Protein AF-A0A660ZV76-F1 (afdb_monomer)

Radius of gyration: 47.47 Å; Cα contacts (8 Å, |Δi|>4): 3084; chains: 1; bounding box: 157×58×97 Å

Solvent-accessible surface area (backbone atoms only — not comparable to full-atom values): 49247 Å² total; per-residue (Å²): 130,59,56,68,48,81,39,82,28,88,91,32,99,80,42,49,39,80,53,66,54,56,86,76,79,64,79,86,75,49,94,68,65,100,62,60,45,12,28,46,22,52,29,64,14,35,48,43,99,86,70,44,58,74,35,70,50,57,94,90,46,37,40,37,34,35,41,41,55,74,46,104,83,41,64,87,73,62,57,71,50,77,35,56,60,79,39,76,63,64,43,85,38,71,44,73,41,53,30,38,38,41,34,22,30,68,29,26,55,27,35,22,71,41,76,48,66,40,52,57,66,42,70,46,80,41,76,31,49,26,37,68,47,63,74,86,59,54,66,50,63,76,70,35,80,47,54,39,54,38,73,61,66,86,44,68,50,58,36,27,36,80,47,49,52,78,42,36,38,18,42,17,39,32,45,36,84,51,25,70,26,25,30,36,44,35,34,26,44,67,85,71,46,76,78,46,75,48,66,25,37,98,64,26,33,55,49,77,44,76,31,84,59,67,40,55,28,37,41,36,44,36,68,74,41,60,68,46,16,10,31,34,45,28,34,28,68,38,53,74,41,85,47,50,72,63,37,75,46,74,49,78,43,33,55,35,38,41,39,35,34,37,30,65,43,53,52,76,42,47,36,35,46,34,42,34,56,75,51,92,59,60,69,57,51,39,32,37,44,34,34,27,42,65,88,66,49,76,76,37,76,46,80,40,72,62,60,59,49,69,62,51,85,42,73,33,86,55,68,36,48,27,38,40,38,43,35,19,36,36,26,34,33,43,34,38,39,36,31,34,55,43,51,79,48,52,82,70,32,74,48,76,52,70,46,45,55,61,34,75,47,48,30,33,33,78,43,50,60,70,40,35,35,24,39,17,49,36,53,86,49,80,51,51,64,37,40,31,38,24,44,80,86,68,46,82,74,52,50,37,92,53,99,84,77,59,40,32,28,62,73,41,72,33,83,56,63,46,62,32,30,43,39,39,36,32,67,46,81,59,90,91,44,70,38,46,43,37,40,29,30,31,69,46,60,80,60,44,77,58,67,60,50,94,33,21,46,21,77,44,78,66,43,70,37,83,41,40,38,27,54,51,39,34,27,42,74,46,55,49,46,16,6,36,28,43,43,33,28,52,55,42,100,83,42,57,67,59,63,35,42,76,47,46,30,35,23,68,95,52,43,90,82,53,52,74,39,78,58,72,69,77,39,75,50,80,47,84,72,60,75,88,72,39,53,28,32,39,40,32,33,66,37,88,46,72,38,43,35,35,46,36,40,40,30,50,37,72,35,38,33,33,26,28,42,40,36,33,43,29,74,56,40,64,67,39,36,31,18,70,81,38,79,80,35,74,80,26,49,21,52,41,62,40,20,48,29,64,20,37,39,71,61,9,37,39,39,33,40,50,40,72,40,63,76,34,79,39,33,44,35,59,40,39,48,29,33,44,35,32,76,30,36,91,44,14,34,44,30,19,63,50,68,43,30,44,34,36,36,38,67,18,27,42,35,39,35,18,30,23,34,34,27,54,40,6,70,64,22,31,35,31,35,36,28,44,28,40,58,17,38,42,31,43,30,35,32,34,36,38,92,86,27,53,49,15,54,29,32,33,37,36,46,58,68,31,36,48,30,35,41,31,44,34,36,38,33,31,14,43,23,38,36,37,39,34,44,22,53,25,42,38,31,54,28,40,35,36,41,35,31,35,14,35,41,39,32,37,33,38,39,33,41,30,53,28,39,38,41,24,51,38,85,46,44,39,34,35,39,36,84,12,25,32,29,35,43,32,47,30,39,38,36,39,58,52,88,73,85,80,81,70,98,76,61,26,39,34,35,41,37,20,46,28,66,74,54,80,60,61,62,22,36,39,33,47,28,39,36,38,26,47,49,15,38,38,39,43,32,32,35,24,38,49,9,31,42,38,40,30,50,29,38,39,38,32,76,41,76,12,46,40,42,29,36,41,39,66,74,42,102,25,51,20,40,39,38,41,28,49,28,39,40,35,34,39,41,48,34,25,47,37,35,39,45,31,44,81,40,42,58,33,36,40,42,30,48,30,38,41,35,35,44,67,87,60,92,67,54,84,80,50,30,41,28,37,42,35,58,49,92,88,62,84,76,68,42,79,43,45,38,39,44,31,47,30,40,39,39,44,64,54,69,42,37,43,31,37,38,45,62,68,28,28,32,42,27,32,50,26,36,34,19,37,50,68,34,63,70,38,78,30,51,62,78,52,50,81,60,43,41,72,72,44,78,77,53,66,54,97,89,37,70,55,78,76,72,80,77,76,87,129

pLDDT: mean 84.65, std 13.21, range [31.34, 98.62]

Structure (mmCIF, N/CA/C/O backbone):
data_AF-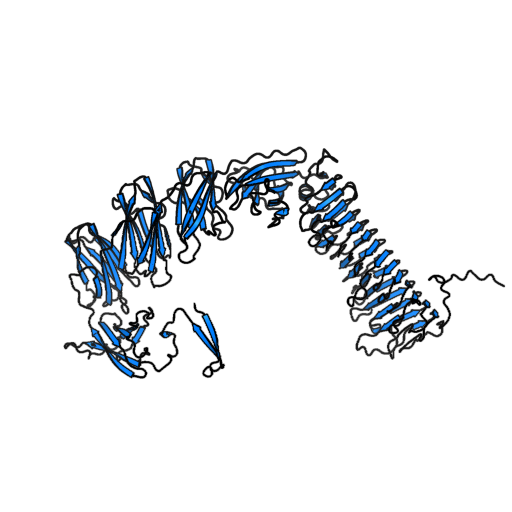A0A660ZV76-F1
#
_entry.id   AF-A0A660ZV76-F1
#
loop_
_atom_site.group_PDB
_atom_site.id
_atom_site.type_symbol
_atom_site.label_atom_id
_atom_site.label_alt_id
_atom_site.label_comp_id
_atom_site.label_asym_id
_atom_site.label_entity_id
_atom_site.label_seq_id
_atom_site.pdbx_PDB_ins_code
_atom_site.Cartn_x
_atom_site.Cartn_y
_atom_site.Cartn_z
_atom_site.occupancy
_atom_site.B_iso_or_equiv
_atom_site.auth_seq_id
_atom_site.auth_comp_id
_atom_site.auth_asym_id
_atom_site.auth_atom_id
_atom_site.pdbx_PDB_model_num
ATOM 1 N N . GLU A 1 1 ? -33.759 -21.115 -9.955 1.00 45.12 1 GLU A N 1
ATOM 2 C CA . GLU A 1 1 ? -35.159 -21.507 -10.236 1.00 45.12 1 GLU A CA 1
ATOM 3 C C . GLU A 1 1 ? -35.256 -22.328 -11.527 1.00 45.12 1 GLU A C 1
ATOM 5 O O . GLU A 1 1 ? -35.933 -21.950 -12.471 1.00 45.12 1 GLU A O 1
ATOM 10 N N . GLY A 1 2 ? -34.574 -23.479 -11.562 1.00 61.25 2 GLY A N 1
ATOM 11 C CA . GLY A 1 2 ? -34.552 -24.399 -12.706 1.00 61.25 2 GLY A CA 1
ATOM 12 C C . GLY A 1 2 ? -33.212 -24.488 -13.442 1.00 61.25 2 GLY A C 1
ATOM 13 O O . GLY A 1 2 ? -32.358 -23.614 -13.305 1.00 61.25 2 GLY A O 1
ATOM 14 N N . THR A 1 3 ? -33.026 -25.568 -14.200 1.00 53.38 3 THR A N 1
ATOM 15 C CA . THR A 1 3 ? -31.873 -25.822 -15.081 1.00 53.38 3 THR A CA 1
ATOM 16 C C . THR A 1 3 ? -32.371 -26.022 -16.507 1.00 53.38 3 THR A C 1
ATOM 18 O O . THR A 1 3 ? -33.419 -26.624 -16.718 1.00 53.38 3 THR A O 1
ATOM 21 N N . GLY A 1 4 ? -31.662 -25.515 -17.513 1.00 69.69 4 GLY A N 1
ATOM 22 C CA . GLY A 1 4 ? -32.110 -25.641 -18.898 1.00 69.69 4 GLY A CA 1
ATOM 23 C C . GLY A 1 4 ? -30.973 -25.788 -19.889 1.00 69.69 4 GLY A C 1
ATOM 24 O O . GLY A 1 4 ? -29.851 -25.357 -19.637 1.00 69.69 4 GLY A O 1
ATOM 25 N N . ILE A 1 5 ? -31.284 -26.417 -21.018 1.00 67.69 5 ILE A N 1
ATOM 26 C CA . ILE A 1 5 ? -30.385 -26.586 -22.155 1.00 67.69 5 ILE A CA 1
ATOM 27 C C . ILE A 1 5 ? -31.061 -26.056 -23.414 1.00 67.69 5 ILE A C 1
ATOM 29 O O . ILE A 1 5 ? -32.264 -26.227 -23.614 1.00 67.69 5 ILE A O 1
ATOM 33 N N . VAL A 1 6 ? -30.286 -25.411 -24.280 1.00 74.62 6 VAL A N 1
ATOM 34 C CA . VAL A 1 6 ? -30.771 -25.034 -25.608 1.00 74.62 6 VAL A CA 1
ATOM 35 C C . VAL A 1 6 ? -30.712 -26.274 -26.492 1.00 74.62 6 VAL A C 1
ATOM 37 O O . VAL A 1 6 ? -29.662 -26.900 -26.632 1.00 74.62 6 VAL A O 1
ATOM 40 N N . VAL A 1 7 ? -31.853 -26.652 -27.054 1.00 79.50 7 VAL A N 1
ATOM 41 C CA . VAL A 1 7 ? -32.014 -27.806 -27.939 1.00 79.50 7 VAL A CA 1
ATOM 42 C C . VAL A 1 7 ? -32.372 -27.332 -29.338 1.00 79.50 7 VAL A C 1
ATOM 44 O O . VAL A 1 7 ? -32.988 -26.282 -29.503 1.00 79.50 7 VAL A O 1
ATOM 47 N N . ALA A 1 8 ? -32.007 -28.109 -30.354 1.00 72.12 8 ALA A N 1
ATOM 48 C CA . ALA A 1 8 ? -32.506 -27.859 -31.699 1.00 72.12 8 ALA A CA 1
ATOM 49 C C . ALA A 1 8 ? -34.021 -28.117 -31.745 1.00 72.12 8 ALA A C 1
ATOM 51 O O . ALA A 1 8 ? -34.494 -29.122 -31.211 1.00 72.12 8 ALA A O 1
ATOM 52 N N . SER A 1 9 ? -34.767 -27.199 -32.356 1.00 83.38 9 SER A N 1
ATOM 53 C CA . SER A 1 9 ? -36.210 -27.315 -32.566 1.00 83.38 9 SER A CA 1
ATOM 54 C C . SER A 1 9 ? -36.563 -26.741 -33.929 1.00 83.38 9 SER A C 1
ATOM 56 O O . SER A 1 9 ? -36.362 -25.550 -34.164 1.00 83.38 9 SER A O 1
ATOM 58 N N . GLU A 1 10 ? -37.078 -27.590 -34.816 1.00 66.19 10 GLU A N 1
ATOM 59 C CA . GLU A 1 10 ? -37.438 -27.215 -36.190 1.00 66.19 10 GLU A CA 1
ATOM 60 C C . GLU A 1 10 ? -38.646 -26.267 -36.239 1.00 66.19 10 GLU A C 1
ATOM 62 O O . GLU A 1 10 ? -38.768 -25.481 -37.175 1.00 66.19 10 GLU A O 1
ATOM 67 N N . ASP A 1 11 ? -39.472 -26.271 -35.188 1.00 58.38 11 ASP A N 1
ATOM 68 C CA . ASP A 1 11 ? -40.643 -25.399 -35.049 1.00 58.38 11 ASP A CA 1
ATOM 69 C C . ASP A 1 11 ? -40.302 -24.020 -34.452 1.00 58.38 11 ASP A C 1
ATOM 71 O O . ASP A 1 11 ? -41.150 -23.130 -34.387 1.00 58.38 11 ASP A O 1
ATOM 75 N N . SER A 1 12 ? -39.055 -23.812 -34.013 1.00 65.44 12 SER A N 1
ATOM 76 C CA . SER A 1 12 ? -38.580 -22.494 -33.589 1.00 65.44 12 SER A CA 1
ATOM 77 C C . SER A 1 12 ? -38.048 -21.710 -34.794 1.00 65.44 12 SER A C 1
ATOM 79 O O . SER A 1 12 ? -37.229 -22.249 -35.543 1.00 65.44 12 SER A O 1
ATOM 81 N N . PRO A 1 13 ? -38.385 -20.415 -34.963 1.00 54.41 13 PRO A N 1
ATOM 82 C CA . PRO A 1 13 ? -37.872 -19.594 -36.066 1.00 54.41 13 PRO A CA 1
ATOM 83 C C . PRO A 1 13 ? -36.339 -19.521 -36.146 1.00 54.41 13 PRO A C 1
ATOM 85 O O . PRO A 1 13 ? -35.786 -19.229 -37.204 1.00 54.41 13 PRO A O 1
ATOM 88 N N . THR A 1 14 ? -35.640 -19.767 -35.034 1.00 60.47 14 THR A N 1
ATOM 89 C CA . THR A 1 14 ? -34.171 -19.752 -34.950 1.00 60.47 14 THR A CA 1
ATOM 90 C C . THR A 1 14 ? -33.542 -21.143 -35.079 1.00 60.47 14 THR A C 1
ATOM 92 O O . THR A 1 14 ? -32.321 -21.269 -35.005 1.00 60.47 14 THR A O 1
ATOM 95 N N . GLY A 1 15 ? -34.351 -22.195 -35.236 1.00 71.25 15 GLY A N 1
ATOM 96 C CA . GLY A 1 15 ? -33.914 -23.592 -35.199 1.00 71.25 15 GLY A CA 1
ATOM 97 C C . GLY A 1 15 ? -33.524 -24.091 -33.802 1.00 71.25 15 GLY A C 1
ATOM 98 O O . GLY A 1 15 ? -33.086 -25.233 -33.664 1.00 71.25 15 GLY A O 1
ATOM 99 N N . LEU A 1 16 ? -33.660 -23.256 -32.763 1.00 60.16 16 LEU A N 1
ATOM 100 C CA . LEU A 1 16 ? -33.263 -23.545 -31.383 1.00 60.16 16 LEU A CA 1
ATOM 101 C C . LEU A 1 16 ? -34.389 -23.179 -30.401 1.00 60.16 16 LEU A C 1
ATOM 103 O O . LEU A 1 16 ? -35.038 -22.145 -30.550 1.00 60.16 16 LEU A O 1
ATOM 107 N N . ALA A 1 17 ? -34.598 -23.993 -29.369 1.00 72.88 17 ALA A N 1
ATOM 108 C CA . ALA A 1 17 ? -35.535 -23.745 -28.273 1.00 72.88 17 ALA A CA 1
ATOM 109 C C . ALA A 1 17 ? -34.860 -24.004 -26.919 1.00 72.88 17 ALA A C 1
ATOM 111 O O . ALA A 1 17 ? -34.008 -24.883 -26.796 1.00 72.88 17 ALA A O 1
ATOM 112 N N . LEU A 1 18 ? -35.237 -23.259 -25.879 1.00 64.94 18 LEU A N 1
ATOM 113 C CA . LEU A 1 18 ? -34.772 -23.531 -24.520 1.00 64.94 18 LEU A CA 1
ATOM 114 C C . LEU A 1 18 ? -35.647 -24.625 -23.899 1.00 64.94 18 LEU A C 1
ATOM 116 O O . LEU A 1 18 ? -36.839 -24.423 -23.682 1.00 64.94 18 LEU A O 1
ATOM 120 N N . ARG A 1 19 ? -35.056 -25.778 -23.578 1.00 73.12 19 ARG A N 1
ATOM 121 C CA . ARG A 1 19 ? -35.698 -26.817 -22.768 1.00 73.12 19 ARG A CA 1
ATOM 122 C C . ARG A 1 19 ? -35.222 -26.667 -21.331 1.00 73.12 19 ARG A C 1
ATOM 124 O O . ARG A 1 19 ? -34.081 -27.006 -21.025 1.00 73.12 19 ARG A O 1
ATOM 131 N N . ALA A 1 20 ? -36.095 -26.171 -20.462 1.00 64.50 20 ALA A N 1
ATOM 132 C CA . ALA A 1 20 ? -35.808 -25.996 -19.045 1.00 64.50 20 ALA A CA 1
ATOM 133 C C . ALA A 1 20 ? -36.645 -26.932 -18.169 1.00 64.50 20 ALA A C 1
ATOM 135 O O . ALA A 1 20 ? -37.788 -27.259 -18.481 1.00 64.50 20 ALA A O 1
ATOM 136 N N . GLN A 1 21 ? -36.051 -27.343 -17.057 1.00 58.44 21 GLN A N 1
ATOM 137 C CA . GLN A 1 21 ? -36.691 -28.010 -15.943 1.00 58.44 21 GLN A CA 1
ATOM 138 C C . GLN A 1 21 ? -36.749 -26.993 -14.803 1.00 58.44 21 GLN A C 1
ATOM 140 O O . GLN A 1 21 ? -35.723 -26.653 -14.216 1.00 58.44 21 GLN A O 1
ATOM 145 N N . VAL A 1 22 ? -37.933 -26.451 -14.536 1.00 53.28 22 VAL A N 1
ATOM 146 C CA . VAL A 1 22 ? -38.146 -25.439 -13.492 1.00 53.28 22 VAL A CA 1
ATOM 147 C C . VAL A 1 22 ? -38.934 -26.023 -12.331 1.00 53.28 22 VAL A C 1
ATOM 149 O O . VAL A 1 22 ? -39.653 -27.008 -12.485 1.00 53.28 22 VAL A O 1
ATOM 152 N N . THR A 1 23 ? -38.780 -25.417 -11.155 1.00 43.50 23 THR A N 1
ATOM 153 C CA . THR A 1 23 ? -39.452 -25.873 -9.934 1.00 43.50 23 THR A CA 1
ATOM 154 C C . THR A 1 23 ? -40.881 -25.339 -9.795 1.00 43.50 23 THR A C 1
ATOM 156 O O . THR A 1 23 ? -41.612 -25.856 -8.959 1.00 43.50 23 THR A O 1
ATOM 159 N N . HIS A 1 24 ? -41.305 -24.355 -10.606 1.00 47.38 24 HIS A N 1
ATOM 160 C CA . HIS A 1 24 ? -42.696 -23.883 -10.685 1.00 47.38 24 HIS A CA 1
ATOM 161 C C . HIS A 1 24 ? -42.998 -23.144 -12.014 1.00 47.38 24 HIS A C 1
ATOM 163 O O . HIS A 1 24 ? -42.092 -22.579 -12.621 1.00 47.38 24 HIS A O 1
ATOM 169 N N . PHE A 1 25 ? -44.267 -23.146 -12.454 1.00 49.91 25 PHE A N 1
ATOM 170 C CA . PHE A 1 25 ? -44.817 -22.370 -13.587 1.00 49.91 25 PHE A CA 1
ATOM 171 C C . PHE A 1 25 ? -46.201 -21.815 -13.202 1.00 49.91 25 PHE A C 1
ATOM 173 O O . PHE A 1 25 ? -46.951 -22.499 -12.504 1.00 49.91 25 PHE A O 1
ATOM 180 N N . SER A 1 26 ? -46.572 -20.617 -13.675 1.00 48.66 26 SER A N 1
ATOM 181 C CA . SER A 1 26 ? -47.964 -20.146 -13.627 1.00 48.66 26 SER A CA 1
ATOM 182 C C . SER A 1 26 ? -48.647 -20.383 -14.978 1.00 48.66 26 SER A C 1
ATOM 184 O O . SER A 1 26 ? -48.070 -20.167 -16.042 1.00 48.66 26 SER A O 1
ATOM 186 N N . TRP A 1 27 ? -49.889 -20.853 -14.933 1.00 50.31 27 TRP A N 1
ATOM 187 C CA . TRP A 1 27 ? -50.668 -21.251 -16.107 1.00 50.31 27 TRP A CA 1
ATOM 188 C C . TRP A 1 27 ? -51.174 -20.074 -16.955 1.00 50.31 27 TRP A C 1
ATOM 190 O O . TRP A 1 27 ? -51.474 -20.263 -18.125 1.00 50.31 27 TRP A O 1
ATOM 200 N N . TRP A 1 28 ? -51.214 -18.858 -16.403 1.00 45.94 28 TRP A N 1
ATOM 201 C CA . TRP A 1 28 ? -51.594 -17.645 -17.143 1.00 45.94 28 TRP A CA 1
ATOM 202 C C . TRP A 1 28 ? -50.465 -17.021 -17.966 1.00 45.94 28 TRP A C 1
ATOM 204 O O . TRP A 1 28 ? -50.737 -16.218 -18.851 1.00 45.94 28 TRP A O 1
ATOM 214 N N . ASN A 1 29 ? -49.213 -17.401 -17.694 1.00 43.72 29 ASN A N 1
ATOM 215 C CA . ASN A 1 29 ? -48.048 -16.958 -18.463 1.00 43.72 29 ASN A CA 1
ATOM 216 C C . ASN A 1 29 ? -47.669 -17.972 -19.559 1.00 43.72 29 ASN A C 1
ATOM 218 O O . ASN A 1 29 ? -46.615 -17.848 -20.180 1.00 43.72 29 ASN A O 1
ATOM 222 N N . CYS A 1 30 ? -48.491 -19.006 -19.760 1.00 48.44 30 CYS A N 1
ATOM 223 C CA . CYS A 1 30 ? -48.394 -19.874 -20.924 1.00 48.44 30 CYS A CA 1
ATOM 224 C C . CYS A 1 30 ? -49.133 -19.200 -22.081 1.00 48.44 30 CYS A C 1
ATOM 226 O O . CYS A 1 30 ? -50.361 -19.192 -22.113 1.00 48.44 30 CYS A O 1
ATOM 228 N N . ASP A 1 31 ? -48.376 -18.642 -23.028 1.00 46.22 31 ASP A N 1
ATOM 229 C CA . ASP A 1 31 ? -48.936 -18.095 -24.271 1.00 46.22 31 ASP A CA 1
ATOM 230 C C . ASP A 1 31 ? -49.625 -19.191 -25.108 1.00 46.22 31 ASP A C 1
ATOM 232 O O . ASP A 1 31 ? -50.561 -18.910 -25.862 1.00 46.22 31 ASP A O 1
ATOM 236 N N . ASP A 1 32 ? -49.181 -20.443 -24.940 1.00 46.69 32 ASP A N 1
ATOM 237 C CA . ASP A 1 32 ? -49.691 -21.613 -25.642 1.00 46.69 32 ASP A CA 1
ATOM 238 C C . ASP A 1 32 ? -49.545 -22.877 -24.778 1.00 46.69 32 ASP A C 1
ATOM 240 O O . ASP A 1 32 ? -48.495 -23.119 -24.175 1.00 46.69 32 ASP A O 1
ATOM 244 N N . PHE A 1 33 ? -50.599 -23.688 -24.705 1.00 55.91 33 PHE A N 1
ATOM 245 C CA . PHE A 1 33 ? -50.524 -25.024 -24.114 1.00 55.91 33 PHE A CA 1
ATOM 246 C C . PHE A 1 33 ? -50.201 -26.010 -25.242 1.00 55.91 33 PHE A C 1
ATOM 248 O O . PHE A 1 33 ? -50.661 -25.843 -26.365 1.00 55.91 33 PHE A O 1
ATOM 255 N N . LEU A 1 34 ? -49.407 -27.054 -24.979 1.00 46.31 34 LEU A N 1
ATOM 256 C CA . LEU A 1 34 ? -49.211 -28.116 -25.971 1.00 46.31 34 LEU A CA 1
ATOM 257 C C . LEU A 1 34 ? -50.535 -28.879 -26.161 1.00 46.31 34 LEU A C 1
ATOM 259 O O . LEU A 1 34 ? -50.832 -29.804 -25.405 1.00 46.31 34 LEU A O 1
ATOM 263 N N . GLY A 1 35 ? -51.306 -28.470 -27.169 1.00 61.50 35 GLY A N 1
ATOM 264 C CA . GLY A 1 35 ? -52.640 -28.976 -27.497 1.00 61.50 35 GLY A CA 1
ATOM 265 C C . GLY A 1 35 ? -53.738 -27.939 -27.247 1.00 61.50 35 GLY A C 1
ATOM 266 O O . GLY A 1 35 ? -53.568 -27.011 -26.458 1.00 61.50 35 GLY A O 1
ATOM 267 N N . ASP A 1 36 ? -54.877 -28.098 -27.915 1.00 77.75 36 ASP A N 1
ATOM 268 C CA . ASP A 1 36 ? -55.923 -27.082 -27.885 1.00 77.75 36 ASP A CA 1
ATOM 269 C C . ASP A 1 36 ? -56.615 -26.987 -26.502 1.00 77.75 36 ASP A C 1
ATOM 271 O O . ASP A 1 36 ? -56.894 -28.014 -25.867 1.00 77.75 36 ASP A O 1
ATOM 275 N N . PRO A 1 37 ? -56.892 -25.779 -25.976 1.00 82.62 37 PRO A N 1
ATOM 276 C CA . PRO A 1 37 ? -57.475 -25.609 -24.646 1.00 82.62 37 PRO A CA 1
ATOM 277 C C . PRO A 1 37 ? -58.961 -25.994 -24.602 1.00 82.62 37 PRO A C 1
ATOM 279 O O . PRO A 1 37 ? -59.649 -26.031 -25.620 1.00 82.62 37 PRO A O 1
ATOM 282 N N . TYR A 1 38 ? -59.480 -26.223 -23.396 1.00 88.00 38 TYR A N 1
ATOM 283 C CA . TYR A 1 38 ? -60.920 -26.199 -23.137 1.00 88.00 38 TYR A CA 1
ATOM 284 C C . TYR A 1 38 ? -61.376 -24.732 -23.025 1.00 88.00 38 TYR A C 1
ATOM 286 O O . TYR A 1 38 ? -60.712 -23.931 -22.361 1.00 88.00 38 TYR A O 1
ATOM 294 N N . LEU A 1 39 ? -62.472 -24.360 -23.699 1.00 89.06 39 LEU A N 1
ATOM 295 C CA . LEU A 1 39 ? -62.907 -22.971 -23.900 1.00 89.06 39 LEU A CA 1
ATOM 296 C C . LEU A 1 39 ? -64.320 -22.693 -23.348 1.00 89.06 39 LEU A C 1
ATOM 298 O O . LEU A 1 39 ? -65.219 -22.346 -24.124 1.00 89.06 39 LEU A O 1
ATOM 302 N N . PRO A 1 40 ? -64.567 -22.806 -22.030 1.00 90.19 40 PRO A N 1
ATOM 303 C CA . PRO A 1 40 ? -65.857 -22.421 -21.480 1.00 90.19 40 PRO A CA 1
ATOM 304 C C . PRO A 1 40 ? -66.108 -20.920 -21.632 1.00 90.19 40 PRO A C 1
ATOM 306 O O . PRO A 1 40 ? -65.241 -20.089 -21.354 1.00 90.19 40 PRO A O 1
ATOM 309 N N . VAL A 1 41 ? -67.333 -20.570 -22.007 1.00 89.31 41 VAL A N 1
ATOM 310 C CA . VAL A 1 41 ? -67.856 -19.205 -22.050 1.00 89.31 41 VAL A CA 1
ATOM 311 C C . VAL A 1 41 ? -68.776 -19.021 -20.839 1.00 89.31 41 VAL A C 1
ATOM 313 O O . VAL A 1 41 ? -69.937 -19.432 -20.893 1.00 89.31 41 VAL A O 1
ATOM 316 N N . PRO A 1 42 ? -68.282 -18.464 -19.719 1.00 88.81 42 PRO A N 1
ATOM 317 C CA . PRO A 1 42 ? -69.097 -18.265 -18.530 1.00 88.81 42 PRO A CA 1
ATOM 318 C C . PRO A 1 42 ? -70.149 -17.172 -18.705 1.00 88.81 42 PRO A C 1
ATOM 320 O O . PRO A 1 42 ? -69.864 -16.045 -19.119 1.00 88.81 42 PRO A O 1
ATOM 323 N N . GLU A 1 43 ? -71.366 -17.508 -18.296 1.00 88.31 43 GLU A N 1
ATOM 324 C CA . GLU A 1 43 ? -72.493 -16.607 -18.120 1.00 88.31 43 GLU A CA 1
ATOM 325 C C . GLU A 1 43 ? -72.930 -16.627 -16.658 1.00 88.31 43 GLU A C 1
ATOM 327 O O . GLU A 1 43 ? -73.454 -17.622 -16.156 1.00 88.31 43 GLU A O 1
ATOM 332 N N . CYS A 1 44 ? -72.731 -15.512 -15.964 1.00 86.81 44 CYS A N 1
ATOM 333 C CA . CYS A 1 44 ? -73.236 -15.354 -14.610 1.00 86.81 44 CYS A CA 1
ATOM 334 C C . CYS A 1 44 ? -74.717 -14.979 -14.652 1.00 86.81 44 CYS A C 1
ATOM 336 O O . CYS A 1 44 ? -75.081 -13.962 -15.249 1.00 86.81 44 CYS A O 1
ATOM 338 N N . LYS A 1 45 ? -75.561 -15.785 -14.011 1.00 86.94 45 LYS A N 1
ATOM 339 C CA . LYS A 1 45 ? -77.011 -15.577 -13.967 1.00 86.94 45 LYS A CA 1
ATOM 340 C C . LYS A 1 45 ? -77.490 -15.603 -12.528 1.00 86.94 45 LYS A C 1
ATOM 342 O O . LYS A 1 45 ? -77.145 -16.514 -11.782 1.00 86.94 45 LYS A O 1
ATOM 347 N N . ILE A 1 46 ? -78.298 -14.623 -12.152 1.00 85.81 46 ILE A N 1
ATOM 348 C CA . ILE A 1 46 ? -78.950 -14.579 -10.844 1.00 85.81 46 ILE A CA 1
ATOM 349 C C . ILE A 1 46 ? -80.131 -15.553 -10.879 1.00 85.81 46 ILE A C 1
ATOM 351 O O . ILE A 1 46 ? -80.834 -15.655 -11.892 1.00 85.81 46 ILE A O 1
ATOM 355 N N . LYS A 1 47 ? -80.348 -16.296 -9.791 1.00 83.12 47 LYS A N 1
ATOM 356 C CA . LYS A 1 47 ? -81.528 -17.156 -9.693 1.00 83.12 47 LYS A CA 1
ATOM 357 C C . LYS A 1 47 ? -82.813 -16.333 -9.609 1.00 83.12 47 LYS A C 1
ATOM 359 O O . LYS A 1 47 ? -82.886 -15.339 -8.890 1.00 83.12 47 LYS A O 1
ATOM 364 N N . ASP A 1 48 ? -83.821 -16.743 -10.368 1.00 80.00 48 ASP A N 1
ATOM 365 C CA . ASP A 1 48 ? -85.173 -16.217 -10.253 1.00 80.00 48 ASP A CA 1
ATOM 366 C C . ASP A 1 48 ? -85.873 -16.735 -8.987 1.00 80.00 48 ASP A C 1
ATOM 368 O O . ASP A 1 48 ? -85.334 -17.521 -8.207 1.00 80.00 48 ASP A O 1
ATOM 372 N N . GLN A 1 49 ? -87.110 -16.282 -8.790 1.00 75.62 49 GLN A N 1
ATOM 373 C CA . GLN A 1 49 ? -87.966 -16.679 -7.670 1.00 75.62 49 GLN A CA 1
ATOM 374 C C . GLN A 1 49 ? -88.223 -18.197 -7.578 1.00 75.62 49 GLN A C 1
ATOM 376 O O . GLN A 1 49 ? -88.610 -18.676 -6.514 1.00 75.62 49 GLN A O 1
ATOM 381 N N . ASP A 1 50 ? -88.021 -18.941 -8.669 1.00 74.50 50 ASP A N 1
ATOM 382 C CA . ASP A 1 50 ? -88.195 -20.392 -8.738 1.00 74.50 50 ASP A CA 1
ATOM 383 C C . ASP A 1 50 ? -86.858 -21.136 -8.523 1.00 74.50 50 ASP A C 1
ATOM 385 O O . ASP A 1 50 ? -86.797 -22.364 -8.613 1.00 74.50 50 ASP A O 1
ATOM 389 N N . GLY A 1 51 ? -85.779 -20.406 -8.208 1.00 75.06 51 GLY A N 1
ATOM 390 C CA . GLY A 1 51 ? -84.445 -20.955 -7.986 1.00 75.06 51 GLY A CA 1
ATOM 391 C C . GLY A 1 51 ? -83.740 -21.373 -9.277 1.00 75.06 51 GLY A C 1
ATOM 392 O O . GLY A 1 51 ? -82.813 -22.186 -9.231 1.00 75.06 51 GLY A O 1
ATOM 393 N N . LEU A 1 52 ? -84.161 -20.860 -10.436 1.00 81.31 52 LEU A N 1
ATOM 394 C CA . LEU A 1 52 ? -83.528 -21.144 -11.723 1.00 81.31 52 LEU A CA 1
ATOM 395 C C . LEU A 1 52 ? -82.619 -19.974 -12.136 1.00 81.31 52 LEU A C 1
ATOM 397 O O . LEU A 1 52 ? -83.050 -18.827 -12.067 1.00 81.31 52 LEU A O 1
ATOM 401 N N . PRO A 1 53 ? -81.374 -20.212 -12.592 1.00 83.12 53 PRO A N 1
ATOM 402 C CA . PRO A 1 53 ? -80.425 -19.156 -12.962 1.00 83.12 53 PRO A CA 1
ATOM 403 C C . PRO A 1 53 ? -80.784 -18.513 -14.314 1.00 83.12 53 PRO A C 1
ATOM 405 O O . PRO A 1 53 ? -80.130 -18.754 -15.327 1.00 83.12 53 PRO A O 1
ATOM 408 N N . THR A 1 54 ? -81.861 -17.724 -14.348 1.00 78.62 54 THR A N 1
ATOM 409 C CA . THR A 1 54 ? -82.452 -17.161 -15.576 1.00 78.62 54 THR A CA 1
ATOM 410 C C . THR A 1 54 ? -82.342 -15.640 -15.671 1.00 78.62 54 THR A C 1
ATOM 412 O O . THR A 1 54 ? -82.506 -15.096 -16.765 1.00 78.62 54 THR A O 1
ATOM 415 N N . LEU A 1 55 ? -82.044 -14.940 -14.570 1.00 78.50 55 LEU A N 1
ATOM 416 C CA . LEU A 1 55 ? -81.973 -13.479 -14.540 1.00 78.50 55 LEU A CA 1
ATOM 417 C C . LEU A 1 55 ? -80.570 -12.984 -14.908 1.00 78.50 55 LEU A C 1
ATOM 419 O O . LEU A 1 55 ? -79.564 -13.465 -14.386 1.00 78.50 55 LEU A O 1
ATOM 423 N N . ASP A 1 56 ? -80.497 -11.987 -15.788 1.00 81.56 56 ASP A N 1
ATOM 424 C CA . ASP A 1 56 ? -79.246 -11.296 -16.102 1.00 81.56 56 ASP A CA 1
ATOM 425 C C . ASP A 1 56 ? -78.810 -10.364 -14.966 1.00 81.56 56 ASP A C 1
ATOM 427 O O . ASP A 1 56 ? -79.633 -9.800 -14.240 1.00 81.56 56 ASP A O 1
ATOM 431 N N . ILE A 1 57 ? -77.497 -10.145 -14.857 1.00 79.69 57 ILE A N 1
ATOM 432 C CA . ILE A 1 57 ? -76.955 -9.077 -14.013 1.00 79.69 57 ILE A CA 1
ATOM 433 C C . ILE A 1 57 ? -77.501 -7.727 -14.527 1.00 79.69 57 ILE A C 1
ATOM 435 O O . ILE A 1 57 ? -77.441 -7.475 -15.734 1.00 79.69 57 ILE A O 1
ATOM 439 N N . PRO A 1 58 ? -78.029 -6.845 -13.655 1.00 78.12 58 PRO A N 1
ATOM 440 C CA . PRO A 1 58 ? -78.579 -5.554 -14.065 1.00 78.12 58 PRO A CA 1
ATOM 441 C C . PRO A 1 58 ? -77.606 -4.696 -14.890 1.00 78.12 58 PRO A C 1
ATOM 443 O O . PRO A 1 58 ? -76.387 -4.760 -14.723 1.00 78.12 58 PRO A O 1
ATOM 446 N N . VAL A 1 59 ? -78.151 -3.840 -15.763 1.00 66.38 59 VAL A N 1
ATOM 447 C CA . VAL A 1 59 ? -77.366 -2.922 -16.610 1.00 66.38 59 VAL A CA 1
ATOM 448 C C . VAL A 1 59 ? -76.481 -2.022 -15.738 1.00 66.38 59 VAL A C 1
ATOM 450 O O . VAL A 1 59 ? -76.989 -1.278 -14.904 1.00 66.38 59 VAL A O 1
ATOM 453 N N . GLY A 1 60 ? -75.162 -2.081 -15.953 1.00 65.38 60 GLY A N 1
ATOM 454 C CA . GLY A 1 60 ? -74.154 -1.368 -15.157 1.00 65.38 60 GLY A CA 1
ATOM 455 C C . GLY A 1 60 ? -73.457 -2.221 -14.088 1.00 65.38 60 GLY A C 1
ATOM 456 O O . GLY A 1 60 ? -72.456 -1.774 -13.538 1.00 65.38 60 GLY A O 1
ATOM 457 N N . GLY A 1 61 ? -73.935 -3.442 -13.825 1.00 72.06 61 GLY A N 1
ATOM 458 C CA . GLY A 1 61 ? -73.235 -4.423 -12.994 1.00 72.06 61 GLY A CA 1
ATOM 459 C C . GLY A 1 61 ? -72.124 -5.154 -13.752 1.00 72.06 61 GLY A C 1
ATOM 460 O O . GLY A 1 61 ? -72.049 -5.104 -14.978 1.00 72.06 61 GLY A O 1
ATOM 461 N N . THR A 1 62 ? -71.265 -5.860 -13.027 1.00 80.38 62 THR A N 1
ATOM 462 C CA . THR A 1 62 ? -70.255 -6.766 -13.592 1.00 80.38 62 THR A CA 1
ATOM 463 C C . THR A 1 62 ? -70.253 -8.090 -12.835 1.00 80.38 62 THR A C 1
ATOM 465 O O . THR A 1 62 ? -70.714 -8.155 -11.693 1.00 80.38 62 THR A O 1
ATOM 468 N N . CYS A 1 63 ? -69.749 -9.143 -13.483 1.00 84.25 63 CYS A N 1
ATOM 469 C CA . CYS A 1 63 ? -69.454 -10.421 -12.847 1.00 84.25 63 CYS A CA 1
ATOM 470 C C . CYS A 1 63 ? -67.944 -10.590 -12.696 1.00 84.25 63 CYS A C 1
ATOM 472 O O . CYS A 1 63 ? -67.236 -10.728 -13.693 1.00 84.25 63 CYS A O 1
ATOM 474 N N . TYR A 1 64 ? -67.447 -10.572 -11.470 1.00 85.00 64 TYR A N 1
ATOM 475 C CA . TYR A 1 64 ? -66.064 -10.898 -11.156 1.00 85.00 64 TYR A CA 1
ATOM 476 C C . TYR A 1 64 ? -65.926 -12.417 -11.016 1.00 85.00 64 TYR A C 1
ATOM 478 O O . TYR A 1 64 ? -66.723 -13.026 -10.318 1.00 85.00 64 TYR A O 1
ATOM 486 N N . ILE A 1 65 ? -64.955 -13.041 -11.683 1.00 83.75 65 ILE A N 1
ATOM 487 C CA . ILE A 1 65 ? -64.725 -14.493 -11.645 1.00 83.75 65 ILE A CA 1
ATOM 488 C C . ILE A 1 65 ? -63.277 -14.764 -11.256 1.00 83.75 65 ILE A C 1
ATOM 490 O O . ILE A 1 65 ? -62.378 -14.224 -11.889 1.00 83.75 65 ILE A O 1
ATOM 494 N N . GLU A 1 66 ? -63.060 -15.648 -10.286 1.00 84.19 66 GLU A N 1
ATOM 495 C CA . GLU A 1 66 ? -61.770 -16.238 -9.916 1.00 84.19 66 GLU A CA 1
ATOM 496 C C . GLU A 1 66 ? -61.714 -17.717 -10.309 1.00 84.19 66 GLU A C 1
ATOM 498 O O . GLU A 1 66 ? -62.656 -18.467 -10.059 1.00 84.19 66 GLU A O 1
ATOM 503 N N . GLY A 1 67 ? -60.600 -18.149 -10.904 1.00 81.06 67 GLY A N 1
ATOM 504 C CA . GLY A 1 67 ? -60.368 -19.546 -11.277 1.00 81.06 67 GLY A CA 1
ATOM 505 C C . GLY A 1 67 ? -59.367 -20.247 -10.359 1.00 81.06 67 GLY A C 1
ATOM 506 O O . GLY A 1 67 ? -58.296 -19.710 -10.085 1.00 81.06 67 GLY A O 1
ATOM 507 N N . GLN A 1 68 ? -59.668 -21.472 -9.932 1.00 80.88 68 GLN A N 1
ATOM 508 C CA . GLN A 1 68 ? -58.763 -22.330 -9.166 1.00 80.88 68 GLN A CA 1
ATOM 509 C C . GLN A 1 68 ? -58.689 -23.731 -9.781 1.00 80.88 68 GLN A C 1
ATOM 511 O O . GLN A 1 68 ? -59.707 -24.386 -9.987 1.00 80.88 68 GLN A O 1
ATOM 516 N N . LEU A 1 69 ? -57.472 -24.224 -10.025 1.00 80.06 69 LEU A N 1
ATOM 517 C CA . LEU A 1 69 ? -57.258 -25.607 -10.451 1.00 80.06 69 LEU A CA 1
ATOM 518 C C . LEU A 1 69 ? -57.382 -26.554 -9.249 1.00 80.06 69 LEU A C 1
ATOM 520 O O . LEU A 1 69 ? -56.633 -26.423 -8.280 1.00 80.06 69 LEU A O 1
ATOM 524 N N . LEU A 1 70 ? -58.277 -27.539 -9.323 1.00 78.56 70 LEU A N 1
ATOM 525 C CA . LEU A 1 70 ? -58.491 -28.533 -8.267 1.00 78.56 70 LEU A CA 1
ATOM 526 C C . LEU A 1 70 ? -57.549 -29.738 -8.442 1.00 78.56 70 LEU A C 1
ATOM 528 O O . LEU A 1 70 ? -57.981 -30.874 -8.614 1.00 78.56 70 LEU A O 1
ATOM 532 N N . ALA A 1 71 ? -56.236 -29.490 -8.420 1.00 69.12 71 ALA A N 1
ATOM 533 C CA . ALA A 1 71 ? -55.210 -30.532 -8.498 1.00 69.12 71 ALA A CA 1
ATOM 534 C C . ALA A 1 71 ? -54.342 -30.547 -7.223 1.00 69.12 71 ALA A C 1
ATOM 536 O O . ALA A 1 71 ? -54.016 -29.472 -6.720 1.00 69.12 71 ALA A O 1
ATOM 537 N N . PRO A 1 72 ? -53.882 -31.721 -6.730 1.00 50.94 72 PRO A N 1
ATOM 538 C CA . PRO A 1 72 ? -53.072 -31.830 -5.506 1.00 50.94 72 PRO A CA 1
ATOM 539 C C . PRO A 1 72 ? -51.786 -30.987 -5.505 1.00 50.94 72 PRO A C 1
ATOM 541 O O . PRO A 1 72 ? -51.272 -30.670 -4.442 1.00 50.94 72 PRO A O 1
ATOM 544 N N . ASN A 1 73 ? -51.291 -30.621 -6.693 1.00 57.72 73 ASN A N 1
ATOM 545 C CA . ASN A 1 73 ? -50.122 -29.764 -6.911 1.00 57.72 73 ASN A CA 1
ATOM 546 C C . ASN A 1 73 ? -50.438 -28.609 -7.886 1.00 57.72 73 ASN A C 1
ATOM 548 O O . ASN A 1 73 ? -49.587 -28.212 -8.682 1.00 57.72 73 ASN A O 1
ATOM 552 N N . GLY A 1 74 ? -51.689 -28.139 -7.914 1.00 54.06 74 GLY A N 1
ATOM 553 C CA . GLY A 1 74 ? -52.094 -27.018 -8.761 1.00 54.06 74 GLY A CA 1
ATOM 554 C C . GLY A 1 74 ? -51.450 -25.692 -8.322 1.00 54.06 74 GLY A C 1
ATOM 555 O O . GLY A 1 74 ? -51.085 -25.544 -7.155 1.00 54.06 74 GLY A O 1
ATOM 556 N N . PRO A 1 75 ? -51.293 -24.714 -9.232 1.00 51.47 75 PRO A N 1
ATOM 557 C CA . PRO A 1 75 ? -50.804 -23.385 -8.876 1.00 51.47 75 PRO A CA 1
ATOM 558 C C . PRO A 1 75 ? -51.723 -22.724 -7.838 1.00 51.47 75 PRO A C 1
ATOM 560 O O . PRO A 1 75 ? -52.946 -22.785 -7.953 1.00 51.47 75 PRO A O 1
ATOM 563 N N . THR A 1 76 ? -51.129 -22.073 -6.833 1.00 50.69 76 THR A N 1
ATOM 564 C CA . THR A 1 76 ? -51.855 -21.393 -5.743 1.00 50.69 76 THR A CA 1
ATOM 565 C C . THR A 1 76 ? -52.431 -20.037 -6.153 1.00 50.69 76 THR A C 1
ATOM 567 O O . THR A 1 76 ? -53.316 -19.518 -5.477 1.00 50.69 76 THR A O 1
ATOM 570 N N . SER A 1 77 ? -51.959 -19.454 -7.261 1.00 49.69 77 SER A N 1
ATOM 571 C CA . SER A 1 77 ? -52.496 -18.199 -7.783 1.00 49.69 77 SER A CA 1
ATOM 572 C C . SER A 1 77 ? -53.883 -18.402 -8.399 1.00 49.69 77 SER A C 1
ATOM 574 O O . SER A 1 77 ? -54.076 -19.249 -9.275 1.00 49.69 77 SER A O 1
ATOM 576 N N . ARG A 1 78 ? -54.841 -17.580 -7.954 1.00 66.94 78 ARG A N 1
ATOM 577 C CA . ARG A 1 78 ? -56.219 -17.532 -8.457 1.00 66.94 78 ARG A CA 1
ATOM 578 C C . ARG A 1 78 ? -56.366 -16.360 -9.426 1.00 66.94 78 ARG A C 1
ATOM 580 O O . ARG A 1 78 ? -56.555 -15.231 -8.979 1.00 66.94 78 ARG A O 1
ATOM 587 N N . PRO A 1 79 ? -56.190 -16.561 -10.739 1.00 64.19 79 PRO A N 1
ATOM 588 C CA . PRO A 1 79 ? -56.426 -15.498 -11.704 1.00 64.19 79 PRO A CA 1
ATOM 589 C C . PRO A 1 79 ? -57.893 -15.095 -11.710 1.00 64.19 79 PRO A C 1
ATOM 591 O O . PRO A 1 79 ? -58.776 -15.931 -11.492 1.00 64.19 79 PRO A O 1
ATOM 594 N N . SER A 1 80 ? -58.138 -13.828 -12.026 1.00 76.06 80 SER A N 1
ATOM 595 C CA . SER A 1 80 ? -59.484 -13.293 -12.105 1.00 76.06 80 SER A CA 1
ATOM 596 C C . SER A 1 80 ? -59.763 -12.526 -13.388 1.00 76.06 80 SER A C 1
ATOM 598 O O . SER A 1 80 ? -58.864 -12.029 -14.066 1.00 76.06 80 SER A O 1
ATOM 600 N N . ILE A 1 81 ? -61.043 -12.451 -13.736 1.00 79.88 81 ILE A N 1
ATOM 601 C CA . ILE A 1 81 ? -61.563 -11.678 -14.860 1.00 79.88 81 ILE A CA 1
ATOM 602 C C . ILE A 1 81 ? -62.865 -11.005 -14.441 1.00 79.88 81 ILE A C 1
ATOM 604 O O . ILE A 1 81 ? -63.638 -11.550 -13.661 1.00 79.88 81 ILE A O 1
ATOM 608 N N . THR A 1 82 ? -63.122 -9.810 -14.964 1.00 81.00 82 THR A N 1
ATOM 609 C CA . THR A 1 82 ? -64.403 -9.121 -14.781 1.00 81.00 82 THR A CA 1
ATOM 610 C C . THR A 1 82 ? -65.158 -9.119 -16.101 1.00 81.00 82 THR A C 1
ATOM 612 O O . THR A 1 82 ? -64.657 -8.606 -17.102 1.00 81.00 82 THR A O 1
ATOM 615 N N . LEU A 1 83 ? -66.356 -9.694 -16.111 1.00 79.25 83 LEU A N 1
ATOM 616 C CA . LEU A 1 83 ? -67.227 -9.777 -17.277 1.00 79.25 83 LEU A CA 1
ATOM 617 C C . LEU A 1 83 ? -68.338 -8.719 -17.212 1.00 79.25 83 LEU A C 1
ATOM 619 O O . LEU A 1 83 ? -68.893 -8.476 -16.135 1.00 79.25 83 LEU A O 1
ATOM 623 N N . PRO A 1 84 ? -68.703 -8.102 -18.348 1.00 74.50 84 PRO A N 1
ATOM 624 C CA . PRO A 1 84 ? -69.899 -7.270 -18.440 1.00 74.50 84 PRO A CA 1
ATOM 625 C C . PRO A 1 84 ? -71.190 -8.120 -18.385 1.00 74.50 84 PRO A C 1
ATOM 627 O O . PRO A 1 84 ? -71.134 -9.345 -18.543 1.00 74.50 84 PRO A O 1
ATOM 630 N N . PRO A 1 85 ? -72.370 -7.493 -18.192 1.00 66.44 85 PRO A N 1
ATOM 631 C CA . PRO A 1 85 ? -73.655 -8.191 -18.200 1.00 66.44 85 PRO A CA 1
ATOM 632 C C . PRO A 1 85 ? -73.878 -8.948 -19.516 1.00 66.44 85 PRO A C 1
ATOM 634 O O . PRO A 1 85 ? -73.733 -8.365 -20.590 1.00 66.44 85 PRO A O 1
ATOM 637 N N . GLY A 1 86 ? -74.235 -10.233 -19.425 1.00 62.19 86 GLY A N 1
ATOM 638 C CA . GLY A 1 86 ? -74.468 -11.115 -20.578 1.00 62.19 86 GLY A CA 1
ATOM 639 C C . GLY A 1 86 ? -73.321 -12.075 -20.929 1.00 62.19 86 GLY A C 1
ATOM 640 O O . GLY A 1 86 ? -73.494 -12.886 -21.831 1.00 62.19 86 GLY A O 1
ATOM 641 N N . GLY A 1 87 ? -72.183 -12.031 -20.221 1.00 65.38 87 GLY A N 1
ATOM 642 C CA . GLY A 1 87 ? -71.052 -12.943 -20.458 1.00 65.38 87 GLY A CA 1
ATOM 643 C C . GLY A 1 87 ? -70.368 -12.729 -21.817 1.00 65.38 87 GLY A C 1
ATOM 644 O O . GLY A 1 87 ? -70.517 -11.679 -22.441 1.00 65.38 87 GLY A O 1
ATOM 645 N N . GLY A 1 88 ? -69.586 -13.714 -22.278 1.00 66.12 88 GLY A N 1
ATOM 646 C CA . GLY A 1 88 ? -69.141 -13.766 -23.683 1.00 66.12 88 GLY A CA 1
ATOM 647 C C . GLY A 1 88 ? -67.633 -13.767 -23.959 1.00 66.12 88 GLY A C 1
ATOM 648 O O . GLY A 1 88 ? -67.248 -13.663 -25.122 1.00 66.12 88 GLY A O 1
ATOM 649 N N . VAL A 1 89 ? -66.772 -13.907 -22.943 1.00 79.00 89 VAL A N 1
ATOM 650 C CA . VAL A 1 89 ? -65.328 -14.127 -23.159 1.00 79.00 89 VAL A CA 1
ATOM 651 C C . VAL A 1 89 ? -64.995 -15.597 -22.883 1.00 79.00 89 VAL A C 1
ATOM 653 O O . VAL A 1 89 ? -65.156 -16.028 -21.742 1.00 79.00 89 VAL A O 1
ATOM 656 N N . PRO A 1 90 ? -64.543 -16.380 -23.882 1.00 84.62 90 PRO A N 1
ATOM 657 C CA . PRO A 1 90 ? -64.087 -17.746 -23.648 1.00 84.62 90 PRO A CA 1
ATOM 658 C C . PRO A 1 90 ? -62.837 -17.746 -22.761 1.00 84.62 90 PRO A C 1
ATOM 660 O O . PRO A 1 90 ? -61.851 -17.070 -23.065 1.00 84.62 90 PRO A O 1
ATOM 663 N N . LEU A 1 91 ? -62.872 -18.511 -21.670 1.00 84.44 91 LEU A N 1
ATOM 664 C CA . LEU A 1 91 ? -61.724 -18.720 -20.791 1.00 84.44 91 LEU A CA 1
ATOM 665 C C . LEU A 1 91 ? -60.858 -19.844 -21.354 1.00 84.44 91 LEU A C 1
ATOM 667 O O . LEU A 1 91 ? -61.371 -20.906 -21.681 1.00 84.44 91 LEU A O 1
ATOM 671 N N . ARG A 1 92 ? -59.543 -19.641 -21.450 1.00 82.94 92 ARG A N 1
ATOM 672 C CA . ARG A 1 92 ? -58.608 -20.703 -21.847 1.00 82.94 92 ARG A CA 1
ATOM 673 C C . ARG A 1 92 ? -58.243 -21.539 -20.625 1.00 82.94 92 ARG A C 1
ATOM 675 O O . ARG A 1 92 ? -57.433 -21.102 -19.812 1.00 82.94 92 ARG A O 1
ATOM 682 N N . LEU A 1 93 ? -58.855 -22.712 -20.483 1.00 83.25 93 LEU A N 1
ATOM 683 C CA . LEU A 1 93 ? -58.621 -23.629 -19.367 1.00 83.25 93 LEU A CA 1
ATOM 684 C C . LEU A 1 93 ? -57.896 -24.903 -19.836 1.00 83.25 93 LEU A C 1
ATOM 686 O O . LEU A 1 93 ? -58.056 -25.318 -20.989 1.00 83.25 93 LEU A O 1
ATOM 690 N N . PRO A 1 94 ? -57.097 -25.550 -18.968 1.00 79.31 94 PRO A N 1
ATOM 691 C CA . PRO A 1 94 ? -56.473 -26.823 -19.306 1.00 79.31 94 PRO A CA 1
ATOM 692 C C . PRO A 1 94 ? -57.542 -27.912 -19.533 1.00 79.31 94 PRO A C 1
ATOM 694 O O . PRO A 1 94 ? -58.457 -28.044 -18.716 1.00 79.31 94 PRO A O 1
ATOM 697 N N . PRO A 1 95 ? -57.447 -28.707 -20.616 1.00 83.44 95 PRO A N 1
ATOM 698 C CA . PRO A 1 95 ? -58.446 -29.725 -20.916 1.00 83.44 95 PRO A CA 1
ATOM 699 C C . PRO A 1 95 ? -58.353 -30.922 -19.961 1.00 83.44 95 PRO A C 1
ATOM 701 O O . PRO A 1 95 ? -57.267 -31.319 -19.538 1.00 83.44 95 PRO A O 1
ATOM 704 N N . ASN A 1 96 ? -59.495 -31.554 -19.687 1.00 84.62 96 ASN A N 1
ATOM 705 C CA . ASN A 1 96 ? -59.657 -32.742 -18.838 1.00 84.62 96 ASN A CA 1
ATOM 706 C C . ASN A 1 96 ? -59.251 -32.568 -17.359 1.00 84.62 96 ASN A C 1
ATOM 708 O O . ASN A 1 96 ? -59.002 -33.565 -16.676 1.00 84.62 96 ASN A O 1
ATOM 712 N N . LEU A 1 97 ? -59.171 -31.333 -16.856 1.00 82.81 97 LEU A N 1
ATOM 713 C CA . LEU A 1 97 ? -58.901 -31.038 -15.448 1.00 82.81 97 LEU A CA 1
ATOM 714 C C . LEU A 1 97 ? -60.055 -30.255 -14.826 1.00 82.81 97 LEU A C 1
ATOM 716 O O . LEU A 1 97 ? -60.651 -29.397 -15.473 1.00 82.81 97 LEU A O 1
ATOM 720 N N . ASP A 1 98 ? -60.326 -30.531 -13.552 1.00 86.94 98 ASP A N 1
ATOM 721 C CA . ASP A 1 98 ? -61.339 -29.812 -12.788 1.00 86.94 98 ASP A CA 1
ATOM 722 C C . ASP A 1 98 ? -60.827 -28.411 -12.435 1.00 86.94 98 ASP A C 1
ATOM 724 O O . ASP A 1 98 ? -59.852 -28.243 -11.691 1.00 86.94 98 ASP A O 1
ATOM 728 N N . VAL A 1 99 ? -61.500 -27.392 -12.962 1.00 85.12 99 VAL A N 1
ATOM 729 C CA . VAL A 1 99 ? -61.266 -25.989 -12.615 1.00 85.12 99 VAL A CA 1
ATOM 730 C C . VAL A 1 99 ? -62.508 -25.448 -11.925 1.00 85.12 99 VAL A C 1
ATOM 732 O O . VAL A 1 99 ? -63.594 -25.435 -12.498 1.00 85.12 99 VAL A O 1
ATOM 735 N N . GLN A 1 100 ? -62.352 -24.977 -10.694 1.00 87.81 100 GLN A N 1
ATOM 736 C CA . GLN A 1 100 ? -63.398 -24.262 -9.981 1.00 87.81 100 GLN A CA 1
ATOM 737 C C . GLN A 1 100 ? -63.399 -22.796 -10.414 1.00 87.81 100 GLN A C 1
ATOM 739 O O . GLN A 1 100 ? -62.384 -22.112 -10.296 1.00 87.81 100 GLN A O 1
ATOM 744 N N . LEU A 1 101 ? -64.538 -22.309 -10.892 1.00 87.31 101 LEU A N 1
ATOM 745 C CA . LEU A 1 101 ? -64.791 -20.901 -11.161 1.00 87.31 101 LEU A CA 1
ATOM 746 C C . LEU A 1 101 ? -65.724 -20.361 -10.081 1.00 87.31 101 LEU A C 1
ATOM 748 O O . LEU A 1 101 ? -66.857 -20.823 -9.939 1.00 87.31 101 LEU A O 1
ATOM 752 N N . THR A 1 102 ? -65.241 -19.377 -9.338 1.00 85.75 102 THR A N 1
ATOM 753 C CA . THR A 1 102 ? -65.989 -18.673 -8.300 1.00 85.75 102 THR A CA 1
ATOM 754 C C . THR A 1 102 ? -66.346 -17.294 -8.825 1.00 85.75 102 THR A C 1
ATOM 756 O O . THR A 1 102 ? -65.454 -16.509 -9.127 1.00 85.75 102 THR A O 1
ATOM 759 N N . ALA A 1 103 ? -67.632 -16.996 -8.946 1.00 86.00 103 ALA A N 1
ATOM 760 C CA . ALA A 1 103 ? -68.136 -15.760 -9.521 1.00 86.00 103 ALA A CA 1
ATOM 761 C C . ALA A 1 103 ? -68.887 -14.919 -8.485 1.00 86.00 103 ALA A C 1
ATOM 763 O O . ALA A 1 103 ? -69.600 -15.479 -7.656 1.00 86.00 103 ALA A O 1
ATOM 764 N N . SER A 1 104 ? -68.779 -13.594 -8.549 1.00 84.94 104 SER A N 1
ATOM 765 C CA . SER A 1 104 ? -69.515 -12.656 -7.700 1.00 84.94 104 SER A CA 1
ATOM 766 C C . SER A 1 104 ? -69.936 -11.385 -8.444 1.00 84.94 104 SER A C 1
ATOM 768 O O . SER A 1 104 ? -69.375 -11.031 -9.483 1.00 84.94 104 SER A O 1
ATOM 770 N N . THR A 1 105 ? -70.949 -10.682 -7.933 1.00 84.38 105 THR A N 1
ATOM 771 C CA . THR A 1 105 ? -71.286 -9.321 -8.390 1.00 84.38 105 THR A CA 1
ATOM 772 C C . THR A 1 105 ? -70.237 -8.302 -7.933 1.00 84.38 105 THR A C 1
ATOM 774 O O . THR A 1 105 ? -69.456 -8.566 -7.024 1.00 84.38 105 THR A O 1
ATOM 777 N N . ALA A 1 106 ? -70.237 -7.104 -8.530 1.00 72.75 106 ALA A N 1
ATOM 778 C CA . ALA A 1 106 ? -69.282 -6.013 -8.260 1.00 72.75 106 ALA A CA 1
ATOM 779 C C . ALA A 1 106 ? -69.196 -5.506 -6.800 1.00 72.75 106 ALA A C 1
ATOM 781 O O . ALA A 1 106 ? -68.354 -4.666 -6.503 1.00 72.75 106 ALA A O 1
ATOM 782 N N . ASN A 1 107 ? -70.094 -5.954 -5.924 1.00 74.94 107 ASN A N 1
ATOM 783 C CA . ASN A 1 107 ? -70.134 -5.670 -4.489 1.00 74.94 107 ASN A CA 1
ATOM 784 C C . ASN A 1 107 ? -70.110 -6.954 -3.629 1.00 74.94 107 ASN A C 1
ATOM 786 O O . ASN A 1 107 ? -70.212 -6.892 -2.406 1.00 74.94 107 ASN A O 1
ATOM 790 N N . GLY A 1 108 ? -69.998 -8.126 -4.262 1.00 75.88 108 GLY A N 1
ATOM 791 C CA . GLY A 1 108 ? -69.961 -9.435 -3.612 1.00 75.88 108 GLY A CA 1
ATOM 792 C C . GLY A 1 108 ? -71.300 -9.956 -3.077 1.00 75.88 108 GLY A C 1
ATOM 793 O O . GLY A 1 108 ? -71.332 -11.077 -2.585 1.00 75.88 108 GLY A O 1
ATOM 794 N N . THR A 1 109 ? -72.401 -9.200 -3.184 1.00 81.19 109 THR A N 1
ATOM 795 C CA . THR A 1 109 ? -73.691 -9.566 -2.560 1.00 81.19 109 THR A CA 1
ATOM 796 C C . THR A 1 109 ? -74.440 -10.688 -3.274 1.00 81.19 109 THR A C 1
ATOM 798 O O . THR A 1 109 ? -75.435 -11.176 -2.758 1.00 81.19 109 THR A O 1
ATOM 801 N N . LYS A 1 110 ? -73.976 -11.132 -4.447 1.00 83.75 110 LYS A N 1
ATOM 802 C CA . LYS A 1 110 ? -74.370 -12.417 -5.035 1.00 83.75 110 LYS A CA 1
ATOM 803 C C . LYS A 1 110 ? -73.124 -13.198 -5.428 1.00 83.75 110 LYS A C 1
ATOM 805 O O . LYS A 1 110 ? -72.204 -12.613 -6.007 1.00 83.75 110 LYS A O 1
ATOM 810 N N . ARG A 1 111 ? -73.105 -14.509 -5.185 1.00 83.75 111 ARG A N 1
ATOM 811 C CA . ARG A 1 111 ? -71.970 -15.393 -5.468 1.00 83.75 111 ARG A CA 1
ATOM 812 C C . ARG A 1 111 ? -72.413 -16.750 -6.002 1.00 83.75 111 ARG A C 1
ATOM 814 O O . ARG A 1 111 ? -73.463 -17.264 -5.643 1.00 83.75 111 ARG A O 1
ATOM 821 N N . GLY A 1 112 ? -71.594 -17.342 -6.859 1.00 85.38 112 GLY A N 1
ATOM 822 C CA . GLY A 1 112 ? -71.805 -18.673 -7.408 1.00 85.38 112 GLY A CA 1
ATOM 823 C C . GLY A 1 112 ? -70.494 -19.409 -7.611 1.00 85.38 112 GLY A C 1
ATOM 824 O O . GLY A 1 112 ? -69.449 -18.794 -7.819 1.00 85.38 112 GLY A O 1
ATOM 825 N N . VAL A 1 113 ? -70.547 -20.735 -7.572 1.00 86.94 113 VAL A N 1
ATOM 826 C CA . VAL A 1 113 ? -69.397 -21.595 -7.861 1.00 86.94 113 VAL A CA 1
ATOM 827 C C . VAL A 1 113 ? -69.813 -22.643 -8.880 1.00 86.94 113 VAL A C 1
ATOM 829 O O . VAL A 1 113 ? -70.870 -23.258 -8.752 1.00 86.94 113 VAL A O 1
ATOM 832 N N . VAL A 1 114 ? -68.969 -22.873 -9.881 1.00 90.06 114 VAL A N 1
ATOM 833 C CA . VAL A 1 114 ? -69.106 -24.002 -10.802 1.00 90.06 114 VAL A CA 1
ATOM 834 C C . VAL A 1 114 ? -67.758 -24.689 -10.970 1.00 90.06 114 VAL A C 1
ATOM 836 O O . VAL A 1 114 ? -66.725 -24.028 -11.029 1.00 90.06 114 VAL A O 1
ATOM 839 N N . VAL A 1 115 ? -67.754 -26.017 -11.049 1.00 90.94 115 VAL A N 1
ATOM 840 C CA . VAL A 1 115 ? -66.572 -26.773 -11.475 1.00 90.94 115 VAL A CA 1
ATOM 841 C C . VAL A 1 115 ? -66.752 -27.119 -12.938 1.00 90.94 115 VAL A C 1
ATOM 843 O O . VAL A 1 115 ? -67.780 -27.677 -13.322 1.00 90.94 115 VAL A O 1
ATOM 846 N N . VAL A 1 116 ? -65.765 -26.766 -13.752 1.00 90.69 116 VAL A N 1
ATOM 847 C CA . VAL A 1 116 ? -65.781 -27.013 -15.189 1.00 90.69 116 VAL A CA 1
ATOM 848 C C . VAL A 1 116 ? -64.639 -27.931 -15.580 1.00 90.69 116 VAL A C 1
ATOM 850 O O . VAL A 1 116 ? -63.517 -27.794 -15.097 1.00 90.69 116 VAL A O 1
ATOM 853 N N . ASN A 1 117 ? -64.957 -28.873 -16.459 1.00 90.62 117 ASN A N 1
ATOM 854 C CA . ASN A 1 117 ? -64.025 -29.842 -17.005 1.00 90.62 117 ASN A CA 1
ATOM 855 C C . ASN A 1 117 ? -64.537 -30.246 -18.387 1.00 90.62 117 ASN A C 1
ATOM 857 O O . ASN A 1 117 ? -65.634 -30.793 -18.505 1.00 90.62 117 ASN A O 1
ATOM 861 N N . GLY A 1 118 ? -63.750 -29.960 -19.417 1.00 88.62 118 GLY A N 1
ATOM 862 C CA . GLY A 1 118 ? -64.076 -30.314 -20.788 1.00 88.62 118 GLY A CA 1
ATOM 863 C C . GLY A 1 118 ? -62.853 -30.839 -21.535 1.00 88.62 118 GLY A C 1
ATOM 864 O O . GLY A 1 118 ? -61.713 -30.553 -21.148 1.00 88.62 118 GLY A O 1
ATOM 865 N N . PRO A 1 119 ? -63.062 -31.631 -22.599 1.00 88.88 119 PRO A N 1
ATOM 866 C CA . PRO A 1 119 ? -61.985 -32.037 -23.482 1.00 88.88 119 PRO A CA 1
ATOM 867 C C . PRO A 1 119 ? -61.395 -30.830 -24.227 1.00 88.88 119 PRO A C 1
ATOM 869 O O . PRO A 1 119 ? -61.985 -29.753 -24.303 1.00 88.88 119 PRO A O 1
ATOM 872 N N . SER A 1 120 ? -60.215 -31.051 -24.800 1.00 86.81 120 SER A N 1
ATOM 873 C CA . SER A 1 120 ? -59.539 -30.123 -25.714 1.00 86.81 120 SER A CA 1
ATOM 874 C C . SER A 1 120 ? -60.482 -29.682 -26.844 1.00 86.81 120 SER A C 1
ATOM 876 O O . SER A 1 120 ? -61.295 -30.489 -27.302 1.00 86.81 120 SER A O 1
ATOM 878 N N . ASP A 1 121 ? -60.403 -28.409 -27.249 1.00 85.81 121 ASP A N 1
ATOM 879 C CA . ASP A 1 121 ? -61.217 -27.765 -28.297 1.00 85.81 121 ASP A CA 1
ATOM 880 C C . ASP A 1 121 ? -62.727 -27.638 -28.035 1.00 85.81 121 ASP A C 1
ATOM 882 O O . ASP A 1 121 ? -63.461 -27.086 -28.864 1.00 85.81 121 ASP A O 1
ATOM 886 N N . LEU A 1 122 ? -63.239 -28.102 -26.891 1.00 91.19 122 LEU A N 1
ATOM 887 C CA . LEU A 1 122 ? -64.644 -27.884 -26.568 1.00 91.19 122 LEU A CA 1
ATOM 888 C C . LEU A 1 122 ? -64.869 -26.422 -26.170 1.00 91.19 122 LEU A C 1
ATOM 890 O O . LEU A 1 122 ? -64.358 -25.955 -25.155 1.00 91.19 122 LEU A O 1
ATOM 894 N N . MET A 1 123 ? -65.680 -25.715 -26.955 1.00 90.25 123 MET A N 1
ATOM 895 C CA . MET A 1 123 ? -66.254 -24.429 -26.570 1.00 90.25 123 MET A CA 1
ATOM 896 C C . MET A 1 123 ? -67.713 -24.630 -26.179 1.00 90.25 123 MET A C 1
ATOM 898 O O . MET A 1 123 ? -68.529 -25.053 -27.000 1.00 90.25 123 MET A O 1
ATOM 902 N N . GLU A 1 124 ? -68.048 -24.306 -24.935 1.00 91.81 124 GLU A N 1
ATOM 903 C CA . GLU A 1 124 ? -69.409 -24.427 -24.419 1.00 91.81 124 GLU A CA 1
ATOM 904 C C . GLU A 1 124 ? -69.776 -23.250 -23.520 1.00 91.81 124 GLU A C 1
ATOM 906 O O . GLU A 1 124 ? -68.919 -22.663 -22.863 1.00 91.81 124 GLU A O 1
ATOM 911 N N . VAL A 1 125 ? -71.057 -22.888 -23.501 1.00 88.62 125 VAL A N 1
ATOM 912 C CA . VAL A 1 125 ? -71.565 -21.872 -22.576 1.00 88.62 125 VAL A CA 1
ATOM 913 C C . VAL A 1 125 ? -71.824 -22.538 -21.233 1.00 88.62 125 VAL A C 1
ATOM 915 O O . VAL A 1 125 ? -72.584 -23.503 -21.159 1.00 88.62 125 VAL A O 1
ATOM 918 N N . ILE A 1 126 ? -71.215 -22.004 -20.177 1.00 90.19 126 ILE A N 1
ATOM 919 C CA . ILE A 1 126 ? -71.406 -22.485 -18.808 1.00 90.19 126 ILE A CA 1
ATOM 920 C C . ILE A 1 126 ? -72.172 -21.431 -18.017 1.00 90.19 126 ILE A C 1
ATOM 922 O O . ILE A 1 126 ? -71.809 -20.258 -18.007 1.00 90.19 126 ILE A O 1
ATOM 926 N N . THR A 1 127 ? -73.239 -21.833 -17.339 1.00 88.88 127 THR A N 1
ATOM 927 C CA . THR A 1 127 ? -73.979 -20.918 -16.469 1.00 88.88 127 THR A CA 1
ATOM 928 C C . THR A 1 127 ? -73.438 -21.014 -15.050 1.00 88.88 127 THR A C 1
ATOM 930 O O . THR A 1 127 ? -73.486 -22.082 -14.441 1.00 88.88 127 THR A O 1
ATOM 933 N N . ILE A 1 128 ? -72.959 -19.893 -14.508 1.00 88.44 128 ILE A N 1
ATOM 934 C CA . ILE A 1 128 ? -72.629 -19.769 -13.087 1.00 88.44 128 ILE A CA 1
ATOM 935 C C . ILE A 1 128 ? -73.843 -19.162 -12.394 1.00 88.44 128 ILE A C 1
ATOM 937 O O . ILE A 1 128 ? -74.138 -17.976 -12.555 1.00 88.44 128 ILE A O 1
ATOM 941 N N . ALA A 1 129 ? -74.577 -20.000 -11.667 1.00 87.56 129 ALA A N 1
ATOM 942 C CA . ALA A 1 129 ? -75.726 -19.562 -10.891 1.00 87.56 129 ALA A CA 1
ATOM 943 C C . ALA A 1 129 ? -75.240 -18.735 -9.695 1.00 87.56 129 ALA A C 1
ATOM 945 O O . ALA A 1 129 ? -74.546 -19.264 -8.830 1.00 87.56 129 ALA A O 1
ATOM 946 N N . LEU A 1 130 ? -75.579 -17.448 -9.679 1.00 86.81 130 LEU A N 1
ATOM 947 C CA . LEU A 1 130 ? -75.303 -16.541 -8.576 1.00 86.81 130 LEU A CA 1
ATOM 948 C C . LEU A 1 130 ? -76.482 -16.556 -7.603 1.00 86.81 130 LEU A C 1
ATOM 950 O O . LEU A 1 130 ? -77.620 -16.260 -7.980 1.00 86.81 130 LEU A O 1
ATOM 954 N N . ASP A 1 131 ? -76.172 -16.875 -6.358 1.00 82.00 131 ASP A N 1
ATOM 955 C CA . ASP A 1 131 ? -77.071 -16.873 -5.216 1.00 82.00 131 ASP A CA 1
ATOM 956 C C . ASP A 1 131 ? -76.745 -15.718 -4.279 1.00 82.00 131 ASP A C 1
ATOM 958 O O . ASP A 1 131 ? -75.655 -15.154 -4.339 1.00 82.00 131 ASP A O 1
ATOM 962 N N . ASP A 1 132 ? -77.675 -15.383 -3.390 1.00 74.81 132 ASP A N 1
ATOM 963 C CA . ASP A 1 132 ? -77.305 -14.669 -2.170 1.00 74.81 132 ASP A CA 1
ATOM 964 C C . ASP A 1 132 ? -76.223 -15.461 -1.421 1.00 74.81 132 ASP A C 1
ATOM 966 O O . ASP A 1 132 ? -76.313 -16.697 -1.369 1.00 74.81 132 ASP A O 1
ATOM 970 N N . PRO A 1 133 ? -75.201 -14.802 -0.839 1.00 66.94 133 PRO A N 1
ATOM 971 C CA . PRO A 1 133 ? -74.380 -15.465 0.158 1.00 66.94 133 PRO A CA 1
ATOM 972 C C . PRO A 1 133 ? -75.315 -16.052 1.229 1.00 66.94 133 PRO A C 1
ATOM 974 O O . PRO A 1 133 ? -76.386 -15.488 1.478 1.00 66.94 133 PRO A O 1
ATOM 977 N N . PRO A 1 134 ? -74.977 -17.217 1.807 1.00 61.28 134 PRO A N 1
ATOM 978 C CA . PRO A 1 134 ? -75.832 -17.873 2.787 1.00 61.28 134 PRO A CA 1
ATOM 979 C C . PRO A 1 134 ? -76.299 -16.871 3.849 1.00 61.28 134 PRO A C 1
ATOM 981 O O . PRO A 1 134 ? -75.481 -16.212 4.483 1.00 61.28 134 PRO A O 1
ATOM 984 N N . VAL A 1 135 ? -77.621 -16.727 3.991 1.00 56.47 135 VAL A N 1
ATOM 985 C CA . VAL A 1 135 ? -78.238 -15.776 4.927 1.00 56.47 135 VAL A CA 1
ATOM 986 C C . VAL A 1 135 ? -77.782 -16.089 6.355 1.00 56.47 135 VAL A C 1
ATOM 988 O O . VAL A 1 135 ? -77.693 -17.262 6.723 1.00 56.47 135 VAL A O 1
ATOM 991 N N . SER A 1 136 ? -77.534 -15.033 7.134 1.00 54.44 136 SER A N 1
ATOM 992 C CA . SER A 1 136 ? -77.110 -15.028 8.538 1.00 54.44 136 SER A CA 1
ATOM 993 C C . SER A 1 136 ? -77.704 -16.164 9.391 1.00 54.44 136 SER A C 1
ATOM 995 O O . SER A 1 136 ? -78.865 -16.153 9.812 1.00 54.44 136 SER A O 1
ATOM 997 N N . GLU A 1 137 ? -76.878 -17.167 9.708 1.00 54.44 137 GLU A N 1
ATOM 998 C CA . GLU A 1 137 ? -77.142 -18.052 10.843 1.00 54.44 137 GLU A CA 1
ATOM 999 C C . GLU A 1 137 ? -76.791 -17.295 12.131 1.00 54.44 137 GLU A C 1
ATOM 1001 O O . GLU A 1 137 ? -75.626 -17.123 12.477 1.00 54.44 137 GLU A O 1
ATOM 1006 N N . ASN A 1 138 ? -77.816 -16.857 12.870 1.00 77.44 138 ASN A N 1
ATOM 1007 C CA . ASN A 1 138 ? -77.653 -16.126 14.136 1.00 77.44 138 ASN A CA 1
ATOM 1008 C C . ASN A 1 138 ? -76.900 -16.918 15.223 1.00 77.44 138 ASN A C 1
ATOM 1010 O O . ASN A 1 138 ? -76.496 -16.330 16.222 1.00 77.44 138 ASN A O 1
ATOM 1014 N N . ALA A 1 139 ? -76.737 -18.236 15.078 1.00 81.75 139 ALA A N 1
ATOM 1015 C CA . ALA A 1 139 ? -75.954 -19.077 15.978 1.00 81.75 139 ALA A CA 1
ATOM 1016 C C . ALA A 1 139 ? -74.927 -19.873 15.167 1.00 81.75 139 ALA A C 1
ATOM 1018 O O . ALA A 1 139 ? -75.306 -20.711 14.352 1.00 81.75 139 ALA A O 1
ATOM 1019 N N . ILE A 1 140 ? -73.644 -19.624 15.413 1.00 87.25 140 ILE A N 1
ATOM 1020 C CA . ILE A 1 140 ? -72.524 -20.281 14.741 1.00 87.25 140 ILE A CA 1
ATOM 1021 C C . ILE A 1 140 ? -71.889 -21.331 15.657 1.00 87.25 140 ILE A C 1
ATOM 1023 O O . ILE A 1 140 ? -71.842 -21.189 16.882 1.00 87.25 140 ILE A O 1
ATOM 1027 N N . VAL A 1 141 ? -71.368 -22.398 15.053 1.00 87.88 141 VAL A N 1
ATOM 1028 C CA . VAL A 1 141 ? -70.548 -23.400 15.743 1.00 87.88 141 VAL A CA 1
ATOM 1029 C C . VAL A 1 141 ? -69.095 -23.157 15.365 1.00 87.88 141 VAL A C 1
ATOM 1031 O O . VAL A 1 141 ? -68.767 -23.139 14.185 1.00 87.88 141 VAL A O 1
ATOM 1034 N N . LEU A 1 142 ? -68.224 -22.981 16.360 1.00 87.81 142 LEU A N 1
ATOM 1035 C CA . LEU A 1 142 ? -66.797 -22.774 16.116 1.00 87.81 142 LEU A CA 1
ATOM 1036 C C . LEU A 1 142 ? -66.085 -24.120 15.846 1.00 87.81 142 LEU A C 1
ATOM 1038 O O . LEU A 1 142 ? -66.344 -25.089 16.570 1.00 87.81 142 LEU A O 1
ATOM 1042 N N . PRO A 1 143 ? -65.160 -24.199 14.866 1.00 88.38 143 PRO A N 1
ATOM 1043 C CA . PRO A 1 143 ? -64.725 -23.114 13.985 1.00 88.38 143 PRO A CA 1
ATOM 1044 C C . PRO A 1 143 ? -65.770 -22.776 12.910 1.00 88.38 143 PRO A C 1
ATOM 1046 O O . PRO A 1 143 ? -66.332 -23.668 12.277 1.00 88.38 143 PRO A O 1
ATOM 1049 N N . ALA A 1 144 ? -65.982 -21.482 12.697 1.00 86.94 144 ALA A N 1
ATOM 1050 C CA . ALA A 1 144 ? -66.827 -20.922 11.658 1.00 86.94 144 ALA A CA 1
ATOM 1051 C C . ALA A 1 144 ? -65.951 -20.198 10.632 1.00 86.94 144 ALA A C 1
ATOM 1053 O O . ALA A 1 144 ? -65.085 -19.408 10.997 1.00 86.94 144 ALA A O 1
ATOM 1054 N N . ASP A 1 145 ? -66.198 -20.470 9.358 1.00 86.38 145 ASP A N 1
ATOM 1055 C CA . ASP A 1 145 ? -65.644 -19.744 8.219 1.00 86.38 145 ASP A CA 1
ATOM 1056 C C . ASP A 1 145 ? -66.812 -19.513 7.264 1.00 86.38 145 ASP A C 1
ATOM 1058 O O . ASP A 1 145 ? -67.248 -20.431 6.561 1.00 86.38 145 ASP A O 1
ATOM 1062 N N . LEU A 1 146 ? -67.414 -18.330 7.363 1.00 85.81 146 LEU A N 1
ATOM 1063 C CA . LEU A 1 146 ? -68.629 -17.988 6.637 1.00 85.81 146 LEU A CA 1
ATOM 1064 C C . LEU A 1 146 ? -68.443 -16.700 5.852 1.00 85.81 146 LEU A C 1
ATOM 1066 O O . LEU A 1 146 ? -67.770 -15.765 6.284 1.00 85.81 146 LEU A O 1
ATOM 1070 N N . GLU A 1 147 ? -69.079 -16.663 4.690 1.00 86.12 147 GLU A N 1
ATOM 1071 C CA . GLU A 1 147 ? -69.228 -15.457 3.894 1.00 86.12 147 GLU A CA 1
ATOM 1072 C C . GLU A 1 147 ? -70.665 -14.965 4.029 1.00 86.12 147 GLU A C 1
ATOM 1074 O O . GLU A 1 147 ? -71.607 -15.741 3.865 1.00 86.12 147 GLU A O 1
ATOM 1079 N N . ALA A 1 148 ? -70.813 -13.678 4.305 1.00 86.75 148 ALA A N 1
ATOM 1080 C CA . ALA A 1 148 ? -72.087 -12.999 4.474 1.00 86.75 148 ALA A CA 1
ATOM 1081 C C . ALA A 1 148 ? -72.039 -11.635 3.778 1.00 86.75 148 ALA A C 1
ATOM 1083 O O . ALA A 1 148 ? -71.013 -11.235 3.213 1.00 86.75 148 ALA A O 1
ATOM 1084 N N . ALA A 1 149 ? -73.155 -10.921 3.776 1.00 87.38 149 ALA A N 1
ATOM 1085 C CA . ALA A 1 149 ? -73.220 -9.588 3.210 1.00 87.38 149 ALA A CA 1
ATOM 1086 C C . ALA A 1 149 ? -74.146 -8.701 4.017 1.00 87.38 149 ALA A C 1
ATOM 1088 O O . ALA A 1 149 ? -75.204 -9.149 4.423 1.00 87.38 149 ALA A O 1
ATOM 1089 N N . ILE A 1 150 ? -73.740 -7.439 4.139 1.00 87.94 150 ILE A N 1
ATOM 1090 C CA . ILE A 1 150 ? -74.593 -6.356 4.610 1.00 87.94 150 ILE A CA 1
ATOM 1091 C C . ILE A 1 150 ? -75.475 -5.944 3.422 1.00 87.94 150 ILE A C 1
ATOM 1093 O O . ILE A 1 150 ? -75.027 -5.196 2.545 1.00 87.94 150 ILE A O 1
ATOM 1097 N N . ASP A 1 151 ? -76.684 -6.492 3.336 1.00 82.81 151 ASP A N 1
ATOM 1098 C CA . ASP A 1 151 ? -77.715 -6.230 2.329 1.00 82.81 151 ASP A CA 1
ATOM 1099 C C . ASP A 1 151 ? -79.147 -6.418 2.907 1.00 82.81 151 ASP A C 1
ATOM 1101 O O . ASP A 1 151 ? -79.624 -7.547 3.040 1.00 82.81 151 ASP A O 1
ATOM 1105 N N . PRO A 1 152 ? -79.907 -5.329 3.161 1.00 81.31 152 PRO A N 1
ATOM 1106 C CA . PRO A 1 152 ? -79.708 -3.978 2.634 1.00 81.31 152 PRO A CA 1
ATOM 1107 C C . PRO A 1 152 ? -78.694 -3.140 3.422 1.00 81.31 152 PRO A C 1
ATOM 1109 O O . PRO A 1 152 ? -78.423 -3.385 4.588 1.00 81.31 152 PRO A O 1
ATOM 1112 N N . ALA A 1 153 ? -78.190 -2.074 2.790 1.00 82.88 153 ALA A N 1
ATOM 1113 C CA . ALA A 1 153 ? -77.325 -1.090 3.447 1.00 82.88 153 ALA A CA 1
ATOM 1114 C C . ALA A 1 153 ? -77.911 -0.583 4.785 1.00 82.88 153 ALA A C 1
ATOM 1116 O O . ALA A 1 153 ? -79.097 -0.235 4.858 1.00 82.88 153 ALA A O 1
ATOM 1117 N N . GLY A 1 154 ? -77.065 -0.504 5.812 1.00 82.31 154 GLY A N 1
ATOM 1118 C CA . GLY A 1 154 ? -77.390 -0.127 7.183 1.00 82.31 154 GLY A CA 1
ATOM 1119 C C . GLY A 1 154 ? -77.866 -1.271 8.081 1.00 82.31 154 GLY A C 1
ATOM 1120 O O . GLY A 1 154 ? -78.349 -0.992 9.181 1.00 82.31 154 GLY A O 1
ATOM 1121 N N . GLU A 1 155 ? -77.797 -2.526 7.632 1.00 88.44 155 GLU A N 1
ATOM 1122 C CA . GLU A 1 155 ? -78.012 -3.676 8.512 1.00 88.44 155 GLU A CA 1
ATOM 1123 C C . GLU A 1 155 ? -76.760 -4.043 9.321 1.00 88.44 155 GLU A C 1
ATOM 1125 O O . GLU A 1 155 ? -75.641 -3.678 8.971 1.00 88.44 155 GLU A O 1
ATOM 1130 N N . ILE A 1 156 ? -76.969 -4.762 10.425 1.00 89.62 156 ILE A N 1
ATOM 1131 C CA . ILE A 1 156 ? -75.902 -5.299 11.274 1.00 89.62 156 ILE A CA 1
ATOM 1132 C C . ILE A 1 156 ? -76.116 -6.799 11.352 1.00 89.62 156 ILE A C 1
ATOM 1134 O O . ILE A 1 156 ? -77.169 -7.257 11.810 1.00 89.62 156 ILE A O 1
ATOM 1138 N N . ASP A 1 157 ? -75.098 -7.548 10.959 1.00 90.69 157 ASP A N 1
ATOM 1139 C CA . ASP A 1 157 ? -75.095 -8.989 11.120 1.00 90.69 157 ASP A CA 1
ATOM 1140 C C . ASP A 1 157 ? -74.621 -9.365 12.518 1.00 90.69 157 ASP A C 1
ATOM 1142 O O . ASP A 1 157 ? -73.674 -8.789 13.060 1.00 90.69 157 ASP A O 1
ATOM 1146 N N . SER A 1 158 ? -75.286 -10.353 13.112 1.00 90.94 158 SER A N 1
ATOM 1147 C CA . SER A 1 158 ? -75.048 -10.759 14.490 1.00 90.94 158 SER A CA 1
ATOM 1148 C C . SER A 1 158 ? -74.943 -12.273 14.611 1.00 90.94 158 SER A C 1
ATOM 1150 O O . SER A 1 158 ? -75.868 -13.007 14.269 1.00 90.94 158 SER A O 1
ATOM 1152 N N . TYR A 1 159 ? -73.816 -12.737 15.141 1.00 92.75 159 TYR A N 1
ATOM 1153 C CA . TYR A 1 159 ? -73.474 -14.147 15.264 1.00 92.75 159 TYR A CA 1
ATOM 1154 C C . TYR A 1 159 ? -73.272 -14.507 16.724 1.00 92.75 159 TYR A C 1
ATOM 1156 O O . TYR A 1 159 ? -72.416 -13.939 17.397 1.00 92.75 159 TYR A O 1
ATOM 1164 N N . THR A 1 160 ? -74.032 -15.474 17.224 1.00 92.69 160 THR A N 1
ATOM 1165 C CA . THR A 1 160 ? -73.892 -15.968 18.595 1.00 92.69 160 THR A CA 1
ATOM 1166 C C . THR A 1 160 ? -73.162 -17.300 18.645 1.00 92.69 160 THR A C 1
ATOM 1168 O O . THR A 1 160 ? -73.308 -18.125 17.749 1.00 92.69 160 THR A O 1
ATOM 1171 N N . PHE A 1 161 ? -72.373 -17.531 19.690 1.00 93.88 161 PHE A N 1
ATOM 1172 C CA . PHE A 1 161 ? -71.687 -18.803 19.914 1.00 93.88 161 PHE A CA 1
ATOM 1173 C C . PHE A 1 161 ? -71.609 -19.124 21.406 1.00 93.88 161 PHE A C 1
ATOM 1175 O O . PHE A 1 161 ? -71.559 -18.233 22.252 1.00 93.88 161 PHE A O 1
ATOM 1182 N N . GLU A 1 162 ? -71.587 -20.411 21.741 1.00 94.06 162 GLU A N 1
ATOM 1183 C CA . GLU A 1 162 ? -71.418 -20.861 23.123 1.00 94.06 162 GLU A CA 1
ATOM 1184 C C . GLU A 1 162 ? -69.935 -20.964 23.471 1.00 94.06 162 GLU A C 1
ATOM 1186 O O . GLU A 1 162 ? -69.171 -21.638 22.774 1.00 94.06 162 GLU A O 1
ATOM 1191 N N . ALA A 1 163 ? -69.533 -20.347 24.580 1.00 92.69 163 ALA A N 1
ATOM 1192 C CA . ALA A 1 163 ? -68.184 -20.475 25.107 1.00 92.69 163 ALA A CA 1
ATOM 1193 C C . ALA A 1 163 ? -68.172 -20.589 26.633 1.00 92.69 163 ALA A C 1
ATOM 1195 O O . ALA A 1 163 ? -69.060 -20.120 27.344 1.00 92.69 163 ALA A O 1
ATOM 1196 N N . THR A 1 164 ? -67.141 -21.250 27.146 1.00 93.44 164 THR A N 1
AT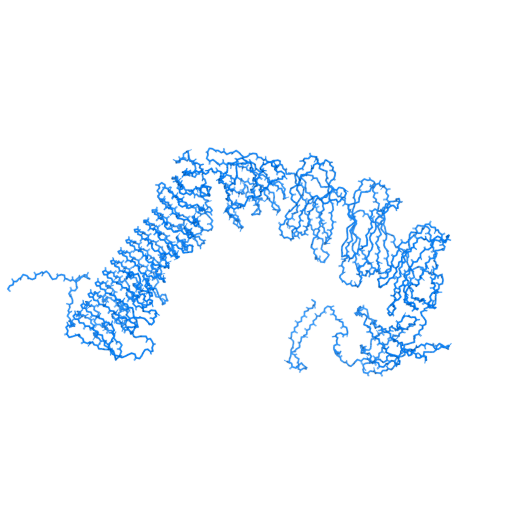OM 1197 C CA . THR A 1 164 ? -66.905 -21.488 28.570 1.00 93.44 164 THR A CA 1
ATOM 1198 C C . THR A 1 164 ? -65.789 -20.585 29.070 1.00 93.44 164 THR A C 1
ATOM 1200 O O . THR A 1 164 ? -64.784 -20.401 28.384 1.00 93.44 164 THR A O 1
ATOM 1203 N N . ALA A 1 165 ? -65.940 -20.060 30.289 1.00 89.31 165 ALA A N 1
ATOM 1204 C CA . ALA A 1 165 ? -64.907 -19.266 30.941 1.00 89.31 165 ALA A CA 1
ATOM 1205 C C . ALA A 1 165 ? -63.539 -19.982 30.921 1.00 89.31 165 ALA A C 1
ATOM 1207 O O . ALA A 1 165 ? -63.444 -21.164 31.262 1.00 89.31 165 ALA A O 1
ATOM 1208 N N . GLY A 1 166 ? -62.489 -19.264 30.518 1.00 83.38 166 GLY A N 1
ATOM 1209 C CA . GLY A 1 166 ? -61.123 -19.761 30.333 1.00 83.38 166 GLY A CA 1
ATOM 1210 C C . GLY A 1 166 ? -60.783 -20.229 28.912 1.00 83.38 166 GLY A C 1
ATOM 1211 O O . GLY A 1 166 ? -59.618 -20.521 28.647 1.00 83.38 166 GLY A O 1
ATOM 1212 N N . GLN A 1 167 ? -61.755 -20.305 27.996 1.00 89.50 167 GLN A N 1
ATOM 1213 C CA . GLN A 1 167 ? -61.479 -20.488 26.566 1.00 89.50 167 GLN A CA 1
ATOM 1214 C C . GLN A 1 167 ? -61.017 -19.174 25.922 1.00 89.50 167 GLN A C 1
ATOM 1216 O O . GLN A 1 167 ? -61.205 -18.094 26.478 1.00 89.50 167 GLN A O 1
ATOM 1221 N N . PHE A 1 168 ? -60.446 -19.265 24.724 1.00 88.75 168 PHE A N 1
ATOM 1222 C CA . PHE A 1 168 ? -60.092 -18.107 23.909 1.00 88.75 168 PHE A CA 1
ATOM 1223 C C . PHE A 1 168 ? -60.699 -18.256 22.528 1.00 88.75 168 PHE A C 1
ATOM 1225 O O . PHE A 1 168 ? -60.658 -19.348 21.964 1.00 88.75 168 PHE A O 1
ATOM 1232 N N . VAL A 1 169 ? -61.232 -17.172 21.980 1.00 90.44 169 VAL A N 1
ATOM 1233 C CA . VAL A 1 169 ? -61.826 -17.149 20.642 1.00 90.44 169 VAL A CA 1
ATOM 1234 C C . VAL A 1 169 ? -61.135 -16.086 19.814 1.00 90.44 169 VAL A C 1
ATOM 1236 O O . VAL A 1 169 ? -61.091 -14.930 20.219 1.00 90.44 169 VAL A O 1
ATOM 1239 N N . ASN A 1 170 ? -60.590 -16.469 18.663 1.00 90.25 170 ASN A N 1
ATOM 1240 C CA . ASN A 1 170 ? -60.159 -15.507 17.662 1.00 90.25 170 ASN A CA 1
ATOM 1241 C C . ASN A 1 170 ? -61.322 -15.222 16.716 1.00 90.25 170 ASN A C 1
ATOM 1243 O O . ASN A 1 170 ? -61.899 -16.159 16.170 1.00 90.25 170 ASN A O 1
ATOM 1247 N N . ALA A 1 171 ? -61.635 -13.947 16.519 1.00 90.81 171 ALA A N 1
ATOM 1248 C CA . ALA A 1 171 ? -62.575 -13.481 15.513 1.00 90.81 171 ALA A CA 1
ATOM 1249 C C . ALA A 1 171 ? -61.822 -12.631 14.487 1.00 90.81 171 ALA A C 1
ATOM 1251 O O . ALA A 1 171 ? -61.048 -11.744 14.855 1.00 90.81 171 ALA A O 1
ATOM 1252 N N . TYR A 1 172 ? -62.041 -12.919 13.211 1.00 90.25 172 TYR A N 1
ATOM 1253 C CA . TYR A 1 172 ? -61.438 -12.241 12.077 1.00 90.25 172 TYR A CA 1
ATOM 1254 C C . TYR A 1 172 ? -62.498 -11.874 11.053 1.00 90.25 172 TYR A C 1
ATOM 1256 O O . TYR A 1 172 ? -63.278 -12.724 10.634 1.00 90.25 172 TYR A O 1
ATOM 1264 N N . VAL A 1 173 ? -62.491 -10.616 10.623 1.00 91.12 173 VAL A N 1
ATOM 1265 C CA . VAL A 1 173 ? -63.404 -10.109 9.597 1.00 91.12 173 VAL A CA 1
ATOM 1266 C C . VAL A 1 173 ? -62.605 -9.466 8.477 1.00 91.12 173 VAL A C 1
ATOM 1268 O O . VAL A 1 173 ? -61.710 -8.653 8.717 1.00 91.12 173 VAL A O 1
ATOM 1271 N N . SER A 1 174 ? -62.938 -9.809 7.236 1.00 89.00 174 SER A N 1
ATOM 1272 C CA . SER A 1 174 ? -62.361 -9.194 6.040 1.00 89.00 174 SER A CA 1
ATOM 1273 C C . SER A 1 174 ? -63.396 -9.051 4.935 1.00 89.00 174 SER A C 1
ATOM 1275 O O . SER A 1 174 ? -64.365 -9.798 4.889 1.00 89.00 174 SER A O 1
ATOM 1277 N N . ARG A 1 175 ? -63.215 -8.096 4.022 1.00 87.75 175 ARG A N 1
ATOM 1278 C CA . ARG A 1 175 ? -64.065 -8.015 2.824 1.00 87.75 175 ARG A CA 1
ATOM 1279 C C . ARG A 1 175 ? -63.718 -9.146 1.847 1.00 87.75 175 ARG A C 1
ATOM 1281 O O . ARG A 1 175 ? -62.536 -9.410 1.629 1.00 87.75 175 ARG A O 1
ATOM 1288 N N . ILE A 1 176 ? -64.719 -9.772 1.224 1.00 82.75 176 ILE A N 1
ATOM 1289 C CA . ILE A 1 176 ? -64.473 -10.820 0.214 1.00 82.75 176 ILE A CA 1
ATOM 1290 C C . ILE A 1 176 ? -64.015 -10.234 -1.129 1.00 82.75 176 ILE A C 1
ATOM 1292 O O . ILE A 1 176 ? -64.210 -9.049 -1.412 1.00 82.75 176 ILE A O 1
ATOM 1296 N N . SER A 1 177 ? -63.452 -11.078 -1.999 1.00 74.44 177 SER A N 1
ATOM 1297 C CA . SER A 1 177 ? -63.098 -10.698 -3.371 1.00 74.44 177 SER A CA 1
ATOM 1298 C C . SER A 1 177 ? -64.288 -10.099 -4.130 1.00 74.44 177 SER A C 1
ATOM 1300 O O . SER A 1 177 ? -65.366 -10.690 -4.213 1.00 74.44 177 SER A O 1
ATOM 1302 N N . GLY A 1 178 ? -64.077 -8.915 -4.710 1.00 73.06 178 GLY A N 1
ATOM 1303 C CA . GLY A 1 178 ? -65.118 -8.150 -5.403 1.00 73.06 178 GLY A CA 1
ATOM 1304 C C . GLY A 1 178 ? -65.938 -7.222 -4.498 1.00 73.06 178 GLY A C 1
ATOM 1305 O O . GLY A 1 178 ? -66.698 -6.420 -5.019 1.00 73.06 178 GLY A O 1
ATOM 1306 N N . SER A 1 179 ? -65.769 -7.268 -3.173 1.00 84.81 179 SER A N 1
ATOM 1307 C CA . SER A 1 179 ? -66.382 -6.318 -2.239 1.00 84.81 179 SER A CA 1
ATOM 1308 C C . SER A 1 179 ? -65.430 -5.168 -1.904 1.00 84.81 179 SER A C 1
ATOM 1310 O O . SER A 1 179 ? -64.222 -5.352 -1.731 1.00 84.81 179 SER A O 1
ATOM 1312 N N . THR A 1 180 ? -65.980 -3.963 -1.769 1.00 87.12 180 THR A N 1
ATOM 1313 C CA . THR A 1 180 ? -65.269 -2.782 -1.253 1.00 87.12 180 THR A CA 1
ATOM 1314 C C . THR A 1 180 ? -65.719 -2.396 0.155 1.00 87.12 180 THR A C 1
ATOM 1316 O O . THR A 1 180 ? -65.376 -1.304 0.602 1.00 87.12 180 THR A O 1
ATOM 1319 N N . LEU A 1 181 ? -66.472 -3.267 0.839 1.00 91.00 181 LEU A N 1
ATOM 1320 C CA . LEU A 1 181 ? -67.011 -3.014 2.176 1.00 91.00 181 LEU A CA 1
ATOM 1321 C C . LEU A 1 181 ? -65.901 -2.640 3.169 1.00 91.00 181 LEU A C 1
ATOM 1323 O O . LEU A 1 181 ? -64.827 -3.253 3.189 1.00 91.00 181 LEU A O 1
ATOM 1327 N N . GLU A 1 182 ? -66.188 -1.644 3.997 1.00 93.00 182 GLU A N 1
ATOM 1328 C CA . GLU A 1 182 ? -65.436 -1.298 5.203 1.00 93.00 182 GLU A CA 1
ATOM 1329 C C . GLU A 1 182 ? -66.414 -1.279 6.380 1.00 93.00 182 GLU A C 1
ATOM 1331 O O . GLU A 1 182 ? -67.586 -0.931 6.206 1.00 93.00 182 GLU A O 1
ATOM 1336 N N . GLY A 1 183 ? -65.960 -1.672 7.568 1.00 93.88 183 GLY A N 1
ATOM 1337 C CA . GLY A 1 183 ? -66.862 -1.899 8.694 1.00 93.88 183 GLY A CA 1
ATOM 1338 C C . GLY A 1 183 ? -66.167 -2.072 10.036 1.00 93.88 183 GLY A C 1
ATOM 1339 O O . GLY A 1 183 ? -64.959 -1.863 10.169 1.00 93.88 183 GLY A O 1
ATOM 1340 N N . GLU A 1 184 ? -66.950 -2.459 11.033 1.00 95.06 184 GLU A N 1
ATOM 1341 C CA . GLU A 1 184 ? -66.523 -2.759 12.394 1.00 95.06 184 GLU A CA 1
ATOM 1342 C C . GLU A 1 184 ? -66.873 -4.202 12.772 1.00 95.06 184 GLU A C 1
ATOM 1344 O O . GLU A 1 184 ? -67.923 -4.721 12.404 1.00 95.06 184 GLU A O 1
ATOM 1349 N N . MET A 1 185 ? -65.979 -4.837 13.527 1.00 94.94 185 MET A N 1
ATOM 1350 C CA . MET A 1 185 ? -66.214 -6.081 14.252 1.00 94.94 185 MET A CA 1
ATOM 1351 C C . MET A 1 185 ? -66.324 -5.747 15.740 1.00 94.94 185 MET A C 1
ATOM 1353 O O . MET A 1 185 ? -65.380 -5.196 16.314 1.00 94.94 185 MET A O 1
ATOM 1357 N N . ARG A 1 186 ? -67.440 -6.109 16.375 1.00 96.06 186 ARG A N 1
ATOM 1358 C CA . ARG A 1 186 ? -67.657 -5.954 17.823 1.00 96.06 186 ARG A CA 1
ATOM 1359 C C . ARG A 1 186 ? -67.888 -7.311 18.478 1.00 96.06 186 ARG A C 1
ATOM 1361 O O . ARG A 1 186 ? -68.473 -8.197 17.863 1.00 96.06 186 ARG A O 1
ATOM 1368 N N . ILE A 1 187 ? -67.430 -7.485 19.714 1.00 95.50 187 ILE A N 1
ATOM 1369 C CA . ILE A 1 187 ? -67.627 -8.715 20.495 1.00 95.50 187 ILE A CA 1
ATOM 1370 C C . ILE A 1 187 ? -68.302 -8.357 21.815 1.00 95.50 187 ILE A C 1
ATOM 1372 O O . ILE A 1 187 ? -67.870 -7.429 22.497 1.00 95.50 187 ILE A O 1
ATOM 1376 N N . PHE A 1 188 ? -69.338 -9.108 22.178 1.00 95.38 188 PHE A N 1
ATOM 1377 C CA . PHE A 1 188 ? -70.111 -8.926 23.400 1.00 95.38 188 PHE A CA 1
ATOM 1378 C C . PHE A 1 188 ? -70.093 -10.188 24.263 1.00 95.38 188 PHE A C 1
ATOM 1380 O O . PHE A 1 188 ? -70.238 -11.310 23.762 1.00 95.38 188 PHE A O 1
ATOM 1387 N N . ALA A 1 189 ? -69.957 -9.981 25.571 1.00 94.31 189 ALA A N 1
ATOM 1388 C CA . ALA A 1 189 ? -70.110 -11.004 26.596 1.00 94.31 189 ALA A CA 1
ATOM 1389 C C . ALA A 1 189 ? -71.594 -11.398 26.793 1.00 94.31 189 ALA A C 1
ATOM 1391 O O . ALA A 1 189 ? -72.488 -10.674 26.347 1.00 94.31 189 ALA A O 1
ATOM 1392 N N . PRO A 1 190 ? -71.894 -12.508 27.502 1.00 94.94 190 PRO A N 1
ATOM 1393 C CA . PRO A 1 190 ? -73.268 -12.979 27.722 1.00 94.94 190 PRO A CA 1
ATOM 1394 C C . PRO A 1 190 ? -74.173 -12.018 28.507 1.00 94.94 190 PRO A C 1
ATOM 1396 O O . PRO A 1 190 ? -75.385 -12.218 28.558 1.00 94.94 190 PRO A O 1
ATOM 1399 N N . ASP A 1 191 ? -73.597 -10.998 29.145 1.00 93.31 191 ASP A N 1
ATOM 1400 C CA . ASP A 1 191 ? -74.301 -9.923 29.848 1.00 93.31 191 ASP A CA 1
ATOM 1401 C C . ASP A 1 191 ? -74.525 -8.665 28.980 1.00 93.31 191 ASP A C 1
ATOM 1403 O O . ASP A 1 191 ? -74.866 -7.610 29.515 1.00 93.31 191 ASP A O 1
ATOM 1407 N N . ASP A 1 192 ? -74.349 -8.783 27.656 1.00 91.38 192 ASP A N 1
ATOM 1408 C CA . ASP A 1 192 ? -74.413 -7.708 26.652 1.00 91.38 192 ASP A CA 1
ATOM 1409 C C . ASP A 1 192 ? -73.334 -6.616 26.811 1.00 91.38 192 ASP A C 1
ATOM 1411 O O . ASP A 1 192 ? -73.412 -5.557 26.182 1.00 91.38 192 ASP A O 1
ATOM 1415 N N . THR A 1 193 ? -72.289 -6.854 27.610 1.00 94.12 193 THR A N 1
ATOM 1416 C CA . THR A 1 193 ? -71.138 -5.944 27.675 1.00 94.12 193 THR A CA 1
ATOM 1417 C C . THR A 1 193 ? -70.289 -6.079 26.415 1.00 94.12 193 THR A C 1
ATOM 1419 O O . THR A 1 193 ? -69.791 -7.165 26.128 1.00 94.12 193 THR A O 1
ATOM 1422 N N . GLU A 1 194 ? -70.060 -4.979 25.694 1.00 95.31 194 GLU A N 1
ATOM 1423 C CA . GLU A 1 194 ? -69.067 -4.932 24.614 1.00 95.31 194 GLU A CA 1
ATOM 1424 C C . GLU A 1 194 ? -67.662 -5.099 25.207 1.00 95.31 194 GLU A C 1
ATOM 1426 O O . GLU A 1 194 ? -67.210 -4.280 26.012 1.00 95.31 194 GLU A O 1
ATOM 1431 N N . THR A 1 195 ? -66.974 -6.176 24.837 1.00 93.50 195 THR A N 1
ATOM 1432 C CA . THR A 1 195 ? -65.614 -6.476 25.299 1.00 93.50 195 THR A CA 1
ATOM 1433 C C . THR A 1 195 ? -64.555 -6.040 24.299 1.00 93.50 195 THR A C 1
ATOM 1435 O O . THR A 1 195 ? -63.403 -5.836 24.686 1.00 93.50 195 THR A O 1
ATOM 1438 N N . HIS A 1 196 ? -64.925 -5.884 23.027 1.00 93.56 196 HIS A N 1
ATOM 1439 C CA . HIS A 1 196 ? -64.004 -5.490 21.971 1.00 93.56 196 HIS A CA 1
ATOM 1440 C C . HIS A 1 196 ? -64.714 -4.800 20.802 1.00 93.56 196 HIS A C 1
ATOM 1442 O O . HIS A 1 196 ? -65.815 -5.195 20.424 1.00 93.56 196 HIS A O 1
ATOM 1448 N N . MET A 1 197 ? -64.017 -3.851 20.172 1.00 94.00 197 MET A N 1
ATOM 1449 C CA . MET A 1 197 ? -64.364 -3.269 18.877 1.00 94.00 197 MET A CA 1
ATOM 1450 C C . MET A 1 197 ? -63.089 -3.041 18.054 1.00 94.00 197 MET A C 1
ATOM 1452 O O . MET A 1 197 ? -62.086 -2.540 18.571 1.00 94.00 197 MET A O 1
ATOM 1456 N N . SER A 1 198 ? -63.128 -3.398 16.769 1.00 90.56 198 SER A N 1
ATOM 1457 C CA . SER A 1 198 ? -62.088 -3.053 15.796 1.00 90.56 198 SER A CA 1
ATOM 1458 C C . SER A 1 198 ? -62.663 -2.786 14.407 1.00 90.56 198 SER A C 1
ATOM 1460 O O . SER A 1 198 ? -63.714 -3.304 14.045 1.00 90.56 198 SER A O 1
ATOM 1462 N N . THR A 1 199 ? -61.962 -1.985 13.605 1.00 92.38 199 THR A N 1
ATOM 1463 C CA . THR A 1 199 ? -62.362 -1.648 12.233 1.00 92.38 199 THR A CA 1
ATOM 1464 C C . THR A 1 199 ? -61.661 -2.544 11.214 1.00 92.38 199 THR A C 1
ATOM 1466 O O . THR A 1 199 ? -60.468 -2.826 11.340 1.00 92.38 199 THR A O 1
ATOM 1469 N N . PHE A 1 200 ? -62.373 -2.961 10.165 1.00 89.12 200 PHE A N 1
ATOM 1470 C CA . PHE A 1 200 ? -61.808 -3.686 9.029 1.00 89.12 200 PHE A CA 1
ATOM 1471 C C . PHE A 1 200 ? -61.910 -2.880 7.731 1.00 89.12 200 PHE A C 1
ATOM 1473 O O . PHE A 1 200 ? -62.894 -2.198 7.450 1.00 89.12 200 PHE A O 1
ATOM 1480 N N . THR A 1 201 ? -60.858 -2.987 6.920 1.00 86.12 201 THR A N 1
ATOM 1481 C CA . THR A 1 201 ? -60.752 -2.388 5.580 1.00 86.12 201 THR A CA 1
ATOM 1482 C C . THR A 1 201 ? -60.207 -3.444 4.607 1.00 86.12 201 THR A C 1
ATOM 1484 O O . THR A 1 201 ? -60.499 -4.631 4.749 1.00 86.12 201 THR A O 1
ATOM 1487 N N . VAL A 1 202 ? -59.354 -3.065 3.646 1.00 79.25 202 VAL A N 1
ATOM 1488 C CA . VAL A 1 202 ? -58.695 -3.996 2.712 1.00 79.25 202 VAL A CA 1
ATOM 1489 C C . VAL A 1 202 ? -57.887 -5.110 3.385 1.00 79.25 202 VAL A C 1
ATOM 1491 O O . VAL A 1 202 ? -57.749 -6.181 2.807 1.00 79.25 202 VAL A O 1
ATOM 1494 N N . ASN A 1 203 ? -57.362 -4.879 4.591 1.00 74.19 203 ASN A N 1
ATOM 1495 C CA . ASN A 1 203 ? -56.489 -5.837 5.280 1.00 74.19 203 ASN A CA 1
ATOM 1496 C C . ASN A 1 203 ? -57.221 -6.741 6.287 1.00 74.19 203 ASN A C 1
ATOM 1498 O O . ASN A 1 203 ? -56.577 -7.586 6.908 1.00 74.19 203 ASN A O 1
ATOM 1502 N N . GLY A 1 204 ? -58.534 -6.555 6.462 1.00 84.75 204 GLY A N 1
ATOM 1503 C CA . GLY A 1 204 ? -59.297 -7.195 7.532 1.00 84.75 204 GLY A CA 1
ATOM 1504 C C . GLY A 1 204 ? -58.917 -6.711 8.941 1.00 84.75 204 GLY A C 1
ATOM 1505 O O . GLY A 1 204 ? -58.081 -5.819 9.109 1.00 84.75 204 GLY A O 1
ATOM 1506 N N . THR A 1 205 ? -59.533 -7.314 9.955 1.00 86.69 205 THR A N 1
ATOM 1507 C CA . THR A 1 205 ? -59.217 -7.151 11.383 1.00 86.69 205 THR A CA 1
ATOM 1508 C C . THR A 1 205 ? -59.276 -8.502 12.088 1.00 86.69 205 THR A C 1
ATOM 1510 O O . THR A 1 205 ? -60.078 -9.339 11.694 1.00 86.69 205 THR A O 1
ATOM 1513 N N . SER A 1 206 ? -58.444 -8.721 13.111 1.00 86.38 206 SER A N 1
ATOM 1514 C CA . SER A 1 206 ? -58.457 -9.933 13.947 1.00 86.38 206 SER A CA 1
ATOM 1515 C C . SER A 1 206 ? -58.333 -9.552 15.416 1.00 86.38 206 SER A C 1
ATOM 1517 O O . SER A 1 206 ? -57.533 -8.674 15.743 1.00 86.38 206 SER A O 1
ATOM 1519 N N . HIS A 1 207 ? -59.051 -10.248 16.295 1.00 87.25 207 HIS A N 1
ATOM 1520 C CA . HIS A 1 207 ? -58.907 -10.113 17.741 1.00 87.25 207 HIS A CA 1
ATOM 1521 C C . HIS A 1 207 ? -59.112 -11.443 18.462 1.00 87.25 207 HIS A C 1
ATOM 1523 O O . HIS A 1 207 ? -60.057 -12.176 18.174 1.00 87.25 207 HIS A O 1
ATOM 1529 N N . VAL A 1 208 ? -58.257 -11.708 19.450 1.00 87.12 208 VAL A N 1
ATOM 1530 C CA . VAL A 1 208 ? -58.373 -12.868 20.335 1.00 87.12 208 VAL A CA 1
ATOM 1531 C C . VAL A 1 208 ? -58.996 -12.442 21.659 1.00 87.12 208 VAL A C 1
ATOM 1533 O O . VAL A 1 208 ? -58.366 -11.751 22.461 1.00 87.12 208 VAL A O 1
ATOM 1536 N N . GLN A 1 209 ? -60.216 -12.908 21.893 1.00 89.50 209 GLN A N 1
ATOM 1537 C CA . GLN A 1 209 ? -61.004 -12.660 23.089 1.00 89.50 209 GLN A CA 1
ATOM 1538 C C . GLN A 1 209 ? -60.781 -13.765 24.129 1.00 89.50 209 GLN A C 1
ATOM 1540 O O . GLN A 1 209 ? -61.027 -14.941 23.852 1.00 89.50 209 GLN A O 1
ATOM 1545 N N . GLU A 1 210 ? -60.386 -13.391 25.351 1.00 88.50 210 GLU A N 1
ATOM 1546 C CA . GLU A 1 210 ? -60.482 -14.285 26.512 1.00 88.50 210 GLU A CA 1
ATOM 1547 C C . GLU A 1 210 ? -61.942 -14.388 26.955 1.00 88.50 210 GLU A C 1
ATOM 1549 O O . GLU A 1 210 ? -62.615 -13.382 27.200 1.00 88.50 210 GLU A O 1
ATOM 1554 N N . ILE A 1 211 ? -62.435 -15.613 27.081 1.00 91.12 211 ILE A N 1
ATOM 1555 C CA . ILE A 1 211 ? -63.787 -15.883 27.546 1.00 91.12 211 ILE A CA 1
ATOM 1556 C C . ILE A 1 211 ? -63.777 -15.806 29.069 1.00 91.12 211 ILE A C 1
ATOM 1558 O O . ILE A 1 211 ? -63.305 -16.710 29.754 1.00 91.12 211 ILE A O 1
ATOM 1562 N N . THR A 1 212 ? -64.293 -14.713 29.622 1.00 88.19 212 THR A N 1
ATOM 1563 C CA . THR A 1 212 ? -64.328 -14.478 31.077 1.00 88.19 212 THR A CA 1
ATOM 1564 C C . THR A 1 212 ? -65.598 -15.014 31.740 1.00 88.19 212 THR A C 1
ATOM 1566 O O . THR A 1 212 ? -65.627 -15.230 32.951 1.00 88.19 212 THR A O 1
ATOM 1569 N N . GLN A 1 213 ? -66.644 -15.267 30.950 1.00 91.25 213 GLN A N 1
ATOM 1570 C CA . GLN A 1 213 ? -67.954 -15.727 31.403 1.00 91.25 213 GLN A CA 1
ATOM 1571 C C . GLN A 1 213 ? -68.430 -16.898 30.536 1.00 91.25 213 GLN A C 1
ATOM 1573 O O . GLN A 1 213 ? -68.351 -16.837 29.309 1.00 91.25 213 GLN A O 1
ATOM 1578 N N . THR A 1 214 ? -68.945 -17.954 31.170 1.00 92.88 214 THR A N 1
ATOM 1579 C CA . THR A 1 214 ? -69.593 -19.063 30.456 1.00 92.88 214 THR A CA 1
ATOM 1580 C C . THR A 1 214 ? -70.988 -18.646 30.002 1.00 92.88 214 THR A C 1
ATOM 1582 O O . THR A 1 214 ? -71.800 -18.248 30.838 1.00 92.88 214 THR A O 1
ATOM 1585 N N . GLY A 1 215 ? -71.287 -18.792 28.714 1.00 93.50 215 GLY A N 1
ATOM 1586 C CA . GLY A 1 215 ? -72.603 -18.519 28.141 1.00 93.50 215 GLY A CA 1
ATOM 1587 C C . GLY A 1 215 ? -72.543 -18.203 26.649 1.00 93.50 215 GLY A C 1
ATOM 1588 O O . GLY A 1 215 ? -71.537 -18.464 25.986 1.00 93.50 215 GLY A O 1
ATOM 1589 N N . THR A 1 216 ? -73.623 -17.611 26.149 1.00 94.56 216 THR A N 1
ATOM 1590 C CA . THR A 1 216 ? -73.770 -17.196 24.753 1.00 94.56 216 THR A CA 1
ATOM 1591 C C . THR A 1 216 ? -73.067 -15.859 24.514 1.00 94.56 216 THR A C 1
ATOM 1593 O O . THR A 1 216 ? -73.504 -14.828 25.018 1.00 94.56 216 THR A O 1
ATOM 1596 N N . TRP A 1 217 ? -71.980 -15.872 23.751 1.00 95.50 217 TRP A N 1
ATOM 1597 C CA . TRP A 1 217 ? -71.261 -14.680 23.292 1.00 95.50 217 TRP A CA 1
ATOM 1598 C C . TRP A 1 217 ? -71.774 -14.235 21.926 1.00 95.50 217 TRP A C 1
ATOM 1600 O O . TRP A 1 217 ? -72.374 -15.036 21.208 1.00 95.50 217 TRP A O 1
ATOM 1610 N N . ARG A 1 218 ? -71.530 -12.973 21.555 1.00 94.06 218 ARG A N 1
ATOM 1611 C CA . ARG A 1 218 ? -72.003 -12.389 20.290 1.00 94.06 218 ARG A CA 1
ATOM 1612 C C . ARG A 1 218 ? -70.886 -11.653 19.554 1.00 94.06 218 ARG A C 1
ATOM 1614 O O . ARG A 1 218 ? -70.174 -10.866 20.166 1.00 94.06 218 ARG A O 1
ATOM 1621 N N . ILE A 1 219 ? -70.753 -11.894 18.253 1.00 94.69 219 ILE A N 1
ATOM 1622 C CA . ILE A 1 219 ? -69.932 -11.119 17.315 1.00 94.69 219 ILE A CA 1
ATOM 1623 C C . ILE A 1 219 ? -70.889 -10.331 16.427 1.00 94.69 219 ILE A C 1
ATOM 1625 O O . ILE A 1 219 ? -71.792 -10.914 15.832 1.00 94.69 219 ILE A O 1
ATOM 1629 N N . GLU A 1 220 ? -70.695 -9.023 16.329 1.00 94.25 220 GLU A N 1
ATOM 1630 C CA . GLU A 1 220 ? -71.418 -8.168 15.388 1.00 94.25 220 GLU A CA 1
ATOM 1631 C C . GLU A 1 220 ? -70.481 -7.686 14.286 1.00 94.25 220 GLU A C 1
ATOM 1633 O O . GLU A 1 220 ? -69.332 -7.321 14.556 1.00 94.25 220 GLU A O 1
ATOM 1638 N N . VAL A 1 221 ? -70.993 -7.675 13.056 1.00 93.69 221 VAL A N 1
ATOM 1639 C CA . VAL A 1 221 ? -70.342 -7.070 11.895 1.00 93.69 221 VAL A CA 1
ATOM 1640 C C . VAL A 1 221 ? -71.239 -5.950 11.382 1.00 93.69 221 VAL A C 1
ATOM 1642 O O . VAL A 1 221 ? -72.371 -6.187 10.965 1.00 93.69 221 VAL A O 1
ATOM 1645 N N . ASP A 1 222 ? -70.724 -4.726 11.453 1.00 93.25 222 ASP A N 1
ATOM 1646 C CA . ASP A 1 222 ? -71.434 -3.483 11.142 1.00 93.25 222 ASP A CA 1
ATOM 1647 C C . ASP A 1 222 ? -70.749 -2.804 9.948 1.00 93.25 222 ASP A C 1
ATOM 1649 O O . ASP A 1 222 ? -69.547 -2.518 9.996 1.00 93.25 222 ASP A O 1
ATOM 1653 N N . GLY A 1 223 ? -71.473 -2.590 8.850 1.00 90.38 223 GLY A N 1
ATOM 1654 C CA . GLY A 1 223 ? -70.943 -1.884 7.689 1.00 90.38 223 GLY A CA 1
ATOM 1655 C C . GLY A 1 223 ? -70.865 -0.379 7.961 1.00 90.38 223 GLY A C 1
ATOM 1656 O O . GLY A 1 223 ? -71.811 0.260 8.404 1.00 90.38 223 GLY A O 1
ATOM 1657 N N . THR A 1 224 ? -69.705 0.231 7.713 1.00 91.69 224 THR A N 1
ATOM 1658 C CA . THR A 1 224 ? -69.512 1.676 7.945 1.00 91.69 224 THR A CA 1
ATOM 1659 C C . THR A 1 224 ? -69.286 2.460 6.655 1.00 91.69 224 THR A C 1
ATOM 1661 O O . THR A 1 224 ? -69.537 3.669 6.622 1.00 91.69 224 THR A O 1
ATOM 1664 N N . ALA A 1 225 ? -68.867 1.799 5.566 1.00 89.81 225 ALA A N 1
ATOM 1665 C CA . ALA A 1 225 ? -68.781 2.392 4.232 1.00 89.81 225 ALA A CA 1
ATOM 1666 C C . ALA A 1 225 ? -68.885 1.355 3.095 1.00 89.81 225 ALA A C 1
ATOM 1668 O O . ALA A 1 225 ? -68.510 0.193 3.239 1.00 89.81 225 ALA A O 1
ATOM 1669 N N . ASN A 1 226 ? -69.322 1.826 1.918 1.00 89.94 226 ASN A N 1
ATOM 1670 C CA . ASN A 1 226 ? -69.466 1.056 0.669 1.00 89.94 226 ASN A CA 1
ATOM 1671 C C . ASN A 1 226 ? -70.481 -0.102 0.725 1.00 89.94 226 ASN A C 1
ATOM 1673 O O . ASN A 1 226 ? -70.276 -1.142 0.100 1.00 89.94 226 ASN A O 1
ATOM 1677 N N . GLU A 1 227 ? -71.579 0.098 1.449 1.00 87.50 227 GLU A N 1
ATOM 1678 C CA . GLU A 1 227 ? -72.715 -0.823 1.491 1.00 87.50 227 GLU A CA 1
ATOM 1679 C C . GLU A 1 227 ? -73.645 -0.679 0.265 1.00 87.50 227 GLU A C 1
ATOM 1681 O O . GLU A 1 227 ? -73.753 0.415 -0.305 1.00 87.50 227 GLU A O 1
ATOM 1686 N N . PRO A 1 228 ? -74.390 -1.731 -0.115 1.00 87.81 228 PRO A N 1
ATOM 1687 C CA . PRO A 1 228 ? -74.309 -3.089 0.417 1.00 87.81 228 PRO A CA 1
ATOM 1688 C C . PRO A 1 228 ? -73.049 -3.801 -0.087 1.00 87.81 228 PRO A C 1
ATOM 1690 O O . PRO A 1 228 ? -72.621 -3.587 -1.226 1.00 87.81 228 PRO A O 1
ATOM 1693 N N . GLY A 1 229 ? -72.456 -4.648 0.750 1.00 86.69 229 GLY A N 1
ATOM 1694 C CA . GLY A 1 229 ? -71.188 -5.303 0.447 1.00 86.69 229 GLY A CA 1
ATOM 1695 C C . GLY A 1 229 ? -70.973 -6.575 1.256 1.00 86.69 229 GLY A C 1
ATOM 1696 O O . GLY A 1 229 ? -71.544 -6.745 2.329 1.00 86.69 229 GLY A O 1
ATOM 1697 N N . ALA A 1 230 ? -70.150 -7.476 0.729 1.00 88.12 230 ALA A N 1
ATOM 1698 C CA . ALA A 1 230 ? -69.916 -8.783 1.334 1.00 88.12 230 ALA A CA 1
ATOM 1699 C C . ALA A 1 230 ? -68.598 -8.875 2.125 1.00 88.12 230 ALA A C 1
ATOM 1701 O O . ALA A 1 230 ? -67.606 -8.210 1.795 1.00 88.12 230 ALA A O 1
ATOM 1702 N N . TYR A 1 231 ? -68.580 -9.727 3.147 1.00 89.81 231 TYR A N 1
ATOM 1703 C CA . TYR A 1 231 ? -67.442 -9.989 4.028 1.00 89.81 231 TYR A CA 1
ATOM 1704 C C . TYR A 1 231 ? -67.343 -11.474 4.399 1.00 89.81 231 TYR A C 1
ATOM 1706 O O . TYR A 1 231 ? -68.277 -12.250 4.224 1.00 89.81 231 TYR A O 1
ATOM 1714 N N . GLN A 1 232 ? -66.171 -11.864 4.885 1.00 88.62 232 GLN A N 1
ATOM 1715 C CA . GLN A 1 232 ? -65.873 -13.165 5.459 1.00 88.62 232 GLN A CA 1
ATOM 1716 C C . GLN A 1 232 ? -65.646 -12.985 6.959 1.00 88.62 232 GLN A C 1
ATOM 1718 O O . GLN A 1 232 ? -64.834 -12.145 7.358 1.00 88.62 232 GLN A O 1
ATOM 1723 N N . LEU A 1 233 ? -66.351 -13.774 7.768 1.00 89.81 233 LEU A N 1
ATOM 1724 C CA . LEU A 1 233 ? -66.113 -13.933 9.197 1.00 89.81 233 LEU A CA 1
ATOM 1725 C C . LEU A 1 233 ? -65.473 -15.303 9.429 1.00 89.81 233 LEU A C 1
ATOM 1727 O O . LEU A 1 233 ? -66.075 -16.338 9.146 1.00 89.81 233 LEU A O 1
ATOM 1731 N N . VAL A 1 234 ? -64.270 -15.293 9.995 1.00 88.88 234 VAL A N 1
ATOM 1732 C CA . VAL A 1 234 ? -63.609 -16.482 10.530 1.00 88.88 234 VAL A CA 1
ATOM 1733 C C . VAL A 1 234 ? -63.598 -16.364 12.045 1.00 88.88 234 VAL A C 1
ATOM 1735 O O . VAL A 1 234 ? -63.033 -15.418 12.591 1.00 88.88 234 VAL A O 1
ATOM 1738 N N . ALA A 1 235 ? -64.221 -17.311 12.735 1.00 89.19 235 ALA A N 1
ATOM 1739 C CA . ALA A 1 235 ? -64.211 -17.379 14.187 1.00 89.19 235 ALA A CA 1
ATOM 1740 C C . ALA A 1 235 ? -63.815 -18.785 14.639 1.00 89.19 235 ALA A C 1
ATOM 1742 O O . ALA A 1 235 ? -64.414 -19.776 14.226 1.00 89.19 235 ALA A O 1
ATOM 1743 N N . GLU A 1 236 ? -62.824 -18.902 15.513 1.00 90.50 236 GLU A N 1
ATOM 1744 C CA . GLU A 1 236 ? -62.356 -20.197 16.008 1.00 90.50 236 GLU A CA 1
ATOM 1745 C C . GLU A 1 236 ? -61.872 -20.121 17.454 1.00 90.50 236 GLU A C 1
ATOM 1747 O O . GLU A 1 236 ? -61.430 -19.074 17.929 1.00 90.50 236 GLU A O 1
ATOM 1752 N N . PHE A 1 237 ? -61.927 -21.250 18.167 1.00 89.25 237 PHE A N 1
ATOM 1753 C CA . PHE A 1 237 ? -61.252 -21.347 19.456 1.00 89.25 237 PHE A CA 1
ATOM 1754 C C . PHE A 1 237 ? -59.739 -21.335 19.237 1.00 89.25 237 PHE A C 1
ATOM 1756 O O . PHE A 1 237 ? -59.207 -22.184 18.520 1.00 89.25 237 PHE A O 1
ATOM 1763 N N . ALA A 1 238 ? -59.045 -20.397 19.879 1.00 87.06 238 ALA A N 1
ATOM 1764 C CA . ALA A 1 238 ? -57.595 -20.353 19.832 1.00 87.06 238 ALA A CA 1
ATOM 1765 C C . ALA A 1 238 ? -57.027 -21.573 20.568 1.00 87.06 238 ALA A C 1
ATOM 1767 O O . ALA A 1 238 ? -57.370 -21.855 21.720 1.00 87.06 238 ALA A O 1
ATOM 1768 N N . GLU A 1 239 ? -56.147 -22.303 19.892 1.00 84.81 239 GLU A N 1
ATOM 1769 C CA . GLU A 1 239 ? -55.470 -23.449 20.486 1.00 84.81 239 GLU A CA 1
ATOM 1770 C C . GLU A 1 239 ? -54.419 -22.954 21.487 1.00 84.81 239 GLU A C 1
ATOM 1772 O O . GLU A 1 239 ? -53.532 -22.164 21.141 1.00 84.81 239 GLU A O 1
ATOM 1777 N N . ALA A 1 240 ? -54.532 -23.433 22.726 1.00 85.88 240 ALA A N 1
ATOM 1778 C CA . ALA A 1 240 ? -53.548 -23.217 23.772 1.00 85.88 240 ALA A CA 1
ATOM 1779 C C . ALA A 1 240 ? -52.578 -24.402 23.833 1.00 85.88 240 ALA A C 1
ATOM 1781 O O . ALA A 1 240 ? -52.989 -25.562 23.881 1.00 85.88 240 ALA A O 1
ATOM 1782 N N . PHE A 1 241 ? -51.290 -24.093 23.857 1.00 88.56 241 PHE A N 1
ATOM 1783 C CA . PHE A 1 241 ? -50.196 -25.046 23.942 1.00 88.56 241 PHE A CA 1
ATOM 1784 C C . PHE A 1 241 ? -49.394 -24.763 25.201 1.00 88.56 241 PHE A C 1
ATOM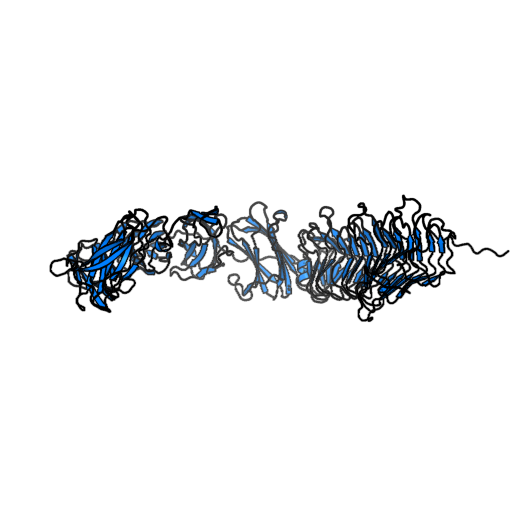 1786 O O . PHE A 1 241 ? -49.150 -23.606 25.538 1.00 88.56 241 PHE A O 1
ATOM 1793 N N . ASP A 1 242 ? -48.926 -25.810 25.863 1.00 89.50 242 ASP A N 1
ATOM 1794 C CA . ASP A 1 242 ? -47.905 -25.650 26.888 1.00 89.50 242 ASP A CA 1
ATOM 1795 C C . ASP A 1 242 ? -46.535 -25.659 26.211 1.00 89.50 242 ASP A C 1
ATOM 1797 O O . ASP A 1 242 ? -46.233 -26.526 25.385 1.00 89.50 242 ASP A O 1
ATOM 1801 N N . ALA A 1 243 ? -45.700 -24.688 26.555 1.00 89.31 243 ALA A N 1
ATOM 1802 C CA . ALA A 1 243 ? -44.321 -24.628 26.108 1.00 89.31 243 ALA A CA 1
ATOM 1803 C C . ALA A 1 243 ? -43.422 -24.229 27.271 1.00 89.31 243 ALA A C 1
ATOM 1805 O O . ALA A 1 243 ? -43.868 -23.677 28.267 1.00 89.31 243 ALA A O 1
ATOM 1806 N N . THR A 1 244 ? -42.139 -24.545 27.168 1.00 89.62 244 THR A N 1
ATOM 1807 C CA . THR A 1 244 ? -41.160 -24.222 28.204 1.00 89.62 244 THR A CA 1
ATOM 1808 C C . THR A 1 244 ? -40.204 -23.159 27.703 1.00 89.62 244 THR A C 1
ATOM 1810 O O . THR A 1 244 ? -39.986 -23.010 26.498 1.00 89.62 244 THR A O 1
ATOM 1813 N N . VAL A 1 245 ? -39.566 -22.456 28.632 1.00 88.31 245 VAL A N 1
ATOM 1814 C CA . VAL A 1 245 ? -38.390 -21.654 28.301 1.00 88.31 245 VAL A CA 1
ATOM 1815 C C . VAL A 1 245 ? -37.333 -22.561 27.643 1.00 88.31 245 VAL A C 1
ATOM 1817 O O . VAL A 1 245 ? -37.148 -23.711 28.044 1.00 88.31 245 VAL A O 1
ATOM 1820 N N . GLY A 1 246 ? -36.707 -22.074 26.571 1.00 84.06 246 GLY A N 1
ATOM 1821 C CA . GLY A 1 246 ? -35.787 -22.818 25.705 1.00 84.06 246 GLY A CA 1
ATOM 1822 C C . GLY A 1 246 ? -36.440 -23.467 24.474 1.00 84.06 246 GLY A C 1
ATOM 1823 O O . GLY A 1 246 ? -35.722 -23.962 23.603 1.00 84.06 246 GLY A O 1
ATOM 1824 N N . ALA A 1 247 ? -37.774 -23.467 24.366 1.00 85.94 247 ALA A N 1
ATOM 1825 C CA . ALA A 1 247 ? -38.484 -24.100 23.258 1.00 85.94 247 ALA A CA 1
ATOM 1826 C C . ALA A 1 247 ? -38.332 -23.344 21.925 1.00 85.94 247 ALA A C 1
ATOM 1828 O O . ALA A 1 247 ? -38.360 -22.113 21.861 1.00 85.94 247 ALA A O 1
ATOM 1829 N N . VAL A 1 248 ? -38.246 -24.117 20.840 1.00 88.19 248 VAL A N 1
ATOM 1830 C CA . VAL A 1 248 ? -38.451 -23.648 19.464 1.00 88.19 248 VAL A CA 1
ATOM 1831 C C . VAL A 1 248 ? -39.716 -24.312 18.950 1.00 88.19 248 VAL A C 1
ATOM 1833 O O . VAL A 1 248 ? -39.807 -25.539 18.937 1.00 88.19 248 VAL A O 1
ATOM 1836 N N . ILE A 1 249 ? -40.701 -23.504 18.583 1.00 89.44 249 ILE A N 1
ATOM 1837 C CA . ILE A 1 249 ? -42.035 -23.968 18.224 1.00 89.44 249 ILE A CA 1
ATOM 1838 C C . ILE A 1 249 ? -42.290 -23.602 16.774 1.00 89.44 249 ILE A C 1
ATOM 1840 O O . ILE A 1 249 ? -42.450 -22.427 16.445 1.00 89.44 249 ILE A O 1
ATOM 1844 N N . ASP A 1 250 ? -42.345 -24.616 15.922 1.00 87.44 250 ASP A N 1
ATOM 1845 C CA . ASP A 1 250 ? -42.703 -24.450 14.521 1.00 87.44 250 ASP A CA 1
ATOM 1846 C C . ASP A 1 250 ? -44.207 -24.640 14.331 1.00 87.44 250 ASP A C 1
ATOM 1848 O O . ASP A 1 250 ? -44.833 -25.499 14.958 1.00 87.44 250 ASP A O 1
ATOM 1852 N N . GLY A 1 251 ? -44.792 -23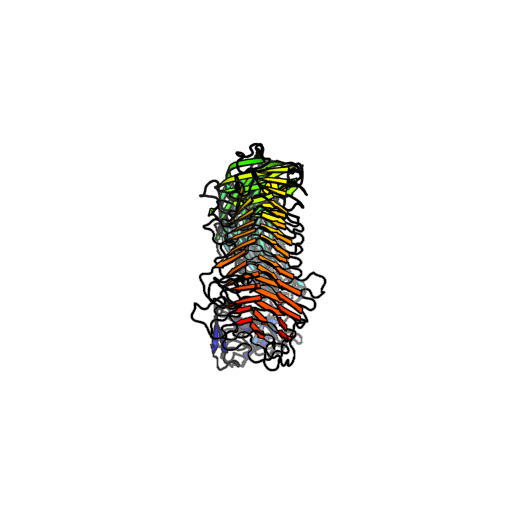.846 13.444 1.00 85.12 251 GLY A N 1
ATOM 1853 C CA . GLY A 1 251 ? -46.200 -23.964 13.109 1.00 85.12 251 GLY A CA 1
ATOM 1854 C C . GLY A 1 251 ? -46.572 -23.185 11.861 1.00 85.12 251 GLY A C 1
ATOM 1855 O O . GLY A 1 251 ? -45.743 -22.510 11.255 1.00 85.12 251 GLY A O 1
ATOM 1856 N N . ASP A 1 252 ? -47.852 -23.264 11.514 1.00 82.56 252 ASP A N 1
ATOM 1857 C CA . ASP A 1 252 ? -48.429 -22.518 10.403 1.00 82.56 252 ASP A CA 1
ATOM 1858 C C . ASP A 1 252 ? -49.388 -21.456 10.930 1.00 82.56 252 ASP A C 1
ATOM 1860 O O . ASP A 1 252 ? -50.292 -21.744 11.727 1.00 82.56 252 ASP A O 1
ATOM 1864 N N . LEU A 1 253 ? -49.199 -20.232 10.448 1.00 78.44 253 LEU A N 1
ATOM 1865 C CA . LEU A 1 253 ? -50.099 -19.113 10.664 1.00 78.44 253 LEU A CA 1
ATOM 1866 C C . LEU A 1 253 ? -50.935 -18.906 9.398 1.00 78.44 253 LEU A C 1
ATOM 1868 O O . LEU A 1 253 ? -50.410 -18.987 8.287 1.00 78.44 253 LEU A O 1
ATOM 1872 N N . ARG A 1 254 ? -52.231 -18.645 9.564 1.00 78.81 254 ARG A N 1
ATOM 1873 C CA . ARG A 1 254 ? -53.166 -18.297 8.484 1.00 78.81 254 ARG A CA 1
ATOM 1874 C C . ARG A 1 254 ? -54.061 -17.149 8.948 1.00 78.81 254 ARG A C 1
ATOM 1876 O O . ARG A 1 254 ? -54.247 -17.036 10.161 1.00 78.81 254 ARG A O 1
ATOM 1883 N N . PRO A 1 255 ? -54.606 -16.318 8.044 1.00 75.44 255 PRO A N 1
ATOM 1884 C CA . PRO A 1 255 ? -55.566 -15.280 8.413 1.00 75.44 255 PRO A CA 1
ATOM 1885 C C . PRO A 1 255 ? -56.691 -15.853 9.280 1.00 75.44 255 PRO A C 1
ATOM 1887 O O . PRO A 1 255 ? -57.185 -16.944 9.005 1.00 75.44 255 PRO A O 1
ATOM 1890 N N . GLY A 1 256 ? -57.046 -15.154 10.356 1.00 72.31 256 GLY A N 1
ATOM 1891 C CA . GLY A 1 256 ? -58.079 -15.614 11.285 1.00 72.31 256 GLY A CA 1
ATOM 1892 C C . GLY A 1 256 ? -57.670 -16.745 12.226 1.00 72.31 256 GLY A C 1
ATOM 1893 O O . GLY A 1 256 ? -58.507 -17.208 12.997 1.00 72.31 256 GLY A O 1
ATOM 1894 N N . ARG A 1 257 ? -56.386 -17.125 12.249 1.00 81.44 257 ARG A N 1
ATOM 1895 C CA . ARG A 1 257 ? -55.837 -18.094 13.202 1.00 81.44 257 ARG A CA 1
ATOM 1896 C C . ARG A 1 257 ? -55.033 -17.428 14.309 1.00 81.44 257 ARG A C 1
ATOM 1898 O O . ARG A 1 257 ? -54.168 -16.587 14.041 1.00 81.44 257 ARG A O 1
ATOM 1905 N N . ALA A 1 258 ? -55.257 -17.881 15.541 1.00 85.75 258 ALA A N 1
ATOM 1906 C CA . ALA A 1 258 ? -54.458 -17.501 16.702 1.00 85.75 258 ALA A CA 1
ATOM 1907 C C . ALA A 1 258 ? -53.890 -18.713 17.449 1.00 85.75 258 ALA A C 1
ATOM 1909 O O . ALA A 1 258 ? -54.418 -19.830 17.417 1.00 85.75 258 ALA A O 1
ATOM 1910 N N . ARG A 1 259 ? -52.767 -18.474 18.119 1.00 88.94 259 ARG A N 1
ATOM 1911 C CA . ARG A 1 259 ? -52.014 -19.445 18.907 1.00 88.94 259 ARG A CA 1
ATOM 1912 C C . ARG A 1 259 ? -51.702 -18.849 20.262 1.00 88.94 259 ARG A C 1
ATOM 1914 O O . ARG A 1 259 ? -51.247 -17.709 20.332 1.00 88.94 259 ARG A O 1
ATOM 1921 N N . ILE A 1 260 ? -51.919 -19.630 21.311 1.00 90.94 260 ILE A N 1
ATOM 1922 C CA . ILE A 1 260 ? -51.604 -19.234 22.680 1.00 90.94 260 ILE A CA 1
ATOM 1923 C C . ILE A 1 260 ? -50.595 -20.227 23.237 1.00 90.94 260 ILE A C 1
ATOM 1925 O O . ILE A 1 260 ? -50.810 -21.433 23.166 1.00 90.94 260 ILE A O 1
ATOM 1929 N N . PHE A 1 261 ? -49.500 -19.731 23.798 1.00 92.88 261 PHE A N 1
ATOM 1930 C CA . PHE A 1 261 ? -48.482 -20.548 24.448 1.00 92.88 261 PHE A CA 1
ATOM 1931 C C . PHE A 1 261 ? -48.406 -20.181 25.925 1.00 92.88 261 PHE A C 1
ATOM 1933 O O . PHE A 1 261 ? -48.111 -19.037 26.266 1.00 92.88 261 PHE A O 1
ATOM 1940 N N . ASN A 1 262 ? -48.668 -21.150 26.797 1.00 92.75 262 ASN A N 1
ATOM 1941 C CA . ASN A 1 262 ? -48.493 -21.023 28.236 1.00 92.75 262 ASN A CA 1
ATOM 1942 C C . ASN A 1 262 ? -47.052 -21.389 28.587 1.00 92.75 262 ASN A C 1
ATOM 1944 O O . ASN A 1 262 ? -46.649 -22.540 28.416 1.00 92.75 262 ASN A O 1
ATOM 1948 N N . ILE A 1 263 ? -46.293 -20.412 29.077 1.00 94.19 263 ILE A N 1
ATOM 1949 C CA . ILE A 1 263 ? -44.886 -20.557 29.443 1.00 94.19 263 ILE A CA 1
ATOM 1950 C C . ILE A 1 263 ? -44.765 -20.473 30.969 1.00 94.19 263 ILE A C 1
ATOM 1952 O O . ILE A 1 263 ? -44.938 -19.384 31.522 1.00 94.19 263 ILE A O 1
ATOM 1956 N N . PRO A 1 264 ? -44.483 -21.578 31.679 1.00 94.19 264 PRO A N 1
ATOM 1957 C CA . PRO A 1 264 ? -44.235 -21.530 33.108 1.00 94.19 264 PRO A CA 1
ATOM 1958 C C . PRO A 1 264 ? -42.876 -20.869 33.358 1.00 94.19 264 PRO A C 1
ATOM 1960 O O . PRO A 1 264 ? -41.848 -21.366 32.894 1.00 94.19 264 PRO A O 1
ATOM 1963 N N . VAL A 1 265 ? -42.878 -19.760 34.096 1.00 93.44 265 VAL A N 1
ATOM 1964 C CA . VAL A 1 265 ? -41.672 -19.011 34.477 1.00 93.44 265 VAL A CA 1
ATOM 1965 C C . VAL A 1 265 ? -41.720 -18.701 35.973 1.00 93.44 265 VAL A C 1
ATOM 1967 O O . VAL A 1 265 ? -42.792 -18.464 36.542 1.00 93.44 265 VAL A O 1
ATOM 1970 N N . THR A 1 266 ? -40.565 -18.726 36.631 1.00 93.94 266 THR A N 1
ATOM 1971 C CA . THR A 1 266 ? -40.427 -18.376 38.048 1.00 93.94 266 THR A CA 1
ATOM 1972 C C . THR A 1 266 ? -40.133 -16.887 38.201 1.00 93.94 266 THR A C 1
ATOM 1974 O O . THR A 1 266 ? -39.338 -16.324 37.450 1.00 93.94 266 THR A O 1
ATOM 1977 N N . ALA A 1 267 ? -40.723 -16.239 39.210 1.00 92.00 267 ALA A N 1
ATOM 1978 C CA . ALA A 1 267 ? -40.404 -14.851 39.532 1.00 92.00 267 ALA A CA 1
ATOM 1979 C C . ALA A 1 267 ? -38.885 -14.654 39.721 1.00 92.00 267 ALA A C 1
ATOM 1981 O O . ALA A 1 267 ? -38.239 -15.389 40.471 1.00 92.00 267 ALA A O 1
ATOM 1982 N N . GLY A 1 268 ? -38.331 -13.639 39.061 1.00 87.06 268 GLY A N 1
ATOM 1983 C CA . GLY A 1 268 ? -36.910 -13.300 39.021 1.00 87.06 268 GLY A CA 1
ATOM 1984 C C . GLY A 1 268 ? -36.163 -13.819 37.787 1.00 87.06 268 GLY A C 1
ATOM 1985 O O . GLY A 1 268 ? -35.082 -13.305 37.497 1.00 87.06 268 GLY A O 1
ATOM 1986 N N . GLU A 1 269 ? -36.717 -14.787 37.051 1.00 90.88 269 GLU A N 1
ATOM 1987 C CA . GLU A 1 269 ? -36.128 -15.284 35.802 1.00 90.88 269 GLU A CA 1
ATOM 1988 C C . GLU A 1 269 ? -36.325 -14.289 34.652 1.00 90.88 269 GLU A C 1
ATOM 1990 O O . GLU A 1 269 ? -37.281 -13.511 34.626 1.00 90.88 269 GLU A O 1
ATOM 1995 N N . TRP A 1 270 ? -35.409 -14.324 33.687 1.00 91.44 270 TRP A N 1
ATOM 1996 C CA . TRP A 1 270 ? -35.476 -13.526 32.466 1.00 91.44 270 TRP A CA 1
ATOM 1997 C C . TRP A 1 270 ? -35.696 -14.438 31.264 1.00 91.44 270 TRP A C 1
ATOM 1999 O O . TRP A 1 270 ? -35.078 -15.501 31.162 1.00 91.44 270 TRP A O 1
ATOM 2009 N N . PHE A 1 271 ? -36.548 -14.008 30.339 1.00 92.62 271 PHE A N 1
ATOM 2010 C CA . PHE A 1 271 ? -36.807 -14.715 29.089 1.00 92.62 271 PHE A CA 1
ATOM 2011 C C . PHE A 1 271 ? -37.075 -13.728 27.947 1.00 92.62 271 PHE A C 1
ATOM 2013 O O . PHE A 1 271 ? -37.342 -12.546 28.175 1.00 92.62 271 PHE A O 1
ATOM 2020 N N . SER A 1 272 ? -37.003 -14.215 26.711 1.00 92.44 272 SER A N 1
ATOM 2021 C CA . SER A 1 272 ? -37.453 -13.479 25.528 1.00 92.44 272 SER A CA 1
ATOM 2022 C C . SER A 1 272 ? -38.239 -14.375 24.579 1.00 92.44 272 SER A C 1
ATOM 2024 O O . SER A 1 272 ? -38.131 -15.604 24.601 1.00 92.44 272 SER A O 1
ATOM 2026 N N . VAL A 1 273 ? -39.057 -13.750 23.740 1.00 92.00 273 VAL A N 1
ATOM 2027 C CA . VAL A 1 273 ? -39.912 -14.405 22.758 1.00 92.00 273 VAL A CA 1
ATOM 2028 C C . VAL A 1 273 ? -39.615 -13.811 21.391 1.00 92.00 273 VAL A C 1
ATOM 2030 O O . VAL A 1 273 ? -39.835 -12.628 21.155 1.00 92.00 273 VAL A O 1
ATOM 2033 N N . ASN A 1 274 ? -39.149 -14.643 20.466 1.00 89.88 274 ASN A N 1
ATOM 2034 C CA . ASN A 1 274 ? -38.826 -14.225 19.108 1.00 89.88 274 ASN A CA 1
ATOM 2035 C C . ASN A 1 274 ? -39.736 -14.923 18.115 1.00 89.88 274 ASN A C 1
ATOM 2037 O O . ASN A 1 274 ? -39.891 -16.139 18.159 1.00 89.88 274 ASN A O 1
ATOM 2041 N N . PHE A 1 275 ? -40.290 -14.173 17.181 1.00 88.00 275 PHE A N 1
ATOM 2042 C CA . PHE A 1 275 ? -41.038 -14.697 16.052 1.00 88.00 275 PHE A CA 1
ATOM 2043 C C . PHE A 1 275 ? -40.188 -14.581 14.787 1.00 88.00 275 PHE A C 1
ATOM 2045 O O . PHE A 1 275 ? -39.598 -13.535 14.525 1.00 88.00 275 PHE A O 1
ATOM 2052 N N . LEU A 1 276 ? -40.158 -15.640 13.981 1.00 85.12 276 LEU A N 1
ATOM 2053 C CA . LEU A 1 276 ? -39.517 -15.665 12.671 1.00 85.12 276 LEU A CA 1
ATOM 2054 C C . LEU A 1 276 ? -40.450 -16.298 11.642 1.00 85.12 276 LEU A C 1
ATOM 2056 O O . LEU A 1 276 ? -40.869 -17.445 11.782 1.00 85.12 276 LEU A O 1
ATOM 2060 N N . ARG A 1 277 ? -40.698 -15.583 10.551 1.00 81.50 277 ARG A N 1
ATOM 2061 C CA . ARG A 1 277 ? -41.356 -16.096 9.350 1.00 81.50 277 ARG A CA 1
ATOM 2062 C C . ARG A 1 277 ? -40.356 -16.923 8.533 1.00 81.50 277 ARG A C 1
ATOM 2064 O O . ARG A 1 277 ? -39.306 -16.410 8.148 1.00 81.50 277 ARG A O 1
ATOM 2071 N N . ARG A 1 278 ? -40.679 -18.193 8.258 1.00 74.94 278 ARG A N 1
ATOM 2072 C CA . ARG A 1 278 ? -39.771 -19.161 7.605 1.00 74.94 278 ARG A CA 1
ATOM 2073 C C . ARG A 1 278 ? -39.877 -19.210 6.085 1.00 74.94 278 ARG A C 1
ATOM 2075 O O . ARG A 1 278 ? -38.900 -19.570 5.435 1.00 74.94 278 ARG A O 1
ATOM 2082 N N . GLU A 1 279 ? -41.021 -18.850 5.512 1.00 66.81 279 GLU A N 1
ATOM 2083 C CA . GLU A 1 279 ? -41.239 -18.913 4.064 1.00 66.81 279 GLU A CA 1
ATOM 2084 C C . GLU A 1 279 ? -41.652 -17.557 3.474 1.00 66.81 279 GLU A C 1
ATOM 2086 O O . GLU A 1 279 ? -42.448 -16.812 4.053 1.00 66.81 279 GLU A O 1
ATOM 2091 N N . THR A 1 280 ? -41.101 -17.249 2.294 1.00 52.94 280 THR A N 1
ATOM 2092 C CA . THR A 1 280 ? -41.403 -16.046 1.492 1.00 52.94 280 THR A CA 1
ATOM 2093 C C . THR A 1 280 ? -42.718 -16.172 0.709 1.00 52.94 280 THR A C 1
ATOM 2095 O O . THR A 1 280 ? -43.137 -15.222 0.055 1.00 52.94 280 THR A O 1
ATOM 2098 N N . VAL A 1 281 ? -43.380 -17.330 0.734 1.00 46.75 281 VAL A N 1
ATOM 2099 C CA . VAL A 1 281 ? -44.653 -17.530 0.031 1.00 46.75 281 VAL A CA 1
ATOM 2100 C C . VAL A 1 281 ? -45.829 -17.038 0.875 1.00 46.75 281 VAL A C 1
ATOM 2102 O O . VAL A 1 281 ? -45.841 -17.205 2.091 1.00 46.75 281 VAL A O 1
ATOM 2105 N N . GLY A 1 282 ? -46.803 -16.424 0.196 1.00 49.00 282 GLY A N 1
ATOM 2106 C CA . GLY A 1 282 ? -48.123 -16.084 0.730 1.00 49.00 282 GLY A CA 1
ATOM 2107 C C . GLY A 1 282 ? -48.300 -14.605 1.062 1.00 49.00 282 GLY A C 1
ATOM 2108 O O . GLY A 1 282 ? -47.532 -14.029 1.829 1.00 49.00 282 GLY A O 1
ATOM 2109 N N . PHE A 1 283 ? -49.311 -13.984 0.460 1.00 52.50 283 PHE A N 1
ATOM 2110 C CA . PHE A 1 283 ? -49.744 -12.610 0.709 1.00 52.50 283 PHE A CA 1
ATOM 2111 C C . PHE A 1 283 ? -49.957 -12.333 2.215 1.00 52.50 283 PHE A C 1
ATOM 2113 O O . PHE A 1 283 ? -50.197 -13.253 2.991 1.00 52.50 283 PHE A O 1
ATOM 2120 N N . GLY A 1 284 ? -49.836 -11.062 2.620 1.00 58.72 284 GLY A N 1
ATOM 2121 C CA . GLY A 1 284 ? -50.009 -10.622 4.009 1.00 58.72 284 GLY A CA 1
ATOM 2122 C C . GLY A 1 284 ? -48.745 -10.088 4.673 1.00 58.72 284 GLY A C 1
ATOM 2123 O O . GLY A 1 284 ? -47.656 -10.654 4.537 1.00 58.72 284 GLY A O 1
ATOM 2124 N N . THR A 1 285 ? -48.893 -8.986 5.404 1.00 66.81 285 THR A N 1
ATOM 2125 C CA . THR A 1 285 ? -47.802 -8.304 6.110 1.00 66.81 285 THR A CA 1
ATOM 2126 C C . THR A 1 285 ? -48.057 -8.165 7.599 1.00 66.81 285 THR A C 1
ATOM 2128 O O . THR A 1 285 ? -47.115 -7.863 8.304 1.00 66.81 285 THR A O 1
ATOM 2131 N N . ILE A 1 286 ? -49.271 -8.386 8.104 1.00 75.06 286 ILE A N 1
ATOM 2132 C CA . ILE A 1 286 ? -49.663 -7.923 9.435 1.00 75.06 286 ILE A CA 1
ATOM 2133 C C . ILE A 1 286 ? -49.991 -9.103 10.353 1.00 75.06 286 ILE A C 1
ATOM 2135 O O . ILE A 1 286 ? -50.960 -9.837 10.134 1.00 75.06 286 ILE A O 1
ATOM 2139 N N . GLY A 1 287 ? -49.186 -9.255 11.402 1.00 80.81 287 GLY A N 1
ATOM 2140 C CA . GLY A 1 287 ? -49.419 -10.160 12.526 1.00 80.81 287 GLY A CA 1
ATOM 2141 C C . GLY A 1 287 ? -49.363 -9.421 13.859 1.00 80.81 287 GLY A C 1
ATOM 2142 O O . GLY A 1 287 ? -49.021 -8.238 13.914 1.00 80.81 287 GLY A O 1
ATOM 2143 N N . GLU A 1 288 ? -49.704 -10.120 14.932 1.00 85.44 288 GLU A N 1
ATOM 2144 C CA . GLU A 1 288 ? -49.674 -9.602 16.297 1.00 85.44 288 GLU A CA 1
ATOM 2145 C C . GLU A 1 288 ? -48.961 -10.592 17.216 1.00 85.44 288 GLU A C 1
ATOM 2147 O O . GLU A 1 288 ? -49.251 -11.790 17.188 1.00 85.44 288 GLU A O 1
ATOM 2152 N N . LEU A 1 289 ? -48.002 -10.087 17.995 1.00 89.12 289 LEU A N 1
ATOM 2153 C CA . LEU A 1 289 ? -47.319 -10.829 19.050 1.00 89.12 289 LEU A CA 1
ATOM 2154 C C . LEU A 1 289 ? -47.542 -10.094 20.369 1.00 89.12 289 LEU A C 1
ATOM 2156 O O . LEU A 1 289 ? -47.172 -8.925 20.494 1.00 89.12 289 LEU A O 1
ATOM 2160 N N . ARG A 1 290 ? -48.109 -10.791 21.351 1.00 91.12 290 ARG A N 1
ATOM 2161 C CA . ARG A 1 290 ? -48.383 -10.258 22.686 1.00 91.12 290 ARG A CA 1
ATOM 2162 C C . ARG A 1 290 ? -47.884 -11.212 23.765 1.00 91.12 290 ARG A C 1
ATOM 2164 O O . ARG A 1 290 ? -47.979 -12.424 23.606 1.00 91.12 290 ARG A O 1
ATOM 2171 N N . VAL A 1 291 ? -47.342 -10.673 24.851 1.00 92.50 291 VAL A N 1
ATOM 2172 C CA . VAL A 1 291 ? -46.912 -11.427 26.033 1.00 92.50 291 VAL A CA 1
ATOM 2173 C C . VAL A 1 291 ? -47.599 -10.849 27.263 1.00 92.50 291 VAL A C 1
ATOM 2175 O O . VAL A 1 291 ? -47.507 -9.649 27.519 1.00 92.50 291 VAL A O 1
ATOM 2178 N N . GLU A 1 292 ? -48.265 -11.703 28.030 1.00 92.56 292 GLU A N 1
ATOM 2179 C CA . GLU A 1 292 ? -49.004 -11.344 29.242 1.00 92.56 292 GLU A CA 1
ATOM 2180 C C . GLU A 1 292 ? -48.426 -12.050 30.474 1.00 92.56 292 GLU A C 1
ATOM 2182 O O . GLU A 1 292 ? -47.956 -13.191 30.397 1.00 92.56 292 GLU A O 1
ATOM 2187 N N . SER A 1 293 ? -48.482 -11.376 31.624 1.00 93.06 293 SER A N 1
ATOM 2188 C CA . SER A 1 293 ? -48.166 -11.959 32.929 1.00 93.06 293 SER A CA 1
ATOM 2189 C C . SER A 1 293 ? -49.221 -12.990 33.363 1.00 93.06 293 SER A C 1
ATOM 2191 O O . SER A 1 293 ? -50.343 -12.985 32.850 1.00 93.06 293 SER A O 1
ATOM 2193 N N . PRO A 1 294 ? -48.929 -13.825 34.380 1.00 92.38 294 PRO A N 1
ATOM 2194 C CA . PRO A 1 294 ? -49.922 -14.718 34.983 1.00 92.38 294 PRO A CA 1
ATOM 2195 C C . PRO A 1 294 ? -51.157 -13.990 35.541 1.00 92.38 294 PRO A C 1
ATOM 2197 O O . PRO A 1 294 ? -52.247 -14.558 35.576 1.00 92.38 294 PRO A O 1
ATOM 2200 N N . SER A 1 295 ? -50.996 -12.732 35.964 1.00 89.62 295 SER A N 1
ATOM 2201 C CA . SER A 1 295 ? -52.070 -11.838 36.409 1.00 89.62 295 SER A CA 1
ATOM 2202 C C . SER A 1 295 ? -52.851 -11.153 35.275 1.00 89.62 295 SER A C 1
ATOM 2204 O O . SER A 1 295 ? -53.819 -10.446 35.558 1.00 89.62 295 SER A O 1
ATOM 2206 N N . GLY A 1 296 ? -52.468 -11.365 34.010 1.00 85.06 296 GLY A N 1
ATOM 2207 C CA . GLY A 1 296 ? -53.129 -10.804 32.825 1.00 85.06 296 GLY A CA 1
ATOM 2208 C C . GLY A 1 296 ? -52.644 -9.410 32.413 1.00 85.06 296 GLY A C 1
ATOM 2209 O O . GLY A 1 296 ? -53.261 -8.773 31.563 1.00 85.06 296 GLY A O 1
ATOM 2210 N N . ALA A 1 297 ? -51.553 -8.902 32.995 1.00 89.94 297 ALA A N 1
ATOM 2211 C CA . ALA A 1 297 ? -50.960 -7.640 32.563 1.00 89.94 297 ALA A CA 1
ATOM 2212 C C . ALA A 1 297 ? -50.204 -7.837 31.243 1.00 89.94 297 ALA A C 1
ATOM 2214 O O . ALA A 1 297 ? -49.346 -8.712 31.145 1.00 89.94 297 ALA A O 1
ATOM 2215 N N . VAL A 1 298 ? -50.480 -7.000 30.242 1.00 90.31 298 VAL A N 1
ATOM 2216 C CA . VAL A 1 298 ? -49.729 -6.995 28.979 1.00 90.31 298 VAL A CA 1
ATOM 2217 C C . VAL A 1 298 ? -48.331 -6.434 29.232 1.00 90.31 298 VAL A C 1
ATOM 2219 O O . VAL A 1 298 ? -48.175 -5.283 29.634 1.00 90.31 298 VAL A O 1
ATOM 2222 N N . LEU A 1 299 ? -47.314 -7.260 29.002 1.00 90.25 299 LEU A N 1
ATOM 2223 C CA . LEU A 1 299 ? -45.902 -6.914 29.185 1.00 90.25 299 LEU A CA 1
ATOM 2224 C C . LEU A 1 299 ? -45.264 -6.460 27.875 1.00 90.25 299 LEU A C 1
ATOM 2226 O O . LEU A 1 299 ? -44.373 -5.616 27.870 1.00 90.25 299 LEU A O 1
ATOM 2230 N N . PHE A 1 300 ? -45.733 -7.025 26.765 1.00 89.38 300 PHE A N 1
ATOM 2231 C CA . PHE A 1 300 ? -45.288 -6.697 25.422 1.00 89.38 300 PHE A CA 1
ATOM 2232 C C . PHE A 1 300 ? -46.444 -6.901 24.450 1.00 89.38 300 PHE A C 1
ATOM 2234 O O . PHE A 1 300 ? -47.125 -7.918 24.521 1.00 89.38 300 PHE A O 1
ATOM 2241 N N . GLU A 1 301 ? -46.648 -5.970 23.526 1.00 89.88 301 GLU A N 1
ATOM 2242 C CA . GLU A 1 301 ? -47.600 -6.110 22.427 1.00 89.88 301 GLU A CA 1
ATOM 2243 C C . GLU A 1 301 ? -47.052 -5.371 21.211 1.00 89.88 301 GLU A C 1
ATOM 2245 O O . GLU A 1 301 ? -46.649 -4.208 21.301 1.00 89.88 301 GLU A O 1
ATOM 2250 N N . ILE A 1 302 ? -47.013 -6.048 20.067 1.00 86.25 302 ILE A N 1
ATOM 2251 C CA . ILE A 1 302 ? -46.593 -5.443 18.811 1.00 86.25 302 ILE A CA 1
ATOM 2252 C C . ILE A 1 302 ? -47.424 -5.973 17.651 1.00 86.25 302 ILE A C 1
ATOM 2254 O O . ILE A 1 302 ? -47.595 -7.178 17.464 1.00 86.25 302 ILE A O 1
ATOM 2258 N N . THR A 1 303 ? -47.890 -5.049 16.818 1.00 84.12 303 THR A N 1
ATOM 2259 C CA . THR A 1 303 ? -48.343 -5.363 15.465 1.00 84.12 303 THR A CA 1
ATOM 2260 C C . THR A 1 303 ? -47.133 -5.327 14.539 1.00 84.12 303 THR A C 1
ATOM 2262 O O . THR A 1 303 ? -46.454 -4.302 14.452 1.00 84.12 303 THR A O 1
ATOM 2265 N N . PHE A 1 304 ? -46.837 -6.427 13.852 1.00 75.94 304 PHE A N 1
ATOM 2266 C CA . PHE A 1 304 ? -45.620 -6.551 13.057 1.00 75.94 304 PHE A CA 1
ATOM 2267 C C . PHE A 1 304 ? -45.883 -6.727 11.565 1.00 75.94 304 PHE A C 1
ATOM 2269 O O . PHE A 1 304 ? -46.756 -7.485 11.156 1.00 75.94 304 PHE A O 1
ATOM 2276 N N . GLY A 1 305 ? -45.067 -5.999 10.791 1.00 71.12 305 GLY A N 1
ATOM 2277 C CA . GLY A 1 305 ? -44.937 -6.024 9.330 1.00 71.12 305 GLY A CA 1
ATOM 2278 C C . GLY A 1 305 ? -43.871 -6.995 8.796 1.00 71.12 305 GLY A C 1
ATOM 2279 O O . GLY A 1 305 ? -43.786 -7.271 7.600 1.00 71.12 305 GLY A O 1
ATOM 2280 N N . LEU A 1 306 ? -42.954 -7.383 9.687 1.00 65.62 306 LEU A N 1
ATOM 2281 C CA . LEU A 1 306 ? -41.606 -7.843 9.359 1.00 65.62 306 LEU A CA 1
ATOM 2282 C C . LEU A 1 306 ? -41.492 -9.368 9.394 1.00 65.62 306 LEU A C 1
ATOM 2284 O O . LEU A 1 306 ? -42.280 -10.062 10.029 1.00 65.62 306 LEU A O 1
ATOM 2288 N N . ALA A 1 307 ? -40.449 -9.885 8.742 1.00 73.31 307 ALA A N 1
ATOM 2289 C CA . ALA A 1 307 ? -40.141 -11.312 8.748 1.00 73.31 307 ALA A CA 1
ATOM 2290 C C . ALA A 1 307 ? -39.633 -11.824 10.109 1.00 73.31 307 ALA A C 1
ATOM 2292 O O . ALA A 1 307 ? -39.620 -13.032 10.310 1.00 73.31 307 ALA A O 1
ATOM 2293 N N . ALA A 1 308 ? -39.212 -10.947 11.024 1.00 78.38 308 ALA A N 1
ATOM 2294 C CA . ALA A 1 308 ? -38.777 -11.320 12.365 1.00 78.38 308 ALA A CA 1
ATOM 2295 C C . ALA A 1 308 ? -39.163 -10.246 13.391 1.00 78.38 308 ALA A C 1
ATOM 2297 O O . ALA A 1 308 ? -39.180 -9.055 13.069 1.00 78.38 308 ALA A O 1
ATOM 2298 N N . VAL A 1 309 ? -39.472 -10.678 14.610 1.00 82.75 309 VAL A N 1
ATOM 2299 C CA . VAL A 1 309 ? -39.863 -9.838 15.749 1.00 82.75 309 VAL A CA 1
ATOM 2300 C C . VAL A 1 309 ? -39.245 -10.410 17.014 1.00 82.75 309 VAL A C 1
ATOM 2302 O O . VAL A 1 309 ? -39.155 -11.624 17.161 1.00 82.75 309 VAL A O 1
ATOM 2305 N N . ASP A 1 310 ? -38.868 -9.536 17.933 1.00 83.88 310 ASP A N 1
ATOM 2306 C CA . ASP A 1 310 ? -38.294 -9.871 19.232 1.00 83.88 310 ASP A CA 1
ATOM 2307 C C . ASP A 1 310 ? -39.083 -9.119 20.312 1.00 83.88 310 ASP A C 1
ATOM 2309 O O . ASP A 1 310 ? -39.259 -7.899 20.213 1.00 83.88 310 ASP A O 1
ATOM 2313 N N . SER A 1 311 ? -39.582 -9.841 21.319 1.00 81.75 311 SER A N 1
ATOM 2314 C CA . SER A 1 311 ? -40.293 -9.268 22.468 1.00 81.75 311 SER A CA 1
ATOM 2315 C C . SER A 1 311 ? -39.396 -8.432 23.370 1.00 81.75 311 SER A C 1
ATOM 2317 O O . SER A 1 311 ? -39.900 -7.805 24.300 1.00 81.75 311 SER A O 1
ATOM 2319 N N . ARG A 1 312 ? -38.080 -8.439 23.113 1.00 85.56 312 ARG A N 1
ATOM 2320 C CA . ARG A 1 312 ? -37.031 -7.926 23.994 1.00 85.56 312 ARG A CA 1
ATOM 2321 C C . ARG A 1 312 ? -36.964 -8.742 25.289 1.00 85.56 312 ARG A C 1
ATOM 2323 O O . ARG A 1 312 ? -37.560 -9.816 25.407 1.00 85.56 312 ARG A O 1
ATOM 2330 N N . LEU A 1 313 ? -36.191 -8.237 26.244 1.00 87.94 313 LEU A N 1
ATOM 2331 C CA . LEU A 1 313 ? -36.004 -8.824 27.566 1.00 87.94 313 LEU A CA 1
ATOM 2332 C C . LEU A 1 313 ? -37.251 -8.644 28.438 1.00 87.94 313 LEU A C 1
ATOM 2334 O O . LEU A 1 313 ? -37.712 -7.523 28.641 1.00 87.94 313 LEU A O 1
ATOM 2338 N N . ILE A 1 314 ? -37.756 -9.746 28.993 1.00 89.19 314 ILE A N 1
ATOM 2339 C CA . ILE A 1 314 ? -38.856 -9.747 29.958 1.00 89.19 314 ILE A CA 1
ATOM 2340 C C . ILE A 1 314 ? -38.343 -10.332 31.272 1.00 89.19 314 ILE A C 1
ATOM 2342 O O . ILE A 1 314 ? -37.890 -11.478 31.310 1.00 89.19 314 ILE A O 1
ATOM 2346 N N . GLN A 1 315 ? -38.445 -9.559 32.354 1.00 90.75 315 GLN A N 1
ATOM 2347 C CA . GLN A 1 315 ? -38.244 -10.068 33.708 1.00 90.75 315 GLN A CA 1
ATOM 2348 C C . GLN A 1 315 ? -39.564 -10.603 34.254 1.00 90.75 315 GLN A C 1
ATOM 2350 O O . GLN A 1 315 ? -40.555 -9.873 34.339 1.00 90.75 315 GLN A O 1
ATOM 2355 N N . ALA A 1 316 ? -39.582 -11.862 34.678 1.00 91.38 316 ALA A N 1
ATOM 2356 C CA . ALA A 1 316 ? -40.736 -12.423 35.351 1.00 91.38 316 ALA A CA 1
ATOM 2357 C C . ALA A 1 316 ? -40.880 -11.808 36.750 1.00 91.38 316 ALA A C 1
ATOM 2359 O O . ALA A 1 316 ? -40.061 -12.035 37.637 1.00 91.38 316 ALA A O 1
ATOM 2360 N N . THR A 1 317 ? -41.922 -11.014 36.971 1.00 90.44 317 THR A N 1
ATOM 2361 C CA . THR A 1 317 ? -42.255 -10.435 38.284 1.00 90.44 317 THR A CA 1
ATOM 2362 C C . THR A 1 317 ? -43.107 -11.366 39.149 1.00 90.44 317 THR A C 1
ATOM 2364 O O . THR A 1 317 ? -43.183 -11.182 40.364 1.00 90.44 317 THR A O 1
ATOM 2367 N N . GLU A 1 318 ? -43.729 -12.379 38.546 1.00 93.19 318 GLU A N 1
ATOM 2368 C CA . GLU A 1 318 ? -44.649 -13.318 39.183 1.00 93.19 318 GLU A CA 1
ATOM 2369 C C . GLU A 1 318 ? -44.296 -14.751 38.771 1.00 93.19 318 GLU A C 1
ATOM 2371 O O . GLU A 1 318 ? -43.874 -14.996 37.646 1.00 93.19 318 GLU A O 1
ATOM 2376 N N . THR A 1 319 ? -44.480 -15.718 39.670 1.00 93.75 319 THR A N 1
ATOM 2377 C CA . THR A 1 319 ? -44.348 -17.137 39.312 1.00 93.75 319 THR A CA 1
ATOM 2378 C C . THR A 1 319 ? -45.671 -17.629 38.737 1.00 93.75 319 THR A C 1
ATOM 2380 O O . THR A 1 319 ? -46.693 -17.570 39.424 1.00 93.75 319 THR A O 1
ATOM 2383 N N . GLY A 1 320 ? -45.662 -18.163 37.517 1.00 93.25 320 GLY A N 1
ATOM 2384 C CA . GLY A 1 320 ? -46.861 -18.703 36.877 1.00 93.25 320 GLY A CA 1
ATOM 2385 C C . GLY A 1 320 ? -46.715 -18.882 35.369 1.00 93.25 320 GLY A C 1
ATOM 2386 O O . GLY A 1 320 ? -45.612 -18.836 34.832 1.00 93.25 320 GLY A O 1
ATOM 2387 N N . ASN A 1 321 ? -47.845 -19.091 34.691 1.00 92.81 321 ASN A N 1
ATOM 2388 C CA . ASN A 1 321 ? -47.887 -19.226 33.238 1.00 92.81 321 ASN A CA 1
ATOM 2389 C C . ASN A 1 321 ? -48.005 -17.849 32.583 1.00 92.81 321 ASN A C 1
ATOM 2391 O O . ASN A 1 321 ? -49.064 -17.226 32.642 1.00 92.81 321 ASN A O 1
ATOM 2395 N N . TYR A 1 322 ? -46.930 -17.408 31.943 1.00 94.31 322 TYR A N 1
ATOM 2396 C CA . TYR A 1 322 ? -46.949 -16.273 31.030 1.00 94.31 322 TYR A CA 1
ATOM 2397 C C . TYR A 1 322 ? -47.592 -16.711 29.718 1.00 94.31 322 TYR A C 1
ATOM 2399 O O . TYR A 1 322 ? -47.302 -17.800 29.218 1.00 94.31 322 TYR A O 1
ATOM 2407 N N . ARG A 1 323 ? -48.475 -15.887 29.157 1.00 92.19 323 ARG A N 1
ATOM 2408 C CA . ARG A 1 323 ? -49.190 -16.216 27.918 1.00 92.19 323 ARG A CA 1
ATOM 2409 C C . ARG A 1 323 ? -48.544 -15.484 26.756 1.00 92.19 323 ARG A C 1
ATOM 2411 O O . ARG A 1 323 ? -48.500 -14.259 26.752 1.00 92.19 323 ARG A O 1
ATOM 2418 N N . VAL A 1 324 ? -48.061 -16.230 25.769 1.00 93.31 324 VAL A N 1
ATOM 2419 C CA . VAL A 1 324 ? -47.609 -15.681 24.488 1.00 93.31 324 VAL A CA 1
ATOM 2420 C C . VAL A 1 324 ? -48.702 -15.900 23.461 1.00 93.31 324 VAL A C 1
ATOM 2422 O O . VAL A 1 324 ? -49.049 -17.037 23.147 1.00 93.31 324 VAL A O 1
ATOM 2425 N N . LEU A 1 325 ? -49.224 -14.812 22.924 1.00 90.75 325 LEU A N 1
ATOM 2426 C CA . LEU A 1 325 ? -50.260 -14.812 21.915 1.00 90.75 325 LEU A CA 1
ATOM 2427 C C . LEU A 1 325 ? -49.665 -14.422 20.571 1.00 90.75 325 LEU A C 1
ATOM 2429 O O . LEU A 1 325 ? -49.027 -13.380 20.440 1.00 90.75 325 LEU A O 1
ATOM 2433 N N . LEU A 1 326 ? -49.893 -15.271 19.576 1.00 89.50 326 LEU A N 1
ATOM 2434 C CA . LEU A 1 326 ? -49.485 -15.051 18.198 1.00 89.50 326 LEU A CA 1
ATOM 2435 C C . LEU A 1 326 ? -50.714 -15.167 17.299 1.00 89.50 326 LEU A C 1
ATOM 2437 O O . LEU A 1 326 ? -51.298 -16.245 17.183 1.00 89.50 326 LEU A O 1
ATOM 2441 N N . ALA A 1 327 ? -51.097 -14.068 16.655 1.00 85.44 327 ALA A N 1
ATOM 2442 C CA . ALA A 1 327 ? -52.258 -14.012 15.773 1.00 85.44 327 ALA A CA 1
ATOM 2443 C C . ALA A 1 327 ? -51.889 -13.461 14.392 1.00 85.44 327 ALA A C 1
ATOM 2445 O O . ALA A 1 327 ? -51.036 -12.580 14.257 1.00 85.44 327 ALA A O 1
ATOM 2446 N N . SER A 1 328 ? -52.547 -13.975 13.354 1.00 80.69 328 SER A N 1
ATOM 2447 C CA . SER A 1 328 ? -52.445 -13.432 11.998 1.00 80.69 328 SER A CA 1
ATOM 2448 C C . SER A 1 328 ? -53.644 -12.567 11.659 1.00 80.69 328 SER A C 1
ATOM 2450 O O . SER A 1 328 ? -54.783 -13.015 11.787 1.00 80.69 328 SER A O 1
ATOM 2452 N N . ARG A 1 329 ? -53.392 -11.369 11.120 1.00 77.88 329 ARG A N 1
ATOM 2453 C CA . ARG A 1 329 ? -54.443 -10.601 10.440 1.00 77.88 329 ARG A CA 1
ATOM 2454 C C . ARG A 1 329 ? -54.544 -11.018 8.984 1.00 77.88 329 ARG A C 1
ATOM 2456 O O . ARG A 1 329 ? -55.620 -11.339 8.510 1.00 77.88 329 ARG A O 1
ATOM 2463 N N . ASN A 1 330 ? -53.427 -11.045 8.268 1.00 74.81 330 ASN A N 1
ATOM 2464 C CA . ASN A 1 330 ? -53.427 -11.468 6.868 1.00 74.81 330 ASN A CA 1
ATOM 2465 C C . ASN A 1 330 ? -52.214 -12.318 6.470 1.00 74.81 330 ASN A C 1
ATOM 2467 O O . ASN A 1 330 ? -52.101 -12.669 5.305 1.00 74.81 330 ASN A O 1
ATOM 2471 N N . ILE A 1 331 ? -51.325 -12.660 7.409 1.00 76.00 331 ILE A N 1
ATOM 2472 C CA . ILE A 1 331 ? -50.162 -13.523 7.172 1.00 76.00 331 ILE A CA 1
ATOM 2473 C C . ILE A 1 331 ? -50.611 -14.976 6.977 1.00 76.00 331 ILE A C 1
ATOM 2475 O O . ILE A 1 331 ? -51.188 -15.589 7.880 1.00 76.00 331 ILE A O 1
ATOM 2479 N N . GLU A 1 332 ? -50.254 -15.547 5.832 1.00 78.75 332 GLU A N 1
ATOM 2480 C CA . GLU A 1 332 ? -50.238 -16.990 5.605 1.00 78.75 332 GLU A CA 1
ATOM 2481 C C . GLU A 1 332 ? -48.790 -17.455 5.421 1.00 78.75 332 GLU A C 1
ATOM 2483 O O . GLU A 1 332 ? -48.173 -17.183 4.391 1.00 78.75 332 GLU A O 1
ATOM 2488 N N . ALA A 1 333 ? -48.212 -18.088 6.445 1.00 74.75 333 ALA A N 1
ATOM 2489 C CA . ALA A 1 333 ? -46.824 -18.547 6.412 1.00 74.75 333 ALA A CA 1
ATOM 2490 C C . ALA A 1 333 ? -46.516 -19.584 7.500 1.00 74.75 333 ALA A C 1
ATOM 2492 O O . ALA A 1 333 ? -47.074 -19.538 8.600 1.00 74.75 333 ALA A O 1
ATOM 2493 N N . ALA A 1 334 ? -45.526 -20.436 7.227 1.00 82.00 334 ALA A N 1
ATOM 2494 C CA . ALA A 1 334 ? -44.825 -21.169 8.272 1.00 82.00 334 ALA A CA 1
ATOM 2495 C C . ALA A 1 334 ? -44.006 -20.198 9.144 1.00 82.00 334 ALA A C 1
ATOM 2497 O O . ALA A 1 334 ? -43.342 -19.282 8.633 1.00 82.00 334 ALA A O 1
ATOM 2498 N N . TYR A 1 335 ? -44.019 -20.409 10.458 1.00 85.00 335 TYR A N 1
ATOM 2499 C CA . TYR A 1 335 ? -43.282 -19.614 11.436 1.00 85.00 335 TYR A CA 1
ATOM 2500 C C . TYR A 1 335 ? -42.491 -20.492 12.408 1.00 85.00 335 TYR A C 1
ATOM 2502 O O . TYR A 1 335 ? -42.818 -21.657 12.621 1.00 85.00 335 TYR A O 1
ATOM 2510 N N . SER A 1 336 ? -41.480 -19.890 13.033 1.00 87.44 336 SER A N 1
ATOM 2511 C CA . SER A 1 336 ? -40.871 -20.373 14.270 1.00 87.44 336 SER A CA 1
ATOM 2512 C C . SER A 1 336 ? -41.060 -19.336 15.367 1.00 87.44 336 SER A C 1
ATOM 2514 O O . SER A 1 336 ? -40.775 -18.154 15.168 1.00 87.44 336 SER A O 1
ATOM 2516 N N . LEU A 1 337 ? -41.519 -19.784 16.529 1.00 90.12 337 LEU A N 1
ATOM 2517 C CA . LEU A 1 337 ? -41.547 -19.014 17.761 1.00 90.12 337 LEU A CA 1
ATOM 2518 C C . LEU A 1 337 ? -40.461 -19.555 18.694 1.00 90.12 337 LEU A C 1
ATOM 2520 O O . LEU A 1 337 ? -40.469 -20.730 19.057 1.00 90.12 337 LEU A O 1
ATOM 2524 N N . PHE A 1 338 ? -39.519 -18.707 19.079 1.00 89.88 338 PHE A N 1
ATOM 2525 C CA . PHE A 1 338 ? -38.440 -19.044 19.994 1.00 89.88 338 PHE A CA 1
ATOM 2526 C C . PHE A 1 338 ? -38.738 -18.443 21.359 1.00 89.88 338 PHE A C 1
ATOM 2528 O O . PHE A 1 338 ? -38.706 -17.224 21.507 1.00 89.88 338 PHE A O 1
ATOM 2535 N N . VAL A 1 339 ? -38.969 -19.287 22.356 1.00 92.00 339 VAL A N 1
ATOM 2536 C CA . VAL A 1 339 ? -39.033 -18.867 23.758 1.00 92.00 339 VAL A CA 1
ATOM 2537 C C . VAL A 1 339 ? -37.669 -19.165 24.356 1.00 92.00 339 VAL A C 1
ATOM 2539 O O . VAL A 1 339 ? -37.304 -20.328 24.508 1.00 92.00 339 VAL A O 1
ATOM 2542 N N . ARG A 1 340 ? -36.865 -18.139 24.623 1.00 90.62 340 ARG A N 1
ATOM 2543 C CA . ARG A 1 340 ? -35.461 -18.296 25.021 1.00 90.62 340 ARG A CA 1
ATOM 2544 C C . ARG A 1 340 ? -35.264 -17.937 26.482 1.00 90.62 340 ARG A C 1
ATOM 2546 O O . ARG A 1 340 ? -35.837 -16.969 26.976 1.00 90.62 340 ARG A O 1
ATOM 2553 N N . ASP A 1 341 ? -34.442 -18.734 27.145 1.00 91.81 341 ASP A N 1
ATOM 2554 C CA . ASP A 1 341 ? -33.821 -18.369 28.407 1.00 91.81 341 ASP A CA 1
ATOM 2555 C C . ASP A 1 341 ? -32.797 -17.252 28.191 1.00 91.81 341 ASP A C 1
ATOM 2557 O O . ASP A 1 341 ? -32.298 -17.035 27.082 1.00 91.81 341 ASP A O 1
ATOM 2561 N N . VAL A 1 342 ? -32.482 -16.551 29.277 1.00 92.50 342 VAL A N 1
ATOM 2562 C CA . VAL A 1 342 ? -31.396 -15.572 29.324 1.00 92.50 342 VAL A CA 1
ATOM 2563 C C . VAL A 1 342 ? -30.320 -16.113 30.269 1.00 92.50 342 VAL A C 1
ATOM 2565 O O . VAL A 1 342 ? -30.339 -15.800 31.464 1.00 92.50 342 VAL A O 1
ATOM 2568 N N . PRO A 1 343 ? -29.421 -16.987 29.777 1.00 93.25 343 PRO A N 1
ATOM 2569 C CA . PRO A 1 343 ? -28.366 -17.560 30.601 1.00 93.25 343 PRO A CA 1
ATOM 2570 C C . PRO A 1 343 ? -27.371 -16.492 31.064 1.00 93.25 343 PRO A C 1
ATOM 2572 O O . PRO A 1 343 ? -27.233 -15.428 30.457 1.00 93.25 343 PRO A O 1
ATOM 2575 N N . GLU A 1 344 ? -26.653 -16.802 32.140 1.00 92.44 344 GLU A N 1
ATOM 2576 C CA . GLU A 1 344 ? -25.573 -15.959 32.643 1.00 92.44 344 GLU A CA 1
ATOM 2577 C C . GLU A 1 344 ? -24.316 -16.100 31.766 1.00 92.44 344 GLU A C 1
ATOM 2579 O O . GLU A 1 344 ? -23.875 -17.210 31.456 1.00 92.44 344 GLU A O 1
ATOM 2584 N N . LEU A 1 345 ? -23.730 -14.968 31.381 1.00 94.00 345 LEU A N 1
ATOM 2585 C CA . LEU A 1 345 ? -22.422 -14.853 30.751 1.00 94.00 345 LEU A CA 1
ATOM 2586 C C . LEU A 1 345 ? -21.463 -14.239 31.769 1.00 94.00 345 LEU A C 1
ATOM 2588 O O . LEU A 1 345 ? -21.509 -13.047 32.056 1.00 94.00 345 LEU A O 1
ATOM 2592 N N . VAL A 1 346 ? -20.609 -15.082 32.339 1.00 92.69 346 VAL A N 1
ATOM 2593 C CA . VAL A 1 346 ? -19.656 -14.670 33.373 1.00 92.69 346 VAL A CA 1
ATOM 2594 C C . VAL A 1 346 ? -18.599 -13.741 32.768 1.00 92.69 346 VAL A C 1
ATOM 2596 O O . VAL A 1 346 ? -18.085 -14.010 31.682 1.00 92.69 346 VAL A O 1
ATOM 2599 N N . VAL A 1 347 ? -18.256 -12.664 33.478 1.00 90.94 347 VAL A N 1
ATOM 2600 C CA . VAL A 1 347 ? -17.140 -11.772 33.121 1.00 90.94 347 VAL A CA 1
ATOM 2601 C C . VAL A 1 347 ? -15.821 -12.556 33.141 1.00 90.94 347 VAL A C 1
ATOM 2603 O O . VAL A 1 347 ? -15.538 -13.289 34.087 1.00 90.94 347 VAL A O 1
ATOM 2606 N N . GLY A 1 348 ? -15.024 -12.433 32.079 1.00 87.62 348 GLY A N 1
ATOM 2607 C CA . GLY A 1 348 ? -13.856 -13.277 31.810 1.00 87.62 348 GLY A CA 1
ATOM 2608 C C . GLY A 1 348 ? -14.214 -14.696 31.348 1.00 87.62 348 GLY A C 1
ATOM 2609 O O . GLY A 1 348 ? -13.390 -15.603 31.447 1.00 87.62 348 GLY A O 1
ATOM 2610 N N . GLY A 1 349 ? -15.454 -14.923 30.908 1.00 88.50 349 GLY A N 1
ATOM 2611 C CA . GLY A 1 349 ? -15.976 -16.227 30.512 1.00 88.50 349 GLY A CA 1
ATOM 2612 C C . GLY A 1 349 ? -16.302 -16.333 29.023 1.00 88.50 349 GLY A C 1
ATOM 2613 O O . GLY A 1 349 ? -16.402 -15.343 28.296 1.00 88.50 349 GLY A O 1
ATOM 2614 N N . VAL A 1 350 ? -16.515 -17.575 28.583 1.00 88.38 350 VAL A N 1
ATOM 2615 C CA . VAL A 1 350 ? -16.987 -17.912 27.234 1.00 88.38 350 VAL A CA 1
ATOM 2616 C C . VAL A 1 350 ? -18.265 -18.727 27.343 1.00 88.38 350 VAL A C 1
ATOM 2618 O O . VAL A 1 350 ? -18.306 -19.747 28.031 1.00 88.38 350 VAL A O 1
ATOM 2621 N N . PHE A 1 351 ? -19.286 -18.317 26.604 1.00 91.19 351 PHE A N 1
ATOM 2622 C CA . PHE A 1 351 ? -20.483 -19.102 26.360 1.00 91.19 351 PHE A CA 1
ATOM 2623 C C . PHE A 1 351 ? -20.399 -19.751 24.978 1.00 91.19 351 PHE A C 1
ATOM 2625 O O . PHE A 1 351 ? -20.194 -19.069 23.977 1.00 91.19 351 PHE A O 1
ATOM 2632 N N . ALA A 1 352 ? -20.587 -21.067 24.909 1.00 89.44 352 ALA A N 1
ATOM 2633 C CA . ALA A 1 352 ? -20.705 -21.799 23.652 1.00 89.44 352 ALA A CA 1
ATOM 2634 C C . ALA A 1 352 ? -22.143 -22.292 23.481 1.00 89.44 352 ALA A C 1
ATOM 2636 O O . ALA A 1 352 ? -22.724 -22.866 24.402 1.00 89.44 352 ALA A O 1
ATOM 2637 N N . GLY A 1 353 ? -22.715 -22.086 22.301 1.00 88.44 353 GLY A N 1
ATOM 2638 C CA . GLY A 1 353 ? -24.067 -22.530 21.986 1.00 88.44 353 GLY A CA 1
ATOM 2639 C C . GLY A 1 353 ? -24.318 -22.547 20.489 1.00 88.44 353 GLY A C 1
ATOM 2640 O O . GLY A 1 353 ? -23.390 -22.427 19.699 1.00 88.44 353 GLY A O 1
ATOM 2641 N N . SER A 1 354 ? -25.579 -22.677 20.095 1.00 86.88 354 SER A N 1
ATOM 2642 C CA . SER A 1 354 ? -25.992 -22.595 18.695 1.00 86.88 354 SER A CA 1
ATOM 2643 C C . SER A 1 354 ? -27.115 -21.583 18.526 1.00 86.88 354 SER A C 1
ATOM 2645 O O . SER A 1 354 ? -27.973 -21.442 19.398 1.00 86.88 354 SER A O 1
ATOM 2647 N N . SER A 1 355 ? -27.121 -20.829 17.432 1.00 86.25 355 SER A N 1
ATOM 2648 C CA . SER A 1 355 ? -28.208 -19.905 17.108 1.00 86.25 355 SER A CA 1
ATOM 2649 C C . SER A 1 355 ? -28.812 -20.262 15.765 1.00 86.25 355 SER A C 1
ATOM 2651 O O . SER A 1 355 ? -28.131 -20.748 14.864 1.00 86.25 355 SER A O 1
ATOM 2653 N N . ASP A 1 356 ? -30.111 -20.036 15.649 1.00 84.94 356 ASP A N 1
ATOM 2654 C CA . ASP A 1 356 ? -30.845 -20.236 14.410 1.00 84.94 356 ASP A CA 1
ATOM 2655 C C . ASP A 1 356 ? -30.706 -19.005 13.507 1.00 84.94 356 ASP A C 1
ATOM 2657 O O . ASP A 1 356 ? -30.370 -17.908 13.960 1.00 84.94 356 ASP A O 1
ATOM 2661 N N . GLU A 1 357 ? -30.962 -19.181 12.213 1.00 81.50 357 GLU A N 1
ATOM 2662 C CA . GLU A 1 357 ? -30.968 -18.068 11.259 1.00 81.50 357 GLU A CA 1
ATOM 2663 C C . GLU A 1 357 ? -31.868 -16.929 11.749 1.00 81.50 357 GLU A C 1
ATOM 2665 O O . GLU A 1 357 ? -32.987 -17.170 12.206 1.00 81.50 357 GLU A O 1
ATOM 2670 N N . ARG A 1 358 ? -31.375 -15.687 11.669 1.00 80.69 358 ARG A N 1
ATOM 2671 C CA . ARG A 1 358 ? -32.108 -14.482 12.101 1.00 80.69 358 ARG A CA 1
ATOM 2672 C C . ARG A 1 358 ? -32.640 -14.512 13.541 1.00 80.69 358 ARG A C 1
ATOM 2674 O O . ARG A 1 358 ? -33.488 -13.694 13.885 1.00 80.69 358 ARG A O 1
ATOM 2681 N N . ALA A 1 359 ? -32.172 -15.435 14.380 1.00 83.50 359 ALA A N 1
ATOM 2682 C CA . ALA A 1 359 ? -32.587 -15.507 15.769 1.00 83.50 359 ALA A CA 1
ATOM 2683 C C . ALA A 1 359 ? -31.851 -14.469 16.616 1.00 83.50 359 ALA A C 1
ATOM 2685 O O . ALA A 1 359 ? -30.689 -14.136 16.370 1.00 83.50 359 ALA A O 1
ATOM 2686 N N . VAL A 1 360 ? -32.540 -14.009 17.654 1.00 88.88 360 VAL A N 1
ATOM 2687 C CA . VAL A 1 360 ? -31.966 -13.182 18.707 1.00 88.88 360 VAL A CA 1
ATOM 2688 C C . VAL A 1 360 ? -31.786 -14.038 19.956 1.00 88.88 360 VAL A C 1
ATOM 2690 O O . VAL A 1 360 ? -32.663 -14.825 20.325 1.00 88.88 360 VAL A O 1
ATOM 2693 N N . ARG A 1 361 ? -30.641 -13.885 20.616 1.00 90.38 361 ARG A N 1
ATOM 2694 C CA . ARG A 1 361 ? -30.354 -14.452 21.934 1.00 90.38 361 ARG A CA 1
ATOM 2695 C C . ARG A 1 361 ? -29.867 -13.360 22.872 1.00 90.38 361 ARG A C 1
ATOM 2697 O O . ARG A 1 361 ? -29.185 -12.433 22.446 1.00 90.38 361 ARG A O 1
ATOM 2704 N N . TYR A 1 362 ? -30.197 -13.506 24.147 1.00 93.50 362 TYR A N 1
ATOM 2705 C CA . TYR A 1 362 ? -29.760 -12.605 25.200 1.00 93.50 362 TYR A CA 1
ATOM 2706 C C . TYR A 1 362 ? -28.973 -13.373 26.255 1.00 93.50 362 TYR A C 1
ATOM 2708 O O . TYR A 1 362 ? -29.305 -14.514 26.565 1.00 93.50 362 TYR A O 1
ATOM 2716 N N . PHE A 1 363 ? -27.967 -12.722 26.826 1.00 95.00 363 PHE A N 1
ATOM 2717 C CA . PHE A 1 363 ? -27.152 -13.250 27.914 1.00 95.00 363 PHE A CA 1
ATOM 2718 C C . PHE A 1 363 ? -27.067 -12.199 29.004 1.00 95.00 363 PHE A C 1
ATOM 2720 O O . PHE A 1 363 ? -26.768 -11.046 28.704 1.00 95.00 363 PHE A O 1
ATOM 2727 N N . ARG A 1 364 ? -27.326 -12.575 30.252 1.00 94.88 364 ARG A N 1
ATOM 2728 C CA . ARG A 1 364 ? -27.230 -11.666 31.394 1.00 94.88 364 ARG A CA 1
ATOM 2729 C C . ARG A 1 364 ? -25.814 -11.686 31.954 1.00 94.88 364 ARG A C 1
ATOM 2731 O O . ARG A 1 364 ? -25.229 -12.751 32.084 1.00 94.88 364 ARG A O 1
ATOM 2738 N N . PHE A 1 365 ? -25.303 -10.539 32.366 1.00 95.69 365 PHE A N 1
ATOM 2739 C CA . PHE A 1 365 ? -24.108 -10.440 33.197 1.00 95.69 365 PHE A CA 1
ATOM 2740 C C . PHE A 1 365 ? -24.311 -9.350 34.246 1.00 95.69 365 PHE A C 1
ATOM 2742 O O . PHE A 1 365 ? -25.106 -8.430 34.050 1.00 95.69 365 PHE A O 1
ATOM 2749 N N . ASP A 1 366 ? -23.614 -9.455 35.369 1.00 93.69 366 ASP A N 1
ATOM 2750 C CA . ASP A 1 366 ? -23.583 -8.389 36.364 1.00 93.69 366 ASP A CA 1
ATOM 2751 C C . ASP A 1 366 ? -22.258 -7.631 36.207 1.00 93.69 366 ASP A C 1
ATOM 2753 O O . ASP A 1 366 ? -21.194 -8.246 36.174 1.00 93.69 366 ASP A O 1
ATOM 2757 N N . ALA A 1 367 ? -22.332 -6.304 36.093 1.00 93.50 367 ALA A N 1
ATOM 2758 C CA . ALA A 1 367 ? -21.162 -5.429 36.074 1.00 93.50 367 ALA A CA 1
ATOM 2759 C C . ALA A 1 367 ? -21.133 -4.585 37.349 1.00 93.50 367 ALA A C 1
ATOM 2761 O O . ALA A 1 367 ? -22.177 -4.137 37.836 1.00 93.50 367 ALA A O 1
ATOM 2762 N N . ALA A 1 368 ? -19.946 -4.358 37.897 1.00 93.81 368 ALA A N 1
ATOM 2763 C CA . ALA A 1 368 ? -19.697 -3.390 38.949 1.00 93.81 368 ALA A CA 1
ATOM 2764 C C . ALA A 1 368 ? -19.471 -1.983 38.368 1.00 93.81 368 ALA A C 1
ATOM 2766 O O . ALA A 1 368 ? -19.233 -1.784 37.179 1.00 93.81 368 ALA A O 1
ATOM 2767 N N . ASN A 1 369 ? -19.563 -0.971 39.235 1.00 91.06 369 ASN A N 1
ATOM 2768 C CA . ASN A 1 369 ? -19.212 0.391 38.848 1.00 91.06 369 ASN A CA 1
ATOM 2769 C C . ASN A 1 369 ? -17.702 0.483 38.578 1.00 91.06 369 ASN A C 1
ATOM 2771 O O . ASN A 1 369 ? -16.906 0.259 39.492 1.00 91.06 369 ASN A O 1
ATOM 2775 N N . GLY A 1 370 ? -17.343 0.877 37.360 1.00 87.88 370 GLY A N 1
ATOM 2776 C CA . GLY A 1 370 ? -15.971 0.999 36.884 1.00 87.88 370 GLY A CA 1
ATOM 2777 C C . GLY A 1 370 ? -15.508 -0.167 36.013 1.00 87.88 370 GLY A C 1
ATOM 2778 O O . GLY A 1 370 ? -14.402 -0.082 35.485 1.00 87.88 370 GLY A O 1
ATOM 2779 N N . ASP A 1 371 ? -16.327 -1.208 35.836 1.00 91.31 371 ASP A N 1
ATOM 2780 C CA . ASP A 1 371 ? -15.985 -2.330 34.959 1.00 91.31 371 ASP A CA 1
ATOM 2781 C C . ASP A 1 371 ? -15.856 -1.846 33.513 1.00 91.31 371 ASP A C 1
ATOM 2783 O O . ASP A 1 371 ? -16.708 -1.105 33.009 1.00 91.31 371 ASP A O 1
ATOM 2787 N N . PHE A 1 372 ? -14.792 -2.274 32.837 1.00 91.88 372 PHE A N 1
ATOM 2788 C CA . PHE A 1 372 ? -14.516 -1.919 31.452 1.00 91.88 372 PHE A CA 1
ATOM 2789 C C . PHE A 1 372 ? -14.547 -3.185 30.606 1.00 91.88 372 PHE A C 1
ATOM 2791 O O . PHE A 1 372 ? -13.587 -3.942 30.564 1.00 91.88 372 PHE A O 1
ATOM 2798 N N . LEU A 1 373 ? -15.686 -3.453 29.971 1.00 91.50 373 LEU A N 1
ATOM 2799 C CA . LEU A 1 373 ? -15.971 -4.770 29.403 1.00 91.50 373 LEU A CA 1
ATOM 2800 C C . LEU A 1 373 ? -16.096 -4.725 27.884 1.00 91.50 373 LEU A C 1
ATOM 2802 O O . LEU A 1 373 ? -16.496 -3.719 27.291 1.00 91.50 373 LEU A O 1
ATOM 2806 N N . ARG A 1 374 ? -15.808 -5.859 27.250 1.00 89.19 374 ARG A N 1
ATOM 2807 C CA . ARG A 1 374 ? -15.966 -6.063 25.809 1.00 89.19 374 ARG A CA 1
ATOM 2808 C C . ARG A 1 374 ? -16.527 -7.445 25.526 1.00 89.19 374 ARG A C 1
ATOM 2810 O O . ARG A 1 374 ? -16.027 -8.420 26.067 1.00 89.19 374 ARG A O 1
ATOM 2817 N N . SER A 1 375 ? -17.515 -7.554 24.644 1.00 89.31 375 SER A N 1
ATOM 2818 C CA . SER A 1 375 ? -18.016 -8.857 24.198 1.00 89.31 375 SER A CA 1
ATOM 2819 C C . SER A 1 375 ? -17.627 -9.136 22.750 1.00 89.31 375 SER A C 1
ATOM 2821 O O . SER A 1 375 ? -17.637 -8.219 21.933 1.00 89.31 375 SER A O 1
ATOM 2823 N N . ALA A 1 376 ? -17.276 -10.379 22.421 1.00 84.56 376 ALA A N 1
ATOM 2824 C CA . ALA A 1 376 ? -16.794 -10.765 21.094 1.00 84.56 376 ALA A CA 1
ATOM 2825 C C . ALA A 1 376 ? -17.339 -12.124 20.637 1.00 84.56 376 ALA A C 1
ATOM 2827 O O . ALA A 1 376 ? -17.723 -12.955 21.459 1.00 84.56 376 ALA A O 1
ATOM 2828 N N . LEU A 1 377 ? -17.371 -12.345 19.318 1.00 82.50 377 LEU A N 1
ATOM 2829 C CA . LEU A 1 377 ? -17.804 -13.599 18.685 1.00 82.50 377 LEU A CA 1
ATOM 2830 C C . LEU A 1 377 ? -16.619 -14.346 18.074 1.00 82.50 377 LEU A C 1
ATOM 2832 O O . LEU A 1 377 ? -15.771 -13.747 17.421 1.00 82.50 377 LEU A O 1
ATOM 2836 N N . ASP A 1 378 ? -16.608 -15.668 18.225 1.00 78.12 378 ASP A N 1
ATOM 2837 C CA . ASP A 1 378 ? -15.629 -16.549 17.583 1.00 78.12 378 ASP A CA 1
ATOM 2838 C C . ASP A 1 378 ? -15.961 -16.777 16.092 1.00 78.12 378 ASP A C 1
ATOM 2840 O O . ASP A 1 378 ? -17.039 -17.273 15.746 1.00 78.12 378 ASP A O 1
ATOM 2844 N N . LYS A 1 379 ? -15.013 -16.446 15.205 1.00 64.44 379 LYS A N 1
ATOM 2845 C CA . LYS A 1 379 ? -15.129 -16.585 13.743 1.00 64.44 379 LYS A CA 1
ATOM 2846 C C . LYS A 1 379 ? -14.954 -18.016 13.214 1.00 64.44 379 LYS A C 1
ATOM 2848 O O . LYS A 1 379 ? -15.371 -18.282 12.085 1.00 64.44 379 LYS A O 1
ATOM 2853 N N . VAL A 1 380 ? -14.398 -18.958 13.984 1.00 57.97 380 VAL A N 1
ATOM 2854 C CA . VAL A 1 380 ? -14.092 -20.334 13.510 1.00 57.97 380 VAL A CA 1
ATOM 2855 C C . VAL A 1 380 ? -15.349 -21.108 13.117 1.00 57.97 380 VAL A C 1
ATOM 2857 O O . VAL A 1 380 ? -15.299 -22.024 12.299 1.00 57.97 380 VAL A O 1
ATOM 2860 N N . VAL A 1 381 ? -16.507 -20.721 13.647 1.00 60.81 381 VAL A N 1
ATOM 2861 C CA . VAL A 1 381 ? -17.771 -21.450 13.483 1.00 60.81 381 VAL A CA 1
ATOM 2862 C C . VAL A 1 381 ? -18.630 -20.986 12.294 1.00 60.81 381 VAL A C 1
ATOM 2864 O O . VAL A 1 381 ? -19.804 -21.344 12.203 1.00 60.81 381 VAL A O 1
ATOM 2867 N N . ASN A 1 382 ? -18.068 -20.239 11.326 1.00 66.81 382 ASN A N 1
ATOM 2868 C CA . ASN A 1 382 ? -18.815 -19.684 10.177 1.00 66.81 382 ASN A CA 1
ATOM 2869 C C . ASN A 1 382 ? -20.084 -18.930 10.621 1.00 66.81 382 ASN A C 1
ATOM 2871 O O . ASN A 1 382 ? -21.111 -18.931 9.933 1.00 66.81 382 ASN A O 1
ATOM 2875 N N . PHE A 1 383 ? -20.048 -18.321 11.801 1.00 77.06 383 PHE A N 1
ATOM 2876 C CA . PHE A 1 383 ? -21.178 -17.607 12.361 1.00 77.06 383 PHE A CA 1
ATOM 2877 C C . PHE A 1 383 ? -21.139 -16.150 11.905 1.00 77.06 383 PHE A C 1
ATOM 2879 O O . PHE A 1 383 ? -20.105 -15.498 12.005 1.00 77.06 383 PHE A O 1
ATOM 2886 N N . SER A 1 384 ? -22.264 -15.626 11.417 1.00 77.25 384 SER A N 1
ATOM 2887 C CA . SER A 1 384 ? -22.413 -14.195 11.150 1.00 77.25 384 SER A CA 1
ATOM 2888 C C . SER A 1 384 ? -23.507 -13.628 12.047 1.00 77.25 384 SER A C 1
ATOM 2890 O O . SER A 1 384 ? -24.644 -14.115 12.043 1.00 77.25 384 SER A O 1
ATOM 2892 N N . GLY A 1 385 ? -23.170 -12.606 12.825 1.00 79.50 385 GLY A N 1
ATOM 2893 C CA . GLY A 1 385 ? -24.112 -11.951 13.717 1.00 79.50 385 GLY A CA 1
ATOM 2894 C C . GLY A 1 385 ? -23.548 -10.699 14.371 1.00 79.50 385 GLY A C 1
ATOM 2895 O O . GLY A 1 385 ? -22.349 -10.445 14.296 1.00 79.50 385 GLY A O 1
ATOM 2896 N N . ASN A 1 386 ? -24.433 -9.939 15.008 1.00 85.12 386 ASN A N 1
ATOM 2897 C CA . ASN A 1 386 ? -24.104 -8.713 15.727 1.00 85.12 386 ASN A CA 1
ATOM 2898 C C . ASN A 1 386 ? -24.114 -8.966 17.235 1.00 85.12 386 ASN A C 1
ATOM 2900 O O . ASN A 1 386 ? -24.923 -9.758 17.727 1.00 85.12 386 ASN A O 1
ATOM 2904 N N . VAL A 1 387 ? -23.256 -8.249 17.961 1.00 87.94 387 VAL A N 1
ATOM 2905 C CA . VAL A 1 387 ? -23.198 -8.260 19.428 1.00 87.94 387 VAL A CA 1
ATOM 2906 C C . VAL A 1 387 ? -23.357 -6.842 19.948 1.00 87.94 387 VAL A C 1
ATOM 2908 O O . VAL A 1 387 ? -22.697 -5.921 19.464 1.00 87.94 387 VAL A O 1
ATOM 2911 N N . ASN A 1 388 ? -24.225 -6.674 20.942 1.00 91.00 388 ASN A N 1
ATOM 2912 C CA . ASN A 1 388 ? -24.584 -5.375 21.502 1.00 91.00 388 ASN A CA 1
ATOM 2913 C C . ASN A 1 388 ? -24.811 -5.478 23.020 1.00 91.00 388 ASN A C 1
ATOM 2915 O O . ASN A 1 388 ? -25.387 -6.460 23.485 1.00 91.00 388 ASN A O 1
ATOM 2919 N N . PHE A 1 389 ? -24.421 -4.456 23.779 1.00 93.69 389 PHE A N 1
ATOM 2920 C CA . PHE A 1 389 ? -24.732 -4.304 25.198 1.00 93.69 389 PHE A CA 1
ATOM 2921 C C . PHE A 1 389 ? -26.027 -3.512 25.414 1.00 93.69 389 PHE A C 1
ATOM 2923 O O . PHE A 1 389 ? -26.264 -2.484 24.772 1.00 93.69 389 PHE A O 1
ATOM 2930 N N . PHE A 1 390 ? -26.835 -3.972 26.366 1.00 92.31 390 PHE A N 1
ATOM 2931 C CA . PHE A 1 390 ? -28.090 -3.360 26.794 1.00 92.31 390 PHE A CA 1
ATOM 2932 C C . PHE A 1 390 ? -28.191 -3.313 28.325 1.00 92.31 390 PHE A C 1
ATOM 2934 O O . PHE A 1 390 ? -27.609 -4.152 29.016 1.00 92.31 390 PHE A O 1
ATOM 2941 N N . ASP A 1 391 ? -28.947 -2.352 28.856 1.00 90.25 391 ASP A N 1
ATOM 2942 C CA . ASP A 1 391 ? -29.378 -2.360 30.261 1.00 90.25 391 ASP A CA 1
ATOM 2943 C C . ASP A 1 391 ? -30.671 -3.181 30.461 1.00 90.25 391 ASP A C 1
ATOM 2945 O O . ASP A 1 391 ? -31.250 -3.715 29.509 1.00 90.25 391 ASP A O 1
ATOM 2949 N N . GLY A 1 392 ? -31.124 -3.301 31.713 1.00 83.31 392 GLY A N 1
ATOM 2950 C CA . GLY A 1 392 ? -32.359 -4.017 32.064 1.00 83.31 392 GLY A CA 1
ATOM 2951 C C . GLY A 1 392 ? -33.654 -3.380 31.555 1.00 83.31 392 GLY A C 1
ATOM 2952 O O . GLY A 1 392 ? -34.670 -4.068 31.501 1.00 83.31 392 GLY A O 1
ATOM 2953 N N . ASP A 1 393 ? -33.612 -2.119 31.119 1.00 83.88 393 ASP A N 1
ATOM 2954 C CA . ASP A 1 393 ? -34.729 -1.427 30.468 1.00 83.88 393 ASP A CA 1
ATOM 2955 C C . ASP A 1 393 ? -34.671 -1.576 28.931 1.00 83.88 393 ASP A C 1
ATOM 2957 O O . ASP A 1 393 ? -35.465 -0.982 28.196 1.00 83.88 393 ASP A O 1
ATOM 2961 N N . ASN A 1 394 ? -33.739 -2.397 28.429 1.00 82.62 394 ASN A N 1
ATOM 2962 C CA . ASN A 1 394 ? -33.476 -2.630 27.013 1.00 82.62 394 ASN A CA 1
ATOM 2963 C C . ASN A 1 394 ? -33.055 -1.347 26.263 1.00 82.62 394 ASN A C 1
ATOM 2965 O O . ASN A 1 394 ? -33.296 -1.209 25.056 1.00 82.62 394 ASN A O 1
ATOM 2969 N N . ASN A 1 395 ? -32.389 -0.412 26.945 1.00 89.44 395 ASN A N 1
ATOM 2970 C CA . ASN A 1 395 ? -31.694 0.690 26.292 1.00 89.44 395 ASN A CA 1
ATOM 2971 C C . ASN A 1 395 ? -30.356 0.197 25.748 1.00 89.44 395 ASN A C 1
ATOM 2973 O O . ASN A 1 395 ? -29.605 -0.503 26.426 1.00 89.44 395 ASN A O 1
ATOM 2977 N N . PHE A 1 396 ? -30.061 0.573 24.506 1.00 90.62 396 PHE A N 1
ATOM 2978 C CA . PHE A 1 396 ? -28.777 0.287 23.878 1.00 90.62 396 PHE A CA 1
ATOM 2979 C C . PHE A 1 396 ? -27.662 1.071 24.579 1.00 90.62 396 PHE A C 1
ATOM 2981 O O . PHE A 1 396 ? -27.768 2.290 24.724 1.00 90.62 396 PHE A O 1
ATOM 2988 N N . ILE A 1 397 ? -26.595 0.380 24.979 1.00 91.06 397 ILE A N 1
ATOM 2989 C CA . ILE A 1 397 ? -25.416 0.983 25.615 1.00 91.06 397 ILE A CA 1
ATOM 2990 C C . ILE A 1 397 ? -24.309 1.162 24.578 1.00 91.06 397 ILE A C 1
ATOM 2992 O O . ILE A 1 397 ? -23.828 2.270 24.353 1.00 91.06 397 ILE A O 1
ATOM 2996 N N . SER A 1 398 ? -23.909 0.068 23.936 1.00 88.12 398 SER A N 1
ATOM 2997 C CA . SER A 1 398 ? -22.873 0.049 22.905 1.00 88.12 398 SER A CA 1
ATOM 2998 C C . SER A 1 398 ? -22.987 -1.225 22.072 1.00 88.12 398 SER A C 1
ATOM 3000 O O . SER A 1 398 ? -23.696 -2.163 22.437 1.00 88.12 398 SER A O 1
ATOM 3002 N N . GLY A 1 399 ? -22.314 -1.283 20.928 1.00 80.69 399 GLY A N 1
ATOM 3003 C CA . GLY A 1 399 ? -22.441 -2.435 20.050 1.00 80.69 399 GLY A CA 1
ATOM 3004 C C . GLY A 1 399 ? -21.712 -2.283 18.733 1.00 80.69 399 GLY A C 1
ATOM 3005 O O . GLY A 1 399 ? -21.113 -1.243 18.458 1.00 80.69 399 GLY A O 1
ATOM 3006 N N . SER A 1 400 ? -21.756 -3.347 17.940 1.00 72.19 400 SER A N 1
ATOM 3007 C CA . SER A 1 400 ? -21.121 -3.431 16.629 1.00 72.19 400 SER A CA 1
ATOM 3008 C C . SER A 1 400 ? -22.176 -3.546 15.527 1.00 72.19 400 SER A C 1
ATOM 3010 O O . SER A 1 400 ? -23.048 -4.413 15.585 1.00 72.19 400 SER A O 1
ATOM 3012 N N . TYR A 1 401 ? -22.078 -2.674 14.519 1.00 57.75 401 TYR A N 1
ATOM 3013 C CA . TYR A 1 401 ? -22.979 -2.606 13.361 1.00 57.75 401 TYR A CA 1
ATOM 3014 C C . TYR A 1 401 ? -22.220 -2.819 12.044 1.00 57.75 401 TYR A C 1
ATOM 3016 O O . TYR A 1 401 ? -22.464 -2.094 11.080 1.00 57.75 401 TYR A O 1
ATOM 3024 N N . ASP A 1 402 ? -21.273 -3.761 11.983 1.00 51.94 402 ASP A N 1
ATOM 3025 C CA . ASP A 1 402 ? -20.524 -3.984 10.742 1.00 51.94 402 ASP A CA 1
ATOM 3026 C C . ASP A 1 402 ? -20.579 -5.430 10.238 1.00 51.94 402 ASP A C 1
ATOM 3028 O O . ASP A 1 402 ? -20.147 -6.372 10.898 1.00 51.94 402 ASP A O 1
ATOM 3032 N N . TYR A 1 403 ? -21.099 -5.582 9.018 1.00 46.16 403 TYR A N 1
ATOM 3033 C CA . TYR A 1 403 ? -21.484 -6.846 8.382 1.00 46.16 403 TYR A CA 1
ATOM 3034 C C . TYR A 1 403 ? -20.298 -7.695 7.895 1.00 46.16 403 TYR A C 1
ATOM 3036 O O . TYR A 1 403 ? -20.515 -8.771 7.335 1.00 46.16 403 TYR A O 1
ATOM 3044 N N . SER A 1 404 ? -19.053 -7.231 8.062 1.00 43.00 404 SER A N 1
ATOM 3045 C CA . SER A 1 404 ? -17.890 -7.909 7.470 1.00 43.00 404 SER A CA 1
ATOM 3046 C C . SER A 1 404 ? -16.579 -7.875 8.265 1.00 43.00 404 SER A C 1
ATOM 3048 O O . SER A 1 404 ? -15.692 -8.666 7.944 1.00 43.00 404 SER A O 1
ATOM 3050 N N . VAL A 1 405 ? -16.432 -7.034 9.302 1.00 43.97 405 VAL A N 1
ATOM 3051 C CA . VAL A 1 405 ? -15.106 -6.812 9.926 1.00 43.97 405 VAL A CA 1
ATOM 3052 C C . VAL A 1 405 ? -15.086 -6.649 11.450 1.00 43.97 405 VAL A C 1
ATOM 3054 O O . VAL A 1 405 ? -14.016 -6.772 12.035 1.00 43.97 405 VAL A O 1
ATOM 3057 N N . ALA A 1 406 ? -16.212 -6.390 12.120 1.00 49.19 406 ALA A N 1
ATOM 3058 C CA . ALA A 1 406 ? -16.183 -6.001 13.531 1.00 49.19 406 ALA A CA 1
ATOM 3059 C C . ALA A 1 406 ? -16.448 -7.180 14.492 1.00 49.19 406 ALA A C 1
ATOM 3061 O O . ALA A 1 406 ? -17.587 -7.572 14.738 1.00 49.19 406 ALA A O 1
ATOM 3062 N N . ASP A 1 407 ? -15.349 -7.690 15.058 1.00 62.09 407 ASP A N 1
ATOM 3063 C CA . ASP A 1 407 ? -15.195 -8.905 15.883 1.00 62.09 407 ASP A CA 1
ATOM 3064 C C . ASP A 1 407 ? -15.652 -8.811 17.351 1.00 62.09 407 ASP A C 1
ATOM 3066 O O . ASP A 1 407 ? -15.327 -9.666 18.172 1.00 62.09 407 ASP A O 1
ATOM 3070 N N . GLY A 1 408 ? -16.418 -7.783 17.705 1.00 71.00 408 GLY A N 1
ATOM 3071 C CA . GLY A 1 408 ? -16.949 -7.588 19.052 1.00 71.00 408 GLY A CA 1
ATOM 3072 C C . GLY A 1 408 ? -17.450 -6.169 19.285 1.00 71.00 408 GLY A C 1
ATOM 3073 O O . GLY A 1 408 ? -17.289 -5.297 18.432 1.00 71.00 408 GLY A O 1
ATOM 3074 N N . THR A 1 409 ? -18.055 -5.925 20.445 1.00 79.25 409 THR A N 1
ATOM 3075 C CA . THR A 1 409 ? -18.436 -4.578 20.879 1.00 79.25 409 THR A CA 1
ATOM 3076 C C . THR A 1 409 ? -17.186 -3.698 21.021 1.00 79.25 409 THR A C 1
ATOM 3078 O O . THR A 1 409 ? -16.083 -4.206 21.263 1.00 79.25 409 THR A O 1
ATOM 3081 N N . PRO A 1 410 ? -17.322 -2.368 20.933 1.00 80.81 410 PRO A N 1
ATOM 3082 C CA . PRO A 1 410 ? -16.333 -1.471 21.511 1.00 80.81 410 PRO A CA 1
ATOM 3083 C C . PRO A 1 410 ? -16.162 -1.771 23.015 1.00 80.81 410 PRO A C 1
ATOM 3085 O O . PRO A 1 410 ? -17.152 -2.122 23.676 1.00 80.81 410 PRO A O 1
ATOM 3088 N N . PRO A 1 411 ? -14.946 -1.645 23.577 1.00 85.12 411 PRO A N 1
ATOM 3089 C CA . PRO A 1 411 ? -14.760 -1.610 25.025 1.00 85.12 411 PRO A CA 1
ATOM 3090 C C . PRO A 1 411 ? -15.689 -0.568 25.661 1.00 85.12 411 PRO A C 1
ATOM 3092 O O . PRO A 1 411 ? -15.813 0.546 25.153 1.00 85.12 411 PRO A O 1
ATOM 3095 N N . THR A 1 412 ? -16.390 -0.935 26.731 1.00 89.00 412 THR A N 1
ATOM 3096 C CA . THR A 1 412 ? -17.472 -0.127 27.310 1.00 89.00 412 THR A CA 1
ATOM 3097 C C . THR A 1 412 ? -17.299 0.003 28.814 1.00 89.00 412 THR A C 1
ATOM 3099 O O . THR A 1 412 ? -17.190 -1.002 29.512 1.00 89.00 412 THR A O 1
ATOM 3102 N N . LEU A 1 413 ? -17.288 1.243 29.313 1.00 90.56 413 LEU A N 1
ATOM 3103 C CA . LEU A 1 413 ? -17.211 1.539 30.744 1.00 90.56 413 LEU A CA 1
ATOM 3104 C C . LEU A 1 413 ? -18.609 1.542 31.368 1.00 90.56 413 LEU A C 1
ATOM 3106 O O . LEU A 1 413 ? -19.470 2.343 30.993 1.00 90.56 413 LEU A O 1
ATOM 3110 N N . PHE A 1 414 ? -18.812 0.696 32.370 1.00 90.50 414 PHE A N 1
ATOM 3111 C CA . PHE A 1 414 ? -20.058 0.597 33.118 1.00 90.50 414 PHE A CA 1
ATOM 3112 C C . PHE A 1 414 ? -19.980 1.454 34.385 1.00 90.50 414 PHE A C 1
ATOM 3114 O O . PHE A 1 414 ? -19.322 1.116 35.362 1.00 90.50 414 PHE A O 1
ATOM 3121 N N . ASN A 1 415 ? -20.677 2.593 34.380 1.00 87.75 415 ASN A N 1
ATOM 3122 C CA . ASN A 1 415 ? -20.626 3.581 35.472 1.00 87.75 415 ASN A CA 1
ATOM 3123 C C . ASN A 1 415 ? -21.561 3.272 36.655 1.00 87.75 415 ASN A C 1
ATOM 3125 O O . ASN A 1 415 ? -21.611 4.025 37.627 1.00 87.75 415 ASN A O 1
ATOM 3129 N N . ASN A 1 416 ? -22.352 2.203 36.569 1.00 90.88 416 ASN A N 1
ATOM 3130 C CA . ASN A 1 416 ? -23.290 1.802 37.611 1.00 90.88 416 ASN A CA 1
ATOM 3131 C C . ASN A 1 416 ? -23.225 0.291 37.798 1.00 90.88 416 ASN A C 1
ATOM 3133 O O . ASN A 1 416 ? -23.238 -0.450 36.817 1.00 90.88 416 ASN A O 1
ATOM 3137 N N . ALA A 1 417 ? -23.221 -0.152 39.055 1.00 92.56 417 ALA A N 1
ATOM 3138 C CA . ALA A 1 417 ? -23.352 -1.568 39.351 1.00 92.56 417 ALA A CA 1
ATOM 3139 C C . ALA A 1 417 ? -24.781 -2.041 39.042 1.00 92.56 417 ALA A C 1
ATOM 3141 O O . ALA A 1 417 ? -25.743 -1.377 39.439 1.00 92.56 417 ALA A O 1
ATOM 3142 N N . GLY A 1 418 ? -24.929 -3.177 38.366 1.00 91.69 418 GLY A N 1
ATOM 3143 C CA . GLY A 1 418 ? -26.238 -3.714 38.001 1.00 91.69 418 GLY A CA 1
ATOM 3144 C C . GLY A 1 418 ? -26.167 -4.877 37.019 1.00 91.69 418 GLY A C 1
ATOM 3145 O O . GLY A 1 418 ? -25.086 -5.305 36.619 1.00 91.69 418 GLY A O 1
ATOM 3146 N N . SER A 1 419 ? -27.342 -5.377 36.642 1.00 91.44 419 SER A N 1
ATOM 3147 C CA . SER A 1 419 ? -27.477 -6.402 35.610 1.00 91.44 419 SER A CA 1
ATOM 3148 C C . SER A 1 419 ? -27.591 -5.763 34.233 1.00 91.44 419 SER A C 1
ATOM 3150 O O . SER A 1 419 ? -28.428 -4.888 34.004 1.00 91.44 419 SER A O 1
ATOM 3152 N N . TYR A 1 420 ? -26.767 -6.254 33.322 1.00 94.94 420 TYR A N 1
ATOM 3153 C CA . TYR A 1 420 ? -26.691 -5.851 31.929 1.00 94.94 420 TYR A CA 1
ATOM 3154 C C . TYR A 1 420 ? -26.817 -7.080 31.035 1.00 94.94 420 TYR A C 1
ATOM 3156 O O . TYR A 1 420 ? -26.796 -8.225 31.499 1.00 94.94 420 TYR A O 1
ATOM 3164 N N . PHE A 1 421 ? -26.985 -6.842 29.738 1.00 94.81 421 PHE A N 1
ATOM 3165 C CA . PHE A 1 421 ? -27.290 -7.898 28.790 1.00 94.81 421 PHE A CA 1
ATOM 3166 C C . PHE A 1 421 ? -26.457 -7.779 27.524 1.00 94.81 421 PHE A C 1
ATOM 3168 O O . PHE A 1 421 ? -26.298 -6.694 26.968 1.00 94.81 421 PHE A O 1
ATOM 3175 N N . VAL A 1 422 ? -25.962 -8.915 27.044 1.00 94.38 422 VAL A N 1
ATOM 3176 C CA . VAL A 1 422 ? -25.420 -9.053 25.696 1.00 94.38 422 VAL A CA 1
ATOM 3177 C C . VAL A 1 422 ? -26.525 -9.571 24.789 1.00 94.38 422 VAL A C 1
ATOM 3179 O O . VAL A 1 422 ? -27.072 -10.646 25.029 1.00 94.38 422 VAL A O 1
ATOM 3182 N N . LYS A 1 423 ? -26.847 -8.822 23.736 1.00 92.62 423 LYS A N 1
ATOM 3183 C CA . LYS A 1 423 ? -27.744 -9.244 22.661 1.00 92.62 423 LYS A CA 1
ATOM 3184 C C . LYS A 1 423 ? -26.919 -9.767 21.491 1.00 92.62 423 LYS A C 1
ATOM 3186 O O . LYS A 1 423 ? -26.127 -9.021 20.917 1.00 92.62 423 LYS A O 1
ATOM 3191 N N . LEU A 1 424 ? -27.148 -11.023 21.130 1.00 90.06 424 LEU A N 1
ATOM 3192 C CA . LEU A 1 424 ? -26.611 -11.685 19.948 1.00 90.06 424 LEU A CA 1
ATOM 3193 C C . LEU A 1 424 ? -27.700 -11.768 18.876 1.00 90.06 424 LEU A C 1
ATOM 3195 O O . LEU A 1 424 ? -28.734 -12.396 19.099 1.00 90.06 424 LEU A O 1
ATOM 3199 N N . GLU A 1 425 ? -27.461 -11.186 17.706 1.00 87.81 425 GLU A N 1
ATOM 3200 C CA . GLU A 1 425 ? -28.391 -11.227 16.573 1.00 87.81 425 GLU A CA 1
ATOM 3201 C C . GLU A 1 425 ? -27.759 -11.975 15.402 1.00 87.81 425 GLU A C 1
ATOM 3203 O O . GLU A 1 425 ? -26.793 -11.507 14.806 1.00 87.81 425 GLU A O 1
ATOM 3208 N N . SER A 1 426 ? -28.294 -13.139 15.044 1.00 85.75 426 SER A N 1
ATOM 3209 C CA . SER A 1 426 ? -27.827 -13.896 13.881 1.00 85.75 426 SER A CA 1
ATOM 3210 C C . SER A 1 426 ? -28.221 -13.194 12.579 1.00 85.75 426 SER A C 1
ATOM 3212 O O . SER A 1 426 ? -29.372 -12.814 12.402 1.00 85.75 426 SER A O 1
ATOM 3214 N N . THR A 1 427 ? -27.299 -13.051 11.626 1.00 81.44 427 THR A N 1
ATOM 3215 C CA . THR A 1 427 ? -27.562 -12.357 10.344 1.00 81.44 427 THR A CA 1
ATOM 3216 C C . THR A 1 427 ? -27.595 -13.287 9.133 1.00 81.44 427 THR A C 1
ATOM 3218 O O . THR A 1 427 ? -28.035 -12.878 8.057 1.00 81.44 427 THR A O 1
ATOM 3221 N N . PHE A 1 428 ? -27.171 -14.546 9.277 1.00 79.06 428 PHE A N 1
ATOM 3222 C CA . PHE A 1 428 ? -27.206 -15.518 8.182 1.00 79.06 428 PHE A CA 1
ATOM 3223 C C . PHE A 1 428 ? -28.643 -15.925 7.819 1.00 79.06 428 PHE A C 1
ATOM 3225 O O . PHE A 1 428 ? -29.544 -15.923 8.657 1.00 79.06 428 PHE A O 1
ATOM 3232 N N . THR A 1 429 ? -28.840 -16.270 6.544 1.00 73.00 429 THR A N 1
ATOM 3233 C CA . THR A 1 429 ? -30.158 -16.457 5.904 1.00 73.00 429 THR A CA 1
ATOM 3234 C C . THR A 1 429 ? -30.309 -17.812 5.197 1.00 73.00 429 THR A C 1
ATOM 3236 O O . THR A 1 429 ? -31.154 -17.973 4.316 1.00 73.00 429 THR A O 1
ATOM 3239 N N . THR A 1 430 ? -29.448 -18.781 5.521 1.00 61.41 430 THR A N 1
ATOM 3240 C CA . THR A 1 430 ? -29.473 -20.114 4.909 1.00 61.41 430 THR A CA 1
ATOM 3241 C C . THR A 1 430 ? -30.571 -20.979 5.525 1.00 61.41 430 THR A C 1
ATOM 3243 O O . THR A 1 430 ? -30.504 -21.310 6.707 1.00 61.41 430 THR A O 1
ATOM 3246 N N . THR A 1 431 ? -31.526 -21.398 4.688 1.00 56.19 431 THR A N 1
ATOM 3247 C CA . THR A 1 431 ? -32.741 -22.143 5.056 1.00 56.19 431 THR A CA 1
ATOM 3248 C C . THR A 1 431 ? -32.487 -23.243 6.092 1.00 56.19 431 THR A C 1
ATOM 3250 O O . THR A 1 431 ? -31.912 -24.284 5.761 1.00 56.19 431 THR A O 1
ATOM 3253 N N . ARG A 1 432 ? -32.981 -23.033 7.321 1.00 57.81 432 ARG A N 1
ATOM 3254 C CA . ARG A 1 432 ? -33.017 -24.008 8.433 1.00 57.81 432 ARG A CA 1
ATOM 3255 C C . ARG A 1 432 ? -31.664 -24.526 8.940 1.00 57.81 432 ARG A C 1
ATOM 3257 O O . ARG A 1 432 ? -31.593 -25.642 9.451 1.00 57.81 432 ARG A O 1
ATOM 3264 N N . SER A 1 433 ? -30.592 -23.744 8.851 1.00 67.81 433 SER A N 1
ATOM 3265 C CA . SER A 1 433 ? -29.351 -24.084 9.561 1.00 67.81 433 SER A CA 1
ATOM 3266 C C . SER A 1 433 ? -29.320 -23.430 10.941 1.00 67.81 433 SER A C 1
ATOM 3268 O O . SER A 1 433 ? -29.429 -22.209 11.027 1.00 67.81 433 SER A O 1
ATOM 3270 N N . SER A 1 434 ? -29.115 -24.214 11.998 1.00 80.12 434 SER A N 1
ATOM 3271 C CA . SER A 1 434 ? -28.520 -23.702 13.236 1.00 80.12 434 SER A CA 1
ATOM 3272 C C . SER A 1 434 ? -27.006 -23.624 13.032 1.00 80.12 434 SER A C 1
ATOM 3274 O O . SER A 1 434 ? -26.437 -24.493 12.364 1.00 80.12 434 SER A O 1
ATOM 3276 N N . ARG A 1 435 ? -26.357 -22.577 13.540 1.00 84.38 435 ARG A N 1
ATOM 3277 C CA . ARG A 1 435 ? -24.896 -22.442 13.527 1.00 84.38 435 ARG A CA 1
ATOM 3278 C C . ARG A 1 435 ? -24.392 -22.310 14.948 1.00 84.38 435 ARG A C 1
ATOM 3280 O O . ARG A 1 435 ? -24.955 -21.547 15.735 1.00 84.38 435 ARG A O 1
ATOM 3287 N N . ASP A 1 436 ? -23.330 -23.040 15.247 1.00 86.94 436 ASP A N 1
ATOM 3288 C CA . ASP A 1 436 ? -22.636 -22.899 16.516 1.00 86.94 436 ASP A CA 1
ATOM 3289 C C . ASP A 1 436 ? -22.022 -21.495 16.609 1.00 86.94 436 ASP A C 1
ATOM 3291 O O . ASP A 1 436 ? -21.642 -20.891 15.607 1.00 86.94 436 ASP A O 1
ATOM 3295 N N . PHE A 1 437 ? -21.965 -20.951 17.815 1.00 85.88 437 PHE A N 1
ATOM 3296 C CA . PHE A 1 437 ? -21.279 -19.710 18.135 1.00 85.88 437 PHE A CA 1
ATOM 3297 C C . PHE A 1 437 ? -20.540 -19.884 19.460 1.00 85.88 437 PHE A C 1
ATOM 3299 O O . PHE A 1 437 ? -20.951 -20.654 20.336 1.00 85.88 437 PHE A O 1
ATOM 3306 N N . ARG A 1 438 ? -19.463 -19.121 19.630 1.00 86.12 438 ARG A N 1
ATOM 3307 C CA . ARG A 1 438 ? -18.864 -18.877 20.941 1.00 86.12 438 ARG A CA 1
ATOM 3308 C C . ARG A 1 438 ? -18.850 -17.373 21.166 1.00 86.12 438 ARG A C 1
ATOM 3310 O O . ARG A 1 438 ? -18.457 -16.623 20.277 1.00 86.12 438 ARG A O 1
ATOM 3317 N N . LEU A 1 439 ? -19.330 -16.955 22.328 1.00 88.56 439 LEU A N 1
ATOM 3318 C CA . LEU A 1 439 ? -19.451 -15.569 22.761 1.00 88.56 439 LEU A CA 1
ATOM 3319 C C . LEU A 1 439 ? -18.586 -15.384 24.007 1.00 88.56 439 LEU A C 1
ATOM 3321 O O . LEU A 1 439 ? -18.771 -16.114 24.979 1.00 88.56 439 LEU A O 1
ATOM 3325 N N . SER A 1 440 ? -17.655 -14.439 23.989 1.00 88.69 440 SER A N 1
ATOM 3326 C CA . SER A 1 440 ? -16.848 -14.073 25.156 1.00 88.69 440 SER A CA 1
ATOM 3327 C C . SER A 1 440 ? -17.345 -12.771 25.781 1.00 88.69 440 SER A C 1
ATOM 3329 O O . SER A 1 440 ? -17.959 -11.932 25.112 1.00 88.69 440 SER A O 1
ATOM 3331 N N . LEU A 1 441 ? -17.083 -12.608 27.077 1.00 91.62 441 LEU A N 1
ATOM 3332 C CA . LEU A 1 441 ? -17.200 -11.338 27.790 1.00 91.62 441 LEU A CA 1
ATOM 3333 C C . LEU A 1 441 ? -15.880 -11.076 28.503 1.00 91.62 441 LEU A C 1
ATOM 3335 O O . LEU A 1 441 ? -15.592 -11.688 29.525 1.00 91.62 441 LEU A O 1
ATOM 3339 N N . ASN A 1 442 ? -15.075 -10.188 27.942 1.00 88.38 442 ASN A N 1
ATOM 3340 C CA . ASN A 1 442 ? -13.727 -9.888 28.393 1.00 88.38 442 ASN A CA 1
ATOM 3341 C C . ASN A 1 442 ? -13.739 -8.701 29.355 1.00 88.38 442 ASN A C 1
ATOM 3343 O O . ASN A 1 442 ? -14.381 -7.684 29.079 1.00 88.38 442 ASN A O 1
ATOM 3347 N N . ASP A 1 443 ? -13.009 -8.847 30.459 1.00 90.38 443 ASP A N 1
ATOM 3348 C CA . ASP A 1 443 ? -12.675 -7.752 31.366 1.00 90.38 443 ASP A CA 1
ATOM 3349 C C . ASP A 1 443 ? -11.393 -7.078 30.877 1.00 90.38 443 ASP A C 1
ATOM 3351 O O . ASP A 1 443 ? -10.320 -7.689 30.866 1.00 90.38 443 ASP A O 1
ATOM 3355 N N . ILE A 1 444 ? -11.515 -5.837 30.413 1.00 89.00 444 ILE A N 1
ATOM 3356 C CA . ILE A 1 444 ? -10.395 -5.087 29.862 1.00 89.00 444 ILE A CA 1
ATOM 3357 C C . ILE A 1 444 ? -9.655 -4.429 31.018 1.00 89.00 444 ILE A C 1
ATOM 3359 O O . ILE A 1 444 ? -10.100 -3.439 31.602 1.00 89.00 444 ILE A O 1
ATOM 3363 N N . LEU A 1 445 ? -8.490 -4.990 31.328 1.00 88.44 445 LEU A N 1
ATOM 3364 C CA . LEU A 1 445 ? -7.673 -4.508 32.430 1.00 88.44 445 LEU A CA 1
ATOM 3365 C C . LEU A 1 445 ? -7.189 -3.065 32.188 1.00 88.44 445 LEU A C 1
ATOM 3367 O O . LEU A 1 445 ? -6.960 -2.665 31.039 1.00 88.44 445 LEU A O 1
ATOM 3371 N N . PRO A 1 446 ? -6.973 -2.285 33.266 1.00 89.06 446 PRO A N 1
ATOM 3372 C CA . PRO A 1 446 ? -6.353 -0.973 33.166 1.00 89.06 446 PRO A CA 1
ATOM 3373 C C . PRO A 1 446 ? -4.997 -1.036 32.450 1.00 89.06 446 PRO A C 1
ATOM 3375 O O . PRO A 1 446 ? -4.285 -2.035 32.575 1.00 89.06 446 PRO A O 1
ATOM 3378 N N . PRO A 1 447 ? -4.600 0.037 31.748 1.00 91.56 447 PRO A N 1
ATOM 3379 C CA . PRO A 1 447 ? -3.388 0.035 30.950 1.00 91.56 447 PRO A CA 1
ATOM 3380 C C . PRO A 1 447 ? -2.126 -0.167 31.786 1.00 91.56 447 PRO A C 1
ATOM 3382 O O . PRO A 1 447 ? -1.881 0.534 32.774 1.00 91.56 447 PRO A O 1
ATOM 3385 N N . GLU A 1 448 ? -1.282 -1.088 31.337 1.00 94.50 448 GLU A N 1
ATOM 3386 C CA . GLU A 1 448 ? 0.004 -1.378 31.957 1.00 94.50 448 GLU A CA 1
ATOM 3387 C C . GLU A 1 448 ? 1.043 -0.326 31.542 1.00 94.50 448 GLU A C 1
ATOM 3389 O O . GLU A 1 448 ? 1.165 -0.007 30.356 1.00 94.50 448 GLU A O 1
ATOM 3394 N N . PRO A 1 449 ? 1.805 0.263 32.480 1.00 94.31 449 PRO A N 1
ATOM 3395 C CA . PRO A 1 449 ? 2.824 1.240 32.126 1.00 94.31 449 PRO A CA 1
ATOM 3396 C C . PRO A 1 449 ? 4.008 0.570 31.419 1.00 94.31 449 PRO A C 1
ATOM 3398 O O . PRO A 1 449 ? 4.582 -0.387 31.937 1.00 94.31 449 PRO A O 1
ATOM 3401 N N . VAL A 1 450 ? 4.436 1.129 30.287 1.00 96.25 450 VAL A N 1
ATOM 3402 C CA . VAL A 1 450 ? 5.670 0.720 29.604 1.00 96.25 450 VAL A CA 1
ATOM 3403 C C . VAL A 1 450 ? 6.813 1.629 30.034 1.00 96.25 450 VAL A C 1
ATOM 3405 O O . VAL A 1 450 ? 6.754 2.851 29.886 1.00 96.25 450 VAL A O 1
ATOM 3408 N N . SER A 1 451 ? 7.872 1.029 30.573 1.00 94.31 451 SER A N 1
ATOM 3409 C CA . SER A 1 451 ? 9.119 1.728 30.877 1.00 94.31 451 SER A CA 1
ATOM 3410 C C . SER A 1 451 ? 10.073 1.661 29.691 1.00 94.31 451 SER A C 1
ATOM 3412 O O . SER A 1 451 ? 10.379 0.567 29.217 1.00 94.31 451 SER A O 1
ATOM 3414 N N . PHE A 1 452 ? 10.586 2.814 29.275 1.00 95.62 452 PHE A N 1
ATOM 3415 C CA . PHE A 1 452 ? 11.614 2.913 28.244 1.00 95.62 452 PHE A CA 1
ATOM 3416 C C . PHE A 1 452 ? 13.013 2.954 28.855 1.00 95.62 452 PHE A C 1
ATOM 3418 O O . PHE A 1 452 ? 13.224 3.567 29.907 1.00 95.62 452 PHE A O 1
ATOM 3425 N N . ASP A 1 453 ? 13.969 2.308 28.192 1.00 95.12 453 ASP A N 1
ATOM 3426 C CA . ASP A 1 453 ? 15.384 2.430 28.526 1.00 95.12 453 ASP A CA 1
ATOM 3427 C C . ASP A 1 453 ? 16.005 3.740 27.999 1.00 95.12 453 ASP A C 1
ATOM 3429 O O . ASP A 1 453 ? 15.327 4.601 27.437 1.00 95.12 453 ASP A O 1
ATOM 3433 N N . GLY A 1 454 ? 17.312 3.918 28.222 1.00 91.06 454 GLY A N 1
ATOM 3434 C CA . GLY A 1 454 ? 18.028 5.146 27.854 1.00 91.06 454 GLY A CA 1
ATOM 3435 C C . GLY A 1 454 ? 18.083 5.447 26.352 1.00 91.06 454 GLY A C 1
ATOM 3436 O O . GLY A 1 454 ? 18.334 6.595 26.005 1.00 91.06 454 GLY A O 1
ATOM 3437 N N . ALA A 1 455 ? 17.822 4.457 25.495 1.00 93.94 455 ALA A N 1
ATOM 3438 C CA . ALA A 1 455 ? 17.732 4.611 24.042 1.00 93.94 455 ALA A CA 1
ATOM 3439 C C . ALA A 1 455 ? 16.292 4.381 23.549 1.00 93.94 455 ALA A C 1
ATOM 3441 O O . ALA A 1 455 ? 16.064 3.974 22.412 1.00 93.94 455 ALA A O 1
ATOM 3442 N N . GLY A 1 456 ? 15.304 4.593 24.424 1.00 94.69 456 GLY A N 1
ATOM 3443 C CA . GLY A 1 456 ? 13.907 4.653 24.022 1.00 94.69 456 GLY A CA 1
ATOM 3444 C C . GLY A 1 456 ? 13.266 3.313 23.677 1.00 94.69 456 GLY A C 1
ATOM 3445 O O . GLY A 1 456 ? 12.200 3.318 23.068 1.00 94.69 456 GLY A O 1
ATOM 3446 N N . ARG A 1 457 ? 13.843 2.169 24.076 1.00 96.25 457 ARG A N 1
ATOM 3447 C CA . ARG A 1 457 ? 13.207 0.854 23.885 1.00 96.25 457 ARG A CA 1
ATOM 3448 C C . ARG A 1 457 ? 12.358 0.476 25.095 1.00 96.25 457 ARG A C 1
ATOM 3450 O O . ARG A 1 457 ? 12.851 0.444 26.223 1.00 96.25 457 ARG A O 1
ATOM 3457 N N . GLY A 1 458 ? 11.091 0.168 24.852 1.00 96.69 458 GLY A N 1
ATOM 3458 C CA . GLY A 1 458 ? 10.151 -0.417 25.801 1.00 96.69 458 GLY A CA 1
ATOM 3459 C C . GLY A 1 458 ? 9.825 -1.844 25.379 1.00 96.69 458 GLY A C 1
ATOM 3460 O O . GLY A 1 458 ? 9.501 -2.081 24.218 1.00 96.69 458 GLY A O 1
ATOM 3461 N N . LEU A 1 459 ? 9.933 -2.792 26.306 1.00 94.88 459 LEU A N 1
ATOM 3462 C CA . LEU A 1 459 ? 9.694 -4.209 26.038 1.00 94.88 459 LEU A CA 1
ATOM 3463 C C . LEU A 1 459 ? 8.575 -4.729 26.926 1.00 94.88 459 LEU A C 1
ATOM 3465 O O . LEU A 1 459 ? 8.579 -4.509 28.138 1.00 94.88 459 LEU A O 1
ATOM 3469 N N . VAL A 1 460 ? 7.667 -5.473 26.313 1.00 93.12 460 VAL A N 1
ATOM 3470 C CA . VAL A 1 460 ? 6.692 -6.311 26.996 1.00 93.12 460 VAL A CA 1
ATOM 3471 C C . VAL A 1 460 ? 6.896 -7.721 26.474 1.00 93.12 460 VAL A C 1
ATOM 3473 O O . VAL A 1 460 ? 6.681 -7.984 25.292 1.00 93.12 460 VAL A O 1
ATOM 3476 N N . HIS A 1 461 ? 7.324 -8.606 27.370 1.00 89.31 461 HIS A N 1
ATOM 3477 C CA . HIS A 1 461 ? 7.538 -10.008 27.054 1.00 89.31 461 HIS A CA 1
ATOM 3478 C C . HIS A 1 461 ? 6.425 -10.869 27.615 1.00 89.31 461 HIS A C 1
ATOM 3480 O O . HIS A 1 461 ? 6.042 -10.714 28.778 1.00 89.31 461 HIS A O 1
ATOM 3486 N N . GLY A 1 462 ? 5.954 -11.792 26.790 1.00 82.56 462 GLY A N 1
ATOM 3487 C CA . GLY A 1 462 ? 4.957 -12.772 27.178 1.00 82.56 462 GLY A CA 1
ATOM 3488 C C . GLY A 1 462 ? 3.592 -12.188 27.529 1.00 82.56 462 GLY A C 1
ATOM 3489 O O . GLY A 1 462 ? 2.913 -12.688 28.430 1.00 82.56 462 GLY A O 1
ATOM 3490 N N . GLY A 1 463 ? 3.189 -11.117 26.842 1.00 84.38 463 GLY A N 1
ATOM 3491 C CA . GLY A 1 463 ? 1.834 -10.590 26.949 1.00 84.38 463 GLY A CA 1
ATOM 3492 C C . GLY A 1 463 ? 0.824 -11.642 26.493 1.00 84.38 463 GLY A C 1
ATOM 3493 O O . GLY A 1 463 ? 1.073 -12.366 25.537 1.00 84.38 463 GLY A O 1
ATOM 3494 N N . GLN A 1 464 ? -0.305 -11.764 27.191 1.00 82.94 464 GLN A N 1
ATOM 3495 C CA . GLN A 1 464 ? -1.284 -12.824 26.929 1.00 82.94 464 GLN A CA 1
ATOM 3496 C C . GLN A 1 464 ? -2.601 -12.233 26.435 1.00 82.94 464 GLN A C 1
ATOM 3498 O O . GLN A 1 464 ? -3.231 -11.443 27.145 1.00 82.94 464 GLN A O 1
ATOM 3503 N N . ILE A 1 465 ? -3.052 -12.662 25.261 1.00 80.19 465 ILE A N 1
ATOM 3504 C CA . ILE A 1 465 ? -4.462 -12.578 24.873 1.00 80.19 465 ILE A CA 1
ATOM 3505 C C . ILE A 1 465 ? -5.109 -13.843 25.428 1.00 80.19 465 ILE A C 1
ATOM 3507 O O . ILE A 1 465 ? -4.810 -14.941 24.969 1.00 80.19 465 ILE A O 1
ATOM 3511 N N . GLY A 1 466 ? -5.894 -13.704 26.498 1.00 71.56 466 GLY A N 1
ATOM 3512 C CA . GLY A 1 466 ? -6.376 -14.862 27.260 1.00 71.56 466 GLY A CA 1
ATOM 3513 C C . GLY A 1 466 ? -7.675 -15.464 26.729 1.00 71.56 466 GLY A C 1
ATOM 3514 O O . GLY A 1 466 ? -8.005 -16.589 27.093 1.00 71.56 466 GLY A O 1
ATOM 3515 N N . LEU A 1 467 ? -8.418 -14.687 25.940 1.00 77.06 467 LEU A N 1
ATOM 3516 C CA . LEU A 1 467 ? -9.707 -15.032 25.350 1.00 77.06 467 LEU A CA 1
ATOM 3517 C C . LEU A 1 467 ? -9.845 -14.336 23.991 1.00 77.06 467 LEU A C 1
ATOM 3519 O O . LEU A 1 467 ? -9.400 -13.202 23.812 1.00 77.06 467 LEU A O 1
ATOM 3523 N N . PHE A 1 468 ? -10.551 -14.948 23.042 1.00 75.62 468 PHE A N 1
ATOM 3524 C CA . PHE A 1 468 ? -10.870 -14.274 21.782 1.00 75.62 468 PHE A CA 1
ATOM 3525 C C . PHE A 1 468 ? -11.637 -12.956 22.018 1.00 75.62 468 PHE A C 1
ATOM 3527 O O . PHE A 1 468 ? -12.601 -12.886 22.793 1.00 75.62 468 PHE A O 1
ATOM 3534 N N . GLY A 1 469 ? -11.201 -11.897 21.331 1.00 76.06 469 GLY A N 1
ATOM 3535 C CA . GLY A 1 469 ? -11.717 -10.539 21.504 1.00 76.06 469 GLY A CA 1
ATOM 3536 C C . GLY A 1 469 ? -11.229 -9.809 22.759 1.00 76.06 469 GLY A C 1
ATOM 3537 O O . GLY A 1 469 ? -11.691 -8.688 23.007 1.00 76.06 469 GLY A O 1
ATOM 3538 N N . ASP A 1 470 ? -10.323 -10.411 23.537 1.00 80.81 470 ASP A N 1
ATOM 3539 C CA . ASP A 1 470 ? -9.579 -9.733 24.601 1.00 80.81 470 ASP A CA 1
ATOM 3540 C C . ASP A 1 470 ? -8.745 -8.578 24.013 1.00 80.81 470 ASP A C 1
ATOM 3542 O O . ASP A 1 470 ? -8.449 -8.515 22.812 1.00 80.81 470 ASP A O 1
ATOM 3546 N N . MET A 1 471 ? -8.428 -7.607 24.862 1.00 84.62 471 MET A N 1
ATOM 3547 C CA . MET A 1 471 ? -7.662 -6.423 24.501 1.00 84.62 471 MET A CA 1
ATOM 3548 C C . MET A 1 471 ? -6.661 -6.111 25.606 1.00 84.62 471 MET A C 1
ATOM 3550 O O . MET A 1 471 ? -7.019 -6.010 26.779 1.00 84.62 471 MET A O 1
ATOM 3554 N N . ARG A 1 472 ? -5.402 -5.896 25.219 1.00 88.69 472 ARG A N 1
ATOM 3555 C CA . ARG A 1 472 ? -4.352 -5.440 26.137 1.00 88.69 472 ARG A CA 1
ATOM 3556 C C . ARG A 1 472 ? -4.011 -3.990 25.866 1.00 88.69 472 ARG A C 1
ATOM 3558 O O . ARG A 1 472 ? -3.839 -3.587 24.717 1.00 88.69 472 ARG A O 1
ATOM 3565 N N . LEU A 1 473 ? -3.932 -3.216 26.940 1.00 91.62 473 LEU A N 1
ATOM 3566 C CA . LEU A 1 473 ? -3.661 -1.790 26.896 1.00 91.62 473 LEU A CA 1
ATOM 3567 C C . LEU A 1 473 ? -2.312 -1.526 27.554 1.00 91.62 473 LEU A C 1
ATOM 3569 O O . LEU A 1 473 ? -2.078 -1.930 28.691 1.00 91.62 473 LEU A O 1
ATOM 3573 N N . TYR A 1 474 ? -1.451 -0.803 26.854 1.00 94.75 474 TYR A N 1
ATOM 3574 C CA . TYR A 1 474 ? -0.152 -0.369 27.350 1.00 94.75 474 TYR A CA 1
ATOM 3575 C C . TYR A 1 474 ? -0.080 1.147 27.291 1.00 94.75 474 TYR A C 1
ATOM 3577 O O . TYR A 1 474 ? -0.423 1.727 26.266 1.00 94.75 474 TYR A O 1
ATOM 3585 N N . GLN A 1 475 ? 0.356 1.802 28.363 1.00 95.00 475 GLN A N 1
ATOM 3586 C CA . GLN A 1 475 ? 0.440 3.260 28.425 1.00 95.00 475 GLN A CA 1
ATOM 3587 C C . GLN A 1 475 ? 1.863 3.769 28.595 1.00 95.00 475 GLN A C 1
ATOM 3589 O O . GLN A 1 475 ? 2.683 3.178 29.298 1.00 95.00 475 GLN A O 1
ATOM 3594 N N . PHE A 1 476 ? 2.125 4.937 28.022 1.00 95.94 476 PHE A N 1
ATOM 3595 C CA . PHE A 1 476 ? 3.359 5.680 28.236 1.00 95.94 476 PHE A CA 1
ATOM 3596 C C . PHE A 1 476 ? 3.176 7.172 27.962 1.00 95.94 476 PHE A C 1
ATOM 3598 O O . PHE A 1 476 ? 2.187 7.589 27.368 1.00 95.94 476 PHE A O 1
ATOM 3605 N N . THR A 1 477 ? 4.140 7.990 28.380 1.00 94.19 477 THR A N 1
ATOM 3606 C CA . THR A 1 477 ? 4.165 9.429 28.088 1.00 94.19 477 THR A CA 1
ATOM 3607 C C . THR A 1 477 ? 5.245 9.750 27.069 1.00 94.19 477 THR A C 1
ATOM 3609 O O . THR A 1 477 ? 6.365 9.260 27.207 1.00 94.19 477 THR A O 1
ATOM 3612 N N . ALA A 1 478 ? 4.952 10.625 26.111 1.00 95.12 478 ALA A N 1
ATOM 3613 C CA . ALA A 1 478 ? 5.922 11.063 25.114 1.00 95.12 478 ALA A CA 1
ATOM 3614 C C . ALA A 1 478 ? 5.792 12.563 24.807 1.00 95.12 478 ALA A C 1
ATOM 3616 O O . ALA A 1 478 ? 4.686 13.113 24.879 1.00 95.12 478 ALA A O 1
ATOM 3617 N N . PRO A 1 479 ? 6.900 13.244 24.461 1.00 94.56 479 PRO A N 1
ATOM 3618 C CA . PRO A 1 479 ? 6.836 14.613 23.981 1.00 94.56 479 PRO A CA 1
ATOM 3619 C C . PRO A 1 479 ? 6.259 14.707 22.558 1.00 94.56 479 PRO A C 1
ATOM 3621 O O . PRO A 1 479 ? 6.260 13.744 21.791 1.00 94.56 479 PRO A O 1
ATOM 3624 N N . ALA A 1 480 ? 5.791 15.899 22.195 1.00 92.88 480 ALA A N 1
ATOM 3625 C CA . ALA A 1 480 ? 5.293 16.232 20.869 1.00 92.88 480 ALA A CA 1
ATOM 3626 C C . ALA A 1 480 ? 6.385 16.054 19.808 1.00 92.88 480 ALA A C 1
ATOM 3628 O O . ALA A 1 480 ? 7.538 16.429 20.021 1.00 92.88 480 ALA A O 1
ATOM 3629 N N . GLY A 1 481 ? 5.992 15.528 18.654 1.00 91.62 481 GLY A N 1
ATOM 3630 C CA . GLY A 1 481 ? 6.872 15.218 17.536 1.00 91.62 481 GLY A CA 1
ATOM 3631 C C . GLY A 1 481 ? 7.727 13.969 17.736 1.00 91.62 481 GLY A C 1
ATOM 3632 O O . GLY A 1 481 ? 8.608 13.747 16.917 1.00 91.62 481 GLY A O 1
ATOM 3633 N N . SER A 1 482 ? 7.520 13.183 18.802 1.00 95.44 482 SER A N 1
ATOM 3634 C CA . SER A 1 482 ? 8.258 11.926 19.005 1.00 95.44 482 SER A CA 1
ATOM 3635 C C . SER A 1 482 ? 7.829 10.853 18.017 1.00 95.44 482 SER A C 1
ATOM 3637 O O . SER A 1 482 ? 6.672 10.804 17.607 1.00 95.44 482 SER A O 1
ATOM 3639 N N . GLY A 1 483 ? 8.763 9.978 17.673 1.00 94.12 483 GLY A N 1
ATOM 3640 C CA . GLY A 1 483 ? 8.587 8.895 16.727 1.00 94.12 483 GLY A CA 1
ATOM 3641 C C . GLY A 1 483 ? 8.391 7.636 17.523 1.00 94.12 483 GLY A C 1
ATOM 3642 O O . GLY A 1 483 ? 9.208 7.340 18.390 1.00 94.12 483 GLY A O 1
ATOM 3643 N N . LEU A 1 484 ? 7.311 6.926 17.247 1.00 95.44 484 LEU A N 1
ATOM 3644 C CA . LEU A 1 484 ? 7.020 5.643 17.854 1.00 95.44 484 LEU A CA 1
ATOM 3645 C C . LEU A 1 484 ? 7.017 4.586 16.761 1.00 95.44 484 LEU A C 1
ATOM 3647 O O . LEU A 1 484 ? 6.267 4.701 15.795 1.00 95.44 484 LEU A O 1
ATOM 3651 N N . VAL A 1 485 ? 7.807 3.537 16.943 1.00 93.44 485 VAL A N 1
ATOM 3652 C CA . VAL A 1 485 ? 7.663 2.294 16.186 1.00 93.44 485 VAL A CA 1
ATOM 3653 C C . VAL A 1 485 ? 7.110 1.220 17.110 1.00 93.44 485 VAL A C 1
ATOM 3655 O O . VAL A 1 485 ? 7.581 1.056 18.235 1.00 93.44 485 VAL A O 1
ATOM 3658 N N . VAL A 1 486 ? 6.098 0.510 16.625 1.00 92.88 486 VAL A N 1
ATOM 3659 C CA . VAL A 1 486 ? 5.424 -0.596 17.301 1.00 92.88 486 VAL A CA 1
ATOM 3660 C C . VAL A 1 486 ? 5.739 -1.869 16.521 1.00 92.88 486 VAL A C 1
ATOM 3662 O O . VAL A 1 486 ? 5.303 -1.997 15.380 1.00 92.88 486 VAL A O 1
ATOM 3665 N N . ASP A 1 487 ? 6.489 -2.791 17.122 1.00 89.94 487 ASP A N 1
ATOM 3666 C CA . ASP A 1 487 ? 6.773 -4.129 16.587 1.00 89.94 487 ASP A CA 1
ATOM 3667 C C . ASP A 1 487 ? 6.072 -5.162 17.479 1.00 89.94 487 ASP A C 1
ATOM 3669 O O . ASP A 1 487 ? 6.441 -5.350 18.643 1.00 89.94 487 ASP A O 1
ATOM 3673 N N . LEU A 1 488 ? 5.015 -5.775 16.946 1.00 88.12 488 LEU A N 1
ATOM 3674 C CA . LEU A 1 488 ? 4.244 -6.817 17.611 1.00 88.12 488 LEU A CA 1
ATOM 3675 C C . LEU A 1 488 ? 4.566 -8.169 16.978 1.00 88.12 488 LEU A C 1
ATOM 3677 O O . LEU A 1 488 ? 4.328 -8.377 15.785 1.00 88.12 488 LEU A O 1
ATOM 3681 N N . ARG A 1 489 ? 5.039 -9.112 17.792 1.00 85.81 489 ARG A N 1
ATOM 3682 C CA . ARG A 1 489 ? 5.421 -10.460 17.361 1.00 85.81 489 ARG A CA 1
ATOM 3683 C C . ARG A 1 489 ? 4.740 -11.537 18.180 1.00 85.81 489 ARG A C 1
ATOM 3685 O O . ARG A 1 489 ? 4.300 -11.312 19.303 1.00 85.81 489 ARG A O 1
ATOM 3692 N N . VAL A 1 490 ? 4.693 -12.729 17.607 1.00 82.19 490 VAL A N 1
ATOM 3693 C CA . VAL A 1 490 ? 4.280 -13.952 18.290 1.00 82.19 490 VAL A CA 1
ATOM 3694 C C . VAL A 1 490 ? 5.352 -14.337 19.322 1.00 82.19 490 VAL A C 1
ATOM 3696 O O . VAL A 1 490 ? 6.514 -14.505 18.954 1.00 82.19 490 VAL A O 1
ATOM 3699 N N . GLY A 1 491 ? 4.968 -14.481 20.592 1.00 75.50 491 GLY A N 1
ATOM 3700 C CA . GLY A 1 491 ? 5.847 -14.880 21.702 1.00 75.50 491 GLY A CA 1
ATOM 3701 C C . GLY A 1 491 ? 6.026 -16.401 21.815 1.00 75.50 491 GLY A C 1
ATOM 3702 O O . GLY A 1 491 ? 7.126 -16.878 22.092 1.00 75.50 491 GLY A O 1
ATOM 3703 N N . ASP A 1 492 ? 4.989 -17.185 21.483 1.00 72.50 492 ASP A N 1
ATOM 3704 C CA . ASP A 1 492 ? 5.095 -18.629 21.236 1.00 72.50 492 ASP A CA 1
ATOM 3705 C C . ASP A 1 492 ? 4.423 -19.028 19.913 1.00 72.50 492 ASP A C 1
ATOM 3707 O O . ASP A 1 492 ? 3.310 -18.619 19.602 1.00 72.50 492 ASP A O 1
ATOM 3711 N N . LEU A 1 493 ? 5.106 -19.825 19.083 1.00 56.59 493 LEU A N 1
ATOM 3712 C CA . LEU A 1 493 ? 4.662 -20.169 17.719 1.00 56.59 493 LEU A CA 1
ATOM 3713 C C . LEU A 1 493 ? 3.410 -21.074 17.661 1.00 56.59 493 LEU A C 1
ATOM 3715 O O . LEU A 1 493 ? 3.171 -21.710 16.634 1.00 56.59 493 LEU A O 1
ATOM 3719 N N . THR A 1 494 ? 2.643 -21.215 18.746 1.00 55.59 494 THR A N 1
ATOM 3720 C CA . THR A 1 494 ? 1.599 -22.245 18.841 1.00 55.59 494 THR A CA 1
ATOM 3721 C C . THR A 1 494 ? 0.164 -21.733 18.864 1.00 55.59 494 THR A C 1
ATOM 3723 O O . THR A 1 494 ? -0.736 -22.568 18.771 1.00 55.59 494 THR A O 1
ATOM 3726 N N . SER A 1 495 ? -0.076 -20.419 18.959 1.00 58.06 495 SER A N 1
ATOM 3727 C CA . SER A 1 495 ? -1.383 -19.948 19.444 1.00 58.06 495 SER A CA 1
ATOM 3728 C C . SER A 1 495 ? -1.958 -18.666 18.792 1.00 58.06 495 SER A C 1
ATOM 3730 O O . SER A 1 495 ? -3.147 -18.657 18.471 1.00 58.06 495 SER A O 1
ATOM 3732 N N . LEU A 1 496 ? -1.151 -17.643 18.469 1.00 63.50 496 LEU A N 1
ATOM 3733 C CA . LEU A 1 496 ? -1.605 -16.429 17.753 1.00 63.50 496 LEU A CA 1
ATOM 3734 C C . LEU A 1 496 ? -1.345 -16.516 16.237 1.00 63.50 496 LEU A C 1
ATOM 3736 O O . LEU A 1 496 ? -0.204 -16.667 15.802 1.00 63.50 496 LEU A O 1
ATOM 3740 N N . GLU A 1 497 ? -2.390 -16.377 15.419 1.00 59.03 497 GLU A N 1
ATOM 3741 C CA . GLU A 1 497 ? -2.275 -16.146 13.973 1.00 59.03 497 GLU A CA 1
ATOM 3742 C C . GLU A 1 497 ? -2.286 -14.632 13.646 1.00 59.03 497 GLU A C 1
ATOM 3744 O O . GLU A 1 497 ? -2.528 -13.758 14.478 1.00 59.03 497 GLU A O 1
ATOM 3749 N N . ILE A 1 498 ? -2.011 -14.329 12.378 1.00 58.31 498 ILE A N 1
ATOM 3750 C CA . ILE A 1 498 ? -1.719 -13.019 11.763 1.00 58.31 498 ILE A CA 1
ATOM 3751 C C . ILE A 1 498 ? -2.787 -11.908 11.887 1.00 58.31 498 ILE A C 1
ATOM 3753 O O . ILE A 1 498 ? -2.641 -10.867 11.253 1.00 58.31 498 ILE A O 1
ATOM 3757 N N . SER A 1 499 ? -3.891 -12.106 12.609 1.00 63.00 499 SER A N 1
ATOM 3758 C CA . SER A 1 499 ? -5.005 -11.144 12.650 1.00 63.00 499 SER A CA 1
ATOM 3759 C C . SER A 1 499 ? -4.929 -10.145 13.804 1.00 63.00 499 SER A C 1
ATOM 3761 O O . SER A 1 499 ? -5.721 -9.207 13.832 1.00 63.00 499 SER A O 1
ATOM 3763 N N . THR A 1 500 ? -3.994 -10.310 14.743 1.00 74.44 500 THR A N 1
ATOM 3764 C CA . THR A 1 500 ? -3.816 -9.376 15.865 1.00 74.44 500 THR A CA 1
ATOM 3765 C C . THR A 1 500 ? -3.287 -8.032 15.378 1.00 74.44 500 THR A C 1
ATOM 3767 O O . THR A 1 500 ? -2.273 -7.978 14.688 1.00 74.44 500 THR A O 1
ATOM 3770 N N . THR A 1 501 ? -3.957 -6.950 15.778 1.00 77.75 501 THR A N 1
ATOM 3771 C CA . THR A 1 501 ? -3.610 -5.579 15.383 1.00 77.75 501 THR A CA 1
ATOM 3772 C C . THR A 1 501 ? -3.269 -4.692 16.576 1.00 77.75 501 THR A C 1
ATOM 3774 O O . THR A 1 501 ? -3.807 -4.877 17.667 1.00 77.75 501 THR A O 1
ATOM 3777 N N . THR A 1 502 ? -2.427 -3.689 16.368 1.00 85.62 502 THR A N 1
ATOM 3778 C CA . THR A 1 502 ? -2.139 -2.598 17.286 1.00 85.62 502 THR A CA 1
ATOM 3779 C C . THR A 1 502 ? -2.796 -1.306 16.807 1.00 85.62 502 THR A C 1
ATOM 3781 O O . THR A 1 502 ? -2.914 -1.033 15.613 1.00 85.62 502 THR A O 1
ATOM 3784 N N . GLN A 1 503 ? -3.249 -0.499 17.759 1.00 87.62 503 GLN A N 1
ATOM 3785 C CA . GLN A 1 503 ? -3.706 0.866 17.527 1.00 87.62 503 GLN A CA 1
ATOM 3786 C C . GLN A 1 503 ? -3.084 1.785 18.565 1.00 87.62 503 GLN A C 1
ATOM 3788 O O . GLN A 1 503 ? -3.036 1.442 19.748 1.00 87.62 503 GLN A O 1
ATOM 3793 N N . VAL A 1 504 ? -2.666 2.976 18.144 1.00 89.88 504 VAL A N 1
ATOM 3794 C CA . VAL A 1 504 ? -2.124 3.988 19.051 1.00 89.88 504 VAL A CA 1
ATOM 3795 C C . VAL A 1 504 ? -3.162 5.075 19.271 1.00 89.88 504 VAL A C 1
ATOM 3797 O O . VAL A 1 504 ? -3.688 5.659 18.327 1.00 89.88 504 VAL A O 1
ATOM 3800 N N . HIS A 1 505 ? -3.466 5.359 20.531 1.00 88.81 505 HIS A N 1
ATOM 3801 C CA . HIS A 1 505 ? -4.441 6.369 20.926 1.00 88.81 505 HIS A CA 1
ATOM 3802 C C . HIS A 1 505 ? -3.813 7.394 21.854 1.00 88.81 505 HIS A C 1
ATOM 3804 O O . HIS A 1 505 ? -2.955 7.080 22.675 1.00 88.81 505 HIS A O 1
ATOM 3810 N N . ARG A 1 506 ? -4.266 8.636 21.750 1.00 89.75 506 ARG A N 1
ATOM 3811 C CA . ARG A 1 506 ? -3.903 9.721 22.655 1.00 89.75 506 ARG A CA 1
ATOM 3812 C C . ARG A 1 506 ? -4.958 9.860 23.749 1.00 89.75 506 ARG A C 1
ATOM 3814 O O . ARG A 1 506 ? -6.148 9.976 23.454 1.00 89.75 506 ARG A O 1
ATOM 3821 N N . VAL A 1 507 ? -4.514 9.924 25.003 1.00 85.81 507 VAL A N 1
ATOM 3822 C CA . VAL A 1 507 ? -5.404 10.044 26.170 1.00 85.81 507 VAL A CA 1
ATOM 3823 C C . VAL A 1 507 ? -5.759 11.501 26.474 1.00 85.81 507 VAL A C 1
ATOM 3825 O O . VAL A 1 507 ? -6.924 11.808 26.712 1.00 85.81 507 VAL A O 1
ATOM 3828 N N . GLY A 1 508 ? -4.795 12.428 26.445 1.00 78.19 508 GLY A N 1
ATOM 3829 C CA . GLY A 1 508 ? -5.035 13.830 26.799 1.00 78.19 508 GLY A CA 1
ATOM 3830 C C . GLY A 1 508 ? -5.536 14.017 28.226 1.00 78.19 508 GLY A C 1
ATOM 3831 O O . GLY A 1 508 ? -5.095 13.356 29.160 1.00 78.19 508 GLY A O 1
ATOM 3832 N N . SER A 1 509 ? -6.488 14.936 28.399 1.00 70.81 509 SER A N 1
ATOM 3833 C CA . SER A 1 509 ? -7.217 15.107 29.663 1.00 70.81 509 SER A CA 1
ATOM 3834 C C . SER A 1 509 ? -8.322 14.062 29.877 1.00 70.81 509 SER A C 1
ATOM 3836 O O . SER A 1 509 ? -9.098 14.203 30.822 1.00 70.81 509 SER A O 1
ATOM 3838 N N . GLY A 1 510 ? -8.465 13.104 28.957 1.00 65.06 510 GLY A N 1
ATOM 3839 C CA . GLY A 1 510 ? -9.467 12.046 28.993 1.00 65.06 510 GLY A CA 1
ATOM 3840 C C . GLY A 1 510 ? -9.070 10.887 29.908 1.00 65.06 510 GLY A C 1
ATOM 3841 O O . GLY A 1 510 ? -8.140 10.980 30.709 1.00 65.06 510 GLY A O 1
ATOM 3842 N N . SER A 1 511 ? -9.801 9.783 29.784 1.00 78.56 511 SER A N 1
ATOM 3843 C CA . SER A 1 511 ? -9.518 8.510 30.457 1.00 78.56 511 SER A CA 1
ATOM 3844 C C . SER A 1 511 ? -9.085 7.480 29.418 1.00 78.56 511 SER A C 1
ATOM 3846 O O . SER A 1 511 ? -9.438 7.599 28.249 1.00 78.56 511 SER A O 1
ATOM 3848 N N . TYR A 1 512 ? -8.380 6.426 29.827 1.00 78.81 512 TYR A N 1
ATOM 3849 C CA . TYR A 1 512 ? -8.060 5.320 28.917 1.00 78.81 512 TYR A CA 1
ATOM 3850 C C . TYR A 1 512 ? -9.306 4.581 28.405 1.00 78.81 512 TYR A C 1
ATOM 3852 O O . TYR A 1 512 ? -9.253 3.903 27.387 1.00 78.81 512 TYR A O 1
ATOM 3860 N N . THR A 1 513 ? -10.427 4.737 29.107 1.00 78.19 513 THR A N 1
ATOM 3861 C CA . THR A 1 513 ? -11.738 4.196 28.739 1.00 78.19 513 THR A CA 1
ATOM 3862 C C . THR A 1 513 ? -12.463 5.027 27.678 1.00 78.19 513 THR A C 1
ATOM 3864 O O . THR A 1 513 ? -13.496 4.593 27.182 1.00 78.19 513 THR A O 1
ATOM 3867 N N . ASP A 1 514 ? -11.968 6.232 27.381 1.00 75.25 514 ASP A N 1
ATOM 3868 C CA . ASP A 1 514 ? -12.509 7.154 26.375 1.00 75.25 514 ASP A CA 1
ATOM 3869 C C . ASP A 1 514 ? -11.359 8.007 25.797 1.00 75.25 514 ASP A C 1
ATOM 3871 O O . ASP A 1 514 ? -11.200 9.184 26.152 1.00 75.25 514 ASP A O 1
ATOM 3875 N N . PRO A 1 515 ? -10.457 7.391 25.006 1.00 71.38 515 PRO A N 1
ATOM 3876 C CA . PRO A 1 515 ? -9.333 8.106 24.424 1.00 71.38 515 PRO A CA 1
ATOM 3877 C C . PRO A 1 515 ? -9.823 9.160 23.426 1.00 71.38 515 PRO A C 1
ATOM 3879 O O . PRO A 1 515 ? -10.736 8.933 22.638 1.00 71.38 515 PRO A O 1
ATOM 3882 N N . ILE A 1 516 ? -9.174 10.323 23.426 1.00 69.81 516 ILE A N 1
ATOM 3883 C CA . ILE A 1 516 ? -9.640 11.500 22.677 1.00 69.81 516 ILE A CA 1
ATOM 3884 C C . ILE A 1 516 ? -9.435 11.334 21.167 1.00 69.81 516 ILE A C 1
ATOM 3886 O O . ILE A 1 516 ? -10.178 11.909 20.370 1.00 69.81 516 ILE A O 1
ATOM 3890 N N . GLN A 1 517 ? -8.385 10.616 20.763 1.00 76.25 517 GLN A N 1
ATOM 3891 C CA . GLN A 1 517 ? -7.985 10.537 19.363 1.00 76.25 517 GLN A CA 1
ATOM 3892 C C . GLN A 1 517 ? -7.201 9.257 19.067 1.00 76.25 517 GLN A C 1
ATOM 3894 O O . GLN A 1 517 ? -6.185 8.987 19.708 1.00 76.25 517 GLN A O 1
ATOM 3899 N N . THR A 1 518 ? -7.611 8.535 18.025 1.00 82.19 518 THR A N 1
ATOM 3900 C CA . THR A 1 518 ? -6.772 7.528 17.362 1.00 82.19 518 THR A CA 1
ATOM 3901 C C . THR A 1 518 ? -5.707 8.231 16.529 1.00 82.19 518 THR A C 1
ATOM 3903 O O . THR A 1 518 ? -6.026 9.123 15.740 1.00 82.19 518 THR A O 1
ATOM 3906 N N . ILE A 1 519 ? -4.445 7.863 16.723 1.00 82.19 519 ILE A N 1
ATOM 3907 C CA . ILE A 1 519 ? -3.331 8.394 15.943 1.00 82.19 519 ILE A CA 1
ATOM 3908 C C . ILE A 1 519 ? -3.259 7.618 14.633 1.00 82.19 519 ILE A C 1
ATOM 3910 O O . ILE A 1 519 ? -3.206 6.389 14.634 1.00 82.19 519 ILE A O 1
ATOM 3914 N N . GLU A 1 520 ? -3.302 8.350 13.523 1.00 79.69 520 GLU A N 1
ATOM 3915 C CA . GLU A 1 520 ? -3.153 7.769 12.194 1.00 79.69 520 GLU A CA 1
ATOM 3916 C C . GLU A 1 520 ? -1.719 7.261 12.005 1.00 79.69 520 GLU A C 1
ATOM 3918 O O . GLU A 1 520 ? -0.757 7.857 12.492 1.00 79.69 520 GLU A O 1
ATOM 3923 N N . GLU A 1 521 ? -1.587 6.129 11.325 1.00 73.69 521 GLU A N 1
ATOM 3924 C CA . GLU A 1 521 ? -0.293 5.536 11.010 1.00 73.69 521 GLU A CA 1
ATOM 3925 C C . GLU A 1 521 ? 0.405 6.365 9.928 1.00 73.69 521 GLU A C 1
ATOM 3927 O O . GLU A 1 521 ? -0.061 6.442 8.793 1.00 73.69 521 GLU A O 1
ATOM 3932 N N . ASP A 1 522 ? 1.554 6.959 10.257 1.00 65.25 522 ASP A N 1
ATOM 3933 C CA . ASP A 1 522 ? 2.414 7.625 9.270 1.00 65.25 522 ASP A CA 1
ATOM 3934 C C . ASP A 1 522 ? 3.078 6.623 8.326 1.00 65.25 522 ASP A C 1
ATOM 3936 O O . ASP A 1 522 ? 3.408 6.950 7.179 1.00 65.25 522 ASP A O 1
ATOM 3940 N N . TYR A 1 523 ? 3.302 5.417 8.841 1.00 59.44 523 TYR A N 1
ATOM 3941 C CA . TYR A 1 523 ? 3.787 4.262 8.119 1.00 59.44 523 TYR A CA 1
ATOM 3942 C C . TYR A 1 523 ? 3.110 3.012 8.679 1.00 59.44 523 TYR A C 1
ATOM 3944 O O . TYR A 1 523 ? 3.183 2.740 9.877 1.00 59.44 523 TYR A O 1
ATOM 3952 N N . SER A 1 524 ? 2.483 2.233 7.807 1.00 53.50 524 SER A N 1
ATOM 3953 C CA . SER A 1 524 ? 1.849 0.972 8.171 1.00 53.50 524 SER A CA 1
ATOM 3954 C C . SER A 1 524 ? 2.358 -0.120 7.256 1.00 53.50 524 SER A C 1
ATOM 3956 O O . SER A 1 524 ? 2.277 0.007 6.031 1.00 53.50 524 SER A O 1
ATOM 3958 N N . LEU A 1 525 ? 2.853 -1.206 7.842 1.00 55.38 525 LEU A N 1
ATOM 3959 C CA . LEU A 1 525 ? 3.023 -2.450 7.115 1.00 55.38 525 LEU A CA 1
ATOM 3960 C C . LEU A 1 525 ? 2.218 -3.538 7.823 1.00 55.38 525 LEU A C 1
ATOM 3962 O O . LEU A 1 525 ? 2.723 -4.280 8.663 1.00 55.38 525 LEU A O 1
ATOM 3966 N N . ASN A 1 526 ? 0.943 -3.641 7.448 1.00 51.72 526 ASN A N 1
ATOM 3967 C CA . ASN A 1 526 ? 0.103 -4.770 7.828 1.00 51.72 526 ASN A CA 1
ATOM 3968 C C . ASN A 1 526 ? 0.582 -6.006 7.064 1.00 51.72 526 ASN A C 1
ATOM 3970 O O . ASN A 1 526 ? 0.303 -6.171 5.871 1.00 51.72 526 ASN A O 1
ATOM 3974 N N . HIS A 1 527 ? 1.357 -6.861 7.730 1.00 53.50 527 HIS A N 1
ATOM 3975 C CA . HIS A 1 527 ? 1.877 -8.075 7.119 1.00 53.50 527 HIS A CA 1
ATOM 3976 C C . HIS A 1 527 ? 0.804 -9.168 7.114 1.00 53.50 527 HIS A C 1
ATOM 3978 O O . HIS A 1 527 ? 0.821 -10.100 7.911 1.00 53.50 527 HIS A O 1
ATOM 3984 N N . TYR A 1 528 ? -0.148 -9.064 6.185 1.00 43.28 528 TYR A N 1
ATOM 3985 C CA . TYR A 1 528 ? -1.109 -10.133 5.928 1.00 43.28 528 TYR A CA 1
ATOM 3986 C C . TYR A 1 528 ? -0.390 -11.345 5.304 1.00 43.28 528 TYR A C 1
ATOM 3988 O O . TYR A 1 528 ? -0.360 -11.498 4.084 1.00 43.28 528 TYR A O 1
ATOM 3996 N N . GLY A 1 529 ? 0.175 -12.230 6.133 1.00 43.53 529 GLY A N 1
ATOM 3997 C CA . GLY A 1 529 ? 0.268 -13.649 5.777 1.00 43.53 529 GLY A CA 1
ATOM 3998 C C . GLY A 1 529 ? 1.631 -14.327 5.645 1.00 43.53 529 GLY A C 1
ATOM 3999 O O . GLY A 1 529 ? 1.631 -15.460 5.167 1.00 43.53 529 GLY A O 1
ATOM 4000 N N . ASP A 1 530 ? 2.760 -13.749 6.077 1.00 52.38 530 ASP A N 1
ATOM 4001 C CA . ASP A 1 530 ? 4.006 -14.534 6.212 1.00 52.38 530 ASP A CA 1
ATOM 4002 C C . ASP A 1 530 ? 4.261 -14.945 7.668 1.00 52.38 530 ASP A C 1
ATOM 4004 O O . ASP A 1 530 ? 5.030 -14.331 8.410 1.00 52.38 530 ASP A O 1
ATOM 4008 N N . ALA A 1 531 ? 3.609 -16.035 8.077 1.00 53.25 531 ALA A N 1
ATOM 4009 C CA . ALA A 1 531 ? 3.804 -16.651 9.388 1.00 53.25 531 ALA A CA 1
ATOM 4010 C C . ALA A 1 531 ? 5.270 -17.056 9.669 1.00 53.25 531 ALA A C 1
ATOM 4012 O O . ALA A 1 531 ? 5.609 -17.340 10.816 1.00 53.25 531 ALA A O 1
ATOM 4013 N N . SER A 1 532 ? 6.155 -17.081 8.659 1.00 57.22 532 SER A N 1
ATOM 4014 C CA . SER A 1 532 ? 7.567 -17.443 8.838 1.00 57.22 532 SER A CA 1
ATOM 4015 C C . SER A 1 532 ? 8.403 -16.394 9.576 1.00 57.22 532 SER A C 1
ATOM 4017 O O . SER A 1 532 ? 9.461 -16.743 10.101 1.00 57.22 532 SER A O 1
ATOM 4019 N N . LEU A 1 533 ? 7.935 -15.142 9.669 1.00 63.25 533 LEU A N 1
ATOM 4020 C CA . LEU A 1 533 ? 8.643 -14.067 10.378 1.00 63.25 533 LEU A CA 1
ATOM 4021 C C . LEU A 1 533 ? 8.184 -13.881 11.830 1.00 63.25 533 LEU A C 1
ATOM 4023 O O . LEU A 1 533 ? 8.816 -13.129 12.572 1.00 63.25 533 LEU A O 1
ATOM 4027 N N . GLY A 1 534 ? 7.085 -14.528 12.237 1.00 72.69 534 GLY A N 1
ATOM 4028 C CA . GLY A 1 534 ? 6.474 -14.322 13.555 1.00 72.69 534 GLY A CA 1
ATOM 4029 C C . GLY A 1 534 ? 6.005 -12.881 13.809 1.00 72.69 534 GLY A C 1
ATOM 4030 O O . GLY A 1 534 ? 5.729 -12.536 14.952 1.00 72.69 534 GLY A O 1
ATOM 4031 N N . LEU A 1 535 ? 5.942 -12.034 12.773 1.00 77.62 535 LEU A N 1
ATOM 4032 C CA . LEU A 1 535 ? 5.509 -10.640 12.849 1.00 77.62 535 LEU A CA 1
ATOM 4033 C C . LEU A 1 535 ? 3.983 -10.566 12.717 1.00 77.62 535 LEU A C 1
ATOM 4035 O O . LEU A 1 535 ? 3.437 -11.019 11.712 1.00 77.62 535 LEU A O 1
ATOM 4039 N N . LEU A 1 536 ? 3.315 -9.987 13.715 1.00 77.56 536 LEU A N 1
ATOM 4040 C CA . LEU A 1 536 ? 1.867 -9.758 13.719 1.00 77.56 536 LEU A CA 1
ATOM 4041 C C . LEU A 1 536 ? 1.534 -8.382 13.130 1.00 77.56 536 LEU A C 1
ATOM 4043 O O . LEU A 1 536 ? 0.751 -8.289 12.190 1.00 77.56 536 LEU A O 1
ATOM 4047 N N . GLN A 1 537 ? 2.181 -7.322 13.621 1.00 82.31 537 GLN A N 1
ATOM 4048 C CA . GLN A 1 537 ? 2.046 -5.973 13.067 1.00 82.31 537 GLN A CA 1
ATOM 4049 C C . GLN A 1 537 ? 3.323 -5.163 13.261 1.00 82.31 537 GLN A C 1
ATOM 4051 O O . GLN A 1 537 ? 4.017 -5.298 14.268 1.00 82.31 537 GLN A O 1
ATOM 4056 N N . PHE A 1 538 ? 3.589 -4.277 12.301 1.00 84.81 538 PHE A N 1
ATOM 4057 C CA . PHE A 1 538 ? 4.636 -3.276 12.392 1.00 84.81 538 PHE A CA 1
ATOM 4058 C C . PHE A 1 538 ? 4.108 -1.910 11.936 1.00 84.81 538 PHE A C 1
ATOM 4060 O O . PHE A 1 538 ? 3.640 -1.767 10.803 1.00 84.81 538 PHE A O 1
ATOM 4067 N N . GLY A 1 539 ? 4.176 -0.909 12.813 1.00 87.31 539 GLY A N 1
ATOM 4068 C CA . GLY A 1 539 ? 3.632 0.431 12.565 1.00 87.31 539 GLY A CA 1
ATOM 4069 C C . GLY A 1 539 ? 4.558 1.542 13.050 1.00 87.31 539 GLY A C 1
ATOM 4070 O O . GLY A 1 539 ? 5.252 1.386 14.054 1.00 87.31 539 GLY A O 1
ATOM 4071 N N . GLY A 1 540 ? 4.570 2.663 12.331 1.00 90.06 540 GLY A N 1
ATOM 4072 C CA . GLY A 1 540 ? 5.319 3.874 12.654 1.00 90.06 540 GLY A CA 1
ATOM 4073 C C . GLY A 1 540 ? 4.395 5.086 12.787 1.00 90.06 540 GLY A C 1
ATOM 4074 O O . GLY A 1 540 ? 3.540 5.313 11.931 1.00 90.06 540 GLY A O 1
ATOM 4075 N N . TYR A 1 541 ? 4.583 5.874 13.845 1.00 92.31 541 TYR A N 1
ATOM 4076 C CA . TYR A 1 541 ? 3.712 6.992 14.217 1.00 92.31 541 TYR A CA 1
ATOM 4077 C C . TYR A 1 541 ? 4.538 8.225 14.597 1.00 92.31 541 TYR A C 1
ATOM 4079 O O . TYR A 1 541 ? 5.514 8.105 15.343 1.00 92.31 541 TYR A O 1
ATOM 4087 N N . VAL A 1 542 ? 4.111 9.417 14.170 1.00 92.75 542 VAL A N 1
ATOM 4088 C CA . VAL A 1 542 ? 4.579 10.692 14.730 1.00 92.75 542 VAL A CA 1
ATOM 4089 C C . VAL A 1 542 ? 3.559 11.204 15.747 1.00 92.75 542 VAL A C 1
ATOM 4091 O O . VAL A 1 542 ? 2.408 11.506 15.437 1.00 92.75 542 VAL A O 1
ATOM 4094 N N . LEU A 1 543 ? 3.979 11.315 17.005 1.00 93.69 543 LEU A N 1
ATOM 4095 C CA . LEU A 1 543 ? 3.105 11.658 18.122 1.00 93.69 543 LEU A CA 1
ATOM 4096 C C . LEU A 1 543 ? 2.847 13.177 18.167 1.00 93.69 543 LEU A C 1
ATOM 4098 O O . LEU A 1 543 ? 3.789 13.953 18.331 1.00 93.69 543 LEU A O 1
ATOM 4102 N N . PRO A 1 544 ? 1.595 13.659 18.066 1.00 91.25 544 PRO A N 1
ATOM 4103 C CA . PRO A 1 544 ? 1.315 15.068 17.764 1.00 91.25 544 PRO A CA 1
ATOM 4104 C C . PRO A 1 544 ? 1.513 16.040 18.938 1.00 91.25 544 PRO A C 1
ATOM 4106 O O . PRO A 1 544 ? 1.559 17.254 18.738 1.00 91.25 544 PRO A O 1
ATOM 4109 N N . SER A 1 545 ? 1.589 15.552 20.178 1.00 90.19 545 SER A N 1
ATOM 4110 C CA . SER A 1 545 ? 1.562 16.405 21.376 1.00 90.19 545 SER A CA 1
ATOM 4111 C C . S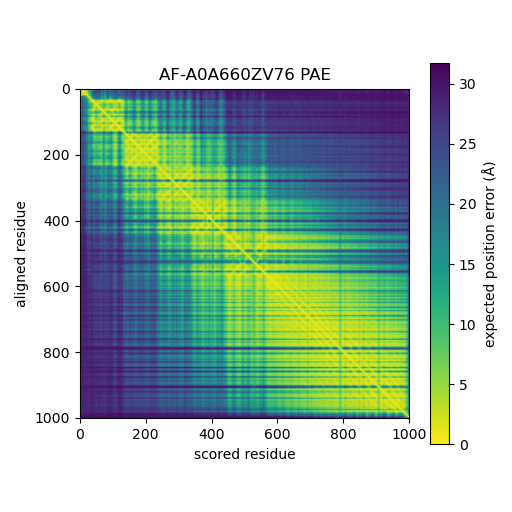ER A 1 545 ? 2.304 15.810 22.575 1.00 90.19 545 SER A C 1
ATOM 4113 O O . SER A 1 545 ? 2.511 14.604 22.644 1.00 90.19 545 SER A O 1
ATOM 4115 N N . ASN A 1 546 ? 2.660 16.651 23.551 1.00 93.50 546 ASN A N 1
ATOM 4116 C CA . ASN A 1 546 ? 3.156 16.189 24.850 1.00 93.50 546 ASN A CA 1
ATOM 4117 C C . ASN A 1 546 ? 1.993 15.541 25.611 1.00 93.50 546 ASN A C 1
ATOM 4119 O O . ASN A 1 546 ? 1.113 16.269 26.076 1.00 93.50 546 ASN A O 1
ATOM 4123 N N . ASP A 1 547 ? 1.958 14.214 25.703 1.00 93.38 547 ASP A N 1
ATOM 4124 C CA . ASP A 1 547 ? 0.793 13.521 26.254 1.00 93.38 547 ASP A CA 1
ATOM 4125 C C . ASP A 1 547 ? 1.078 12.091 26.730 1.00 93.38 547 ASP A C 1
ATOM 4127 O O . ASP A 1 547 ? 2.169 11.552 26.522 1.00 93.38 547 ASP A O 1
ATOM 4131 N N . THR A 1 548 ? 0.066 11.488 27.353 1.00 93.25 548 THR A N 1
ATOM 4132 C CA . THR A 1 548 ? -0.049 10.047 27.569 1.00 93.25 548 THR A CA 1
ATOM 4133 C C . THR A 1 548 ? -0.686 9.393 26.344 1.00 93.25 548 THR A C 1
ATOM 4135 O O . THR A 1 548 ? -1.713 9.847 25.830 1.00 93.25 548 THR A O 1
ATOM 4138 N N . TYR A 1 549 ? -0.088 8.293 25.908 1.00 93.75 549 TYR A N 1
ATOM 4139 C CA . TYR A 1 549 ? -0.516 7.480 24.782 1.00 93.75 549 TYR A CA 1
ATOM 4140 C C . TYR A 1 549 ? -0.812 6.055 25.236 1.00 93.75 549 TYR A C 1
ATOM 4142 O O . TYR A 1 549 ? -0.228 5.570 26.207 1.00 93.75 549 TYR A O 1
ATOM 4150 N N . LEU A 1 550 ? -1.717 5.403 24.514 1.00 93.75 550 LEU A N 1
ATOM 4151 C CA . LEU A 1 550 ? -2.086 4.006 24.670 1.00 93.75 550 LEU A CA 1
ATOM 4152 C C . LEU A 1 550 ? -1.707 3.244 23.411 1.00 93.75 550 LEU A C 1
ATOM 4154 O O . LEU A 1 550 ? -2.087 3.646 22.317 1.00 93.75 550 LEU A O 1
ATOM 4158 N N . VAL A 1 551 ? -1.015 2.126 23.573 1.00 92.88 551 VAL A N 1
ATOM 4159 C CA . VAL A 1 551 ? -0.915 1.081 22.558 1.00 92.88 551 VAL A CA 1
ATOM 4160 C C . VAL A 1 551 ? -1.944 0.027 22.929 1.00 92.88 551 VAL A C 1
ATOM 4162 O O . VAL A 1 551 ? -1.855 -0.601 23.984 1.00 92.88 551 VAL A O 1
ATOM 4165 N N . MET A 1 552 ? -2.950 -0.123 22.078 1.00 89.88 552 MET A N 1
ATOM 4166 C CA . MET A 1 552 ? -4.014 -1.102 22.240 1.00 89.88 552 MET A CA 1
ATOM 4167 C C . MET A 1 552 ? -3.729 -2.276 21.322 1.00 89.88 552 MET A C 1
ATOM 4169 O O . MET A 1 552 ? -3.660 -2.099 20.109 1.00 89.88 552 MET A O 1
ATOM 4173 N N . ILE A 1 553 ? -3.581 -3.463 21.894 1.00 87.81 553 ILE A N 1
ATOM 4174 C CA . ILE A 1 553 ? -3.442 -4.709 21.150 1.00 87.81 553 ILE A CA 1
ATOM 4175 C C . ILE A 1 553 ? -4.816 -5.359 21.104 1.00 87.81 553 ILE A C 1
ATOM 4177 O O . ILE A 1 553 ? -5.377 -5.730 22.135 1.00 87.81 553 ILE A O 1
ATOM 4181 N N . ASN A 1 554 ? -5.362 -5.461 19.901 1.00 79.56 554 ASN A N 1
ATOM 4182 C CA . ASN A 1 554 ? -6.662 -6.036 19.618 1.00 79.56 554 ASN A CA 1
ATOM 4183 C C . ASN A 1 554 ? -6.465 -7.347 18.859 1.00 79.56 554 ASN A C 1
ATOM 4185 O O . ASN A 1 554 ? -5.955 -7.338 17.740 1.00 79.56 554 ASN A O 1
ATOM 4189 N N . ALA A 1 555 ? -6.901 -8.452 19.451 1.00 71.69 555 ALA A N 1
ATOM 4190 C CA . ALA A 1 555 ? -6.937 -9.750 18.798 1.00 71.69 555 ALA A CA 1
ATOM 4191 C C . ALA A 1 555 ? -8.367 -10.029 18.305 1.00 71.69 555 ALA A C 1
ATOM 4193 O O . ALA A 1 555 ? -9.204 -10.516 19.077 1.00 71.69 555 ALA A O 1
ATOM 4194 N N . PRO A 1 556 ? -8.705 -9.698 17.044 1.00 64.38 556 PRO A N 1
ATOM 4195 C CA . PRO A 1 556 ? -9.924 -10.212 16.443 1.00 64.38 556 PRO A CA 1
ATOM 4196 C C . PRO A 1 556 ? -9.862 -11.745 16.440 1.00 64.38 556 PRO A C 1
ATOM 4198 O O . PRO A 1 556 ? -8.819 -12.330 16.147 1.00 64.38 556 PRO A O 1
ATOM 4201 N N . ALA A 1 557 ? -10.976 -12.368 16.830 1.00 60.81 557 ALA A N 1
ATOM 4202 C CA . ALA A 1 557 ? -11.129 -13.804 17.051 1.00 60.81 557 ALA A CA 1
ATOM 4203 C C . ALA A 1 557 ? -10.458 -14.686 15.976 1.00 60.81 557 ALA A C 1
ATOM 4205 O O . ALA A 1 557 ? -10.474 -14.300 14.803 1.00 60.81 557 ALA A O 1
ATOM 4206 N N . PRO A 1 558 ? -9.957 -15.896 16.326 1.00 53.09 558 PRO A N 1
ATOM 4207 C CA . PRO A 1 558 ? -10.354 -16.744 17.468 1.00 53.09 558 PRO A CA 1
ATOM 4208 C C . PRO A 1 558 ? -9.213 -17.168 18.418 1.00 53.09 558 PRO A C 1
ATOM 4210 O O . PRO A 1 558 ? -9.157 -18.332 18.815 1.00 53.09 558 PRO A O 1
ATOM 4213 N N . GLN A 1 559 ? -8.250 -16.298 18.711 1.00 65.00 559 GLN A N 1
ATOM 4214 C CA . GLN A 1 559 ? -6.969 -16.766 19.250 1.00 65.00 559 GLN A CA 1
ATOM 4215 C C . GLN A 1 559 ? -6.721 -16.314 20.682 1.00 65.00 559 GLN A C 1
ATOM 4217 O O . GLN A 1 559 ? -6.866 -15.136 21.006 1.00 65.00 559 GLN A O 1
ATOM 4222 N N . ASP A 1 560 ? -6.287 -17.277 21.486 1.00 70.25 560 ASP A N 1
ATOM 4223 C CA . ASP A 1 560 ? -5.570 -17.038 22.728 1.00 70.25 560 ASP A CA 1
ATOM 4224 C C . ASP A 1 560 ? -4.086 -17.214 22.405 1.00 70.25 560 ASP A C 1
ATOM 4226 O O . ASP A 1 560 ? -3.753 -18.027 21.542 1.00 70.25 560 ASP A O 1
ATOM 4230 N N . GLY A 1 561 ? -3.193 -16.495 23.075 1.00 75.81 561 GLY A N 1
ATOM 4231 C CA . GLY A 1 561 ? -1.767 -16.746 22.911 1.00 75.81 561 GLY A CA 1
ATOM 4232 C C . GLY A 1 561 ? -0.844 -15.661 23.424 1.00 75.81 561 GLY A C 1
ATOM 4233 O O . GLY A 1 561 ? -1.267 -14.594 23.881 1.00 75.81 561 GLY A O 1
ATOM 4234 N N . GLU A 1 562 ? 0.443 -15.975 23.331 1.00 84.00 562 GLU A N 1
ATOM 4235 C CA . GLU A 1 562 ? 1.532 -15.142 23.818 1.00 84.00 562 GLU A CA 1
ATOM 4236 C C . GLU A 1 562 ? 2.076 -14.213 22.725 1.00 84.00 562 GLU A C 1
ATOM 4238 O O . GLU A 1 562 ? 2.414 -14.670 21.631 1.00 84.00 562 GLU A O 1
ATOM 4243 N N . PHE A 1 563 ? 2.221 -12.923 23.025 1.00 87.00 563 PHE A N 1
ATOM 4244 C CA . PHE A 1 563 ? 2.869 -11.940 22.159 1.00 87.00 563 PHE A CA 1
ATOM 4245 C C . PHE A 1 563 ? 4.047 -11.253 22.854 1.00 87.00 563 PHE A C 1
ATOM 4247 O O . PHE A 1 563 ? 4.062 -11.054 24.071 1.00 87.00 563 PHE A O 1
ATOM 4254 N N . ASP A 1 564 ? 5.000 -10.816 22.039 1.00 90.06 564 ASP A N 1
ATOM 4255 C CA . ASP A 1 564 ? 6.040 -9.868 22.416 1.00 90.06 564 ASP A CA 1
ATOM 4256 C C . ASP A 1 564 ? 5.734 -8.517 21.763 1.00 90.06 564 ASP A C 1
ATOM 4258 O O . ASP A 1 564 ? 5.522 -8.429 20.551 1.00 90.06 564 ASP A O 1
ATOM 4262 N N . LEU A 1 565 ? 5.723 -7.451 22.563 1.00 92.44 565 LEU A N 1
ATOM 4263 C CA . LEU A 1 565 ? 5.570 -6.078 22.087 1.00 92.44 565 LEU A CA 1
ATOM 4264 C C . LEU A 1 565 ? 6.874 -5.317 22.331 1.00 92.44 565 LEU A C 1
ATOM 4266 O O . LEU A 1 565 ? 7.324 -5.163 23.469 1.00 92.44 565 LEU A O 1
ATOM 4270 N N . THR A 1 566 ? 7.446 -4.788 21.254 1.00 94.19 566 THR A N 1
ATOM 4271 C CA . THR A 1 566 ? 8.567 -3.848 21.300 1.00 94.19 566 THR A CA 1
ATOM 4272 C C . THR A 1 566 ? 8.091 -2.470 20.859 1.00 94.19 566 THR A C 1
ATOM 4274 O O . THR A 1 566 ? 7.529 -2.306 19.777 1.00 94.19 566 THR A O 1
ATOM 4277 N N . LEU A 1 567 ? 8.326 -1.472 21.706 1.00 95.75 567 LEU A N 1
ATOM 4278 C CA . LEU A 1 567 ? 8.098 -0.063 21.416 1.00 95.75 567 LEU A CA 1
ATOM 4279 C C . LEU A 1 567 ? 9.446 0.645 21.300 1.00 95.75 567 LEU A C 1
ATOM 4281 O O . LEU A 1 567 ? 10.264 0.558 22.212 1.00 95.75 567 LEU A O 1
ATOM 4285 N N . GLU A 1 568 ? 9.666 1.378 20.217 1.00 95.69 568 GLU A N 1
ATOM 4286 C CA . GLU A 1 568 ? 10.861 2.203 20.017 1.00 95.69 568 GLU A CA 1
ATOM 4287 C C . GLU A 1 568 ? 10.427 3.664 19.924 1.00 95.69 568 GLU A C 1
ATOM 4289 O O . GLU A 1 568 ? 9.794 4.071 18.949 1.00 95.69 568 GLU A O 1
ATOM 4294 N N . LEU A 1 569 ? 10.728 4.435 20.967 1.00 96.50 569 LEU A N 1
ATOM 4295 C CA . LEU A 1 569 ? 10.333 5.827 21.129 1.00 96.50 569 LEU A CA 1
ATOM 4296 C C . LEU A 1 569 ? 11.555 6.739 21.026 1.00 96.50 569 LEU A C 1
ATOM 4298 O O . LEU A 1 569 ? 12.481 6.635 21.823 1.00 96.50 569 LEU A O 1
ATOM 4302 N N . VAL A 1 570 ? 11.527 7.696 20.106 1.00 96.62 570 VAL A N 1
ATOM 4303 C CA . VAL A 1 570 ? 12.616 8.663 19.929 1.00 96.62 570 VAL A CA 1
ATOM 4304 C C . VAL A 1 570 ? 12.072 10.083 19.855 1.00 96.62 570 VAL A C 1
ATOM 4306 O O . VAL A 1 570 ? 11.103 10.366 19.154 1.00 96.62 570 VAL A O 1
ATOM 4309 N N . ALA A 1 571 ? 12.680 10.996 20.607 1.00 95.00 571 ALA A N 1
ATOM 4310 C CA . ALA A 1 571 ? 12.332 12.410 20.544 1.00 95.00 571 ALA A CA 1
ATOM 4311 C C . ALA A 1 571 ? 12.995 13.072 19.319 1.00 95.00 571 ALA A C 1
ATOM 4313 O O . ALA A 1 571 ? 14.112 12.697 18.956 1.00 95.00 571 ALA A O 1
ATOM 4314 N N . PRO A 1 572 ? 12.366 14.085 18.698 1.00 94.75 572 PRO A N 1
ATOM 4315 C CA . PRO A 1 572 ? 12.965 14.790 17.572 1.00 94.75 572 PRO A CA 1
ATOM 4316 C C . PRO A 1 572 ? 14.226 15.545 18.018 1.00 94.75 572 PRO A C 1
ATOM 4318 O O . PRO A 1 572 ? 14.211 16.282 19.007 1.00 94.75 572 PRO A O 1
ATOM 4321 N N . SER A 1 573 ? 15.315 15.402 17.262 1.00 95.94 573 SER A N 1
ATOM 4322 C CA . SER A 1 573 ? 16.596 16.076 17.503 1.00 95.94 573 SER A CA 1
ATOM 4323 C C . SER A 1 573 ? 17.247 16.475 16.181 1.00 95.94 573 SER A C 1
ATOM 4325 O O . SER A 1 573 ? 17.078 15.797 15.173 1.00 95.94 573 SER A O 1
ATOM 4327 N N . ALA A 1 574 ? 18.016 17.569 16.177 1.00 95.75 574 ALA A N 1
ATOM 4328 C CA . ALA A 1 574 ? 18.771 18.004 14.997 1.00 95.75 574 ALA A CA 1
ATOM 4329 C C . ALA A 1 574 ? 19.833 16.976 14.566 1.00 95.75 574 ALA A C 1
ATOM 4331 O O . ALA A 1 574 ? 20.137 16.864 13.381 1.00 95.75 574 ALA A O 1
ATOM 4332 N N . THR A 1 575 ? 20.368 16.220 15.525 1.00 97.25 575 THR A N 1
ATOM 4333 C CA . THR A 1 575 ? 21.240 15.071 15.283 1.00 97.25 575 THR A CA 1
ATOM 4334 C C . THR A 1 575 ? 20.685 13.890 16.064 1.00 97.25 575 THR A C 1
ATOM 4336 O O . THR A 1 575 ? 20.502 14.003 17.276 1.00 97.25 575 THR A O 1
ATOM 4339 N N . LEU A 1 576 ? 20.430 12.786 15.373 1.00 97.56 576 LEU A N 1
ATOM 4340 C CA . LEU A 1 576 ? 20.041 11.504 15.946 1.00 97.56 576 LEU A CA 1
ATOM 4341 C C . LEU A 1 576 ? 21.158 10.497 15.684 1.00 97.56 576 LEU A C 1
ATOM 4343 O O . LEU A 1 576 ? 21.677 10.428 14.573 1.00 97.56 576 LEU A O 1
ATOM 4347 N N . THR A 1 577 ? 21.530 9.726 16.692 1.00 97.88 577 THR A N 1
ATOM 4348 C CA . THR A 1 577 ? 22.468 8.607 16.582 1.00 97.88 577 THR A CA 1
ATOM 4349 C C . THR A 1 577 ? 21.692 7.313 16.763 1.00 97.88 577 THR A C 1
ATOM 4351 O O . THR A 1 577 ? 20.946 7.179 17.732 1.00 97.88 577 THR A O 1
ATOM 4354 N N . VAL A 1 578 ? 21.860 6.373 15.839 1.00 97.31 578 VAL A N 1
ATOM 4355 C CA . VAL A 1 578 ? 21.184 5.074 15.847 1.00 97.31 578 VAL A CA 1
ATOM 4356 C C . VAL A 1 578 ? 22.227 3.969 15.949 1.00 97.31 578 VAL A C 1
ATOM 4358 O O . VAL A 1 578 ? 23.248 4.035 15.267 1.00 97.31 578 VAL A O 1
ATOM 4361 N N . ASP A 1 579 ? 21.961 2.979 16.795 1.00 96.38 579 ASP A N 1
ATOM 4362 C CA . ASP A 1 579 ? 22.788 1.784 16.988 1.00 96.38 579 ASP A CA 1
ATOM 4363 C C . ASP A 1 579 ? 21.873 0.581 17.252 1.00 96.38 579 ASP A C 1
ATOM 4365 O O . ASP A 1 579 ? 21.016 0.656 18.129 1.00 96.38 579 ASP A O 1
ATOM 4369 N N . ASP A 1 580 ? 21.992 -0.500 16.479 1.00 93.88 580 ASP A N 1
ATOM 4370 C CA . ASP A 1 580 ? 21.090 -1.654 16.547 1.00 93.88 580 ASP A CA 1
ATOM 4371 C C . ASP A 1 580 ? 21.149 -2.396 17.889 1.00 93.88 580 ASP A C 1
ATOM 4373 O O . ASP A 1 580 ? 20.121 -2.922 18.345 1.00 93.88 580 ASP A O 1
ATOM 4377 N N . ASP A 1 581 ? 22.306 -2.405 18.554 1.00 93.50 581 ASP A N 1
ATOM 4378 C CA . ASP A 1 581 ? 22.527 -3.160 19.790 1.00 93.50 581 ASP A CA 1
ATOM 4379 C C . ASP A 1 581 ? 23.150 -2.359 20.952 1.00 93.50 581 ASP A C 1
ATOM 4381 O O . ASP A 1 581 ? 23.162 -2.851 22.087 1.00 93.50 581 ASP A O 1
ATOM 4385 N N . LEU A 1 582 ? 23.533 -1.098 20.718 1.00 94.44 582 LEU A N 1
ATOM 4386 C CA . LEU A 1 582 ? 24.228 -0.199 21.657 1.00 94.44 582 LEU A CA 1
ATOM 4387 C C . LEU A 1 582 ? 25.667 -0.619 22.002 1.00 94.44 582 LEU A C 1
ATOM 4389 O O . LEU A 1 582 ? 26.213 -0.143 23.007 1.00 94.44 582 LEU A O 1
ATOM 4393 N N . LEU A 1 583 ? 26.291 -1.524 21.247 1.00 94.38 583 LEU A N 1
ATOM 4394 C CA . LEU A 1 583 ? 27.678 -1.923 21.488 1.00 94.38 583 LEU A CA 1
ATOM 4395 C C . LEU A 1 583 ? 28.668 -0.920 20.893 1.00 94.38 583 LEU A C 1
ATOM 4397 O O . LEU A 1 583 ? 29.657 -0.588 21.556 1.00 94.38 583 LEU A O 1
ATOM 4401 N N . ASP A 1 584 ? 28.403 -0.418 19.689 1.00 95.31 584 ASP A N 1
ATOM 4402 C CA . ASP A 1 584 ? 29.303 0.481 18.959 1.00 95.31 584 ASP A CA 1
ATOM 4403 C C . ASP A 1 584 ? 29.148 1.947 19.403 1.00 95.31 584 ASP A C 1
ATOM 4405 O O . ASP A 1 584 ? 30.118 2.707 19.499 1.00 95.31 584 ASP A O 1
ATOM 4409 N N . CYS A 1 585 ? 27.934 2.324 19.783 1.00 95.19 585 CYS A N 1
ATOM 4410 C CA . CYS A 1 585 ? 27.514 3.622 20.284 1.00 95.19 585 CYS A CA 1
ATOM 4411 C C . CYS A 1 585 ? 26.586 3.461 21.505 1.00 95.19 585 CYS A C 1
ATOM 4413 O O . CYS A 1 585 ? 25.382 3.710 21.423 1.00 95.19 585 CYS A O 1
ATOM 4415 N N . PRO A 1 586 ? 27.136 3.186 22.706 1.00 93.62 586 PRO A N 1
ATOM 4416 C CA . PRO A 1 586 ? 26.341 2.995 23.928 1.00 93.62 586 PRO A CA 1
ATOM 4417 C C . PRO A 1 586 ? 25.458 4.181 24.351 1.00 93.62 586 PRO A C 1
ATOM 4419 O O . PRO A 1 586 ? 24.625 4.044 25.244 1.00 93.62 586 PRO A O 1
ATOM 4422 N N . GLY A 1 587 ? 25.689 5.363 23.770 1.00 93.19 587 GLY A N 1
ATOM 4423 C CA . GLY A 1 587 ? 24.905 6.579 23.985 1.00 93.19 587 GLY A CA 1
ATOM 4424 C C . GLY A 1 587 ? 24.017 6.964 22.800 1.00 93.19 587 GLY A C 1
ATOM 4425 O O . GLY A 1 587 ? 23.688 8.141 22.693 1.00 93.19 587 GLY A O 1
ATOM 4426 N N . ALA A 1 588 ? 23.708 6.034 21.891 1.00 96.31 588 ALA A N 1
ATOM 4427 C CA . ALA A 1 588 ? 22.791 6.287 20.785 1.00 96.31 588 ALA A CA 1
ATOM 4428 C C . ALA A 1 588 ? 21.398 6.697 21.294 1.00 96.31 588 ALA A C 1
ATOM 4430 O O . ALA A 1 588 ? 20.943 6.242 22.344 1.00 96.31 588 ALA A O 1
ATOM 4431 N N . ASP A 1 589 ? 20.726 7.560 20.533 1.00 96.69 589 ASP A N 1
ATOM 4432 C CA . ASP A 1 589 ? 19.412 8.103 20.882 1.00 96.69 589 ASP A CA 1
ATOM 4433 C C . ASP A 1 589 ? 18.305 7.052 20.727 1.00 96.69 589 ASP A C 1
ATOM 4435 O O . ASP A 1 589 ? 17.292 7.103 21.424 1.00 96.69 589 ASP A O 1
ATOM 4439 N N . THR A 1 590 ? 18.481 6.105 19.801 1.00 96.25 590 THR A N 1
ATOM 4440 C CA . THR A 1 590 ? 17.543 5.005 19.570 1.00 96.25 590 THR A CA 1
ATOM 4441 C C . THR A 1 590 ? 18.217 3.802 18.917 1.00 96.25 590 THR A C 1
ATOM 4443 O O . THR A 1 590 ? 19.298 3.915 18.342 1.00 96.25 590 THR A O 1
ATOM 4446 N N . ARG A 1 591 ? 17.547 2.647 18.965 1.00 94.69 591 ARG A N 1
ATOM 4447 C CA . ARG A 1 591 ? 17.910 1.457 18.182 1.00 94.69 591 ARG A CA 1
ATOM 4448 C C . ARG A 1 591 ? 17.103 1.314 16.896 1.00 94.69 591 ARG A C 1
ATOM 4450 O O . ARG A 1 591 ? 17.396 0.462 16.061 1.00 94.69 591 ARG A O 1
ATOM 4457 N N . SER A 1 592 ? 16.077 2.145 16.722 1.00 93.38 592 SER A N 1
ATOM 4458 C CA . SER A 1 592 ? 15.176 2.084 15.578 1.00 93.38 592 SER A CA 1
ATOM 4459 C C . SER A 1 592 ? 15.499 3.162 14.559 1.00 93.38 592 SER A C 1
ATOM 4461 O O . SER A 1 592 ? 15.179 4.341 14.728 1.00 93.38 592 SER A O 1
ATOM 4463 N N . LEU A 1 593 ? 16.075 2.729 13.440 1.00 93.88 593 LEU A N 1
ATOM 4464 C CA . LEU A 1 593 ? 16.349 3.619 12.319 1.00 93.88 593 LEU A CA 1
ATOM 4465 C C . LEU A 1 593 ? 15.064 4.198 11.711 1.00 93.88 593 LEU A C 1
ATOM 4467 O O . LEU A 1 593 ? 15.048 5.352 11.289 1.00 93.88 593 LEU A O 1
ATOM 4471 N N . LEU A 1 594 ? 13.968 3.430 11.712 1.00 91.62 594 LEU A N 1
ATOM 4472 C CA . LEU A 1 594 ? 12.671 3.933 11.266 1.00 91.62 594 LEU A CA 1
ATOM 4473 C C . LEU A 1 594 ? 12.137 5.016 12.208 1.00 91.62 594 LEU A C 1
ATOM 4475 O O . LEU A 1 594 ? 11.696 6.055 11.727 1.00 91.62 594 LEU A O 1
ATOM 4479 N N . ALA A 1 595 ? 12.204 4.806 13.527 1.00 92.94 595 ALA A N 1
ATOM 4480 C CA . ALA A 1 595 ? 11.736 5.808 14.481 1.00 92.94 595 ALA A CA 1
ATOM 4481 C C . ALA A 1 595 ? 12.511 7.122 14.298 1.00 92.94 595 ALA A C 1
ATOM 4483 O O . ALA A 1 595 ? 11.902 8.189 14.250 1.00 92.94 595 ALA A O 1
ATOM 4484 N N . ALA A 1 596 ? 13.835 7.043 14.105 1.00 95.31 596 ALA A N 1
ATOM 4485 C CA . ALA A 1 596 ? 14.669 8.205 13.806 1.00 95.31 596 ALA A CA 1
ATOM 4486 C C . ALA A 1 596 ? 14.292 8.877 12.473 1.00 95.31 596 ALA A C 1
ATOM 4488 O O . ALA A 1 596 ? 14.198 10.102 12.406 1.00 95.31 596 ALA A O 1
ATOM 4489 N N . GLY A 1 597 ? 14.032 8.087 11.425 1.00 92.69 597 GLY A N 1
ATOM 4490 C CA . GLY A 1 597 ? 13.618 8.580 10.108 1.00 92.69 597 GLY A CA 1
ATOM 4491 C C . GLY A 1 597 ? 12.294 9.346 10.118 1.00 92.69 597 GLY A C 1
ATOM 4492 O O . GLY A 1 597 ? 12.169 10.365 9.437 1.00 92.69 597 GLY A O 1
ATOM 4493 N N . LEU A 1 598 ? 11.339 8.911 10.946 1.00 91.75 598 LEU A N 1
ATOM 4494 C CA . LEU A 1 598 ? 10.032 9.557 11.096 1.00 91.75 598 LEU A CA 1
ATOM 4495 C C . LEU A 1 598 ? 10.118 10.953 11.729 1.00 91.75 598 LEU A C 1
ATOM 4497 O O . LEU A 1 598 ? 9.270 11.794 11.437 1.00 91.75 598 LEU A O 1
ATOM 4501 N N . VAL A 1 599 ? 11.117 11.212 12.583 1.00 93.38 599 VAL A N 1
ATOM 4502 C CA . VAL A 1 599 ? 11.173 12.452 13.386 1.00 93.38 599 VAL A CA 1
ATOM 4503 C C . VAL A 1 599 ? 12.382 13.330 13.172 1.00 93.38 599 VAL A C 1
ATOM 4505 O O . VAL A 1 599 ? 12.478 14.391 13.798 1.00 93.38 599 VAL A O 1
ATOM 4508 N N . ALA A 1 600 ? 13.308 12.923 12.309 1.00 94.38 600 ALA A N 1
ATOM 4509 C CA . ALA A 1 600 ? 14.389 13.797 11.901 1.00 94.38 600 ALA A CA 1
ATOM 4510 C C . ALA A 1 600 ? 13.785 15.120 11.386 1.00 94.38 600 ALA A C 1
ATOM 4512 O O . ALA A 1 600 ? 12.972 15.108 10.456 1.00 94.38 600 ALA A O 1
ATOM 4513 N N . PRO A 1 601 ? 14.114 16.270 12.001 1.00 93.62 601 PRO A N 1
ATOM 4514 C CA . PRO A 1 601 ? 13.582 17.553 11.574 1.00 93.62 601 PRO A CA 1
ATOM 4515 C C . PRO A 1 601 ? 14.184 17.947 10.222 1.00 93.62 601 PRO A C 1
ATOM 4517 O O . PRO A 1 601 ? 15.221 17.428 9.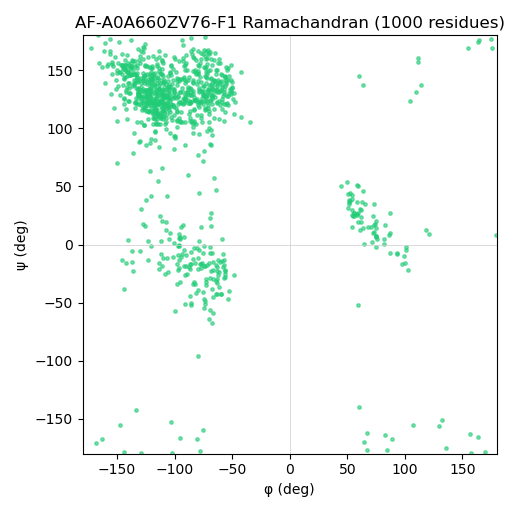814 1.00 93.62 601 PRO A O 1
ATOM 4520 N N . THR A 1 602 ? 13.571 18.915 9.540 1.00 92.69 602 THR A N 1
ATOM 4521 C CA . THR A 1 602 ? 14.116 19.498 8.306 1.00 92.69 602 THR A CA 1
ATOM 4522 C C . THR A 1 602 ? 15.587 19.894 8.478 1.00 92.69 602 THR A C 1
ATOM 4524 O O . THR A 1 602 ? 15.918 20.670 9.377 1.00 92.69 602 THR A O 1
ATOM 4527 N N . GLY A 1 603 ? 16.464 19.391 7.606 1.00 93.31 603 GLY A N 1
ATOM 4528 C CA . GLY A 1 603 ? 17.910 19.639 7.672 1.00 93.31 603 GLY A CA 1
ATOM 4529 C C . GLY A 1 603 ? 18.664 18.868 8.765 1.00 93.31 603 GLY A C 1
ATOM 4530 O O . GLY A 1 603 ? 19.837 19.158 8.992 1.00 93.31 603 GLY A O 1
ATOM 4531 N N . GLY A 1 604 ? 18.008 17.947 9.479 1.00 96.12 604 GLY A N 1
ATOM 4532 C CA . GLY A 1 604 ? 18.623 17.138 10.533 1.00 96.12 604 GLY A CA 1
ATOM 4533 C C . GLY A 1 604 ? 19.534 16.028 10.000 1.00 96.12 604 GLY A C 1
ATOM 4534 O O . GLY A 1 604 ? 19.501 15.685 8.820 1.00 96.12 604 GLY A O 1
ATOM 4535 N N . THR A 1 605 ? 20.329 15.430 10.884 1.00 97.75 605 THR A N 1
ATOM 4536 C CA . THR A 1 605 ? 21.235 14.319 10.556 1.00 97.75 605 THR A CA 1
ATOM 4537 C C . THR A 1 605 ? 20.902 13.083 11.384 1.00 97.75 605 THR A C 1
ATOM 4539 O O . THR A 1 605 ? 20.789 13.170 12.603 1.00 97.75 605 THR A O 1
ATOM 4542 N N . ILE A 1 606 ? 20.819 11.928 10.733 1.00 98.06 606 ILE A N 1
ATOM 4543 C CA . ILE A 1 606 ? 20.750 10.599 11.335 1.00 98.06 606 ILE A CA 1
ATOM 4544 C C . ILE A 1 606 ? 22.106 9.923 11.102 1.00 98.06 606 ILE A C 1
ATOM 4546 O O . ILE A 1 606 ? 22.442 9.569 9.972 1.00 98.06 606 ILE A O 1
ATOM 4550 N N . ASN A 1 607 ? 22.887 9.767 12.167 1.00 98.00 607 ASN A N 1
ATOM 4551 C CA . ASN A 1 607 ? 24.140 9.021 12.164 1.00 98.00 607 ASN A CA 1
ATOM 4552 C C . ASN A 1 607 ? 23.856 7.565 12.527 1.00 98.00 607 ASN A C 1
ATOM 4554 O O . ASN A 1 607 ? 23.275 7.295 13.577 1.00 98.00 607 ASN A O 1
ATOM 4558 N N . VAL A 1 608 ? 24.286 6.637 11.684 1.00 97.88 608 VAL A N 1
ATOM 4559 C CA . VAL A 1 608 ? 24.104 5.200 11.887 1.00 97.88 608 VAL A CA 1
ATOM 4560 C C . VAL A 1 608 ? 25.444 4.596 12.287 1.00 97.88 608 VAL A C 1
ATOM 4562 O O . VAL A 1 608 ? 26.427 4.694 11.546 1.00 97.88 608 VAL A O 1
ATOM 4565 N N . CYS A 1 609 ? 25.496 4.009 13.476 1.00 97.56 609 CYS A N 1
ATOM 4566 C CA . CYS A 1 609 ? 26.693 3.357 13.985 1.00 97.56 609 CYS A CA 1
ATOM 4567 C C . CYS A 1 609 ? 26.955 2.039 13.254 1.00 97.56 609 CYS A C 1
ATOM 4569 O O . CYS A 1 609 ? 26.052 1.493 12.611 1.00 97.56 609 CYS A O 1
ATOM 4571 N N . ALA A 1 610 ? 28.205 1.565 13.324 1.00 96.88 610 ALA A N 1
ATOM 4572 C CA . ALA A 1 610 ? 28.589 0.255 12.807 1.00 96.88 610 ALA A CA 1
ATOM 4573 C C . ALA A 1 610 ? 27.622 -0.811 13.339 1.00 96.88 610 ALA A C 1
ATOM 4575 O O . ALA A 1 610 ? 27.179 -0.707 14.474 1.00 96.88 610 ALA A O 1
ATOM 4576 N N . GLY A 1 611 ? 27.242 -1.768 12.495 1.00 96.12 611 GLY A N 1
ATOM 4577 C CA . GLY A 1 611 ? 26.201 -2.721 12.859 1.00 96.12 611 GLY A CA 1
ATOM 4578 C C . GLY A 1 611 ? 25.467 -3.317 11.668 1.00 96.12 611 GLY A C 1
ATOM 4579 O O . GLY A 1 611 ? 25.606 -2.889 10.514 1.00 96.12 611 GLY A O 1
ATOM 4580 N N . THR A 1 612 ? 24.672 -4.350 11.943 1.00 94.81 612 THR A N 1
ATOM 4581 C CA . THR A 1 612 ? 23.810 -4.989 10.942 1.00 94.81 612 THR A CA 1
ATOM 4582 C C . THR A 1 612 ? 22.363 -4.888 11.391 1.00 94.81 612 THR A C 1
ATOM 4584 O O . THR A 1 612 ? 21.809 -5.804 12.002 1.00 94.81 612 THR A O 1
ATOM 4587 N N . TYR A 1 613 ? 21.725 -3.809 10.951 1.00 94.12 613 TYR A N 1
ATOM 4588 C CA . TYR A 1 613 ? 20.328 -3.479 11.193 1.00 94.12 613 TYR A CA 1
ATOM 4589 C C . TYR A 1 613 ? 19.443 -4.467 10.434 1.00 94.12 613 TYR A C 1
ATOM 4591 O O . TYR A 1 613 ? 19.074 -4.265 9.274 1.00 94.12 613 TYR A O 1
ATOM 4599 N N . SER A 1 614 ? 19.177 -5.593 11.087 1.00 85.81 614 SER A N 1
ATOM 4600 C CA . SER A 1 614 ? 18.368 -6.696 10.576 1.00 85.81 614 SER A CA 1
ATOM 4601 C C . SER A 1 614 ? 16.897 -6.495 10.943 1.00 85.81 614 SER A C 1
ATOM 4603 O O . SER A 1 614 ? 16.572 -5.725 11.840 1.00 85.81 614 SER A O 1
ATOM 4605 N N . ASN A 1 615 ? 15.997 -7.214 10.269 1.00 74.44 615 ASN A N 1
ATOM 4606 C CA . ASN A 1 615 ? 14.544 -7.102 10.456 1.00 74.44 615 ASN A CA 1
ATOM 4607 C C . ASN A 1 615 ? 13.965 -5.717 10.130 1.00 74.44 615 ASN A C 1
ATOM 4609 O O . ASN A 1 615 ? 12.890 -5.367 10.615 1.00 74.44 615 ASN A O 1
ATOM 4613 N N . LEU A 1 616 ? 14.650 -4.934 9.291 1.00 81.00 616 LEU A N 1
ATOM 4614 C CA . LEU A 1 616 ? 14.079 -3.692 8.790 1.00 81.00 616 LEU A CA 1
ATOM 4615 C C . LEU A 1 616 ? 12.867 -4.003 7.909 1.00 81.00 616 LEU A C 1
ATOM 4617 O O . LEU A 1 616 ? 12.879 -4.956 7.121 1.00 81.00 616 LEU A O 1
ATOM 4621 N N . VAL A 1 617 ? 11.852 -3.153 8.042 1.00 75.94 617 VAL A N 1
ATOM 4622 C CA . VAL A 1 617 ? 10.613 -3.177 7.251 1.00 75.94 617 VAL A CA 1
ATOM 4623 C C . VAL A 1 617 ? 10.607 -2.055 6.192 1.00 75.94 617 VAL A C 1
ATOM 4625 O O . VAL A 1 617 ? 9.663 -1.907 5.429 1.00 75.94 617 VAL A O 1
ATOM 4628 N N . GLY A 1 618 ? 11.717 -1.319 6.079 1.00 82.44 618 GLY A N 1
ATOM 4629 C CA . GLY A 1 618 ? 11.883 -0.139 5.231 1.00 82.44 618 GLY A CA 1
ATOM 4630 C C . GLY A 1 618 ? 11.989 1.123 6.087 1.00 82.44 618 GLY A C 1
ATOM 4631 O O . GLY A 1 618 ? 11.213 1.326 7.019 1.00 82.44 618 GLY A O 1
ATOM 4632 N N . VAL A 1 619 ? 12.985 1.961 5.812 1.00 88.50 619 VAL A N 1
ATOM 4633 C CA . VAL A 1 619 ? 13.228 3.216 6.536 1.00 88.50 619 VAL A CA 1
ATOM 4634 C C . VAL A 1 619 ? 12.552 4.348 5.781 1.00 88.50 619 VAL A C 1
ATOM 4636 O O . VAL A 1 619 ? 12.954 4.661 4.663 1.00 88.50 619 VAL A O 1
ATOM 4639 N N . THR A 1 620 ? 11.539 4.960 6.391 1.00 89.69 620 THR A N 1
ATOM 4640 C CA . THR A 1 620 ? 10.796 6.075 5.792 1.00 89.69 620 THR A CA 1
ATOM 4641 C C . THR A 1 620 ? 11.324 7.410 6.302 1.00 89.69 620 THR A C 1
ATOM 4643 O O . THR A 1 620 ? 11.388 7.622 7.512 1.00 89.69 620 THR A O 1
ATOM 4646 N N . ILE A 1 621 ? 11.664 8.319 5.384 1.00 91.00 621 ILE A N 1
ATOM 4647 C CA . ILE A 1 621 ? 12.073 9.697 5.686 1.00 91.00 621 ILE A CA 1
ATOM 4648 C C . ILE A 1 621 ? 11.249 10.659 4.824 1.00 91.00 621 ILE A C 1
ATOM 4650 O O . ILE A 1 621 ? 11.287 10.598 3.595 1.00 91.00 621 ILE A O 1
ATOM 4654 N N . LYS A 1 622 ? 10.497 11.552 5.481 1.00 86.69 622 LYS A N 1
ATOM 4655 C CA . LYS A 1 622 ? 9.611 12.542 4.830 1.00 86.69 622 LYS A CA 1
ATOM 4656 C C . LYS A 1 622 ? 10.106 13.988 4.969 1.00 86.69 622 LYS A C 1
ATOM 4658 O O . LYS A 1 622 ? 9.661 14.878 4.250 1.00 86.69 622 LYS A O 1
ATOM 4663 N N . SER A 1 623 ? 11.003 14.252 5.919 1.00 88.75 623 SER A N 1
ATOM 4664 C CA . SER A 1 623 ? 11.466 15.611 6.213 1.00 88.75 623 SER A CA 1
ATOM 4665 C C . SER A 1 623 ? 12.490 16.106 5.176 1.00 88.75 623 SER A C 1
ATOM 4667 O O . SER A 1 623 ? 13.467 15.405 4.898 1.00 88.75 623 SER A O 1
ATOM 4669 N N . PRO A 1 624 ? 12.342 17.331 4.631 1.00 87.56 624 PRO A N 1
ATOM 4670 C CA . PRO A 1 624 ? 13.275 17.877 3.646 1.00 87.56 624 PRO A CA 1
ATOM 4671 C C . PRO A 1 624 ? 14.702 18.053 4.170 1.00 87.56 624 PRO A C 1
ATOM 4673 O O . PRO A 1 624 ? 14.913 18.563 5.271 1.00 87.56 624 PRO A O 1
ATOM 4676 N N . GLY A 1 625 ? 15.696 17.701 3.351 1.00 89.25 625 GLY A N 1
ATOM 4677 C CA . GLY A 1 625 ? 17.108 17.983 3.627 1.00 89.25 625 GLY A CA 1
ATOM 4678 C C . GLY A 1 625 ? 17.720 17.160 4.761 1.00 89.25 625 GLY A C 1
ATOM 4679 O O . GLY A 1 625 ? 18.780 17.529 5.261 1.00 89.25 625 GLY A O 1
ATOM 4680 N N . VAL A 1 626 ? 17.063 16.080 5.191 1.00 93.88 626 VAL A N 1
ATOM 4681 C CA . VAL A 1 626 ? 17.641 15.155 6.170 1.00 93.88 626 VAL A CA 1
ATOM 4682 C C . VAL A 1 626 ? 18.857 14.444 5.570 1.00 93.88 626 VAL A C 1
ATOM 4684 O O . VAL A 1 626 ? 18.879 14.080 4.396 1.00 93.88 626 VAL A O 1
ATOM 4687 N N . SER A 1 627 ? 19.884 14.255 6.392 1.00 96.50 627 SER A N 1
ATOM 4688 C CA . SER A 1 627 ? 21.077 13.475 6.069 1.00 96.50 627 SER A CA 1
ATOM 4689 C C . SER A 1 627 ? 21.035 12.132 6.786 1.00 96.50 627 SER A C 1
ATOM 4691 O O . SER A 1 627 ? 20.904 12.113 8.003 1.00 96.50 627 SER A O 1
ATOM 4693 N N . LEU A 1 628 ? 21.181 11.023 6.068 1.00 97.38 628 LEU A N 1
ATOM 4694 C CA . LEU A 1 628 ? 21.312 9.676 6.619 1.00 97.38 628 LEU A CA 1
ATOM 4695 C C . LEU A 1 628 ? 22.721 9.153 6.321 1.00 97.38 628 LEU A C 1
ATOM 4697 O O . LEU A 1 628 ? 23.063 8.906 5.166 1.00 97.38 628 LEU A O 1
ATOM 4701 N N . VAL A 1 629 ? 23.548 9.012 7.355 1.00 97.94 629 VAL A N 1
ATOM 4702 C CA . VAL A 1 629 ? 24.990 8.783 7.195 1.00 97.94 629 VAL A CA 1
ATOM 4703 C C . VAL A 1 629 ? 25.454 7.640 8.086 1.00 97.94 629 VAL A C 1
ATOM 4705 O O . VAL A 1 629 ? 25.321 7.717 9.304 1.00 97.94 629 VAL A O 1
ATOM 4708 N N . GLY A 1 630 ? 26.018 6.589 7.494 1.00 96.94 630 GLY A N 1
ATOM 4709 C CA . GLY A 1 630 ? 26.706 5.532 8.240 1.00 96.94 630 GLY A CA 1
ATOM 4710 C C . GLY A 1 630 ? 28.162 5.872 8.570 1.00 96.94 630 GLY A C 1
ATOM 4711 O O . GLY A 1 630 ? 28.734 6.818 8.021 1.00 96.94 630 GLY A O 1
ATOM 4712 N N . SER A 1 631 ? 28.793 5.082 9.444 1.00 91.19 631 SER A N 1
ATOM 4713 C CA . SER A 1 631 ? 30.235 5.201 9.721 1.00 91.19 631 SER A CA 1
ATOM 4714 C C . SER A 1 631 ? 31.088 4.870 8.490 1.00 91.19 631 SER A C 1
ATOM 4716 O O . SER A 1 631 ? 32.045 5.581 8.183 1.00 91.19 631 SER A O 1
ATOM 4718 N N . SER A 1 632 ? 30.723 3.812 7.763 1.00 93.44 632 SER A N 1
ATOM 4719 C CA . SER A 1 632 ? 31.243 3.443 6.445 1.00 93.44 632 SER A CA 1
ATOM 4720 C C . SER A 1 632 ? 30.343 2.383 5.802 1.00 93.44 632 SER A C 1
ATOM 4722 O O . SER A 1 632 ? 29.707 1.592 6.502 1.00 93.44 632 SER A O 1
ATOM 4724 N N . ALA A 1 633 ? 30.359 2.284 4.468 1.00 89.44 633 ALA A N 1
ATOM 4725 C CA . ALA A 1 633 ? 29.613 1.234 3.771 1.00 89.44 633 ALA A CA 1
ATOM 4726 C C . ALA A 1 633 ? 30.071 -0.188 4.149 1.00 89.44 633 ALA A C 1
ATOM 4728 O O . ALA A 1 633 ? 29.297 -1.131 4.032 1.00 89.44 633 ALA A O 1
ATOM 4729 N N . ALA A 1 634 ? 31.310 -0.357 4.623 1.00 92.19 634 ALA A N 1
ATOM 4730 C CA . ALA A 1 634 ? 31.834 -1.652 5.053 1.00 92.19 634 ALA A CA 1
ATOM 4731 C C . ALA A 1 634 ? 31.370 -2.066 6.462 1.00 92.19 634 ALA A C 1
ATOM 4733 O O . ALA A 1 634 ? 31.429 -3.249 6.794 1.00 92.19 634 ALA A O 1
ATOM 4734 N N . GLU A 1 635 ? 30.942 -1.109 7.285 1.00 95.25 635 GLU A N 1
ATOM 4735 C CA . GLU A 1 635 ? 30.611 -1.325 8.698 1.00 95.25 635 GLU A CA 1
ATOM 4736 C C . GLU A 1 635 ? 29.110 -1.252 8.979 1.00 95.25 635 GLU A C 1
ATOM 4738 O O . GLU A 1 635 ? 28.648 -1.873 9.932 1.00 95.25 635 GLU A O 1
ATOM 4743 N N . VAL A 1 636 ? 28.345 -0.529 8.156 1.00 97.44 636 VAL A N 1
ATOM 4744 C CA . VAL A 1 636 ? 26.902 -0.355 8.347 1.00 97.44 636 VAL A CA 1
ATOM 4745 C C . VAL A 1 636 ? 26.130 -1.096 7.268 1.00 97.44 636 VAL A C 1
ATOM 4747 O O . VAL A 1 636 ? 26.180 -0.734 6.093 1.00 97.44 636 VAL A O 1
ATOM 4750 N N . THR A 1 637 ? 25.372 -2.116 7.668 1.00 97.06 637 THR A N 1
ATOM 4751 C CA . THR A 1 637 ? 24.472 -2.854 6.774 1.00 97.06 637 THR A CA 1
ATOM 4752 C C . THR A 1 637 ? 23.021 -2.685 7.207 1.00 97.06 637 THR A C 1
ATOM 4754 O O . THR A 1 637 ? 22.642 -3.088 8.304 1.00 97.06 637 THR A O 1
ATOM 4757 N N . LEU A 1 638 ? 22.193 -2.144 6.317 1.00 96.31 638 LEU A N 1
ATOM 4758 C CA . LEU A 1 638 ? 20.742 -2.082 6.452 1.00 96.31 638 LEU A CA 1
ATOM 4759 C C . LEU A 1 638 ? 20.135 -3.262 5.694 1.00 96.31 638 LEU A C 1
ATOM 4761 O O . LEU A 1 638 ? 20.166 -3.294 4.463 1.00 96.31 638 LEU A O 1
ATOM 4765 N N . ARG A 1 639 ? 19.600 -4.250 6.417 1.00 93.44 639 ARG A N 1
ATOM 4766 C CA . ARG A 1 639 ? 19.062 -5.476 5.820 1.00 93.44 639 ARG A CA 1
ATOM 4767 C C . ARG A 1 639 ? 17.552 -5.557 5.983 1.00 93.44 639 ARG A C 1
ATOM 4769 O O . ARG A 1 639 ? 17.038 -5.800 7.077 1.00 93.44 639 ARG A O 1
ATOM 4776 N N . MET A 1 640 ? 16.847 -5.449 4.861 1.00 89.12 640 MET A N 1
ATOM 4777 C CA . MET A 1 640 ? 15.400 -5.609 4.814 1.00 89.12 640 MET A CA 1
ATOM 4778 C C . MET A 1 640 ? 15.009 -7.084 4.660 1.00 89.12 640 MET A C 1
ATOM 4780 O O . MET A 1 640 ? 15.505 -7.821 3.792 1.00 89.12 640 MET A O 1
ATOM 4784 N N . THR A 1 641 ? 14.114 -7.523 5.545 1.00 82.31 641 THR A N 1
ATOM 4785 C CA . THR A 1 641 ? 13.635 -8.918 5.596 1.00 82.31 641 THR A CA 1
ATOM 4786 C C . THR A 1 641 ? 12.291 -9.137 4.898 1.00 82.31 641 THR A C 1
ATOM 4788 O O . THR A 1 641 ? 11.939 -10.264 4.560 1.00 82.31 641 THR A O 1
ATOM 4791 N N . SER A 1 642 ? 11.565 -8.050 4.640 1.00 79.19 642 SER A N 1
ATOM 4792 C CA . SER A 1 642 ? 10.268 -8.018 3.966 1.00 79.19 642 SER A CA 1
ATOM 4793 C C . SER A 1 642 ? 10.384 -7.557 2.502 1.00 79.19 642 SER A C 1
ATOM 4795 O O . SER A 1 642 ? 11.473 -7.282 1.989 1.00 79.19 642 SER A O 1
ATOM 4797 N N . ARG A 1 643 ? 9.239 -7.485 1.808 1.00 84.12 643 ARG A N 1
ATOM 4798 C CA . ARG A 1 643 ? 9.110 -6.865 0.476 1.00 84.12 643 ARG A CA 1
ATOM 4799 C C . ARG A 1 643 ? 9.018 -5.343 0.598 1.00 84.12 643 ARG A C 1
ATOM 4801 O O . ARG A 1 643 ? 8.405 -4.862 1.546 1.00 84.12 643 ARG A O 1
ATOM 4808 N N . GLY A 1 644 ? 9.550 -4.604 -0.377 1.00 86.56 644 GLY A N 1
ATOM 4809 C CA . GLY A 1 644 ? 9.537 -3.132 -0.382 1.00 86.56 644 GLY A CA 1
ATOM 4810 C C . GLY A 1 644 ? 10.895 -2.509 -0.711 1.00 86.56 644 GLY A C 1
ATOM 4811 O O . GLY A 1 644 ? 11.697 -3.111 -1.419 1.00 86.56 644 GLY A O 1
ATOM 4812 N N . SER A 1 645 ? 11.163 -1.311 -0.195 1.00 90.94 645 SER A N 1
ATOM 4813 C CA . SER A 1 645 ? 12.444 -0.608 -0.367 1.00 90.94 645 SER A CA 1
ATOM 4814 C C . SER A 1 645 ? 13.168 -0.498 0.970 1.00 90.94 645 SER A C 1
ATOM 4816 O O . SER A 1 645 ? 12.533 -0.144 1.962 1.00 90.94 645 SER A O 1
ATOM 4818 N N . VAL A 1 646 ? 14.487 -0.736 1.006 1.00 93.62 646 VAL A N 1
ATOM 4819 C CA . VAL A 1 646 ? 15.269 -0.588 2.254 1.00 93.62 646 VAL A CA 1
ATOM 4820 C C . VAL A 1 646 ? 15.165 0.844 2.775 1.00 93.62 646 VAL A C 1
ATOM 4822 O O . VAL A 1 646 ? 14.958 1.055 3.968 1.00 93.62 646 VAL A O 1
ATOM 4825 N N . ILE A 1 647 ? 15.254 1.820 1.867 1.00 94.44 647 ILE A N 1
ATOM 4826 C CA . ILE A 1 647 ? 15.017 3.238 2.147 1.00 94.44 647 ILE A CA 1
ATOM 4827 C C . ILE A 1 647 ? 13.887 3.739 1.248 1.00 94.44 647 ILE A C 1
ATOM 4829 O O . ILE A 1 647 ? 13.917 3.551 0.030 1.00 94.44 647 ILE A O 1
ATOM 4833 N N . TYR A 1 648 ? 12.913 4.405 1.857 1.00 92.81 648 TYR A N 1
ATOM 4834 C CA . TYR A 1 648 ? 11.843 5.133 1.193 1.00 92.81 648 TYR A CA 1
ATOM 4835 C C . TYR A 1 648 ? 11.949 6.614 1.565 1.00 92.81 648 TYR A C 1
ATOM 4837 O O . TYR A 1 648 ? 11.835 6.984 2.735 1.00 92.81 648 TYR A O 1
ATOM 4845 N N . TRP A 1 649 ? 12.185 7.462 0.569 1.00 91.94 649 TRP A N 1
ATOM 4846 C CA . TRP A 1 649 ? 12.382 8.895 0.757 1.00 91.94 649 TRP A CA 1
ATOM 4847 C C . TRP A 1 649 ? 11.343 9.681 -0.027 1.00 91.94 649 TRP A C 1
ATOM 4849 O O . TRP A 1 649 ? 11.196 9.477 -1.233 1.00 91.94 649 TRP A O 1
ATOM 4859 N N . GLU A 1 650 ? 10.633 10.589 0.639 1.00 88.19 650 GLU A N 1
ATOM 4860 C CA . GLU A 1 650 ? 9.470 11.257 0.057 1.00 88.19 650 GLU A CA 1
ATOM 4861 C C . GLU A 1 650 ? 9.565 12.786 0.072 1.00 88.19 650 GLU A C 1
ATOM 4863 O O . GLU A 1 650 ? 9.787 13.390 1.118 1.00 88.19 650 GLU A O 1
ATOM 4868 N N . ASN A 1 651 ? 9.333 13.403 -1.096 1.00 79.88 651 ASN A N 1
ATOM 4869 C CA . ASN A 1 651 ? 9.119 14.842 -1.317 1.00 79.88 651 ASN A CA 1
ATOM 4870 C C . ASN A 1 651 ? 10.204 15.746 -0.702 1.00 79.88 651 ASN A C 1
ATOM 4872 O O . ASN A 1 651 ? 9.931 16.844 -0.208 1.00 79.88 651 ASN A O 1
ATOM 4876 N N . ALA A 1 652 ? 11.446 15.269 -0.713 1.00 80.31 652 ALA A N 1
ATOM 4877 C CA . ALA A 1 652 ? 12.557 15.860 0.014 1.00 80.31 652 ALA A CA 1
ATOM 4878 C C . ALA A 1 652 ? 13.888 15.582 -0.698 1.00 80.31 652 ALA A C 1
ATOM 4880 O O . ALA A 1 652 ? 14.093 14.451 -1.149 1.00 80.31 652 ALA A O 1
ATOM 4881 N N . PRO A 1 653 ? 14.825 16.553 -0.732 1.00 90.00 653 PRO A N 1
ATOM 4882 C CA . PRO A 1 653 ? 16.218 16.271 -1.051 1.00 90.00 653 PRO A CA 1
ATOM 4883 C C . PRO A 1 653 ? 16.767 15.250 -0.058 1.00 90.00 653 PRO A C 1
ATOM 4885 O O . PRO A 1 653 ? 16.648 15.449 1.158 1.00 90.00 653 PRO A O 1
ATOM 4888 N N . ALA A 1 654 ? 17.356 14.180 -0.577 1.00 91.50 654 ALA A N 1
ATOM 4889 C CA . ALA A 1 654 ? 17.986 13.136 0.211 1.00 91.50 654 ALA A CA 1
ATOM 4890 C C . ALA A 1 654 ? 19.501 13.333 0.231 1.00 91.50 654 ALA A C 1
ATOM 4892 O O . ALA A 1 654 ? 20.110 13.495 -0.824 1.00 91.50 654 ALA A O 1
ATOM 4893 N N . TYR A 1 655 ? 20.122 13.281 1.407 1.00 96.31 655 TYR A N 1
ATOM 4894 C CA . TYR A 1 655 ? 21.563 13.059 1.518 1.00 96.31 655 TYR A CA 1
ATOM 4895 C C . TYR A 1 655 ? 21.786 11.695 2.164 1.00 96.31 655 TYR A C 1
ATOM 4897 O O . TYR A 1 655 ? 21.469 11.522 3.340 1.00 96.31 655 TYR A O 1
ATOM 4905 N N . VAL A 1 656 ? 22.284 10.718 1.405 1.00 97.25 656 VAL A N 1
ATOM 4906 C CA . VAL A 1 656 ? 22.505 9.348 1.895 1.00 97.25 656 VAL A CA 1
ATOM 4907 C C . VAL A 1 656 ? 23.934 8.932 1.607 1.00 97.25 656 VAL A C 1
ATOM 4909 O O . VAL A 1 656 ? 24.351 8.951 0.449 1.00 97.25 656 VAL A O 1
ATOM 4912 N N . ALA A 1 657 ? 24.672 8.559 2.653 1.00 98.06 657 ALA A N 1
ATOM 4913 C CA . ALA A 1 657 ? 26.082 8.222 2.526 1.00 98.06 657 ALA A CA 1
ATOM 4914 C C . ALA A 1 657 ? 26.530 7.072 3.431 1.00 98.06 657 ALA A C 1
ATOM 4916 O O . ALA A 1 657 ? 26.029 6.928 4.546 1.00 98.06 657 ALA A O 1
ATOM 4917 N N . ASN A 1 658 ? 27.548 6.324 2.989 1.00 98.00 658 ASN A N 1
ATOM 4918 C CA . ASN A 1 658 ? 28.310 5.368 3.805 1.00 98.00 658 ASN A CA 1
ATOM 4919 C C . ASN A 1 658 ? 27.501 4.172 4.346 1.00 98.00 658 ASN A C 1
ATOM 4921 O O . ASN A 1 658 ? 27.619 3.835 5.524 1.00 98.00 658 ASN A O 1
ATOM 4925 N N . LEU A 1 659 ? 26.688 3.516 3.513 1.00 97.38 659 LEU A N 1
ATOM 4926 C CA . LEU A 1 659 ? 25.837 2.388 3.927 1.00 97.38 659 LEU A CA 1
ATOM 4927 C C . LEU A 1 659 ? 25.883 1.235 2.919 1.00 97.38 659 LEU A C 1
ATOM 4929 O O . LEU A 1 659 ? 25.987 1.450 1.713 1.00 97.38 659 LEU A O 1
ATOM 4933 N N . THR A 1 660 ? 25.707 0.012 3.410 1.00 97.81 660 THR A N 1
ATOM 4934 C CA . THR A 1 660 ? 25.315 -1.143 2.596 1.00 97.81 660 THR A CA 1
ATOM 4935 C C . THR A 1 660 ? 23.810 -1.386 2.735 1.00 97.81 660 THR A C 1
ATOM 4937 O O . THR A 1 660 ? 23.302 -1.488 3.849 1.00 97.81 660 THR A O 1
ATOM 4940 N N . LEU A 1 661 ? 23.090 -1.520 1.620 1.00 96.88 661 LEU A N 1
ATOM 4941 C CA . LEU A 1 661 ? 21.664 -1.846 1.557 1.00 96.88 661 LEU A CA 1
ATOM 4942 C C . LEU A 1 661 ? 21.478 -3.274 1.029 1.00 96.88 661 LEU A C 1
ATOM 4944 O O . LEU A 1 661 ? 21.875 -3.583 -0.098 1.00 96.88 661 LEU A O 1
ATOM 4948 N N . GLU A 1 662 ? 20.853 -4.136 1.832 1.00 94.75 662 GLU A N 1
ATOM 4949 C CA . GLU A 1 662 ? 20.632 -5.550 1.517 1.00 94.75 662 GLU A CA 1
ATOM 4950 C C . GLU A 1 662 ? 19.159 -5.958 1.552 1.00 94.75 662 GLU A C 1
ATOM 4952 O O . GLU A 1 662 ? 18.397 -5.579 2.441 1.00 94.75 662 GLU A O 1
ATOM 4957 N N . ASN A 1 663 ? 18.787 -6.832 0.616 1.00 91.00 663 ASN A N 1
ATOM 4958 C CA . ASN A 1 663 ? 17.438 -7.375 0.486 1.00 91.00 663 ASN A CA 1
ATOM 4959 C C . ASN A 1 663 ? 17.424 -8.908 0.491 1.00 91.00 663 ASN A C 1
ATOM 4961 O O . ASN A 1 663 ? 18.042 -9.567 -0.354 1.00 91.00 663 ASN A O 1
ATOM 4965 N N . THR A 1 664 ? 16.654 -9.489 1.409 1.00 86.50 664 THR A N 1
ATOM 4966 C CA . THR A 1 664 ? 16.478 -10.952 1.512 1.00 86.50 664 THR A CA 1
ATOM 4967 C C . THR A 1 664 ? 15.366 -11.505 0.613 1.00 86.50 664 THR A C 1
ATOM 4969 O O . THR A 1 664 ? 15.405 -12.685 0.278 1.00 86.50 664 THR A O 1
ATOM 4972 N N . GLN A 1 665 ? 14.415 -10.673 0.173 1.00 81.81 665 GLN A N 1
ATOM 4973 C CA . GLN A 1 665 ? 13.367 -11.021 -0.801 1.00 81.81 665 GLN A CA 1
ATOM 4974 C C . GLN A 1 665 ? 13.537 -10.219 -2.102 1.00 81.81 665 GLN A C 1
ATOM 4976 O O . GLN A 1 665 ? 12.627 -9.520 -2.543 1.00 81.81 665 GLN A O 1
ATOM 4981 N N . ALA A 1 666 ? 14.727 -10.291 -2.708 1.00 74.12 666 ALA A N 1
ATOM 4982 C CA . ALA A 1 666 ? 15.148 -9.370 -3.763 1.00 74.12 666 ALA A CA 1
ATOM 4983 C C . ALA A 1 666 ? 14.167 -9.247 -4.937 1.00 74.12 666 ALA A C 1
ATOM 4985 O O . ALA A 1 666 ? 13.912 -8.131 -5.361 1.00 74.12 666 ALA A O 1
ATOM 4986 N N . GLN A 1 667 ? 13.544 -10.337 -5.394 1.00 78.75 667 GLN A N 1
ATOM 4987 C CA . GLN A 1 667 ? 12.655 -10.345 -6.570 1.00 78.75 667 GLN A CA 1
ATOM 4988 C C . GLN A 1 667 ? 11.453 -9.381 -6.510 1.00 78.75 667 GLN A C 1
ATOM 4990 O O . GLN A 1 667 ? 10.858 -9.099 -7.548 1.00 78.75 667 GLN A O 1
ATOM 4995 N N . PHE A 1 668 ? 11.079 -8.887 -5.327 1.00 77.75 668 PHE A N 1
ATOM 4996 C CA . PHE A 1 668 ? 9.954 -7.961 -5.135 1.00 77.75 668 PHE A CA 1
ATOM 4997 C C . PHE A 1 668 ? 10.358 -6.679 -4.398 1.00 77.75 668 PHE A C 1
ATOM 4999 O O . PHE A 1 668 ? 9.489 -5.972 -3.883 1.00 77.75 668 PHE A O 1
ATOM 5006 N N . SER A 1 669 ? 11.659 -6.400 -4.316 1.00 87.38 669 SER A N 1
ATOM 5007 C CA . SER A 1 669 ? 12.201 -5.325 -3.490 1.00 87.38 669 SER A CA 1
ATOM 5008 C C . SER A 1 669 ? 13.110 -4.382 -4.271 1.00 87.38 669 SER A C 1
ATOM 5010 O O . SER A 1 669 ? 13.556 -4.679 -5.377 1.00 87.38 669 SER A O 1
ATOM 5012 N N . LYS A 1 670 ? 13.390 -3.227 -3.669 1.00 92.50 670 LYS A N 1
ATOM 5013 C CA . LYS A 1 670 ? 14.289 -2.193 -4.185 1.00 92.50 670 LYS A CA 1
ATOM 5014 C C . LYS A 1 670 ? 15.346 -1.865 -3.136 1.00 92.50 670 LYS A C 1
ATOM 5016 O O . LYS A 1 670 ? 15.117 -2.049 -1.936 1.00 92.50 670 LYS A O 1
ATOM 5021 N N . GLY A 1 671 ? 16.510 -1.380 -3.555 1.00 94.50 671 GLY A N 1
ATOM 5022 C CA . GLY A 1 671 ? 17.475 -0.806 -2.613 1.00 94.50 671 GLY A CA 1
ATOM 5023 C C . GLY A 1 671 ? 16.919 0.482 -2.006 1.00 94.50 671 GLY A C 1
ATOM 5024 O O . GLY A 1 671 ? 16.693 0.570 -0.801 1.00 94.50 671 GLY A O 1
ATOM 5025 N N . MET A 1 672 ? 16.618 1.453 -2.863 1.00 95.81 672 MET A N 1
ATOM 5026 C CA . MET A 1 672 ? 16.072 2.754 -2.484 1.00 95.81 672 MET A CA 1
ATOM 5027 C C . MET A 1 672 ? 14.909 3.148 -3.392 1.00 95.81 672 MET A C 1
ATOM 5029 O O . MET A 1 672 ? 14.915 2.846 -4.584 1.00 95.81 672 MET A O 1
ATOM 5033 N N . TYR A 1 673 ? 13.936 3.861 -2.833 1.00 95.06 673 TYR A N 1
ATOM 5034 C CA . TYR A 1 673 ? 12.875 4.531 -3.580 1.00 95.06 673 TYR A CA 1
ATOM 5035 C C . TYR A 1 673 ? 12.842 6.008 -3.192 1.00 95.06 673 TYR A C 1
ATOM 5037 O O . TYR A 1 673 ? 12.639 6.331 -2.021 1.00 95.06 673 TYR A O 1
ATOM 5045 N N . LEU A 1 674 ? 13.069 6.888 -4.163 1.00 93.31 674 LEU A N 1
ATOM 5046 C CA . LEU A 1 674 ? 13.129 8.338 -3.991 1.00 93.31 674 LEU A CA 1
ATOM 5047 C C . LEU A 1 674 ? 11.983 8.964 -4.781 1.00 93.31 674 LEU A C 1
ATOM 5049 O O . LEU A 1 674 ? 11.972 8.850 -6.003 1.00 93.31 674 LEU A O 1
ATOM 5053 N N . THR A 1 675 ? 11.028 9.619 -4.121 1.00 90.25 675 THR A N 1
ATOM 5054 C CA . THR A 1 675 ? 9.922 10.295 -4.813 1.00 90.25 675 THR A CA 1
ATOM 5055 C C . THR A 1 675 ? 10.016 11.810 -4.719 1.00 90.25 675 THR A C 1
ATOM 5057 O O . THR A 1 675 ? 10.023 12.363 -3.622 1.00 90.25 675 THR A O 1
ATOM 5060 N N . SER A 1 676 ? 10.045 12.481 -5.878 1.00 83.50 676 SER A N 1
ATOM 5061 C CA . SER A 1 676 ? 10.153 13.948 -5.995 1.00 83.50 676 SER A CA 1
ATOM 5062 C C . SER A 1 676 ? 11.289 14.543 -5.147 1.00 83.50 676 SER A C 1
ATOM 5064 O O . SER A 1 676 ? 11.086 15.441 -4.329 1.00 83.50 676 SER A O 1
ATOM 5066 N N . SER A 1 677 ? 12.500 14.018 -5.340 1.00 84.56 677 SER A N 1
ATOM 5067 C CA . SER A 1 677 ? 13.670 14.283 -4.497 1.00 84.56 677 SER A CA 1
ATOM 5068 C C . SER A 1 677 ? 14.729 15.110 -5.233 1.00 84.56 677 SER A C 1
ATOM 5070 O O . SER A 1 677 ? 15.838 14.640 -5.501 1.00 84.56 677 SER A O 1
ATOM 5072 N N . ASP A 1 678 ? 14.388 16.358 -5.563 1.00 91.94 678 ASP A N 1
ATOM 5073 C CA . ASP A 1 678 ? 15.310 17.301 -6.209 1.00 91.94 678 ASP A CA 1
ATOM 5074 C C . ASP A 1 678 ? 16.575 17.547 -5.371 1.00 91.94 678 ASP A C 1
ATOM 5076 O O . ASP A 1 678 ? 16.518 17.631 -4.145 1.00 91.94 678 ASP A O 1
ATOM 5080 N N . ASN A 1 679 ? 17.714 17.749 -6.037 1.00 93.88 679 ASN A N 1
ATOM 5081 C CA . ASN A 1 679 ? 19.013 18.067 -5.431 1.00 93.88 679 ASN A CA 1
ATOM 5082 C C . ASN A 1 679 ? 19.527 17.012 -4.434 1.00 93.88 679 ASN A C 1
ATOM 5084 O O . ASN A 1 679 ? 20.271 17.338 -3.507 1.00 93.88 679 ASN A O 1
ATOM 5088 N N . SER A 1 680 ? 19.120 15.753 -4.605 1.00 95.12 680 SER A N 1
ATOM 5089 C CA . SER A 1 680 ? 19.579 14.652 -3.755 1.00 95.12 680 SER A CA 1
ATOM 5090 C C . SER A 1 680 ? 21.027 14.273 -4.042 1.00 95.12 680 SER A C 1
ATOM 5092 O O . SER A 1 680 ? 21.459 14.268 -5.190 1.00 95.12 680 SER A O 1
ATOM 5094 N N . VAL A 1 681 ? 21.771 13.896 -3.008 1.00 97.25 681 VAL A N 1
ATOM 5095 C CA . VAL A 1 681 ? 23.138 13.385 -3.112 1.00 97.25 681 VAL A CA 1
ATOM 5096 C C . VAL A 1 681 ? 23.189 12.010 -2.464 1.00 97.25 681 VAL A C 1
ATOM 5098 O O . VAL A 1 681 ? 23.005 11.868 -1.256 1.00 97.25 681 VAL A O 1
ATOM 5101 N N . ILE A 1 682 ? 23.447 10.999 -3.283 1.00 97.88 682 ILE A N 1
ATOM 5102 C CA . ILE A 1 682 ? 23.576 9.607 -2.871 1.00 97.88 682 ILE A CA 1
ATOM 5103 C C . ILE A 1 682 ? 25.016 9.194 -3.148 1.00 97.88 682 ILE A C 1
ATOM 5105 O O . ILE A 1 682 ? 25.463 9.224 -4.299 1.00 97.88 682 ILE A O 1
ATOM 5109 N N . GLU A 1 683 ? 25.765 8.852 -2.105 1.00 97.94 683 GLU A N 1
ATOM 5110 C CA . GLU A 1 683 ? 27.191 8.584 -2.248 1.00 97.94 683 GLU A CA 1
ATOM 5111 C C . GLU A 1 683 ? 27.722 7.458 -1.372 1.00 97.94 683 GLU A C 1
ATOM 5113 O O . GLU A 1 683 ? 27.165 7.166 -0.325 1.00 97.94 683 GLU A O 1
ATOM 5118 N N . ASP A 1 684 ? 28.818 6.824 -1.790 1.00 97.88 684 ASP A N 1
ATOM 5119 C CA . ASP A 1 684 ? 29.517 5.815 -0.980 1.00 97.88 684 ASP A CA 1
ATOM 5120 C C . ASP A 1 684 ? 28.581 4.702 -0.467 1.00 97.88 684 ASP A C 1
ATOM 5122 O O . ASP A 1 684 ? 28.616 4.338 0.711 1.00 97.88 684 ASP A O 1
ATOM 5126 N N . LEU A 1 685 ? 27.701 4.190 -1.338 1.00 98.00 685 LEU A N 1
ATOM 5127 C CA . LEU A 1 685 ? 26.758 3.121 -0.994 1.00 98.00 685 LEU A CA 1
ATOM 5128 C C . LEU A 1 685 ? 27.086 1.815 -1.705 1.00 98.00 685 LEU A C 1
ATOM 5130 O O . LEU A 1 685 ? 27.478 1.816 -2.870 1.00 98.00 685 LEU A O 1
ATOM 5134 N N . VAL A 1 686 ? 26.805 0.701 -1.033 1.00 97.81 686 VAL A N 1
ATOM 5135 C CA . VAL A 1 686 ? 26.730 -0.628 -1.651 1.00 97.81 686 VAL A CA 1
ATOM 5136 C C . VAL A 1 686 ? 25.266 -1.066 -1.672 1.00 97.81 686 VAL A C 1
ATOM 5138 O O . VAL A 1 686 ? 24.616 -1.067 -0.634 1.00 97.81 686 VAL A O 1
ATOM 5141 N N . ILE A 1 687 ? 24.727 -1.457 -2.824 1.00 97.12 687 ILE A N 1
ATOM 5142 C CA . ILE A 1 687 ? 23.351 -1.956 -2.963 1.00 97.12 687 ILE A CA 1
ATOM 5143 C C . ILE A 1 687 ? 23.401 -3.344 -3.586 1.00 97.12 687 ILE A C 1
ATOM 5145 O O . ILE A 1 687 ? 23.892 -3.504 -4.704 1.00 97.12 687 ILE A O 1
ATOM 5149 N N . ARG A 1 688 ? 22.892 -4.355 -2.878 1.00 94.62 688 ARG A N 1
ATOM 5150 C CA . ARG A 1 688 ? 22.945 -5.743 -3.355 1.00 94.62 688 ARG A CA 1
ATOM 5151 C C . ARG A 1 688 ? 21.824 -6.624 -2.797 1.00 94.62 688 ARG A C 1
ATOM 5153 O O . ARG A 1 688 ? 21.334 -6.387 -1.690 1.00 94.62 688 ARG A O 1
ATOM 5160 N N . PRO A 1 689 ? 21.417 -7.686 -3.508 1.00 92.69 689 PRO A N 1
ATOM 5161 C CA . PRO A 1 689 ? 20.632 -8.750 -2.903 1.00 92.69 689 PRO A CA 1
ATOM 5162 C C . PRO A 1 689 ? 21.494 -9.588 -1.952 1.00 92.69 689 PRO A C 1
ATOM 5164 O O . PRO A 1 689 ? 22.706 -9.723 -2.124 1.00 92.69 689 PRO A O 1
ATOM 5167 N N . VAL A 1 690 ? 20.857 -10.242 -0.984 1.00 89.56 690 VAL A N 1
ATOM 5168 C CA . VAL A 1 690 ? 21.484 -11.372 -0.286 1.00 89.56 690 VAL A CA 1
ATOM 5169 C C . VAL A 1 690 ? 21.634 -12.530 -1.283 1.00 89.56 690 VAL A C 1
ATOM 5171 O O . VAL A 1 690 ? 20.694 -12.845 -1.999 1.00 89.56 690 VAL A O 1
ATOM 5174 N N . LEU A 1 691 ? 22.797 -13.190 -1.336 1.00 76.50 691 LEU A N 1
ATOM 5175 C CA . LEU A 1 691 ? 23.186 -14.139 -2.404 1.00 76.50 691 LEU A CA 1
ATOM 5176 C C . LEU A 1 691 ? 22.143 -15.218 -2.777 1.00 76.50 691 LEU A C 1
ATOM 5178 O O . LEU A 1 691 ? 22.151 -15.713 -3.902 1.00 76.50 691 LEU A O 1
ATOM 5182 N N . SER A 1 692 ? 21.254 -15.602 -1.860 1.00 77.25 692 SER A N 1
ATOM 5183 C CA . SER A 1 692 ? 20.211 -16.610 -2.083 1.00 77.25 692 SER A CA 1
ATOM 5184 C C . SER A 1 692 ? 18.864 -16.061 -2.577 1.00 77.25 692 SER A C 1
ATOM 5186 O O . SER A 1 692 ? 17.966 -16.860 -2.833 1.00 77.25 692 SER A O 1
ATOM 5188 N N . SER A 1 693 ? 18.680 -14.741 -2.690 1.00 78.69 693 SER A N 1
ATOM 5189 C CA . SER A 1 693 ? 17.365 -14.119 -2.923 1.00 78.69 693 SER A CA 1
ATOM 5190 C C . SER A 1 693 ? 17.044 -13.784 -4.384 1.00 78.69 693 SER A C 1
ATOM 5192 O O . SER A 1 693 ? 15.933 -13.346 -4.685 1.00 78.69 693 SER A O 1
ATOM 5194 N N . GLY A 1 694 ? 17.976 -14.048 -5.304 1.00 85.69 694 GLY A N 1
ATOM 5195 C CA . GLY A 1 694 ? 17.861 -13.669 -6.715 1.00 85.69 694 GLY A CA 1
ATOM 5196 C C . GLY A 1 694 ? 18.324 -12.234 -6.981 1.00 85.69 694 GLY A C 1
ATOM 5197 O O . GLY A 1 694 ? 18.842 -11.569 -6.090 1.00 85.69 694 GLY A O 1
ATOM 5198 N N . ALA A 1 695 ? 18.191 -11.779 -8.229 1.00 87.06 695 ALA A N 1
ATOM 5199 C CA . ALA A 1 695 ? 18.521 -10.403 -8.593 1.00 87.06 695 ALA A CA 1
ATOM 5200 C C . ALA A 1 695 ? 17.486 -9.419 -8.029 1.00 87.06 695 ALA A C 1
ATOM 5202 O O . ALA A 1 695 ? 16.300 -9.744 -7.926 1.00 87.06 695 ALA A O 1
ATOM 5203 N N . LEU A 1 696 ? 17.942 -8.219 -7.679 1.00 91.12 696 LEU A N 1
ATOM 5204 C CA . LEU A 1 696 ? 17.062 -7.095 -7.363 1.00 91.12 696 LEU A CA 1
ATOM 5205 C C . LEU A 1 696 ? 16.474 -6.520 -8.659 1.00 91.12 696 LEU A C 1
ATOM 5207 O O . LEU A 1 696 ? 17.256 -6.199 -9.548 1.00 91.12 696 LEU A O 1
ATOM 5211 N N . PRO A 1 697 ? 15.150 -6.317 -8.782 1.00 92.00 697 PRO A N 1
ATOM 5212 C CA . PRO A 1 697 ? 14.566 -5.599 -9.910 1.00 92.00 697 PRO A CA 1
ATOM 5213 C C . PRO A 1 697 ? 15.195 -4.218 -10.099 1.00 92.00 697 PRO A C 1
ATOM 5215 O O . PRO A 1 697 ? 15.617 -3.892 -11.207 1.00 92.00 697 PRO A O 1
ATOM 5218 N N . THR A 1 698 ? 15.332 -3.456 -9.005 1.00 94.75 698 THR A N 1
ATOM 5219 C CA . THR A 1 698 ? 15.853 -2.085 -9.054 1.00 94.75 698 THR A CA 1
ATOM 5220 C C . THR A 1 698 ? 16.747 -1.764 -7.853 1.00 94.75 698 THR A C 1
ATOM 5222 O O . THR A 1 698 ? 16.366 -1.986 -6.702 1.00 94.75 698 THR A O 1
ATOM 5225 N N . GLY A 1 699 ? 17.933 -1.206 -8.101 1.00 96.00 699 GLY A N 1
ATOM 5226 C CA . GLY A 1 699 ? 18.816 -0.652 -7.075 1.00 96.00 699 GLY A CA 1
ATOM 5227 C C . GLY A 1 699 ? 18.234 0.633 -6.484 1.00 96.00 699 GLY A C 1
ATOM 5228 O O . GLY A 1 699 ? 17.863 0.654 -5.311 1.00 96.00 699 GLY A O 1
ATOM 5229 N N . ILE A 1 700 ? 18.105 1.678 -7.304 1.00 97.12 700 ILE A N 1
ATOM 5230 C CA . ILE A 1 700 ? 17.487 2.965 -6.950 1.00 97.12 700 ILE A CA 1
ATOM 5231 C C . ILE A 1 700 ? 16.347 3.273 -7.925 1.00 97.12 700 ILE A C 1
ATOM 5233 O O . ILE A 1 700 ? 16.570 3.369 -9.128 1.00 97.12 700 ILE A O 1
ATOM 5237 N N . ASP A 1 701 ? 15.139 3.458 -7.406 1.00 96.12 701 ASP A N 1
ATOM 5238 C CA . ASP A 1 701 ? 13.967 3.863 -8.187 1.00 96.12 701 ASP A CA 1
ATOM 5239 C C . ASP A 1 701 ? 13.599 5.321 -7.891 1.00 96.12 701 ASP A C 1
ATOM 5241 O O . ASP A 1 701 ? 13.470 5.721 -6.729 1.00 96.12 701 ASP A O 1
ATOM 5245 N N . LEU A 1 702 ? 13.441 6.107 -8.951 1.00 94.44 702 LEU A N 1
ATOM 5246 C CA . LEU A 1 702 ? 13.059 7.510 -8.928 1.00 94.44 702 LEU A CA 1
ATOM 5247 C C . LEU A 1 702 ? 11.558 7.628 -9.231 1.00 94.44 702 LEU A C 1
ATOM 5249 O O . LEU A 1 702 ? 11.126 7.753 -10.382 1.00 94.44 702 LEU A O 1
ATOM 5253 N N . GLY A 1 703 ? 10.759 7.617 -8.164 1.00 86.94 703 GLY A N 1
ATOM 5254 C CA . GLY A 1 703 ? 9.321 7.837 -8.198 1.00 86.94 703 GLY A CA 1
ATOM 5255 C C . GLY A 1 703 ? 8.977 9.266 -8.631 1.00 86.94 703 GLY A C 1
ATOM 5256 O O . GLY A 1 703 ? 9.158 10.231 -7.894 1.00 86.94 703 GLY A O 1
ATOM 5257 N N . GLY A 1 704 ? 8.446 9.429 -9.838 1.00 86.06 704 GLY A N 1
ATOM 5258 C CA . GLY A 1 704 ? 8.086 10.751 -10.365 1.00 86.06 704 GLY A CA 1
ATOM 5259 C C . GLY A 1 704 ? 9.269 11.501 -10.985 1.00 86.06 704 GLY A C 1
ATOM 5260 O O . GLY A 1 704 ? 10.267 10.903 -11.364 1.00 86.06 704 GLY A O 1
ATOM 5261 N N . THR A 1 705 ? 9.121 12.813 -11.176 1.00 86.69 705 THR A N 1
ATOM 5262 C CA . THR A 1 705 ? 10.136 13.662 -11.824 1.00 86.69 705 THR A CA 1
ATOM 5263 C C . THR A 1 705 ? 11.001 14.361 -10.785 1.00 86.69 705 THR A C 1
ATOM 5265 O O . THR A 1 705 ? 10.453 15.052 -9.926 1.00 86.69 705 THR A O 1
ATOM 5268 N N . SER A 1 706 ? 12.322 14.218 -10.897 1.00 90.75 706 SER A N 1
ATOM 5269 C CA . SER A 1 706 ? 13.304 14.922 -10.058 1.00 90.75 706 SER A CA 1
ATOM 5270 C C . SER A 1 706 ? 14.353 15.655 -10.911 1.00 90.75 706 SER A C 1
ATOM 5272 O O . SER A 1 706 ? 14.437 15.466 -12.126 1.00 90.75 706 SER A O 1
ATOM 5274 N N . SER A 1 707 ? 15.175 16.494 -10.293 1.00 94.88 707 SER A N 1
ATOM 5275 C CA . SER A 1 707 ? 16.238 17.258 -10.948 1.00 94.88 707 SER A CA 1
ATOM 5276 C C . SER A 1 707 ? 17.426 17.516 -10.019 1.00 94.88 707 SER A C 1
ATOM 5278 O O . SER A 1 707 ? 17.277 17.510 -8.797 1.00 94.88 707 SER A O 1
ATOM 5280 N N . GLY A 1 708 ? 18.618 17.746 -10.571 1.00 95.19 708 GLY A N 1
ATOM 5281 C CA . GLY A 1 708 ? 19.773 18.212 -9.794 1.00 95.19 708 GLY A CA 1
ATOM 5282 C C . GLY A 1 708 ? 20.450 17.152 -8.918 1.00 95.19 708 GLY A C 1
ATOM 5283 O O . GLY A 1 708 ? 21.196 17.518 -8.010 1.00 95.19 708 GLY A O 1
ATOM 5284 N N . ALA A 1 709 ? 20.174 15.858 -9.111 1.00 96.06 709 ALA A N 1
ATOM 5285 C CA . ALA A 1 709 ? 20.723 14.824 -8.237 1.00 96.06 709 ALA A CA 1
ATOM 5286 C C . ALA A 1 709 ? 22.191 14.490 -8.552 1.00 96.06 709 ALA A C 1
ATOM 5288 O O . ALA A 1 709 ? 22.683 14.672 -9.665 1.00 96.06 709 ALA A O 1
ATOM 5289 N N . THR A 1 710 ? 22.900 13.958 -7.560 1.00 98.25 710 THR A N 1
ATOM 5290 C CA . THR A 1 710 ? 24.248 13.403 -7.704 1.00 98.25 710 THR A CA 1
ATOM 5291 C C . THR A 1 710 ? 24.287 11.989 -7.139 1.00 98.25 710 THR A C 1
ATOM 5293 O O . THR A 1 710 ? 24.029 11.785 -5.956 1.00 98.25 710 THR A O 1
ATOM 5296 N N . PHE A 1 711 ? 24.663 11.026 -7.972 1.00 98.38 711 PHE A N 1
ATOM 5297 C CA . PHE A 1 711 ? 24.965 9.651 -7.594 1.00 98.38 711 PHE A CA 1
ATOM 5298 C C . PHE A 1 711 ? 26.461 9.444 -7.777 1.00 98.38 711 PHE A C 1
ATOM 5300 O O . PHE A 1 711 ? 26.964 9.584 -8.892 1.00 98.38 711 PHE A O 1
ATOM 5307 N N . ARG A 1 712 ? 27.202 9.152 -6.708 1.00 98.38 712 ARG A N 1
ATOM 5308 C CA . ARG A 1 712 ? 28.655 8.996 -6.841 1.00 98.38 712 ARG A CA 1
ATOM 5309 C C . ARG A 1 712 ? 29.247 7.911 -5.971 1.00 98.38 712 ARG A C 1
ATOM 5311 O O . ARG A 1 712 ? 28.831 7.738 -4.833 1.00 98.38 712 ARG A O 1
ATOM 5318 N N . ARG A 1 713 ? 30.260 7.209 -6.481 1.00 98.12 713 ARG A N 1
ATOM 5319 C CA . ARG A 1 713 ? 30.946 6.135 -5.736 1.00 98.12 713 ARG A CA 1
ATOM 5320 C C . ARG A 1 713 ? 29.977 5.065 -5.217 1.00 98.12 713 ARG A C 1
ATOM 5322 O O . ARG A 1 713 ? 30.110 4.578 -4.099 1.00 98.12 713 ARG A O 1
ATOM 5329 N N . LEU A 1 714 ? 28.975 4.724 -6.028 1.00 98.38 714 LEU A N 1
ATOM 5330 C CA . LEU A 1 714 ? 28.026 3.656 -5.720 1.00 98.38 714 LEU A CA 1
ATOM 5331 C C . LEU A 1 714 ? 28.565 2.314 -6.211 1.00 98.38 714 LEU A C 1
ATOM 5333 O O . LEU A 1 714 ? 29.159 2.247 -7.282 1.00 98.38 714 LEU A O 1
ATOM 5337 N N . GLN A 1 715 ? 28.299 1.244 -5.476 1.00 97.69 715 GLN A N 1
ATOM 5338 C CA . GLN A 1 715 ? 28.533 -0.132 -5.895 1.00 97.69 715 GLN A CA 1
ATOM 5339 C C . GLN A 1 715 ? 27.195 -0.868 -5.925 1.00 97.69 715 GLN A C 1
ATOM 5341 O O . GLN A 1 715 ? 26.613 -1.144 -4.880 1.00 97.69 715 GLN A O 1
ATOM 5346 N N . ILE A 1 716 ? 26.685 -1.176 -7.115 1.00 96.88 716 ILE A N 1
ATOM 5347 C CA . ILE A 1 716 ? 25.397 -1.856 -7.287 1.00 96.88 716 ILE A CA 1
ATOM 5348 C C . ILE A 1 716 ? 25.636 -3.244 -7.882 1.00 96.88 716 ILE A C 1
ATOM 5350 O O . ILE A 1 716 ? 26.225 -3.397 -8.954 1.00 96.88 716 ILE A O 1
ATOM 5354 N N . GLU A 1 717 ? 25.183 -4.276 -7.174 1.00 94.50 717 GLU A N 1
ATOM 5355 C CA . GLU A 1 717 ? 25.479 -5.676 -7.481 1.00 94.50 717 GLU A CA 1
ATOM 5356 C C . GLU A 1 717 ? 24.202 -6.471 -7.757 1.00 94.50 717 GLU A C 1
ATOM 5358 O O . GLU A 1 717 ? 23.195 -6.295 -7.073 1.00 94.50 717 GLU A O 1
ATOM 5363 N N . ASN A 1 718 ? 24.253 -7.368 -8.746 1.00 91.81 718 ASN A N 1
ATOM 5364 C CA . ASN A 1 718 ? 23.175 -8.294 -9.109 1.00 91.81 718 ASN A CA 1
ATOM 5365 C C . ASN A 1 718 ? 21.772 -7.644 -9.148 1.00 91.81 718 ASN A C 1
ATOM 5367 O O . ASN A 1 718 ? 20.821 -8.133 -8.532 1.00 91.81 718 ASN A O 1
ATOM 5371 N N . CYS A 1 719 ? 21.665 -6.521 -9.858 1.00 90.88 719 CYS A N 1
ATOM 5372 C CA . CYS A 1 719 ? 20.418 -5.806 -10.108 1.00 90.88 719 CYS A CA 1
ATOM 5373 C C . CYS A 1 719 ? 20.027 -5.919 -11.587 1.00 90.88 719 CYS A C 1
ATOM 5375 O O . CYS A 1 719 ? 20.891 -5.941 -12.471 1.00 90.88 719 CYS A O 1
ATOM 5377 N N . ASP A 1 720 ? 18.728 -5.957 -11.872 1.00 90.44 720 ASP A N 1
ATOM 5378 C CA . ASP A 1 720 ? 18.227 -5.830 -13.234 1.00 90.44 720 ASP A CA 1
ATOM 5379 C C . ASP A 1 720 ? 18.368 -4.364 -13.683 1.00 90.44 720 ASP A C 1
ATOM 5381 O O . ASP A 1 720 ? 19.013 -4.079 -14.688 1.00 90.44 720 ASP A O 1
ATOM 5385 N N . ARG A 1 721 ? 17.885 -3.405 -12.892 1.00 93.81 721 ARG A N 1
ATOM 5386 C CA . ARG A 1 721 ? 18.066 -1.966 -13.132 1.00 93.81 721 ARG A CA 1
ATOM 5387 C C . ARG A 1 721 ? 18.840 -1.347 -11.980 1.00 93.81 721 ARG A C 1
ATOM 5389 O O . ARG A 1 721 ? 18.448 -1.464 -10.827 1.00 93.81 721 ARG A O 1
ATOM 5396 N N . SER A 1 722 ? 19.969 -0.717 -12.253 1.00 95.44 722 SER A N 1
ATOM 5397 C CA . SER A 1 722 ? 20.792 -0.102 -11.214 1.00 95.44 722 SER A CA 1
ATOM 5398 C C . SER A 1 722 ? 20.149 1.182 -10.699 1.00 95.44 722 SER A C 1
ATOM 5400 O O . SER A 1 722 ? 19.995 1.352 -9.490 1.00 95.44 722 SER A O 1
ATOM 5402 N N . ILE A 1 723 ? 19.738 2.056 -11.619 1.00 96.50 723 ILE A N 1
ATOM 5403 C CA . ILE A 1 723 ? 18.989 3.282 -11.335 1.00 96.50 723 ILE A CA 1
ATOM 5404 C C . ILE A 1 723 ? 17.931 3.428 -12.428 1.00 96.50 723 ILE A C 1
ATOM 5406 O O . ILE A 1 723 ? 18.273 3.327 -13.608 1.00 96.50 723 ILE A O 1
ATOM 5410 N N . GLU A 1 724 ? 16.674 3.660 -12.050 1.00 96.38 724 GLU A N 1
ATOM 5411 C CA . GLU A 1 724 ? 15.586 3.875 -13.006 1.00 96.38 724 GLU A CA 1
ATOM 5412 C C . GLU A 1 724 ? 14.705 5.083 -12.666 1.00 96.38 724 GLU A C 1
ATOM 5414 O O . GLU A 1 724 ? 14.538 5.424 -11.496 1.00 96.38 724 GLU A O 1
ATOM 5419 N N . GLY A 1 725 ? 14.107 5.700 -13.688 1.00 95.88 725 GLY A N 1
ATOM 5420 C CA . GLY A 1 725 ? 13.016 6.669 -13.536 1.00 95.88 725 GLY A CA 1
ATOM 5421 C C . GLY A 1 725 ? 13.231 7.980 -14.295 1.00 95.88 725 GLY A C 1
ATOM 5422 O O . GLY A 1 725 ? 13.930 8.022 -15.307 1.00 95.88 725 GLY A O 1
ATOM 5423 N N . ARG A 1 726 ? 12.578 9.062 -13.848 1.00 95.88 726 ARG A N 1
ATOM 5424 C CA . ARG A 1 726 ? 12.577 10.355 -14.560 1.00 95.88 726 ARG A CA 1
ATOM 5425 C C . ARG A 1 726 ? 13.383 11.410 -13.828 1.00 95.88 726 ARG A C 1
ATOM 5427 O O . ARG A 1 726 ? 12.993 11.853 -12.745 1.00 95.88 726 ARG A O 1
ATOM 5434 N N . ILE A 1 727 ? 14.473 11.866 -14.436 1.00 96.12 727 ILE A N 1
ATOM 5435 C CA . ILE A 1 727 ? 15.359 12.835 -13.805 1.00 96.12 727 ILE A CA 1
ATOM 5436 C C . ILE A 1 727 ? 16.064 13.747 -14.805 1.00 96.12 727 ILE A C 1
ATOM 5438 O O . ILE A 1 727 ? 16.293 13.373 -15.947 1.00 96.12 727 ILE A O 1
ATOM 5442 N N . SER A 1 728 ? 16.376 14.975 -14.398 1.00 95.75 728 SER A N 1
ATOM 5443 C CA . SER A 1 728 ? 17.166 15.922 -15.197 1.00 95.75 728 SER A CA 1
ATOM 5444 C C . SER A 1 728 ? 18.332 16.515 -14.405 1.00 95.75 728 SER A C 1
ATOM 5446 O O . SER A 1 728 ? 18.396 16.369 -13.184 1.00 95.75 728 SER A O 1
ATOM 5448 N N . ASP A 1 729 ? 19.271 17.166 -15.089 1.00 96.44 729 ASP A N 1
ATOM 5449 C CA . ASP A 1 729 ? 20.398 17.897 -14.484 1.00 96.44 729 ASP A CA 1
ATOM 5450 C C . ASP A 1 729 ? 21.172 17.057 -13.454 1.00 96.44 729 ASP A C 1
ATOM 5452 O O . ASP A 1 729 ? 21.465 17.501 -12.347 1.00 96.44 729 ASP A O 1
ATOM 5456 N N . THR A 1 730 ? 21.432 15.794 -13.792 1.00 97.19 730 THR A N 1
ATOM 5457 C CA . THR A 1 730 ? 21.922 14.787 -12.842 1.00 97.19 730 THR A CA 1
ATOM 5458 C C . THR A 1 730 ? 23.321 14.313 -13.192 1.00 97.19 730 THR A C 1
ATOM 5460 O O . THR A 1 730 ? 23.627 14.071 -14.359 1.00 97.19 730 THR A O 1
ATOM 5463 N N . LEU A 1 731 ? 24.153 14.142 -12.166 1.00 98.38 731 LEU A N 1
ATOM 5464 C CA . LEU A 1 731 ? 25.505 13.601 -12.261 1.00 98.38 731 LEU A CA 1
ATOM 5465 C C . LEU A 1 731 ? 25.550 12.175 -11.703 1.00 98.38 731 LEU A C 1
ATOM 5467 O O . LEU A 1 731 ? 25.149 11.944 -10.568 1.00 98.38 731 LEU A O 1
ATOM 5471 N N . ILE A 1 732 ? 26.069 11.234 -12.487 1.00 98.62 732 ILE A N 1
ATOM 5472 C CA . ILE A 1 732 ? 26.350 9.852 -12.090 1.00 98.62 732 ILE A CA 1
ATOM 5473 C C . ILE A 1 732 ? 27.831 9.592 -12.345 1.00 98.62 732 ILE A C 1
ATOM 5475 O O . ILE A 1 732 ? 28.251 9.506 -13.504 1.00 98.62 732 ILE A O 1
ATOM 5479 N N . GLU A 1 733 ? 28.627 9.491 -11.282 1.00 98.50 733 GLU A N 1
ATOM 5480 C CA . GLU A 1 733 ? 30.081 9.383 -11.410 1.00 98.50 733 GLU A CA 1
ATOM 5481 C C . GLU A 1 733 ? 30.756 8.365 -10.494 1.00 98.50 733 GLU A C 1
ATOM 5483 O O . GLU A 1 733 ? 30.297 8.074 -9.392 1.00 98.50 733 GLU A O 1
ATOM 5488 N N . ASP A 1 734 ? 31.889 7.830 -10.946 1.00 98.44 734 ASP A N 1
ATOM 5489 C CA . ASP A 1 734 ? 32.752 6.932 -10.169 1.00 98.44 734 ASP A CA 1
ATOM 5490 C C . ASP A 1 734 ? 32.020 5.700 -9.584 1.00 98.44 734 ASP A C 1
ATOM 5492 O O . ASP A 1 734 ? 32.429 5.147 -8.562 1.00 98.44 734 ASP A O 1
ATOM 5496 N N . CYS A 1 735 ? 30.921 5.264 -10.206 1.00 98.56 735 CYS A N 1
ATOM 5497 C CA . CYS A 1 735 ? 30.118 4.124 -9.768 1.00 98.56 735 CYS A CA 1
ATOM 5498 C C . CYS A 1 735 ? 30.593 2.804 -10.395 1.00 98.56 735 CYS A C 1
ATOM 5500 O O . CYS A 1 735 ? 31.187 2.765 -11.476 1.00 98.56 735 CYS A O 1
ATOM 5502 N N . GLN A 1 736 ? 30.290 1.699 -9.719 1.00 98.00 736 GLN A N 1
ATOM 5503 C CA . GLN A 1 736 ? 30.577 0.331 -10.129 1.00 98.00 736 GLN A CA 1
ATOM 5504 C C . GLN A 1 736 ? 29.283 -0.481 -10.174 1.00 98.00 736 GLN A C 1
ATOM 5506 O O . GLN A 1 736 ? 28.579 -0.614 -9.176 1.00 98.00 736 GLN A O 1
ATOM 5511 N N . PHE A 1 737 ? 28.995 -1.072 -11.326 1.00 96.38 737 PHE A N 1
ATOM 5512 C CA . PHE A 1 737 ? 27.809 -1.888 -11.559 1.00 96.38 737 PHE A CA 1
ATOM 5513 C C . PHE A 1 737 ? 28.257 -3.289 -11.968 1.00 96.38 737 PHE A C 1
ATOM 5515 O O . PHE A 1 737 ? 28.991 -3.441 -12.948 1.00 96.38 737 PHE A O 1
ATOM 5522 N N . SER A 1 738 ? 27.881 -4.324 -11.218 1.00 92.81 738 SER A N 1
ATOM 5523 C CA . SER A 1 738 ? 28.429 -5.671 -11.437 1.00 92.81 738 SER A CA 1
ATOM 5524 C C . SER A 1 738 ? 27.398 -6.783 -11.294 1.00 92.81 738 SER A C 1
ATOM 5526 O O . SER A 1 738 ? 26.610 -6.777 -10.353 1.00 92.81 738 SER A O 1
ATOM 5528 N N . THR A 1 739 ? 27.458 -7.783 -12.180 1.00 83.69 739 THR A N 1
ATOM 5529 C CA . THR A 1 739 ? 26.569 -8.965 -12.202 1.00 83.69 739 THR A CA 1
ATOM 5530 C C . THR A 1 739 ? 25.101 -8.596 -12.466 1.00 83.69 739 THR A C 1
ATOM 5532 O O . THR A 1 739 ? 24.582 -7.639 -11.901 1.00 83.69 739 THR A O 1
ATOM 5535 N N . GLY A 1 740 ? 24.386 -9.345 -13.298 1.00 83.69 740 GLY A N 1
ATOM 5536 C CA . GLY A 1 740 ? 23.015 -9.013 -13.697 1.00 83.69 740 GLY A CA 1
ATOM 5537 C C . GLY A 1 740 ? 22.935 -8.109 -14.934 1.00 83.69 740 GLY A C 1
ATOM 5538 O O . GLY A 1 740 ? 23.912 -7.939 -15.667 1.00 83.69 740 GLY A O 1
ATOM 5539 N N . PHE A 1 741 ? 21.746 -7.554 -15.195 1.00 83.69 741 PHE A N 1
ATOM 5540 C CA . PHE A 1 741 ? 21.490 -6.670 -16.348 1.00 83.69 741 PHE A CA 1
ATOM 5541 C C . PHE A 1 741 ? 22.088 -5.272 -16.123 1.00 83.69 741 PHE A C 1
ATOM 5543 O O . PHE A 1 741 ? 22.736 -4.742 -17.019 1.00 83.69 741 PHE A O 1
ATOM 5550 N N . GLN A 1 742 ? 21.972 -4.739 -14.900 1.00 87.56 742 GLN A N 1
ATOM 5551 C CA . GLN A 1 742 ? 22.615 -3.501 -14.442 1.00 87.56 742 GLN A CA 1
ATOM 5552 C C . GLN A 1 742 ? 22.337 -2.274 -15.324 1.00 87.56 742 GLN A C 1
ATOM 5554 O O . GLN A 1 742 ? 23.241 -1.493 -15.630 1.00 87.56 742 GLN A O 1
ATOM 5559 N N . ALA A 1 743 ? 21.085 -2.104 -15.753 1.00 90.31 743 ALA A N 1
ATOM 5560 C CA . ALA A 1 743 ? 20.720 -0.952 -16.566 1.00 90.31 743 ALA A CA 1
ATOM 5561 C C . ALA A 1 743 ? 20.629 0.334 -15.754 1.00 90.31 743 ALA A C 1
ATOM 5563 O O . ALA A 1 743 ? 19.931 0.404 -14.743 1.00 90.31 743 ALA A O 1
ATOM 5564 N N . LEU A 1 744 ? 21.262 1.375 -16.273 1.00 95.94 744 LEU A N 1
ATOM 5565 C CA . LEU A 1 744 ? 20.902 2.752 -16.003 1.00 95.94 744 LEU A CA 1
ATOM 5566 C C . LEU A 1 744 ? 19.784 3.155 -16.976 1.00 95.94 744 LEU A C 1
ATOM 5568 O O . LEU A 1 744 ? 20.076 3.353 -18.151 1.00 95.94 744 LEU A O 1
ATOM 5572 N N . ASP A 1 745 ? 18.534 3.235 -16.509 1.00 96.12 745 ASP A N 1
ATOM 5573 C CA . ASP A 1 745 ? 17.335 3.470 -17.336 1.00 96.12 745 ASP A CA 1
ATOM 5574 C C . ASP A 1 745 ? 16.646 4.789 -16.961 1.00 96.12 745 ASP A C 1
ATOM 5576 O O . ASP A 1 745 ? 15.812 4.840 -16.054 1.00 96.12 745 ASP A O 1
ATOM 5580 N N . LEU A 1 746 ? 17.048 5.879 -17.619 1.00 97.00 746 LEU A N 1
ATOM 5581 C CA . LEU A 1 746 ? 16.656 7.236 -17.246 1.00 97.00 746 LEU A CA 1
ATOM 5582 C C . LEU A 1 746 ? 15.982 8.000 -18.386 1.00 97.00 746 LEU A C 1
ATOM 5584 O O . LEU A 1 746 ? 16.462 8.023 -19.519 1.00 97.00 746 LEU A O 1
ATOM 5588 N N . GLU A 1 747 ? 14.920 8.726 -18.034 1.00 96.06 747 GLU A N 1
ATOM 5589 C CA . GLU A 1 747 ? 14.275 9.714 -18.904 1.00 96.06 747 GLU A CA 1
ATOM 5590 C C . GLU A 1 747 ? 14.497 11.145 -18.378 1.00 96.06 747 GLU A C 1
ATOM 5592 O O . GLU A 1 747 ? 14.234 11.413 -17.204 1.00 96.06 747 GLU A O 1
ATOM 5597 N N . GLY A 1 748 ? 14.891 12.089 -19.240 1.00 94.69 748 GLY A N 1
ATOM 5598 C CA . GLY A 1 748 ? 14.989 13.525 -18.915 1.00 94.69 748 GLY A CA 1
ATOM 5599 C C . GLY A 1 748 ? 16.264 14.197 -19.433 1.00 94.69 748 GLY A C 1
ATOM 5600 O O . GLY A 1 748 ? 17.018 13.586 -20.165 1.00 94.69 748 GLY A O 1
ATOM 5601 N N . ASN A 1 749 ? 16.509 15.471 -19.116 1.00 95.25 749 ASN A N 1
ATOM 5602 C CA . ASN A 1 749 ? 17.541 16.282 -19.786 1.00 95.25 749 ASN A CA 1
ATOM 5603 C C . ASN A 1 749 ? 18.858 16.390 -19.003 1.00 95.25 749 ASN A C 1
ATOM 5605 O O . ASN A 1 749 ? 18.881 16.257 -17.782 1.00 95.25 749 ASN A O 1
ATOM 5609 N N . SER A 1 750 ? 19.950 16.728 -19.692 1.00 96.12 750 SER A N 1
ATOM 5610 C CA . SER A 1 750 ? 21.229 17.128 -19.078 1.00 96.12 750 SER A CA 1
ATOM 5611 C C . SER A 1 750 ? 21.836 16.074 -18.138 1.00 96.12 750 SER A C 1
ATOM 5613 O O . SER A 1 750 ? 22.405 16.403 -17.096 1.00 96.12 750 SER A O 1
ATOM 5615 N N . LEU A 1 751 ? 21.704 14.788 -18.476 1.00 98.19 751 LEU A N 1
ATOM 5616 C CA . LEU A 1 751 ? 22.280 13.701 -17.671 1.00 98.19 751 LEU A CA 1
ATOM 5617 C C . LEU A 1 751 ? 23.772 13.542 -17.970 1.00 98.19 751 LEU A C 1
ATOM 5619 O O . LEU A 1 751 ? 24.150 13.331 -19.121 1.00 98.19 751 LEU A O 1
ATOM 5623 N N . THR A 1 752 ? 24.609 13.600 -16.937 1.00 98.50 752 THR A N 1
ATOM 5624 C CA . THR A 1 752 ? 26.053 13.357 -17.020 1.00 98.50 752 THR A CA 1
ATOM 5625 C C . THR A 1 752 ? 26.387 12.014 -16.386 1.00 98.50 752 THR A C 1
ATOM 5627 O O . THR A 1 752 ? 26.215 11.834 -15.187 1.00 98.50 752 THR A O 1
ATOM 5630 N N . VAL A 1 753 ? 26.894 11.079 -17.183 1.00 98.62 753 VAL A N 1
ATOM 5631 C CA . VAL A 1 753 ? 27.298 9.732 -16.774 1.00 98.62 753 VAL A CA 1
ATOM 5632 C C . VAL A 1 753 ? 28.790 9.585 -17.050 1.00 98.62 753 VAL A C 1
ATOM 5634 O O . VAL A 1 753 ? 29.188 9.442 -18.210 1.00 98.62 753 VAL A O 1
ATOM 5637 N N . GLN A 1 754 ? 29.630 9.649 -16.012 1.00 98.44 754 GLN A N 1
ATOM 5638 C CA . GLN A 1 754 ? 31.082 9.713 -16.187 1.00 98.44 754 GLN A CA 1
ATOM 5639 C C . GLN A 1 754 ? 31.917 8.802 -15.283 1.00 98.44 754 GLN A C 1
ATOM 5641 O O . GLN A 1 754 ? 31.592 8.596 -14.124 1.00 98.44 754 GLN A O 1
ATOM 5646 N N . ASN A 1 755 ? 33.050 8.310 -15.791 1.00 98.44 755 ASN A N 1
ATOM 5647 C CA . ASN A 1 755 ? 34.039 7.534 -15.020 1.00 98.44 755 ASN A CA 1
ATOM 5648 C C . ASN A 1 755 ? 33.473 6.288 -14.306 1.00 98.44 755 ASN A C 1
ATOM 5650 O O . ASN A 1 755 ? 34.031 5.826 -13.311 1.00 98.44 755 ASN A O 1
ATOM 5654 N N . ASN A 1 756 ? 32.367 5.729 -14.793 1.00 98.50 756 ASN A N 1
ATOM 5655 C CA . ASN A 1 756 ? 31.743 4.565 -14.176 1.00 98.50 756 ASN A CA 1
ATOM 5656 C C . ASN A 1 756 ? 32.257 3.263 -14.813 1.00 98.50 756 ASN A C 1
ATOM 5658 O O . ASN A 1 756 ? 32.735 3.251 -15.953 1.00 98.50 756 ASN A O 1
ATOM 5662 N N . THR A 1 757 ? 32.137 2.152 -14.084 1.00 97.88 757 THR A N 1
ATOM 5663 C CA . THR A 1 757 ? 32.513 0.807 -14.543 1.00 97.88 757 THR A CA 1
ATOM 5664 C C . THR A 1 757 ? 31.308 -0.134 -14.524 1.00 97.88 757 THR A C 1
ATOM 5666 O O . THR A 1 757 ? 30.693 -0.319 -13.478 1.00 97.88 757 THR A O 1
ATOM 5669 N N . TRP A 1 758 ? 31.012 -0.787 -15.649 1.00 96.25 758 TRP A N 1
ATOM 5670 C CA . TRP A 1 758 ? 30.004 -1.844 -15.770 1.00 96.25 758 TRP A CA 1
ATOM 5671 C C . TRP A 1 758 ? 30.646 -3.190 -16.085 1.00 96.25 758 TRP A C 1
ATOM 5673 O O . TRP A 1 758 ? 31.452 -3.301 -17.007 1.00 96.25 758 TRP A O 1
ATOM 5683 N N . ASN A 1 759 ? 30.214 -4.224 -15.369 1.00 93.50 759 ASN A N 1
ATOM 5684 C CA . ASN A 1 759 ? 30.522 -5.625 -15.633 1.00 93.50 759 ASN A CA 1
ATOM 5685 C C . ASN A 1 759 ? 29.213 -6.428 -15.634 1.00 93.50 759 ASN A C 1
ATOM 5687 O O . ASN A 1 759 ? 28.782 -6.918 -14.589 1.00 93.50 759 ASN A O 1
ATOM 5691 N N . SER A 1 760 ? 28.568 -6.535 -16.797 1.00 89.75 760 SER A N 1
ATOM 5692 C CA . SER A 1 760 ? 27.299 -7.252 -16.971 1.00 89.75 760 SER A CA 1
ATOM 5693 C C . SER A 1 760 ? 27.523 -8.639 -17.585 1.00 89.75 760 SER A C 1
ATOM 5695 O O . SER A 1 760 ? 28.258 -8.793 -18.564 1.00 89.75 760 SER A O 1
ATOM 5697 N N . ASP A 1 761 ? 26.883 -9.655 -17.005 1.00 86.06 761 ASP A N 1
ATOM 5698 C CA . ASP A 1 761 ? 26.917 -11.059 -17.442 1.00 86.06 761 ASP A CA 1
ATOM 5699 C C . ASP A 1 761 ? 25.567 -11.550 -18.006 1.00 86.06 761 ASP A C 1
ATOM 5701 O O . ASP A 1 761 ? 25.423 -12.716 -18.387 1.00 86.06 761 ASP A O 1
ATOM 5705 N N . ARG A 1 762 ? 24.570 -10.657 -18.100 1.00 83.25 762 ARG A N 1
ATOM 5706 C CA . ARG A 1 762 ? 23.258 -10.917 -18.712 1.00 83.25 762 ARG A CA 1
ATOM 5707 C C . ARG A 1 762 ? 23.062 -10.044 -19.950 1.00 83.25 762 ARG A C 1
ATOM 5709 O O . ARG A 1 762 ? 23.673 -8.995 -20.102 1.00 83.25 762 ARG A O 1
ATOM 5716 N N . ILE A 1 763 ? 22.207 -10.501 -20.860 1.00 74.19 763 ILE A N 1
ATOM 5717 C CA . ILE A 1 763 ? 21.870 -9.781 -22.096 1.00 74.19 763 ILE A CA 1
ATOM 5718 C C . ILE A 1 763 ? 21.227 -8.439 -21.755 1.00 74.19 763 ILE A C 1
ATOM 5720 O O . ILE A 1 763 ? 20.178 -8.473 -21.126 1.00 74.19 763 ILE A O 1
ATOM 5724 N N . GLY A 1 764 ? 21.761 -7.298 -22.217 1.00 71.00 764 GLY A N 1
ATOM 5725 C CA . GLY A 1 764 ? 21.125 -6.011 -21.923 1.00 71.00 764 GLY A CA 1
ATOM 5726 C C . GLY A 1 764 ? 21.813 -4.732 -22.382 1.00 71.00 764 GLY A C 1
ATOM 5727 O O . GLY A 1 764 ? 22.963 -4.746 -22.810 1.00 71.00 764 GLY A O 1
ATOM 5728 N N . GLN A 1 765 ? 21.057 -3.633 -22.276 1.00 83.38 765 GLN A N 1
ATOM 5729 C CA . GLN A 1 765 ? 21.535 -2.250 -22.344 1.00 83.38 765 GLN A CA 1
ATOM 5730 C C . GLN A 1 765 ? 21.938 -1.800 -20.951 1.00 83.38 765 GLN A C 1
ATOM 5732 O O . GLN A 1 765 ? 21.112 -1.819 -20.046 1.00 83.38 765 GLN A O 1
ATOM 5737 N N . VAL A 1 766 ? 23.196 -1.395 -20.785 1.00 90.69 766 VAL A N 1
ATOM 5738 C CA . VAL A 1 766 ? 23.704 -0.946 -19.482 1.00 90.69 766 VAL A CA 1
ATOM 5739 C C . VAL A 1 766 ? 23.492 0.551 -19.267 1.00 90.69 766 VAL A C 1
ATOM 5741 O O . VAL A 1 766 ? 23.384 0.990 -18.128 1.00 90.69 766 VAL A O 1
ATOM 5744 N N . ILE A 1 767 ? 23.392 1.333 -20.347 1.00 96.31 767 ILE A N 1
ATOM 5745 C CA . ILE A 1 767 ? 23.022 2.753 -20.312 1.00 96.31 767 ILE A CA 1
ATOM 5746 C C . ILE A 1 767 ? 21.888 2.982 -21.311 1.00 96.31 767 ILE A C 1
ATOM 5748 O O . ILE A 1 767 ? 22.042 2.684 -22.496 1.00 96.31 767 ILE A O 1
ATOM 5752 N N . ILE A 1 768 ? 20.774 3.520 -20.824 1.00 95.88 768 ILE A N 1
ATOM 5753 C CA . ILE A 1 768 ? 19.571 3.884 -21.569 1.00 95.88 768 ILE A CA 1
ATOM 5754 C C . ILE A 1 768 ? 19.194 5.300 -21.125 1.00 95.88 768 ILE A C 1
ATOM 5756 O O . ILE A 1 768 ? 18.721 5.503 -20.008 1.00 95.88 768 ILE A O 1
ATOM 5760 N N . LEU A 1 769 ? 19.452 6.281 -21.988 1.00 96.69 769 LEU A N 1
ATOM 5761 C CA . LEU A 1 769 ? 19.037 7.670 -21.791 1.00 96.69 769 LEU A CA 1
ATOM 5762 C C . LEU A 1 769 ? 18.034 8.013 -22.895 1.00 96.69 769 LEU A C 1
ATOM 5764 O O . LEU A 1 769 ? 18.422 8.107 -24.059 1.00 96.69 769 LEU A O 1
ATOM 5768 N N . GLU A 1 770 ? 16.755 8.140 -22.551 1.00 93.25 770 GLU A N 1
ATOM 5769 C CA . GLU A 1 770 ? 15.661 8.350 -23.513 1.00 93.25 770 GLU A CA 1
ATOM 5770 C C . GLU A 1 770 ? 14.856 9.623 -23.207 1.00 93.25 770 GLU A C 1
ATOM 5772 O O . GLU A 1 770 ? 14.873 10.149 -22.094 1.00 93.25 770 GLU A O 1
ATOM 5777 N N . LYS A 1 771 ? 14.101 10.120 -24.198 1.00 91.31 771 LYS A N 1
ATOM 5778 C CA . LYS A 1 771 ? 13.162 11.254 -24.060 1.00 91.31 771 LYS A CA 1
ATOM 5779 C C . LYS A 1 771 ? 13.782 12.504 -23.421 1.00 91.31 771 LYS A C 1
ATOM 5781 O O . LYS A 1 771 ? 13.130 13.197 -22.633 1.00 91.31 771 LYS A O 1
ATOM 5786 N N . GLY A 1 772 ? 15.031 12.787 -23.761 1.00 92.06 772 GLY A N 1
ATOM 5787 C CA . GLY A 1 772 ? 15.786 13.918 -23.244 1.00 92.06 772 GLY A CA 1
ATOM 5788 C C . GLY A 1 772 ? 16.912 14.330 -24.177 1.00 92.06 772 GLY A C 1
ATOM 5789 O O . GLY A 1 772 ? 17.091 13.729 -25.231 1.00 92.06 772 GLY A O 1
ATOM 5790 N N . ALA A 1 773 ? 17.629 15.393 -23.829 1.00 94.44 773 ALA A N 1
ATOM 5791 C CA . ALA A 1 773 ? 18.762 15.892 -24.603 1.00 94.44 773 ALA A CA 1
ATOM 5792 C C . ALA A 1 773 ? 19.830 16.546 -23.718 1.00 94.44 773 ALA A C 1
ATOM 5794 O O . ALA A 1 773 ? 19.650 16.717 -22.509 1.00 94.44 773 ALA A O 1
ATOM 5795 N N . GLY A 1 774 ? 20.960 16.923 -24.322 1.00 95.69 774 GLY A N 1
ATOM 5796 C CA . GLY A 1 774 ? 22.089 17.541 -23.621 1.00 95.69 774 GLY A CA 1
ATOM 5797 C C . GLY A 1 774 ? 22.879 16.582 -22.734 1.00 95.69 774 GLY A C 1
ATOM 5798 O O . GLY A 1 774 ? 23.529 17.014 -21.780 1.00 95.69 774 GLY A O 1
ATOM 5799 N N . HIS A 1 775 ? 22.833 15.283 -23.025 1.00 98.06 775 HIS A N 1
ATOM 5800 C CA . HIS A 1 775 ? 23.498 14.263 -22.221 1.00 98.06 775 HIS A CA 1
ATOM 5801 C C . HIS A 1 775 ? 25.023 14.282 -22.393 1.00 98.06 775 HIS A C 1
ATOM 5803 O O . HIS A 1 775 ? 25.551 14.655 -23.440 1.00 98.06 775 HIS A O 1
ATOM 5809 N N . GLN A 1 776 ? 25.754 13.840 -21.373 1.00 98.38 776 GLN A N 1
ATOM 5810 C CA . GLN A 1 776 ? 27.209 13.690 -21.392 1.00 98.38 776 GLN A CA 1
ATOM 5811 C C . GLN A 1 776 ? 27.573 12.279 -20.910 1.00 98.38 776 GLN A C 1
ATOM 5813 O O . GLN A 1 776 ? 27.505 11.997 -19.720 1.00 98.38 776 GLN A O 1
ATOM 5818 N N . VAL A 1 777 ? 27.976 11.383 -21.812 1.00 98.56 777 VAL A N 1
ATOM 5819 C CA . VAL A 1 777 ? 28.417 10.013 -21.490 1.00 98.56 777 VAL A CA 1
ATOM 5820 C C . VAL A 1 777 ? 29.929 9.929 -21.682 1.00 98.56 777 VAL A C 1
ATOM 5822 O O . VAL A 1 777 ? 30.415 9.834 -22.814 1.00 98.56 777 VAL A O 1
ATOM 5825 N N . LEU A 1 778 ? 30.687 10.025 -20.587 1.00 98.50 778 LEU A N 1
ATOM 5826 C CA . LEU A 1 778 ? 32.119 10.335 -20.615 1.00 98.50 778 LEU A CA 1
ATOM 5827 C C . LEU A 1 778 ? 32.985 9.280 -19.908 1.00 98.50 778 LEU A C 1
ATOM 5829 O O . LEU A 1 778 ? 32.776 8.973 -18.743 1.00 98.50 778 LEU A O 1
ATOM 5833 N N . ASN A 1 779 ? 34.045 8.799 -20.559 1.00 98.25 779 ASN A N 1
ATOM 5834 C CA . ASN A 1 779 ? 35.111 8.001 -19.926 1.00 98.25 779 ASN A CA 1
ATOM 5835 C C . ASN A 1 779 ? 34.633 6.754 -19.151 1.00 98.25 779 ASN A C 1
ATOM 5837 O O . ASN A 1 779 ? 35.257 6.348 -18.170 1.00 98.25 779 ASN A O 1
ATOM 5841 N N . ASN A 1 780 ? 33.525 6.144 -19.567 1.00 98.44 780 ASN A N 1
ATOM 5842 C CA . ASN A 1 780 ? 32.994 4.951 -18.916 1.00 98.44 780 ASN A CA 1
ATOM 5843 C C . ASN A 1 780 ? 33.700 3.682 -19.410 1.00 98.44 780 ASN A C 1
ATOM 5845 O O . ASN A 1 780 ? 34.088 3.589 -20.577 1.00 98.44 780 ASN A O 1
ATOM 5849 N N . GLN A 1 781 ? 33.824 2.682 -18.539 1.00 97.81 781 GLN A N 1
ATOM 5850 C CA . GLN A 1 781 ? 34.326 1.349 -18.875 1.00 97.81 781 GLN A CA 1
ATOM 5851 C C . GLN A 1 781 ? 33.178 0.346 -18.817 1.00 97.81 781 GLN A C 1
ATOM 5853 O O . GLN A 1 781 ? 32.586 0.140 -17.764 1.00 97.81 781 GLN A O 1
ATOM 5858 N N . ILE A 1 782 ? 32.846 -0.279 -19.941 1.00 96.00 782 ILE A N 1
ATOM 5859 C CA . ILE A 1 782 ? 31.701 -1.182 -20.060 1.00 96.00 782 ILE A CA 1
ATOM 5860 C C . ILE A 1 782 ? 32.192 -2.536 -20.550 1.00 96.00 782 ILE A C 1
ATOM 5862 O O . ILE A 1 782 ? 32.748 -2.637 -21.641 1.00 96.00 782 ILE A O 1
ATOM 5866 N N . THR A 1 783 ? 31.938 -3.582 -19.773 1.00 93.19 783 THR A N 1
ATOM 5867 C CA . THR A 1 783 ? 32.148 -4.973 -20.174 1.00 93.19 783 THR A CA 1
ATOM 5868 C C . THR A 1 783 ? 30.817 -5.710 -20.142 1.00 93.19 783 THR A C 1
ATOM 5870 O O . THR A 1 783 ? 30.166 -5.781 -19.100 1.00 93.19 783 THR A O 1
ATOM 5873 N N . ILE A 1 784 ? 30.420 -6.270 -21.283 1.00 89.38 784 ILE A N 1
ATOM 5874 C CA . ILE A 1 784 ? 29.230 -7.113 -21.431 1.00 89.38 784 ILE A CA 1
ATOM 5875 C C . ILE A 1 784 ? 29.697 -8.467 -21.964 1.00 89.38 784 ILE A C 1
ATOM 5877 O O . ILE A 1 784 ? 30.236 -8.548 -23.069 1.00 89.38 784 ILE A O 1
ATOM 5881 N N . ALA A 1 785 ? 29.518 -9.517 -21.168 1.00 83.38 785 ALA A N 1
ATOM 5882 C CA . ALA A 1 785 ? 29.948 -10.871 -21.499 1.00 83.38 785 ALA A CA 1
ATOM 5883 C C . ALA A 1 785 ? 28.801 -11.859 -21.267 1.00 83.38 785 ALA A C 1
ATOM 5885 O O . ALA A 1 785 ? 28.655 -12.421 -20.184 1.00 83.38 785 ALA A O 1
ATOM 5886 N N . THR A 1 786 ? 27.974 -12.062 -22.291 1.00 76.75 786 THR A N 1
ATOM 5887 C CA . THR A 1 786 ? 26.774 -12.904 -22.194 1.00 76.75 786 THR A CA 1
ATOM 5888 C C . THR A 1 786 ? 27.045 -14.314 -22.742 1.00 76.75 786 THR A C 1
ATOM 5890 O O . THR A 1 786 ? 27.744 -14.462 -23.744 1.00 76.75 786 THR A O 1
ATOM 5893 N N . PRO A 1 787 ? 26.516 -15.386 -22.123 1.00 70.25 787 PRO A N 1
ATOM 5894 C CA . PRO A 1 787 ? 26.635 -16.740 -22.673 1.00 70.25 787 PRO A CA 1
ATOM 5895 C C . PRO A 1 787 ? 25.674 -17.009 -23.849 1.00 70.25 787 PRO A C 1
ATOM 5897 O O . PRO A 1 787 ? 25.908 -17.935 -24.628 1.00 70.25 787 PRO A O 1
ATOM 5900 N N . ASP A 1 788 ? 24.603 -16.219 -23.986 1.00 63.72 788 ASP A N 1
ATOM 5901 C CA . ASP A 1 788 ? 23.553 -16.405 -24.990 1.00 63.72 788 ASP A CA 1
ATOM 5902 C C . ASP A 1 788 ? 23.823 -15.590 -26.263 1.00 63.72 788 ASP A C 1
ATOM 5904 O O . ASP A 1 788 ? 23.596 -14.383 -26.336 1.00 63.72 788 ASP A O 1
ATOM 5908 N N . PHE A 1 789 ? 24.238 -16.282 -27.322 1.00 55.03 789 PHE A N 1
ATOM 5909 C CA . PHE A 1 789 ? 24.404 -15.698 -28.648 1.00 55.03 789 PHE A CA 1
ATOM 5910 C C . PHE A 1 789 ? 23.047 -15.511 -29.344 1.00 55.03 789 PHE A C 1
ATOM 5912 O O . PHE A 1 789 ? 22.441 -16.468 -29.825 1.00 55.03 789 PHE A O 1
ATOM 5919 N N . GLY A 1 790 ? 22.588 -14.266 -29.482 1.00 51.50 790 GLY A N 1
ATOM 5920 C CA . GLY A 1 790 ? 21.604 -13.913 -30.513 1.00 51.50 790 GLY A CA 1
ATOM 5921 C C . GLY A 1 790 ? 20.117 -14.081 -30.174 1.00 51.50 790 GLY A C 1
ATOM 5922 O O . GLY A 1 790 ? 19.310 -14.221 -31.096 1.00 51.50 790 GLY A O 1
ATOM 5923 N N . ALA A 1 791 ? 19.701 -14.002 -28.910 1.00 39.16 791 ALA A N 1
ATOM 5924 C CA . ALA A 1 791 ? 18.274 -13.940 -28.588 1.00 39.16 791 ALA A CA 1
ATOM 5925 C C . ALA A 1 791 ? 17.693 -12.531 -28.856 1.00 39.16 791 ALA A C 1
ATOM 5927 O O . ALA A 1 791 ? 18.002 -11.568 -28.165 1.00 39.16 791 ALA A O 1
ATOM 5928 N N . ALA A 1 792 ? 16.828 -12.444 -29.871 1.00 42.59 792 ALA A N 1
ATOM 5929 C CA . ALA A 1 792 ? 15.971 -11.314 -30.245 1.00 42.59 792 ALA A CA 1
ATOM 5930 C C . ALA A 1 792 ? 16.643 -9.965 -30.618 1.00 42.59 792 ALA A C 1
ATOM 5932 O O . ALA A 1 792 ? 17.692 -9.510 -30.161 1.00 42.59 792 ALA A O 1
ATOM 5933 N N . SER A 1 793 ? 16.008 -9.311 -31.575 1.00 47.59 793 SER A N 1
ATOM 5934 C CA . SER A 1 793 ? 16.425 -8.108 -32.279 1.00 47.59 793 SER A CA 1
ATOM 5935 C C . SER A 1 793 ? 16.289 -6.835 -31.430 1.00 47.59 793 SER A C 1
ATOM 5937 O O . SER A 1 793 ? 15.296 -6.147 -31.611 1.00 47.59 793 SER A O 1
ATOM 5939 N N . ASN A 1 794 ? 17.226 -6.506 -30.520 1.00 58.53 794 ASN A N 1
ATOM 5940 C CA . ASN A 1 794 ? 17.585 -5.096 -30.212 1.00 58.53 794 ASN A CA 1
ATOM 5941 C C . ASN A 1 794 ? 18.656 -4.822 -29.140 1.00 58.53 794 ASN A C 1
ATOM 5943 O O . ASN A 1 794 ? 18.897 -3.658 -28.864 1.00 58.53 794 ASN A O 1
ATOM 5947 N N . THR A 1 795 ? 19.370 -5.803 -28.601 1.00 73.38 795 THR A N 1
ATOM 5948 C CA . THR A 1 795 ? 20.391 -5.578 -27.551 1.00 73.38 795 THR A CA 1
ATOM 5949 C C . THR A 1 795 ? 21.525 -4.640 -28.016 1.00 73.38 795 THR A C 1
ATOM 5951 O O . THR A 1 795 ? 21.984 -4.771 -29.155 1.00 73.38 795 THR A O 1
ATOM 5954 N N . LYS A 1 796 ? 21.897 -3.645 -27.195 1.00 84.50 796 LYS A N 1
ATOM 5955 C CA . LYS A 1 796 ? 22.935 -2.598 -27.399 1.00 84.50 796 LYS A CA 1
ATOM 5956 C C . LYS A 1 796 ? 23.614 -2.360 -26.055 1.00 84.50 796 LYS A C 1
ATOM 5958 O O . LYS A 1 796 ? 22.931 -2.522 -25.062 1.00 84.50 796 LYS A O 1
ATOM 5963 N N . ALA A 1 797 ? 24.871 -1.940 -25.996 1.00 90.50 797 ALA A N 1
ATOM 5964 C CA . ALA A 1 797 ? 25.513 -1.580 -24.735 1.00 90.50 797 ALA A CA 1
ATOM 5965 C C . ALA A 1 797 ? 25.004 -0.225 -24.225 1.00 90.50 797 ALA A C 1
ATOM 5967 O O . ALA A 1 797 ? 24.641 -0.090 -23.058 1.00 90.50 797 ALA A O 1
ATOM 5968 N N . VAL A 1 798 ? 24.954 0.762 -25.121 1.00 95.12 798 VAL A N 1
ATOM 5969 C CA . VAL A 1 798 ? 24.608 2.150 -24.805 1.00 95.12 798 VAL A CA 1
ATOM 5970 C C . VAL A 1 798 ? 23.551 2.638 -25.788 1.00 95.12 798 VAL A C 1
ATOM 5972 O O . VAL A 1 798 ? 23.798 2.658 -26.993 1.00 95.12 798 VAL A O 1
ATOM 5975 N N . LEU A 1 799 ? 22.394 3.045 -25.272 1.00 94.81 799 LEU A N 1
ATOM 5976 C CA . LEU A 1 799 ? 21.359 3.768 -26.002 1.00 94.81 799 LEU A CA 1
ATOM 5977 C C . LEU A 1 799 ? 21.281 5.191 -25.457 1.00 94.81 799 LEU A C 1
ATOM 5979 O O . LEU A 1 799 ? 21.104 5.390 -24.256 1.00 94.81 799 LEU A O 1
ATOM 5983 N N . VAL A 1 800 ? 21.414 6.169 -26.349 1.00 96.25 800 VAL A N 1
ATOM 5984 C CA . VAL A 1 800 ? 21.261 7.586 -26.012 1.00 96.25 800 VAL A CA 1
ATOM 5985 C C . VAL A 1 800 ? 20.403 8.257 -27.072 1.00 96.25 800 VAL A C 1
ATOM 5987 O O . VAL A 1 800 ? 20.740 8.238 -28.258 1.00 96.25 800 VAL A O 1
ATOM 5990 N N . GLU A 1 801 ? 19.305 8.853 -26.636 1.00 94.69 801 GLU A N 1
ATOM 5991 C CA . GLU A 1 801 ? 18.460 9.728 -27.432 1.00 94.69 801 GLU A CA 1
ATOM 5992 C C . GLU A 1 801 ? 18.821 11.194 -27.174 1.00 94.69 801 GLU A C 1
ATOM 5994 O O . GLU A 1 801 ? 19.132 11.579 -26.052 1.00 94.69 801 GLU A O 1
ATOM 5999 N N . ASP A 1 802 ? 18.781 12.007 -28.224 1.00 93.31 802 ASP A N 1
ATOM 6000 C CA . ASP A 1 802 ? 18.758 13.462 -28.138 1.00 93.31 802 ASP A CA 1
ATOM 6001 C C . ASP A 1 802 ? 17.430 13.969 -28.722 1.00 93.31 802 ASP A C 1
ATOM 6003 O O . ASP A 1 802 ? 17.233 13.959 -29.938 1.00 93.31 802 ASP A O 1
ATOM 6007 N N . ASP A 1 803 ? 16.504 14.379 -27.858 1.00 90.19 803 ASP A N 1
ATOM 6008 C CA . ASP A 1 803 ? 15.158 14.873 -28.172 1.00 90.19 803 ASP A CA 1
ATOM 6009 C C . ASP A 1 803 ? 15.020 16.408 -27.990 1.00 90.19 803 ASP A C 1
ATOM 6011 O O . ASP A 1 803 ? 14.022 16.910 -27.459 1.00 90.19 803 ASP A O 1
ATOM 6015 N N . ASP A 1 804 ? 16.020 17.195 -28.410 1.00 83.88 804 ASP A N 1
ATOM 6016 C CA . ASP A 1 804 ? 15.928 18.661 -28.353 1.00 83.88 804 ASP A CA 1
ATOM 6017 C C . ASP A 1 804 ? 15.198 19.254 -29.569 1.00 83.88 804 ASP A C 1
ATOM 6019 O O . ASP A 1 804 ? 15.781 19.538 -30.613 1.00 83.88 804 ASP A O 1
ATOM 6023 N N . ALA A 1 805 ? 13.895 19.506 -29.415 1.00 76.12 805 ALA A N 1
ATOM 6024 C CA . ALA A 1 805 ? 13.081 20.198 -30.425 1.00 76.12 805 ALA A CA 1
ATOM 6025 C C . ALA A 1 805 ? 13.449 21.673 -30.639 1.00 76.12 805 ALA A C 1
ATOM 6027 O O . ALA A 1 805 ? 13.001 22.291 -31.609 1.00 76.12 805 ALA A O 1
ATOM 6028 N N . SER A 1 806 ? 14.089 22.274 -29.639 1.00 75.25 806 SER A N 1
ATOM 6029 C CA . SER A 1 806 ? 14.250 23.718 -29.504 1.00 75.25 806 SER A CA 1
ATOM 6030 C C . SER A 1 806 ? 15.658 24.206 -29.802 1.00 75.25 806 SER A C 1
ATOM 6032 O O . SER A 1 806 ? 15.823 25.419 -29.936 1.00 75.25 806 SER A O 1
ATOM 6034 N N . ASP A 1 807 ? 16.629 23.292 -29.909 1.00 77.75 807 ASP A N 1
ATOM 6035 C CA . ASP A 1 807 ? 18.064 23.608 -29.960 1.00 77.75 807 ASP A CA 1
ATOM 6036 C C . ASP A 1 807 ? 18.471 24.519 -28.779 1.00 77.75 807 ASP A C 1
ATOM 6038 O O . ASP A 1 807 ? 19.209 25.497 -28.916 1.00 77.75 807 ASP A O 1
ATOM 6042 N N . ALA A 1 808 ? 17.867 24.273 -27.611 1.00 84.12 808 ALA A N 1
ATOM 6043 C CA . ALA A 1 808 ? 18.063 25.063 -26.398 1.00 84.12 808 ALA A CA 1
ATOM 6044 C C . ALA A 1 808 ? 19.115 24.447 -25.466 1.00 84.12 808 ALA A C 1
ATOM 6046 O O . ALA A 1 808 ? 19.644 25.144 -24.595 1.00 84.12 808 ALA A O 1
ATOM 6047 N N . LEU A 1 809 ? 19.403 23.158 -25.627 1.00 89.56 809 LEU A N 1
ATOM 6048 C CA . LEU A 1 809 ? 20.378 22.402 -24.859 1.00 89.56 809 LEU A CA 1
ATOM 6049 C C . LEU A 1 809 ? 21.661 22.206 -25.681 1.00 89.56 809 LEU A C 1
ATOM 6051 O O . LEU A 1 809 ? 21.644 22.255 -26.910 1.00 89.56 809 LEU A O 1
ATOM 6055 N N . PRO A 1 810 ? 22.819 22.029 -25.022 1.00 92.00 810 PRO A N 1
ATOM 6056 C CA . PRO A 1 810 ? 24.039 21.674 -25.733 1.00 92.00 810 PRO A CA 1
ATOM 6057 C C . PRO A 1 810 ? 23.879 20.321 -26.434 1.00 92.00 810 PRO A C 1
ATOM 6059 O O . PRO A 1 810 ? 23.070 19.495 -26.024 1.00 92.00 810 PRO A O 1
ATOM 6062 N N . ALA A 1 811 ? 24.714 20.065 -27.441 1.00 93.25 811 ALA A N 1
ATOM 6063 C CA . ALA A 1 811 ? 24.765 18.757 -28.083 1.00 93.25 811 ALA A CA 1
ATOM 6064 C C . ALA A 1 811 ? 25.023 17.642 -27.058 1.00 93.25 811 ALA A C 1
ATOM 6066 O O . ALA A 1 811 ? 25.856 17.788 -26.154 1.00 93.25 811 ALA A O 1
ATOM 6067 N N . THR A 1 812 ? 24.366 16.506 -27.253 1.00 97.44 812 THR A N 1
ATOM 6068 C CA . THR A 1 812 ? 24.660 15.284 -26.516 1.00 97.44 812 THR A CA 1
ATOM 6069 C C . THR A 1 812 ? 26.041 14.750 -26.909 1.00 97.44 812 THR A C 1
ATOM 6071 O O . THR A 1 812 ? 26.347 14.570 -28.089 1.00 97.44 812 THR A O 1
ATOM 6074 N N . VAL A 1 813 ? 26.905 14.498 -25.923 1.00 98.44 813 VAL A N 1
ATOM 6075 C CA . VAL A 1 813 ? 28.303 14.085 -26.130 1.00 98.44 813 VAL A CA 1
ATOM 6076 C C . VAL A 1 813 ? 28.543 12.692 -25.561 1.00 98.44 813 VAL A C 1
ATOM 6078 O O . VAL A 1 813 ? 28.350 12.452 -24.373 1.00 98.44 813 VAL A O 1
ATOM 6081 N N . ILE A 1 814 ? 29.059 11.794 -26.396 1.00 98.62 814 ILE A N 1
ATOM 6082 C CA . ILE A 1 814 ? 29.524 10.458 -26.026 1.00 98.62 814 ILE A CA 1
ATOM 6083 C C . ILE A 1 814 ? 31.026 10.403 -26.302 1.00 98.62 814 ILE A C 1
ATOM 6085 O O . ILE A 1 814 ? 31.446 10.321 -27.461 1.00 98.62 814 ILE A O 1
ATOM 6089 N N . ARG A 1 815 ? 31.857 10.487 -25.256 1.00 98.44 815 ARG A N 1
ATOM 6090 C CA . ARG A 1 815 ? 33.311 10.639 -25.412 1.00 98.44 815 ARG A CA 1
ATOM 6091 C C . ARG A 1 815 ? 34.140 9.747 -24.499 1.00 98.44 815 ARG A C 1
ATOM 6093 O O . ARG A 1 815 ? 33.884 9.672 -23.305 1.00 98.44 815 ARG A O 1
ATOM 6100 N N . GLY A 1 816 ? 35.211 9.164 -25.037 1.00 97.44 816 GLY A N 1
ATOM 6101 C CA . GLY A 1 816 ? 36.245 8.511 -24.224 1.00 97.44 816 GLY A CA 1
ATOM 6102 C C . GLY A 1 816 ? 35.821 7.183 -23.594 1.00 97.44 816 GLY A C 1
ATOM 6103 O O . GLY A 1 816 ? 36.526 6.668 -22.732 1.00 97.44 816 GLY A O 1
ATOM 6104 N N . ASN A 1 817 ? 34.672 6.627 -23.983 1.00 98.38 817 ASN A N 1
ATOM 6105 C CA . ASN A 1 817 ? 34.157 5.387 -23.411 1.00 98.38 817 ASN A CA 1
ATOM 6106 C C . ASN A 1 817 ? 34.888 4.173 -24.001 1.00 98.38 817 ASN A C 1
ATOM 6108 O O . ASN A 1 817 ? 35.211 4.150 -25.190 1.00 98.38 817 ASN A O 1
ATOM 6112 N N . SER A 1 818 ? 35.108 3.151 -23.175 1.00 97.44 818 SER A N 1
ATOM 6113 C CA . SER A 1 818 ? 35.696 1.867 -23.557 1.00 97.44 818 SER A CA 1
ATOM 6114 C C . SER A 1 818 ? 34.662 0.761 -23.368 1.00 97.44 818 SER A C 1
ATOM 6116 O O . SER A 1 818 ? 34.287 0.455 -22.239 1.00 97.44 818 SER A O 1
ATOM 6118 N N . ILE A 1 819 ? 34.195 0.167 -24.464 1.00 94.81 819 ILE A N 1
ATOM 6119 C CA . ILE A 1 819 ? 33.173 -0.882 -24.478 1.00 94.81 819 ILE A CA 1
ATOM 6120 C C . ILE A 1 819 ? 33.813 -2.180 -24.956 1.00 94.81 819 ILE A C 1
ATOM 6122 O O . ILE A 1 819 ? 34.317 -2.242 -26.069 1.00 94.81 819 ILE A O 1
ATOM 6126 N N . THR A 1 820 ? 33.755 -3.231 -24.147 1.00 92.56 820 THR A N 1
ATOM 6127 C CA . THR A 1 820 ? 34.072 -4.606 -24.542 1.00 92.56 820 THR A CA 1
ATOM 6128 C C . THR A 1 820 ? 32.783 -5.415 -24.518 1.00 92.56 820 THR A C 1
ATOM 6130 O O . THR A 1 820 ? 32.183 -5.582 -23.459 1.00 92.56 820 THR A O 1
ATOM 6133 N N . THR A 1 821 ? 32.311 -5.885 -25.671 1.00 88.75 821 THR A N 1
ATOM 6134 C CA . THR A 1 821 ? 30.987 -6.517 -25.759 1.00 88.75 821 THR A CA 1
ATOM 6135 C C . THR A 1 821 ? 30.914 -7.608 -26.823 1.00 88.75 821 THR A C 1
ATOM 6137 O O . THR A 1 821 ? 31.564 -7.530 -27.863 1.00 88.75 821 THR A O 1
ATOM 6140 N N . ASN A 1 822 ? 30.091 -8.625 -26.574 1.00 83.31 822 ASN A N 1
ATOM 6141 C CA . ASN A 1 822 ? 29.631 -9.579 -27.584 1.00 83.31 822 ASN A CA 1
ATOM 6142 C C . ASN A 1 822 ? 28.246 -9.213 -28.172 1.00 83.31 822 ASN A C 1
ATOM 6144 O O . ASN A 1 822 ? 27.706 -9.971 -28.976 1.00 83.31 822 ASN A O 1
ATOM 6148 N N . GLU A 1 823 ? 27.682 -8.058 -27.800 1.00 85.00 823 GLU A N 1
ATOM 6149 C CA . GLU A 1 823 ? 26.407 -7.508 -28.283 1.00 85.00 823 GLU A CA 1
ATOM 6150 C C . GLU A 1 823 ? 26.652 -6.377 -29.314 1.00 85.00 823 GLU A C 1
ATOM 6152 O O . GLU A 1 823 ? 27.643 -6.405 -30.044 1.00 85.00 823 GLU A O 1
ATOM 6157 N N . ALA A 1 824 ? 25.742 -5.404 -29.459 1.00 86.75 824 ALA A N 1
ATOM 6158 C CA . ALA A 1 824 ? 26.017 -4.168 -30.208 1.00 86.75 824 ALA A CA 1
ATOM 6159 C C . ALA A 1 824 ? 26.566 -3.069 -29.287 1.00 86.75 824 ALA A C 1
ATOM 6161 O O . ALA A 1 824 ? 26.273 -3.064 -28.096 1.00 86.75 824 ALA A O 1
ATOM 6162 N N . GLY A 1 825 ? 27.328 -2.125 -29.844 1.00 90.81 825 GLY A N 1
ATOM 6163 C CA . GLY A 1 825 ? 27.936 -1.029 -29.084 1.00 90.81 825 GLY A CA 1
ATOM 6164 C C . GLY A 1 825 ? 26.940 0.097 -28.798 1.00 90.81 825 GLY A C 1
ATOM 6165 O O . GLY A 1 825 ? 26.174 0.029 -27.837 1.00 90.81 825 GLY A O 1
ATOM 6166 N N . PHE A 1 826 ? 26.949 1.127 -29.642 1.00 95.00 826 PHE A N 1
ATOM 6167 C CA . PHE A 1 826 ? 26.131 2.332 -29.491 1.00 95.00 826 PHE A CA 1
ATOM 6168 C C . PHE A 1 826 ? 24.853 2.304 -30.344 1.00 95.00 826 PHE A C 1
ATOM 6170 O O . PHE A 1 826 ? 24.871 1.871 -31.497 1.00 95.00 826 PHE A O 1
ATOM 6177 N N . ASP A 1 827 ? 23.768 2.846 -29.798 1.00 94.12 827 ASP A N 1
ATOM 6178 C CA . ASP A 1 827 ? 22.520 3.187 -30.486 1.00 94.12 827 ASP A CA 1
ATOM 6179 C C . ASP A 1 827 ? 22.195 4.651 -30.184 1.00 94.12 827 ASP A C 1
ATOM 6181 O O . ASP A 1 827 ? 21.817 5.008 -29.069 1.00 94.12 827 ASP A O 1
ATOM 6185 N N . LEU A 1 828 ? 22.469 5.510 -31.160 1.00 95.81 828 LEU A N 1
ATOM 6186 C CA . LEU A 1 828 ? 22.420 6.958 -31.021 1.00 95.81 828 LEU A CA 1
ATOM 6187 C C . LEU A 1 828 ? 21.218 7.482 -31.795 1.00 95.81 828 LEU A C 1
ATOM 6189 O O . LEU A 1 828 ? 21.167 7.378 -33.026 1.00 95.81 828 LEU A O 1
ATOM 6193 N N . GLN A 1 829 ? 20.252 8.030 -31.070 1.00 94.19 829 GLN A N 1
ATOM 6194 C CA . GLN A 1 829 ? 18.954 8.391 -31.616 1.00 94.19 829 GLN A CA 1
ATOM 6195 C C . GLN A 1 829 ? 18.771 9.901 -31.614 1.00 94.19 829 GLN A C 1
ATOM 6197 O O . GLN A 1 829 ? 19.014 10.553 -30.609 1.00 94.19 829 GLN A O 1
ATOM 6202 N N . LEU A 1 830 ? 18.350 10.465 -32.742 1.00 92.56 830 LEU A N 1
ATOM 6203 C CA . LEU A 1 830 ? 18.118 11.900 -32.875 1.00 92.56 830 LEU A CA 1
ATOM 6204 C C . LEU A 1 830 ? 16.627 12.127 -33.097 1.00 92.56 830 LEU A C 1
ATOM 6206 O O . LEU A 1 830 ? 16.071 11.729 -34.123 1.00 92.56 830 LEU A O 1
ATOM 6210 N N . GLY A 1 831 ? 15.985 12.710 -32.092 1.00 82.81 831 GLY A N 1
ATOM 6211 C CA . GLY A 1 831 ? 14.549 12.908 -32.007 1.00 82.81 831 GLY A CA 1
ATOM 6212 C C . GLY A 1 831 ? 14.050 13.895 -33.050 1.00 82.81 831 GLY A C 1
ATOM 6213 O O . GLY A 1 831 ? 13.305 13.521 -33.956 1.00 82.81 831 GLY A O 1
ATOM 6214 N N . ARG A 1 832 ? 14.438 15.167 -32.911 1.00 83.19 832 ARG A N 1
ATOM 6215 C CA . ARG A 1 832 ? 13.761 16.331 -33.506 1.00 83.19 832 ARG A CA 1
ATOM 6216 C C . ARG A 1 832 ? 14.711 17.246 -34.279 1.00 83.19 832 ARG A C 1
ATOM 6218 O O . ARG A 1 832 ? 15.910 17.007 -34.424 1.00 83.19 832 ARG A O 1
ATOM 6225 N N . THR A 1 833 ? 14.131 18.320 -34.815 1.00 82.62 833 THR A N 1
ATOM 6226 C CA . THR A 1 833 ? 14.873 19.421 -35.436 1.00 82.62 833 THR A CA 1
ATOM 6227 C C . THR A 1 833 ? 15.641 20.137 -34.341 1.00 82.62 833 THR A C 1
ATOM 6229 O O . THR A 1 833 ? 15.012 20.584 -33.391 1.00 82.62 833 THR A O 1
ATOM 6232 N N . GLY A 1 834 ? 16.956 20.275 -34.501 1.00 81.94 834 GLY A N 1
ATOM 6233 C CA . GLY A 1 834 ? 17.834 20.827 -33.464 1.00 81.94 834 GLY A CA 1
ATOM 6234 C C . GLY A 1 834 ? 18.636 19.760 -32.719 1.00 81.94 834 GLY A C 1
ATOM 6235 O O . GLY A 1 834 ? 19.722 20.063 -32.242 1.00 81.94 834 GLY A O 1
ATOM 6236 N N . SER A 1 835 ? 18.185 18.499 -32.720 1.00 91.38 835 SER A N 1
ATOM 6237 C CA . SER A 1 835 ? 18.914 17.404 -32.077 1.00 91.38 835 SER A CA 1
ATOM 6238 C C . SER A 1 835 ? 20.333 17.258 -32.627 1.00 91.38 835 SER A C 1
ATOM 6240 O O . SER A 1 835 ? 20.542 17.192 -33.849 1.00 91.38 835 SER A O 1
ATOM 6242 N N . SER A 1 836 ? 21.308 17.157 -31.720 1.00 93.81 836 SER A N 1
ATOM 6243 C CA . SER A 1 836 ? 22.728 17.119 -32.066 1.00 93.81 836 SER A CA 1
ATOM 6244 C C . SER A 1 836 ? 23.506 16.121 -31.215 1.00 93.81 836 SER A C 1
ATOM 6246 O O . SER A 1 836 ? 23.529 16.224 -29.992 1.00 93.81 836 SER A O 1
ATOM 6248 N N . ILE A 1 837 ? 24.186 15.171 -31.866 1.00 97.12 837 ILE A N 1
ATOM 6249 C CA . ILE A 1 837 ? 25.012 14.159 -31.191 1.00 97.12 837 ILE A CA 1
ATOM 6250 C C . ILE A 1 837 ? 26.467 14.230 -31.660 1.00 97.12 837 ILE A C 1
ATOM 6252 O O . ILE A 1 837 ? 26.760 14.207 -32.857 1.00 97.12 837 ILE A O 1
ATOM 6256 N N . ILE A 1 838 ? 27.398 14.226 -30.704 1.00 98.25 838 ILE A N 1
ATOM 6257 C CA . ILE A 1 838 ? 28.841 14.093 -30.928 1.00 98.25 838 ILE A CA 1
ATOM 6258 C C . ILE A 1 838 ? 29.323 12.794 -30.275 1.00 98.25 838 ILE A C 1
ATOM 6260 O O . ILE A 1 838 ? 29.344 12.678 -29.053 1.00 98.25 838 ILE A O 1
ATOM 6264 N N . CYS A 1 839 ? 29.765 11.830 -31.080 1.00 98.44 839 CYS A N 1
ATOM 6265 C CA . CYS A 1 839 ? 30.374 10.582 -30.622 1.00 98.44 839 CYS A CA 1
ATOM 6266 C C . CYS A 1 839 ? 31.856 10.558 -31.005 1.00 98.44 839 CYS A C 1
ATOM 6268 O O . CYS A 1 839 ? 32.199 10.442 -32.188 1.00 98.44 839 CYS A O 1
ATOM 6270 N N . GLU A 1 840 ? 32.756 10.683 -30.027 1.00 98.06 840 GLU A N 1
ATOM 6271 C CA . GLU A 1 840 ? 34.185 10.783 -30.318 1.00 98.06 840 GLU A CA 1
ATOM 6272 C C . GLU A 1 840 ? 35.137 10.119 -29.326 1.00 98.06 840 GLU A C 1
ATOM 6274 O O . GLU A 1 840 ? 34.870 10.037 -28.135 1.00 98.06 840 GLU A O 1
ATOM 6279 N N . GLN A 1 841 ? 36.316 9.715 -29.802 1.00 97.69 841 GLN A N 1
ATOM 6280 C CA . GLN A 1 841 ? 37.381 9.163 -28.949 1.00 97.69 841 GLN A CA 1
ATOM 6281 C C . GLN A 1 841 ? 36.955 7.913 -28.157 1.00 97.69 841 GLN A C 1
ATOM 6283 O O . GLN A 1 841 ? 37.516 7.636 -27.100 1.00 97.69 841 GLN A O 1
ATOM 6288 N N . ASN A 1 842 ? 35.963 7.162 -28.639 1.00 98.25 842 ASN A N 1
ATOM 6289 C CA . ASN A 1 842 ? 35.516 5.929 -27.996 1.00 98.25 842 ASN A CA 1
ATOM 6290 C C . ASN A 1 842 ? 36.267 4.712 -28.554 1.00 98.25 842 ASN A C 1
ATOM 6292 O O . ASN A 1 842 ? 36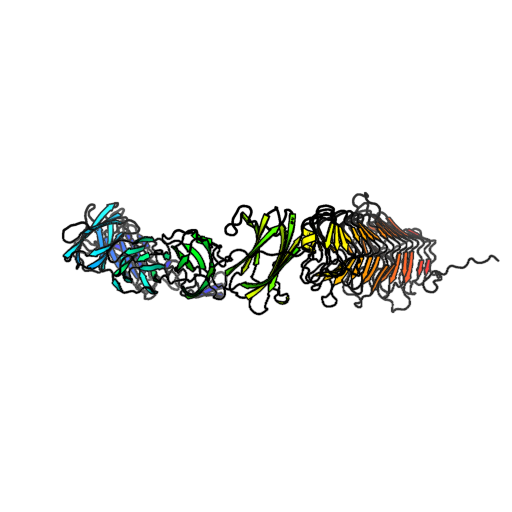.640 4.677 -29.730 1.00 98.25 842 ASN A O 1
ATOM 6296 N N . LEU A 1 843 ? 36.438 3.695 -27.713 1.00 96.06 843 LEU A N 1
ATOM 6297 C CA . LEU A 1 843 ? 36.937 2.374 -28.076 1.00 96.06 843 LEU A CA 1
ATOM 6298 C C . LEU A 1 843 ? 35.801 1.360 -27.929 1.00 96.06 843 LEU A C 1
ATOM 6300 O O . LEU A 1 843 ? 35.258 1.195 -26.842 1.00 96.06 843 LEU A O 1
ATOM 6304 N N . VAL A 1 844 ? 35.472 0.648 -29.003 1.00 93.69 844 VAL A N 1
ATOM 6305 C CA . VAL A 1 844 ? 34.539 -0.482 -28.981 1.00 93.69 844 VAL A CA 1
ATOM 6306 C C . VAL A 1 844 ? 35.284 -1.730 -29.434 1.00 93.69 844 VAL A C 1
ATOM 6308 O O . VAL A 1 844 ? 35.696 -1.833 -30.589 1.00 93.69 844 VAL A O 1
ATOM 6311 N N . LEU A 1 845 ? 35.467 -2.672 -28.517 1.00 91.31 845 LEU A N 1
ATOM 6312 C CA . LEU A 1 845 ? 36.048 -3.983 -28.745 1.00 91.31 845 LEU A CA 1
ATOM 6313 C C . LEU A 1 845 ? 34.940 -5.039 -28.783 1.00 91.31 845 LEU A C 1
ATOM 6315 O O . LEU A 1 845 ? 34.343 -5.382 -27.763 1.00 91.31 845 LEU A O 1
ATOM 6319 N N . MET A 1 846 ? 34.701 -5.581 -29.968 1.00 85.81 846 MET A N 1
ATOM 6320 C CA . MET A 1 846 ? 33.752 -6.665 -30.188 1.00 85.81 846 MET A CA 1
ATOM 6321 C C . MET A 1 846 ? 34.454 -8.009 -29.955 1.00 85.81 846 MET A C 1
ATOM 6323 O O . MET A 1 846 ? 35.474 -8.293 -30.585 1.00 85.81 846 MET A O 1
ATOM 6327 N N . THR A 1 847 ? 33.944 -8.832 -29.038 1.00 82.62 847 THR A N 1
ATOM 6328 C CA . THR A 1 847 ? 34.610 -10.081 -28.609 1.00 82.62 847 THR A CA 1
ATOM 6329 C C . THR A 1 847 ? 34.116 -11.346 -29.317 1.00 82.62 847 THR A C 1
ATOM 6331 O O . THR A 1 847 ? 34.795 -12.368 -29.259 1.00 82.62 847 THR A O 1
ATOM 6334 N N . ASP A 1 848 ? 32.984 -11.290 -30.023 1.00 70.75 848 ASP A N 1
ATOM 6335 C CA . ASP A 1 848 ? 32.460 -12.392 -30.849 1.00 70.75 848 ASP A CA 1
ATOM 6336 C C . ASP A 1 848 ? 31.705 -11.827 -32.078 1.00 70.75 848 ASP A C 1
ATOM 6338 O O . ASP A 1 848 ? 31.981 -10.702 -32.503 1.00 70.75 848 ASP A O 1
ATOM 6342 N N . ARG A 1 849 ? 30.749 -12.564 -32.667 1.00 61.84 849 ARG A N 1
ATOM 6343 C CA . ARG A 1 849 ? 29.778 -12.125 -33.693 1.00 61.84 849 ARG A CA 1
ATOM 6344 C C . ARG A 1 849 ? 28.810 -11.047 -33.174 1.00 61.84 849 ARG A C 1
ATOM 6346 O O . ARG A 1 849 ? 27.598 -11.151 -33.373 1.00 61.84 849 ARG A O 1
ATOM 6353 N N . GLY A 1 850 ? 29.347 -10.032 -32.502 1.00 57.34 850 GLY A N 1
ATOM 6354 C CA . GLY A 1 850 ? 28.630 -8.854 -32.042 1.00 57.34 850 GLY A CA 1
ATOM 6355 C C . GLY A 1 850 ? 27.916 -8.160 -33.196 1.00 57.34 850 GLY A C 1
ATOM 6356 O O . GLY A 1 850 ? 28.312 -8.287 -34.357 1.00 57.34 850 GLY A O 1
ATOM 6357 N N . LYS A 1 851 ? 26.825 -7.470 -32.860 1.00 72.88 851 LYS A N 1
ATOM 6358 C CA . LYS A 1 851 ? 25.946 -6.755 -33.800 1.00 72.88 851 LYS A CA 1
ATOM 6359 C C . LYS A 1 851 ? 26.612 -5.445 -34.267 1.00 72.88 851 LYS A C 1
ATOM 6361 O O . LYS A 1 851 ? 27.825 -5.297 -34.200 1.00 72.88 851 LYS A O 1
ATOM 6366 N N . THR A 1 852 ? 25.835 -4.492 -34.774 1.00 87.50 852 THR A N 1
ATOM 6367 C CA . THR A 1 852 ? 26.333 -3.183 -35.210 1.00 87.50 852 THR A CA 1
ATOM 6368 C C . THR A 1 852 ? 27.118 -2.461 -34.097 1.00 87.50 852 THR A C 1
ATOM 6370 O O . THR A 1 852 ? 26.602 -2.313 -32.987 1.00 87.50 852 THR A O 1
ATOM 6373 N N . ALA A 1 853 ? 28.344 -1.994 -34.359 1.00 90.88 853 ALA A N 1
ATOM 6374 C CA . ALA A 1 853 ? 29.152 -1.327 -33.327 1.00 90.88 853 ALA A CA 1
ATOM 6375 C C . ALA A 1 853 ? 28.642 0.088 -32.994 1.00 90.88 853 ALA A C 1
ATOM 6377 O O . ALA A 1 853 ? 28.674 0.493 -31.833 1.00 90.88 853 ALA A O 1
ATOM 6378 N N . LEU A 1 854 ? 28.118 0.813 -33.984 1.00 95.00 854 LEU A N 1
ATOM 6379 C CA . LEU A 1 854 ? 27.404 2.075 -33.802 1.00 95.00 854 LEU A CA 1
ATOM 6380 C C . LEU A 1 854 ? 26.250 2.187 -34.800 1.00 95.00 854 LEU A C 1
ATOM 6382 O O . LEU A 1 854 ? 26.465 2.176 -36.011 1.00 95.00 854 LEU A O 1
ATOM 6386 N N . ALA A 1 855 ? 25.029 2.331 -34.297 1.00 94.25 855 ALA A N 1
ATOM 6387 C CA . ALA A 1 855 ? 23.860 2.693 -35.085 1.00 94.25 855 ALA A CA 1
ATOM 6388 C C . ALA A 1 855 ? 23.496 4.159 -34.829 1.00 94.25 855 ALA A C 1
ATOM 6390 O O . ALA A 1 855 ? 23.425 4.591 -33.681 1.00 94.25 855 ALA A O 1
ATOM 6391 N N . LEU A 1 856 ? 23.255 4.905 -35.902 1.00 95.12 856 LEU A N 1
ATOM 6392 C CA . LEU A 1 856 ? 22.747 6.271 -35.877 1.00 95.12 856 LEU A CA 1
ATOM 6393 C C . LEU A 1 856 ? 21.335 6.262 -36.472 1.00 95.12 856 LEU A C 1
ATOM 6395 O O . LEU A 1 856 ? 21.147 5.778 -37.593 1.00 95.12 856 LEU A O 1
ATOM 6399 N N . ILE A 1 857 ? 20.348 6.741 -35.713 1.00 92.62 857 ILE A N 1
ATOM 6400 C CA . ILE A 1 857 ? 18.926 6.586 -36.045 1.00 92.62 857 ILE A CA 1
ATOM 6401 C C . ILE A 1 857 ? 18.183 7.918 -35.853 1.00 92.62 857 ILE A C 1
ATOM 6403 O O . ILE A 1 857 ? 18.096 8.398 -34.727 1.00 92.62 857 ILE A O 1
ATOM 6407 N N . PRO A 1 858 ? 17.593 8.523 -36.892 1.00 89.56 858 PRO A N 1
ATOM 6408 C CA . PRO A 1 858 ? 16.704 9.664 -36.715 1.00 89.56 858 PRO A CA 1
ATOM 6409 C C . PRO A 1 858 ? 15.294 9.145 -36.384 1.00 89.56 858 PRO A C 1
ATOM 6411 O O . PRO A 1 858 ? 14.867 8.138 -36.943 1.00 89.56 858 PRO A O 1
ATOM 6414 N N . ARG A 1 859 ? 14.546 9.771 -35.470 1.00 81.94 859 ARG A N 1
ATOM 6415 C CA . ARG A 1 859 ? 13.200 9.304 -35.060 1.00 81.94 859 ARG A CA 1
ATOM 6416 C C . ARG A 1 859 ? 12.064 10.049 -35.773 1.00 81.94 859 ARG A C 1
ATOM 6418 O O . ARG A 1 859 ? 11.056 9.410 -36.088 1.00 81.94 859 ARG A O 1
ATOM 6425 N N . TRP A 1 860 ? 12.217 11.343 -36.076 1.00 76.88 860 TRP A N 1
ATOM 6426 C CA . TRP A 1 860 ? 11.194 12.168 -36.748 1.00 76.88 860 TRP A CA 1
ATOM 6427 C C . TRP A 1 860 ? 11.747 12.946 -37.963 1.00 76.88 860 TRP A C 1
ATOM 6429 O O . TRP A 1 860 ? 12.958 13.062 -38.118 1.00 76.88 860 TRP A O 1
ATOM 6439 N N . ASP A 1 861 ? 10.853 13.422 -38.852 1.00 65.00 861 ASP A N 1
ATOM 6440 C CA . ASP A 1 861 ? 11.128 14.071 -40.160 1.00 65.00 861 ASP A CA 1
ATOM 6441 C C . ASP A 1 861 ? 11.845 15.445 -40.037 1.00 65.00 861 ASP A C 1
ATOM 6443 O O . ASP A 1 861 ? 11.331 16.481 -40.471 1.00 65.00 861 ASP A O 1
ATOM 6447 N N . ALA A 1 862 ? 13.013 15.489 -39.404 1.00 65.56 862 ALA A N 1
ATOM 6448 C CA . ALA A 1 862 ? 13.656 16.720 -38.976 1.00 65.56 862 ALA A CA 1
ATOM 6449 C C . ALA A 1 862 ? 15.178 16.716 -39.199 1.00 65.56 862 ALA A C 1
ATOM 6451 O O . ALA A 1 862 ? 15.822 15.715 -38.901 1.00 65.56 862 ALA A O 1
ATOM 6452 N N . PRO A 1 863 ? 15.783 17.834 -39.653 1.00 77.88 863 PRO A N 1
ATOM 6453 C CA . PRO A 1 863 ? 17.216 17.891 -39.910 1.00 77.88 863 PRO A CA 1
ATOM 6454 C C . PRO A 1 863 ? 18.009 17.895 -38.597 1.00 77.88 863 PRO A C 1
ATOM 6456 O O . PRO A 1 863 ? 18.195 18.940 -37.974 1.00 77.88 863 PRO A O 1
ATOM 6459 N N . SER A 1 864 ? 18.495 16.723 -38.196 1.00 86.06 864 SER A N 1
ATOM 6460 C CA . SER A 1 864 ? 19.386 16.546 -37.042 1.00 86.06 864 SER A CA 1
ATOM 6461 C C . SER A 1 864 ? 20.860 16.496 -37.467 1.00 86.06 864 SER A C 1
ATOM 6463 O O . SER A 1 864 ? 21.169 16.181 -38.623 1.00 86.06 864 SER A O 1
ATOM 6465 N N . THR A 1 865 ? 21.784 16.796 -36.551 1.00 92.00 865 THR A N 1
ATOM 6466 C CA . THR A 1 865 ? 23.231 16.796 -36.836 1.00 92.00 865 THR A CA 1
ATOM 6467 C C . THR A 1 865 ? 23.976 15.738 -36.035 1.00 92.00 865 THR A C 1
ATOM 6469 O O . THR A 1 865 ? 23.802 15.639 -34.824 1.00 92.00 865 THR A O 1
ATOM 6472 N N . ALA A 1 866 ? 24.852 14.976 -36.687 1.00 96.19 866 ALA A N 1
ATOM 6473 C CA . ALA A 1 866 ? 25.675 13.974 -36.018 1.00 96.19 866 ALA A CA 1
ATOM 6474 C C . ALA A 1 866 ? 27.150 14.085 -36.415 1.00 96.19 866 ALA A C 1
ATOM 6476 O O . ALA A 1 866 ? 27.474 14.175 -37.598 1.00 96.19 866 ALA A O 1
ATOM 6477 N N . VAL A 1 867 ? 28.047 14.020 -35.429 1.00 98.00 867 VAL A N 1
ATOM 6478 C CA . VAL A 1 867 ? 29.502 13.981 -35.631 1.00 98.00 867 VAL A CA 1
ATOM 6479 C C . VAL A 1 867 ? 30.061 12.719 -34.989 1.00 98.00 867 VAL A C 1
ATOM 6481 O O . VAL A 1 867 ? 30.047 12.575 -33.770 1.00 98.00 867 VAL A O 1
ATOM 6484 N N . ILE A 1 868 ? 30.588 11.813 -35.806 1.00 98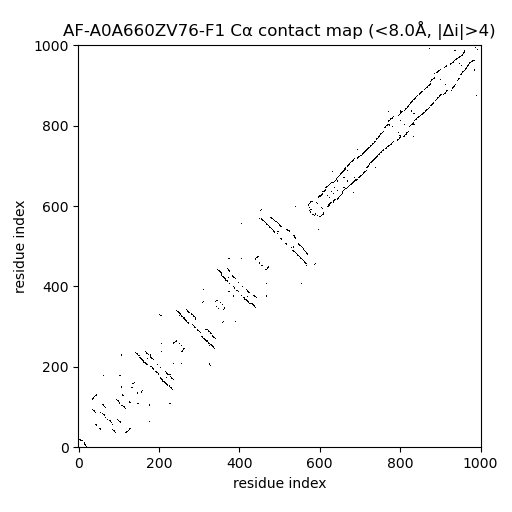.31 868 ILE A N 1
ATOM 6485 C CA . ILE A 1 868 ? 31.211 10.555 -35.399 1.00 98.31 868 ILE A CA 1
ATOM 6486 C C . ILE A 1 868 ? 32.693 10.625 -35.753 1.00 98.31 868 ILE A C 1
ATOM 6488 O O . ILE A 1 868 ? 33.058 10.498 -36.926 1.00 98.31 868 ILE A O 1
ATOM 6492 N N . ARG A 1 869 ? 33.571 10.839 -34.767 1.00 97.75 869 ARG A N 1
ATOM 6493 C CA . ARG A 1 869 ? 34.995 11.041 -35.069 1.00 97.75 869 ARG A CA 1
ATOM 6494 C C . ARG A 1 869 ? 36.002 10.466 -34.094 1.00 97.75 869 ARG A C 1
ATOM 6496 O O . ARG A 1 869 ? 35.777 10.431 -32.894 1.00 97.75 869 ARG A O 1
ATOM 6503 N N . ASN A 1 870 ? 37.183 10.112 -34.593 1.00 97.06 870 ASN A N 1
ATOM 6504 C CA . ASN A 1 870 ? 38.289 9.603 -33.772 1.00 97.06 870 ASN A CA 1
ATOM 6505 C C . ASN A 1 870 ? 37.912 8.370 -32.921 1.00 97.06 870 ASN A C 1
ATOM 6507 O O . ASN A 1 870 ? 38.478 8.181 -31.848 1.00 97.06 870 ASN A O 1
ATOM 6511 N N . ASN A 1 871 ? 36.942 7.559 -33.350 1.00 97.50 871 ASN A N 1
ATOM 6512 C CA . ASN A 1 871 ? 36.568 6.328 -32.651 1.00 97.50 871 ASN A CA 1
ATOM 6513 C C . ASN A 1 871 ? 37.344 5.128 -33.205 1.00 97.50 871 ASN A C 1
ATOM 6515 O O . ASN A 1 871 ? 37.723 5.110 -34.380 1.00 97.50 871 ASN A O 1
ATOM 6519 N N . VAL A 1 872 ? 37.539 4.108 -32.372 1.00 94.88 872 VAL A N 1
ATOM 6520 C CA . VAL A 1 872 ? 38.144 2.828 -32.750 1.00 94.88 872 VAL A CA 1
ATOM 6521 C C . VAL A 1 872 ? 37.119 1.716 -32.553 1.00 94.88 872 VAL A C 1
ATOM 6523 O O . VAL A 1 872 ? 36.710 1.436 -31.430 1.00 94.88 872 VAL A O 1
ATOM 6526 N N . PHE A 1 873 ? 36.737 1.058 -33.643 1.00 92.88 873 PHE A N 1
ATOM 6527 C CA . PHE A 1 873 ? 35.866 -0.115 -33.650 1.00 92.88 873 PHE A CA 1
ATOM 6528 C C . PHE A 1 873 ? 36.703 -1.337 -34.031 1.00 92.88 873 PHE A C 1
ATOM 6530 O O . PHE A 1 873 ? 37.171 -1.438 -35.164 1.00 92.88 873 PHE A O 1
ATOM 6537 N N . ASN A 1 874 ? 36.932 -2.250 -33.091 1.00 89.25 874 ASN A N 1
ATOM 6538 C CA . ASN A 1 874 ? 37.807 -3.406 -33.266 1.00 89.25 874 ASN A CA 1
ATOM 6539 C C . ASN A 1 874 ? 37.043 -4.722 -33.070 1.00 89.25 874 ASN A C 1
ATOM 6541 O O . ASN A 1 874 ? 36.113 -4.787 -32.273 1.00 89.25 874 ASN A O 1
ATOM 6545 N N . GLY A 1 875 ? 37.446 -5.774 -33.783 1.00 83.31 875 GLY A N 1
ATOM 6546 C CA . GLY A 1 875 ? 36.859 -7.111 -33.673 1.00 83.31 875 GLY A CA 1
ATOM 6547 C C . GLY A 1 875 ? 35.573 -7.320 -34.481 1.00 83.31 875 GLY A C 1
ATOM 6548 O O . GLY A 1 875 ? 34.852 -8.284 -34.234 1.00 83.31 875 GLY A O 1
ATOM 6549 N N . LEU A 1 876 ? 35.266 -6.455 -35.455 1.00 84.19 876 LEU A N 1
ATOM 6550 C CA . LEU A 1 876 ? 34.033 -6.534 -36.256 1.00 84.19 876 LEU A CA 1
ATOM 6551 C C . LEU A 1 876 ? 34.010 -7.846 -37.060 1.00 84.19 876 LEU A C 1
ATOM 6553 O O . LEU A 1 876 ? 34.938 -8.092 -37.813 1.00 84.19 876 LEU A O 1
ATOM 6557 N N . SER A 1 877 ? 33.009 -8.719 -36.933 1.00 71.12 877 SER A N 1
ATOM 6558 C CA . SER A 1 877 ? 33.089 -10.060 -37.561 1.00 71.12 877 SER A CA 1
ATOM 6559 C C . SER A 1 877 ? 31.825 -10.537 -38.286 1.00 71.12 877 SER A C 1
ATOM 6561 O O . SER A 1 877 ? 31.918 -11.399 -39.163 1.00 71.12 877 SER A O 1
ATOM 6563 N N . ALA A 1 878 ? 30.649 -9.994 -37.947 1.00 62.81 878 ALA A N 1
ATOM 6564 C CA . ALA A 1 878 ? 29.362 -10.466 -38.472 1.00 62.81 878 ALA A CA 1
ATOM 6565 C C . ALA A 1 878 ? 28.366 -9.361 -38.885 1.00 62.81 878 ALA A C 1
ATOM 6567 O O . ALA A 1 878 ? 27.403 -9.676 -39.580 1.00 62.81 878 ALA A O 1
ATOM 6568 N N . PHE A 1 879 ? 28.578 -8.103 -38.484 1.00 71.06 879 PHE A N 1
ATOM 6569 C CA . PHE A 1 879 ? 27.650 -6.977 -38.676 1.00 71.06 879 PHE A CA 1
ATOM 6570 C C . PHE A 1 879 ? 28.410 -5.665 -38.945 1.00 71.06 879 PHE A C 1
ATOM 6572 O O . PHE A 1 879 ? 29.640 -5.662 -39.020 1.00 71.06 879 PHE A O 1
ATOM 6579 N N . GLU A 1 880 ? 27.684 -4.556 -39.112 1.00 83.94 880 GLU A N 1
ATOM 6580 C CA . GLU A 1 880 ? 28.250 -3.256 -39.477 1.00 83.94 880 GLU A CA 1
ATOM 6581 C C . GLU A 1 880 ? 29.122 -2.642 -38.361 1.00 83.94 880 GLU A C 1
ATOM 6583 O O . GLU A 1 880 ? 28.803 -2.708 -37.176 1.00 83.94 880 GLU A O 1
ATOM 6588 N N . GLY A 1 881 ? 30.205 -1.959 -38.728 1.00 87.94 881 GLY A N 1
ATOM 6589 C CA . GLY A 1 881 ? 30.910 -1.047 -37.825 1.00 87.94 881 GLY A CA 1
ATOM 6590 C C . GLY A 1 881 ? 30.062 0.193 -37.542 1.00 87.94 881 GLY A C 1
ATOM 6591 O O . GLY A 1 881 ? 29.729 0.470 -36.394 1.00 87.94 881 GLY A O 1
ATOM 6592 N N . ILE A 1 882 ? 29.650 0.902 -38.597 1.00 94.94 882 ILE A N 1
ATOM 6593 C CA . ILE A 1 882 ? 28.742 2.056 -38.500 1.00 94.94 882 ILE A CA 1
ATOM 6594 C C . ILE A 1 882 ? 27.518 1.838 -39.391 1.00 94.94 882 ILE A C 1
ATOM 6596 O O . ILE A 1 882 ? 27.652 1.554 -40.581 1.00 94.94 882 ILE A O 1
ATOM 6600 N N . HIS A 1 883 ? 26.320 2.042 -38.842 1.00 94.69 883 HIS A N 1
ATOM 6601 C CA . HIS A 1 883 ? 25.060 2.056 -39.586 1.00 94.69 883 HIS A CA 1
ATOM 6602 C C . HIS A 1 883 ? 24.385 3.424 -39.479 1.00 94.69 883 HIS A C 1
ATOM 6604 O O . HIS A 1 883 ? 23.843 3.768 -38.432 1.00 94.69 883 HIS A O 1
ATOM 6610 N N . VAL A 1 884 ? 24.378 4.183 -40.573 1.00 95.62 884 VAL A N 1
ATOM 6611 C CA . VAL A 1 884 ? 23.599 5.419 -40.715 1.00 95.62 884 VAL A CA 1
ATOM 6612 C C . VAL A 1 884 ? 22.237 5.062 -41.304 1.00 95.62 884 VAL A C 1
ATOM 6614 O O . VAL A 1 884 ? 22.122 4.742 -42.492 1.00 95.62 884 VAL A O 1
ATOM 6617 N N . ARG A 1 885 ? 21.195 5.075 -40.471 1.00 93.44 885 ARG A N 1
ATOM 6618 C CA . ARG A 1 885 ? 19.829 4.766 -40.906 1.00 93.44 885 ARG A CA 1
ATOM 6619 C C . ARG A 1 885 ? 19.134 6.022 -41.388 1.00 93.44 885 ARG A C 1
ATOM 6621 O O . ARG A 1 885 ? 19.167 7.027 -40.703 1.00 93.44 885 ARG A O 1
ATOM 6628 N N . TRP A 1 886 ? 18.444 5.934 -42.519 1.00 92.88 886 TRP A N 1
ATOM 6629 C CA . TRP A 1 886 ? 17.583 7.010 -43.026 1.00 92.88 886 TRP A CA 1
ATOM 6630 C C . TRP A 1 886 ? 18.376 8.304 -43.247 1.00 92.88 886 TRP A C 1
ATOM 6632 O O . TRP A 1 886 ? 18.032 9.377 -42.761 1.00 92.88 886 TRP A O 1
ATOM 6642 N N . ALA A 1 887 ? 19.483 8.175 -43.982 1.00 93.00 887 ALA A N 1
ATOM 6643 C CA . ALA A 1 887 ? 20.439 9.247 -44.241 1.00 93.00 887 ALA A CA 1
ATOM 6644 C C . ALA A 1 887 ? 19.805 10.497 -44.882 1.00 93.00 887 ALA A C 1
ATOM 6646 O O . ALA A 1 887 ? 20.318 11.601 -44.723 1.00 93.00 887 ALA A O 1
ATOM 6647 N N . ASP A 1 888 ? 18.680 10.328 -45.579 1.00 90.62 888 ASP A N 1
ATOM 6648 C CA . ASP A 1 888 ? 17.884 11.388 -46.193 1.00 90.62 888 ASP A CA 1
ATOM 6649 C C . ASP A 1 888 ? 17.156 12.299 -45.189 1.00 90.62 888 ASP A C 1
ATOM 6651 O O . ASP A 1 888 ? 16.569 13.299 -45.598 1.00 90.62 888 ASP A O 1
ATOM 6655 N N . TRP A 1 889 ? 17.180 11.977 -43.893 1.00 89.88 889 TRP A N 1
ATOM 6656 C CA . TRP A 1 889 ? 16.513 12.752 -42.840 1.00 89.88 889 TRP A CA 1
ATOM 6657 C C . TRP A 1 889 ? 17.444 13.651 -42.031 1.00 89.88 889 TRP A C 1
ATOM 6659 O O . TRP A 1 889 ? 16.971 14.506 -41.291 1.00 89.88 889 TRP A O 1
ATOM 6669 N N . TYR A 1 890 ? 18.757 13.502 -42.173 1.00 91.38 890 TYR A N 1
ATOM 6670 C CA . TYR A 1 890 ? 19.704 14.333 -41.435 1.00 91.38 890 TYR A CA 1
ATOM 6671 C C . TYR A 1 890 ? 19.870 15.718 -42.061 1.00 91.38 890 TYR A C 1
ATOM 6673 O O . TYR A 1 890 ? 19.720 15.907 -43.265 1.00 91.38 890 TYR A O 1
ATOM 6681 N N . GLY A 1 891 ? 20.244 16.694 -41.235 1.00 90.88 891 GLY A N 1
ATOM 6682 C CA . GLY A 1 891 ? 20.795 17.963 -41.709 1.00 90.88 891 GLY A CA 1
ATOM 6683 C C . GLY A 1 891 ? 22.274 17.835 -42.083 1.00 90.88 891 GLY A C 1
ATOM 6684 O O . GLY A 1 891 ? 22.708 18.408 -43.080 1.00 90.88 891 GLY A O 1
ATOM 6685 N N . SER A 1 892 ? 23.041 17.073 -41.296 1.00 93.69 892 SER A N 1
ATOM 6686 C CA . SER A 1 892 ? 24.452 16.753 -41.551 1.00 93.69 892 SER A CA 1
ATOM 6687 C C . SER A 1 892 ? 24.888 15.518 -40.758 1.00 93.69 892 SER A C 1
ATOM 6689 O O . SER A 1 892 ? 24.550 15.388 -39.580 1.00 93.69 892 SER A O 1
ATOM 6691 N N . VAL A 1 893 ? 25.671 14.639 -41.378 1.00 97.00 893 VAL A N 1
ATOM 6692 C CA . VAL A 1 893 ? 26.364 13.521 -40.730 1.00 97.00 893 VAL A CA 1
ATOM 6693 C C . VAL A 1 893 ? 27.837 13.569 -41.117 1.00 97.00 893 VAL A C 1
ATOM 6695 O O . VAL A 1 893 ? 28.187 13.371 -42.279 1.00 97.00 893 VAL A O 1
ATOM 6698 N N . GLU A 1 894 ? 28.711 13.785 -40.141 1.00 97.94 894 GLU A N 1
ATOM 6699 C CA . GLU A 1 894 ? 30.162 13.748 -40.321 1.00 97.94 894 GLU A CA 1
ATOM 6700 C C . GLU A 1 894 ? 30.727 12.462 -39.721 1.00 97.94 894 GLU A C 1
ATOM 6702 O O . GLU A 1 894 ? 30.642 12.241 -38.517 1.00 97.94 894 GLU A O 1
ATOM 6707 N N . VAL A 1 895 ? 31.343 11.617 -40.542 1.00 97.88 895 VAL A N 1
ATOM 6708 C CA . VAL A 1 895 ? 32.050 10.408 -40.112 1.00 97.88 895 VAL A CA 1
ATOM 6709 C C . VAL A 1 895 ? 33.519 10.566 -40.476 1.00 97.88 895 VAL A C 1
ATOM 6711 O O . VAL A 1 895 ? 33.909 10.357 -41.628 1.00 97.88 895 VAL A O 1
ATOM 6714 N N . THR A 1 896 ? 34.340 10.979 -39.506 1.00 97.25 896 THR A N 1
ATOM 6715 C CA . THR A 1 896 ? 35.727 11.386 -39.776 1.00 97.25 896 THR A CA 1
ATOM 6716 C C . THR A 1 896 ? 36.774 10.784 -38.848 1.00 97.25 896 THR A C 1
ATOM 6718 O O . THR A 1 896 ? 36.555 10.633 -37.653 1.00 97.25 896 THR A O 1
ATOM 6721 N N . ASN A 1 897 ? 37.961 10.465 -39.369 1.00 96.44 897 ASN A N 1
ATOM 6722 C CA . ASN A 1 897 ? 39.093 9.974 -38.567 1.00 96.44 897 ASN A CA 1
ATOM 6723 C C . ASN A 1 897 ? 38.791 8.723 -37.710 1.00 96.44 897 ASN A C 1
ATOM 6725 O O . ASN A 1 897 ? 39.393 8.539 -36.652 1.00 96.44 897 ASN A O 1
ATOM 6729 N N . ASN A 1 898 ? 37.844 7.868 -38.100 1.00 96.50 898 ASN A N 1
ATOM 6730 C CA . ASN A 1 898 ? 37.552 6.644 -37.351 1.00 96.50 898 ASN A CA 1
ATOM 6731 C C . ASN A 1 898 ? 38.421 5.483 -37.848 1.00 96.50 898 ASN A C 1
ATOM 6733 O O . ASN A 1 898 ? 38.771 5.419 -39.025 1.00 96.50 898 ASN A O 1
ATOM 6737 N N . THR A 1 899 ? 38.736 4.542 -36.960 1.00 94.06 899 THR A N 1
ATOM 6738 C CA . THR A 1 899 ? 39.424 3.287 -37.288 1.00 94.06 899 THR A CA 1
ATOM 6739 C C . THR A 1 899 ? 38.463 2.113 -37.133 1.00 94.06 899 THR A C 1
ATOM 6741 O O . THR A 1 899 ? 37.838 1.970 -36.086 1.00 94.06 899 THR A O 1
ATOM 6744 N N . MET A 1 900 ? 38.346 1.262 -38.153 1.00 91.88 900 MET A N 1
ATOM 6745 C CA . MET A 1 900 ? 37.465 0.088 -38.160 1.00 91.88 900 MET A CA 1
ATOM 6746 C C . MET A 1 900 ? 38.251 -1.166 -38.545 1.00 91.88 900 MET A C 1
ATOM 6748 O O . MET A 1 900 ? 38.782 -1.261 -39.653 1.00 91.88 900 MET A O 1
ATOM 6752 N N . LEU A 1 901 ? 38.318 -2.134 -37.634 1.00 88.38 901 LEU A N 1
ATOM 6753 C CA . LEU A 1 901 ? 39.070 -3.375 -37.795 1.00 88.38 901 LEU A CA 1
ATOM 6754 C C . LEU A 1 901 ? 38.116 -4.566 -37.813 1.00 88.38 901 LEU A C 1
ATOM 6756 O O . LEU A 1 901 ? 37.489 -4.898 -36.802 1.00 88.38 901 LEU A O 1
ATOM 6760 N N . VAL A 1 902 ? 38.030 -5.214 -38.970 1.00 84.81 902 VAL A N 1
ATOM 6761 C CA . VAL A 1 902 ? 37.283 -6.455 -39.154 1.00 84.81 902 VAL A CA 1
ATOM 6762 C C . VAL A 1 902 ? 38.155 -7.630 -38.719 1.00 84.81 902 VAL A C 1
ATOM 6764 O O . VAL A 1 902 ? 39.291 -7.777 -39.166 1.00 84.81 902 VAL A O 1
ATOM 6767 N N . ASN A 1 903 ? 37.622 -8.469 -37.836 1.00 77.50 903 ASN A N 1
ATOM 6768 C CA . ASN A 1 903 ? 38.249 -9.692 -37.369 1.00 77.50 903 ASN A CA 1
ATOM 6769 C C . ASN A 1 903 ? 38.439 -10.671 -38.539 1.00 77.50 903 ASN A C 1
ATOM 6771 O O . ASN A 1 903 ? 37.479 -11.081 -39.193 1.00 77.50 903 ASN A O 1
ATOM 6775 N N . THR A 1 904 ? 39.687 -11.062 -38.775 1.00 66.88 904 THR A N 1
ATOM 6776 C CA . THR A 1 904 ? 40.099 -11.953 -39.865 1.00 66.88 904 THR A CA 1
ATOM 6777 C C . THR A 1 904 ? 40.078 -13.435 -39.497 1.00 66.88 904 THR A C 1
ATOM 6779 O O . THR A 1 904 ? 40.235 -14.282 -40.375 1.00 66.88 904 THR A O 1
ATOM 6782 N N . ASP A 1 905 ? 39.879 -13.761 -38.218 1.00 63.56 905 ASP A N 1
ATOM 6783 C CA . ASP A 1 905 ? 40.188 -15.080 -37.657 1.00 63.56 905 ASP A CA 1
ATOM 6784 C C . ASP A 1 905 ? 38.951 -15.997 -37.501 1.00 63.56 905 ASP A C 1
ATOM 6786 O O . ASP A 1 905 ? 39.073 -17.139 -37.055 1.00 63.56 905 ASP A O 1
ATOM 6790 N N . GLY A 1 906 ? 37.752 -15.540 -37.895 1.00 59.03 906 GLY A N 1
ATOM 6791 C CA . GLY A 1 906 ? 36.491 -16.299 -37.815 1.00 59.03 906 GLY A CA 1
ATOM 6792 C C . GLY A 1 906 ? 35.871 -16.663 -39.179 1.00 59.03 906 GLY A C 1
ATOM 6793 O O . GLY A 1 906 ? 36.189 -16.042 -40.190 1.00 59.03 906 GLY A O 1
ATOM 6794 N N . PRO A 1 907 ? 34.954 -17.655 -39.261 1.00 52.84 907 PRO A N 1
ATOM 6795 C CA . PRO A 1 907 ? 34.198 -17.937 -40.483 1.00 52.84 907 PRO A CA 1
ATOM 6796 C C . PRO A 1 907 ? 33.227 -16.782 -40.770 1.00 52.84 907 PRO A C 1
ATOM 6798 O O . PRO A 1 907 ? 32.155 -16.693 -40.167 1.00 52.84 907 PRO A O 1
ATOM 6801 N N . LEU A 1 908 ? 33.637 -15.894 -41.673 1.00 53.03 908 LEU A N 1
ATOM 6802 C CA . LEU A 1 908 ? 32.940 -14.662 -42.043 1.00 53.03 908 LEU A CA 1
ATOM 6803 C C . LEU A 1 908 ? 31.528 -14.953 -42.574 1.00 53.03 908 LEU A C 1
ATOM 6805 O O . LEU A 1 908 ? 31.347 -15.727 -43.517 1.00 53.03 908 LEU A O 1
ATOM 6809 N N . GLN A 1 909 ? 30.518 -14.319 -41.977 1.00 52.66 909 GLN A N 1
ATOM 6810 C CA . GLN A 1 909 ? 29.174 -14.238 -42.553 1.00 52.66 909 GLN A CA 1
ATOM 6811 C C . GLN A 1 909 ? 29.172 -13.072 -43.551 1.00 52.66 909 GLN A C 1
ATOM 6813 O O . GLN A 1 909 ? 29.209 -11.908 -43.174 1.00 52.66 909 GLN A O 1
ATOM 6818 N N . LEU A 1 910 ? 29.167 -13.417 -44.836 1.00 53.56 910 LEU A N 1
ATOM 6819 C CA . LEU A 1 910 ? 29.407 -12.565 -46.011 1.00 53.56 910 LEU A CA 1
ATOM 6820 C C . LEU A 1 910 ? 28.311 -11.515 -46.322 1.00 53.56 910 LEU A C 1
ATOM 6822 O O . LEU A 1 910 ? 28.178 -11.115 -47.477 1.00 53.56 910 LEU A O 1
ATOM 6826 N N . THR A 1 911 ? 27.488 -11.102 -45.356 1.00 62.72 911 THR A N 1
ATOM 6827 C CA . THR A 1 911 ? 26.209 -10.426 -45.661 1.00 62.72 911 THR A CA 1
ATOM 6828 C C . THR A 1 911 ? 26.194 -8.914 -45.400 1.00 62.72 911 THR A C 1
ATOM 6830 O O . THR A 1 911 ? 25.399 -8.224 -46.033 1.00 62.72 911 THR A O 1
ATOM 6833 N N . TYR A 1 912 ? 27.045 -8.371 -44.519 1.00 75.69 912 TYR A N 1
ATOM 6834 C CA . TYR A 1 912 ? 26.955 -6.965 -44.080 1.00 75.69 912 TYR A CA 1
ATOM 6835 C C . TYR A 1 912 ? 28.209 -6.140 -44.428 1.00 75.69 912 TYR A C 1
ATOM 6837 O O . TYR A 1 912 ? 29.320 -6.668 -44.329 1.00 75.69 912 TYR A O 1
ATOM 6845 N N . PRO A 1 913 ? 28.061 -4.863 -44.837 1.00 87.38 913 PRO A N 1
ATOM 6846 C CA . PRO A 1 913 ? 29.189 -3.963 -45.076 1.00 87.38 913 PRO A CA 1
ATOM 6847 C C . PRO A 1 913 ? 29.776 -3.429 -43.760 1.00 87.38 913 PRO A C 1
ATOM 6849 O O . PRO A 1 913 ? 29.086 -3.381 -42.743 1.00 87.38 913 PRO A O 1
ATOM 6852 N N . THR A 1 914 ? 31.022 -2.953 -43.776 1.00 90.25 914 THR A N 1
ATOM 6853 C CA . THR A 1 914 ? 31.621 -2.303 -42.592 1.00 90.25 914 THR A CA 1
ATOM 6854 C C . THR A 1 914 ? 30.939 -0.975 -42.262 1.00 90.25 914 THR A C 1
ATOM 6856 O O . THR A 1 914 ? 30.722 -0.668 -41.092 1.00 90.25 914 THR A O 1
ATOM 6859 N N . VAL A 1 915 ? 30.555 -0.199 -43.273 1.00 94.44 915 VAL A N 1
ATOM 6860 C CA . VAL A 1 915 ? 29.732 1.003 -43.127 1.00 94.44 915 VAL A CA 1
ATOM 6861 C C . VAL A 1 915 ? 28.497 0.867 -44.000 1.00 94.44 915 VAL A C 1
ATOM 6863 O O . VAL A 1 915 ? 28.588 0.637 -45.207 1.00 94.44 915 VAL A O 1
ATOM 6866 N N . ARG A 1 916 ? 27.326 1.043 -43.395 1.00 94.69 916 ARG A N 1
ATOM 6867 C CA . ARG A 1 916 ? 26.046 0.996 -44.092 1.00 94.69 916 ARG A CA 1
ATOM 6868 C C . ARG A 1 916 ? 25.345 2.335 -44.024 1.00 94.69 916 ARG A C 1
ATOM 6870 O O . ARG A 1 916 ? 25.148 2.873 -42.938 1.00 94.69 916 ARG A O 1
ATOM 6877 N N . ILE A 1 917 ? 24.915 2.821 -45.179 1.00 96.31 917 ILE A N 1
ATOM 6878 C CA . ILE A 1 917 ? 24.078 4.007 -45.309 1.00 96.31 917 ILE A CA 1
ATOM 6879 C C . ILE A 1 917 ? 22.793 3.558 -45.998 1.00 96.31 917 ILE A C 1
ATOM 6881 O O . ILE A 1 917 ? 22.835 3.049 -47.115 1.00 96.31 917 ILE A O 1
ATOM 6885 N N . ASP A 1 918 ? 21.654 3.726 -45.331 1.00 94.00 918 ASP A N 1
ATOM 6886 C CA . ASP A 1 918 ? 20.343 3.380 -45.884 1.00 94.00 918 ASP A CA 1
ATOM 6887 C C . ASP A 1 918 ? 19.442 4.615 -45.962 1.00 94.00 918 ASP A C 1
ATOM 6889 O O . ASP A 1 918 ? 19.545 5.527 -45.141 1.00 94.00 918 ASP A O 1
ATOM 6893 N N . LEU A 1 919 ? 18.490 4.601 -46.893 1.00 92.94 919 LEU A N 1
ATOM 6894 C CA . LEU A 1 919 ? 17.348 5.518 -46.874 1.00 92.94 919 LEU A CA 1
ATOM 6895 C C . LEU A 1 919 ? 16.220 4.958 -46.006 1.00 92.94 919 LEU A C 1
ATOM 6897 O O . LEU A 1 919 ? 16.191 3.766 -45.677 1.00 92.94 919 LEU A O 1
ATOM 6901 N N . ARG A 1 920 ? 15.237 5.799 -45.676 1.00 88.62 920 ARG A N 1
ATOM 6902 C CA . ARG A 1 920 ? 13.965 5.316 -45.122 1.00 88.62 920 ARG A CA 1
ATOM 6903 C C . ARG A 1 920 ? 13.341 4.253 -46.025 1.00 88.62 920 ARG A C 1
ATOM 6905 O O . ARG A 1 920 ? 13.359 4.361 -47.249 1.00 88.62 920 ARG A O 1
ATOM 6912 N N . SER A 1 921 ? 12.743 3.228 -45.413 1.00 87.38 921 SER A N 1
ATOM 6913 C CA . SER A 1 921 ? 11.977 2.221 -46.155 1.00 87.38 921 SER A CA 1
ATOM 6914 C C . SER A 1 921 ? 10.900 2.900 -47.011 1.00 87.38 921 SER A C 1
ATOM 6916 O O . SER A 1 921 ? 10.061 3.632 -46.485 1.00 87.38 921 SER A O 1
ATOM 6918 N N . GLY A 1 922 ? 10.948 2.681 -48.327 1.00 86.56 922 GLY A N 1
ATOM 6919 C CA . GLY A 1 922 ? 10.048 3.312 -49.298 1.00 86.56 922 GLY A CA 1
ATOM 6920 C C . GLY A 1 922 ? 10.433 4.732 -49.737 1.00 86.56 922 GLY A C 1
ATOM 6921 O O . GLY A 1 922 ? 9.674 5.335 -50.493 1.00 86.56 922 GLY A O 1
ATOM 6922 N N . SER A 1 923 ? 11.578 5.269 -49.298 1.00 88.06 923 SER A N 1
ATOM 6923 C CA . SER A 1 923 ? 12.097 6.550 -49.790 1.00 88.06 923 SER A CA 1
ATOM 6924 C C . SER A 1 923 ? 12.393 6.479 -51.291 1.00 88.06 923 SER A C 1
ATOM 6926 O O . SER A 1 923 ? 12.881 5.469 -51.799 1.00 88.06 923 SER A O 1
ATOM 6928 N N . THR A 1 924 ? 12.097 7.570 -51.998 1.00 90.75 924 THR A N 1
ATOM 6929 C CA . THR A 1 924 ? 12.431 7.767 -53.419 1.00 90.75 924 THR A CA 1
ATOM 6930 C C . THR A 1 924 ? 13.505 8.842 -53.596 1.00 90.75 924 THR A C 1
ATOM 6932 O O . THR A 1 924 ? 13.575 9.467 -54.655 1.00 90.75 924 THR A O 1
ATOM 6935 N N . PHE A 1 925 ? 14.269 9.145 -52.541 1.00 92.69 925 PHE A N 1
ATOM 6936 C CA . PHE A 1 925 ? 15.304 10.172 -52.578 1.00 92.69 925 PHE A CA 1
ATOM 6937 C C . PHE A 1 925 ? 16.414 9.801 -53.573 1.00 92.69 925 PHE A C 1
ATOM 6939 O O . PHE A 1 925 ? 16.886 8.668 -53.596 1.00 92.69 925 PHE A O 1
ATOM 6946 N N . THR A 1 926 ? 16.846 10.777 -54.371 1.00 93.44 926 THR A N 1
ATOM 6947 C CA . THR A 1 926 ? 17.959 10.656 -55.326 1.00 93.44 926 THR A CA 1
ATOM 6948 C C . THR A 1 926 ? 18.844 11.894 -55.225 1.00 93.44 926 THR A C 1
ATOM 6950 O O . THR A 1 926 ? 18.322 12.995 -55.037 1.00 93.44 926 THR A O 1
ATOM 6953 N N . GLY A 1 927 ? 20.152 11.753 -55.435 1.00 94.25 927 GLY A N 1
ATOM 6954 C CA . GLY A 1 927 ? 21.114 12.859 -55.370 1.00 94.25 927 GLY A CA 1
ATOM 6955 C C . GLY A 1 927 ? 22.004 12.836 -54.124 1.00 94.25 927 GLY A C 1
ATOM 6956 O O . GLY A 1 927 ? 22.266 11.777 -53.558 1.00 94.25 927 GLY A O 1
ATOM 6957 N N . ALA A 1 928 ? 22.525 14.001 -53.729 1.00 95.69 928 ALA A N 1
ATOM 6958 C CA . ALA A 1 928 ? 23.500 14.102 -52.646 1.00 95.69 928 ALA A CA 1
ATOM 6959 C C . ALA A 1 928 ? 22.853 13.943 -51.266 1.00 95.69 928 ALA A C 1
ATOM 6961 O O . ALA A 1 928 ? 21.977 14.721 -50.892 1.00 95.69 928 ALA A O 1
ATOM 6962 N N . LEU A 1 929 ? 23.315 12.944 -50.518 1.00 96.00 929 LEU A N 1
ATOM 6963 C CA . LEU A 1 929 ? 22.998 12.760 -49.110 1.00 96.00 929 LEU A CA 1
ATOM 6964 C C . LEU A 1 929 ? 23.908 13.650 -48.250 1.00 96.00 929 LEU A C 1
ATOM 6966 O O . LEU A 1 929 ? 25.061 13.886 -48.623 1.00 96.00 929 LEU A O 1
ATOM 6970 N N . PRO A 1 930 ? 23.435 14.109 -47.081 1.00 94.56 930 PRO A N 1
ATOM 6971 C CA . PRO A 1 930 ? 24.177 14.988 -46.178 1.00 94.56 930 PRO A CA 1
ATOM 6972 C C . PRO A 1 930 ? 25.210 14.209 -45.343 1.00 94.56 930 PRO A C 1
ATOM 6974 O O . PRO A 1 930 ? 25.302 14.395 -44.135 1.00 94.56 930 PRO A O 1
ATOM 6977 N N . VAL A 1 931 ? 25.963 13.302 -45.971 1.00 96.88 931 VAL A N 1
ATOM 6978 C CA . VAL A 1 931 ? 26.951 12.442 -45.308 1.00 96.88 931 VAL A CA 1
ATOM 6979 C C . VAL A 1 931 ? 28.349 12.779 -45.817 1.00 96.88 931 VAL A C 1
ATOM 6981 O O . VAL A 1 931 ? 28.616 12.656 -47.014 1.00 96.88 931 VAL A O 1
ATOM 6984 N N . GLN A 1 932 ? 29.230 13.168 -44.896 1.00 97.06 932 GLN A N 1
ATOM 6985 C CA . GLN A 1 932 ? 30.665 13.341 -45.111 1.00 97.06 932 GLN A CA 1
ATOM 6986 C C . GLN A 1 932 ? 31.428 12.165 -44.501 1.00 97.06 932 GLN A C 1
ATOM 6988 O O . GLN A 1 932 ? 31.316 11.894 -43.307 1.00 97.06 932 GLN A O 1
ATOM 6993 N N . PHE A 1 933 ? 32.223 11.476 -45.312 1.00 97.00 933 PHE A N 1
ATOM 6994 C CA . PHE A 1 933 ? 32.961 10.273 -44.950 1.00 97.00 933 PHE A CA 1
ATOM 6995 C C . PHE A 1 933 ? 34.458 10.458 -45.245 1.00 97.00 933 PHE A C 1
ATOM 6997 O O . PHE A 1 933 ? 34.936 10.133 -46.330 1.00 97.00 933 PHE A O 1
ATOM 7004 N N . VAL A 1 934 ? 35.210 11.041 -44.306 1.00 95.81 934 VAL A N 1
ATOM 7005 C CA . VAL A 1 934 ? 36.561 11.572 -44.588 1.00 95.81 934 VAL A CA 1
ATOM 7006 C C . VAL A 1 934 ? 37.626 11.045 -43.626 1.00 95.81 934 VAL A C 1
ATOM 7008 O O . VAL A 1 934 ? 37.397 10.974 -42.422 1.00 95.81 934 VAL A O 1
ATOM 7011 N N . ASN A 1 935 ? 38.832 10.742 -44.122 1.00 95.25 935 ASN A N 1
ATOM 7012 C CA . ASN A 1 935 ? 39.996 10.344 -43.305 1.00 95.25 935 ASN A CA 1
ATOM 7013 C C . ASN A 1 935 ? 39.788 9.090 -42.427 1.00 95.25 935 ASN A C 1
ATOM 7015 O O . ASN A 1 935 ? 40.428 8.942 -41.385 1.00 95.25 935 ASN A O 1
ATOM 7019 N N . ASN A 1 936 ? 38.892 8.177 -42.793 1.00 95.56 936 ASN A N 1
ATOM 7020 C CA . ASN A 1 936 ? 38.696 6.948 -42.024 1.00 95.56 936 ASN A CA 1
ATOM 7021 C C . ASN A 1 936 ? 39.714 5.874 -42.431 1.00 95.56 936 ASN A C 1
ATOM 7023 O O . ASN A 1 936 ? 40.129 5.806 -43.588 1.00 95.56 936 ASN A O 1
ATOM 7027 N N . VAL A 1 937 ? 40.083 5.006 -41.488 1.00 93.56 937 VAL A N 1
ATOM 7028 C CA . VAL A 1 937 ? 40.966 3.856 -41.715 1.00 93.56 937 VAL A CA 1
ATOM 7029 C C . VAL A 1 937 ? 40.177 2.566 -41.526 1.00 93.56 937 VAL A C 1
ATOM 7031 O O . VAL A 1 937 ? 39.614 2.329 -40.459 1.00 93.56 937 VAL A O 1
ATOM 7034 N N . MET A 1 938 ? 40.153 1.708 -42.543 1.00 91.19 938 MET A N 1
ATOM 7035 C CA . MET A 1 938 ? 39.451 0.426 -42.503 1.00 91.19 938 MET A CA 1
ATOM 7036 C C . MET A 1 938 ? 40.353 -0.733 -42.904 1.00 91.19 938 MET A C 1
ATOM 7038 O O . MET A 1 938 ? 40.998 -0.702 -43.953 1.00 91.19 938 MET A O 1
ATOM 7042 N N . GLN A 1 939 ? 40.302 -1.803 -42.117 1.00 88.56 939 GLN A N 1
ATOM 7043 C CA . GLN A 1 939 ? 40.898 -3.089 -42.456 1.00 88.56 939 GLN A CA 1
ATOM 7044 C C . GLN A 1 939 ? 39.808 -4.161 -42.498 1.00 88.56 939 GLN A C 1
ATOM 7046 O O . GLN A 1 939 ? 39.200 -4.474 -41.479 1.00 88.56 939 GLN A O 1
ATOM 7051 N N . GLY A 1 940 ? 39.570 -4.714 -43.683 1.00 86.44 940 GLY A N 1
ATOM 7052 C CA . GLY A 1 940 ? 38.653 -5.819 -43.933 1.00 86.44 940 GLY A CA 1
ATOM 7053 C C . GLY A 1 940 ? 39.349 -7.183 -43.913 1.00 86.44 940 GLY A C 1
ATOM 7054 O O . GLY A 1 940 ? 40.577 -7.276 -43.822 1.00 86.44 940 GLY A O 1
ATOM 7055 N N . ALA A 1 941 ? 38.558 -8.250 -44.048 1.00 80.56 941 ALA A N 1
ATOM 7056 C CA . ALA A 1 941 ? 39.023 -9.640 -43.993 1.00 80.56 941 ALA A CA 1
ATOM 7057 C C . ALA A 1 941 ? 39.295 -10.304 -45.365 1.00 80.56 941 ALA A C 1
ATOM 7059 O O . ALA A 1 941 ? 39.556 -11.501 -45.453 1.00 80.56 941 ALA A O 1
ATOM 7060 N N . GLY A 1 942 ? 39.268 -9.527 -46.449 1.00 77.88 942 GLY A N 1
ATOM 7061 C CA . GLY A 1 942 ? 39.592 -9.937 -47.822 1.00 77.88 942 GLY A CA 1
ATOM 7062 C C . GLY A 1 942 ? 38.379 -10.229 -48.715 1.00 77.88 942 GLY A C 1
ATOM 7063 O O . GLY A 1 942 ? 38.511 -10.261 -49.936 1.00 77.88 942 GLY A O 1
ATOM 7064 N N . ASN A 1 943 ? 37.192 -10.405 -48.138 1.00 75.00 943 ASN A N 1
ATOM 7065 C CA . ASN A 1 943 ? 35.925 -10.693 -48.814 1.00 75.00 943 ASN A CA 1
ATOM 7066 C C . ASN A 1 943 ? 34.780 -9.919 -48.127 1.00 75.00 943 ASN A C 1
ATOM 7068 O O . ASN A 1 943 ? 34.380 -10.233 -47.015 1.00 75.00 943 ASN A O 1
ATOM 7072 N N . GLY A 1 944 ? 34.252 -8.879 -48.776 1.00 83.44 944 GLY A N 1
ATOM 7073 C CA . GLY A 1 944 ? 33.205 -8.029 -48.195 1.00 83.44 944 GLY A CA 1
ATOM 7074 C C . GLY A 1 944 ? 33.132 -6.645 -48.833 1.00 83.44 944 GLY A C 1
ATOM 7075 O O . GLY A 1 944 ? 33.904 -6.343 -49.750 1.00 83.44 944 GLY A O 1
ATOM 7076 N N . VAL A 1 945 ? 32.208 -5.825 -48.330 1.00 89.81 945 VAL A N 1
ATOM 7077 C CA . VAL A 1 945 ? 31.966 -4.444 -48.770 1.00 89.81 945 VAL A CA 1
ATOM 7078 C C . VAL A 1 945 ? 32.434 -3.474 -47.683 1.00 89.81 945 VAL A C 1
ATOM 7080 O O . VAL A 1 945 ? 32.060 -3.641 -46.522 1.00 89.81 945 VAL A O 1
ATOM 7083 N N . ALA A 1 946 ? 33.237 -2.466 -48.032 1.00 91.00 946 ALA A N 1
ATOM 7084 C CA . ALA A 1 946 ? 33.656 -1.451 -47.064 1.00 91.00 946 ALA A CA 1
ATOM 7085 C C . ALA A 1 946 ? 32.509 -0.474 -46.759 1.00 91.00 946 ALA A C 1
ATOM 7087 O O . ALA A 1 946 ? 32.117 -0.343 -45.602 1.00 91.00 946 ALA A O 1
ATOM 7088 N N . VAL A 1 947 ? 31.920 0.147 -47.788 1.00 94.62 947 VAL A N 1
ATOM 7089 C CA . VAL A 1 947 ? 30.814 1.108 -47.658 1.00 94.62 947 VAL A CA 1
ATOM 7090 C C . VAL A 1 947 ? 29.682 0.772 -48.631 1.00 94.62 947 VAL A C 1
ATOM 7092 O O . VAL A 1 947 ? 29.903 0.645 -49.835 1.00 94.62 947 VAL A O 1
ATOM 7095 N N . THR A 1 948 ? 28.449 0.676 -48.135 1.00 95.25 948 THR A N 1
ATOM 7096 C CA . THR A 1 948 ? 27.240 0.592 -48.975 1.00 95.25 948 THR A CA 1
ATOM 7097 C C . THR A 1 948 ? 26.497 1.919 -48.962 1.00 95.25 948 THR A C 1
ATOM 7099 O O . THR A 1 948 ? 26.212 2.458 -47.891 1.00 95.25 948 THR A O 1
ATOM 7102 N N . ILE A 1 949 ? 26.174 2.424 -50.155 1.00 96.06 949 ILE A N 1
ATOM 7103 C CA . ILE A 1 949 ? 25.479 3.699 -50.374 1.00 96.06 949 ILE A CA 1
ATOM 7104 C C . ILE A 1 949 ? 24.174 3.421 -51.131 1.00 96.06 949 ILE A C 1
ATOM 7106 O O . ILE A 1 949 ? 24.209 2.647 -52.087 1.00 96.06 949 ILE A O 1
ATOM 7110 N N . PRO A 1 950 ? 23.034 4.049 -50.798 1.00 96.00 950 PRO A N 1
ATOM 7111 C CA . PRO A 1 950 ? 21.786 3.807 -51.517 1.00 96.00 950 PRO A CA 1
ATOM 7112 C C . PRO A 1 950 ? 21.897 4.074 -53.028 1.00 96.00 950 PRO A C 1
ATOM 7114 O O . PRO A 1 950 ? 22.587 4.998 -53.468 1.00 96.00 950 PRO A O 1
ATOM 7117 N N . THR A 1 951 ? 21.204 3.271 -53.837 1.00 94.50 951 THR A N 1
ATOM 7118 C CA . THR A 1 951 ? 21.163 3.434 -55.301 1.00 94.50 951 THR A CA 1
ATOM 7119 C C . THR A 1 951 ? 20.690 4.840 -55.691 1.00 94.50 951 THR A C 1
ATOM 7121 O O . THR A 1 951 ? 19.842 5.412 -55.015 1.00 94.50 951 THR A O 1
ATOM 7124 N N . ASP A 1 952 ? 21.242 5.396 -56.774 1.00 94.12 952 ASP A N 1
ATOM 7125 C CA . ASP A 1 952 ? 20.942 6.746 -57.289 1.00 94.12 952 ASP A CA 1
ATOM 7126 C C . ASP A 1 952 ? 21.230 7.904 -56.308 1.00 94.12 952 ASP A C 1
ATOM 7128 O O . ASP A 1 952 ? 20.751 9.031 -56.487 1.00 94.12 952 ASP A O 1
ATOM 7132 N N . THR A 1 953 ? 22.060 7.655 -55.289 1.00 96.94 953 THR A N 1
ATOM 7133 C CA . THR A 1 953 ? 22.540 8.680 -54.354 1.00 96.94 953 THR A CA 1
ATOM 7134 C C . THR A 1 953 ? 24.062 8.839 -54.377 1.00 96.94 953 THR A C 1
ATOM 7136 O O . THR A 1 953 ? 24.807 7.985 -54.875 1.00 96.94 953 THR A O 1
ATOM 7139 N N . THR A 1 954 ? 24.522 9.972 -53.847 1.00 96.00 954 THR A N 1
ATOM 7140 C CA . THR A 1 954 ? 25.940 10.314 -53.685 1.00 96.00 954 THR A CA 1
ATOM 7141 C C . THR A 1 954 ? 26.246 10.765 -52.265 1.00 96.00 954 THR A C 1
ATOM 7143 O O . THR A 1 954 ? 25.450 11.504 -51.690 1.00 96.00 954 THR A O 1
ATOM 7146 N N . ILE A 1 955 ? 27.418 10.409 -51.742 1.00 96.44 955 ILE A N 1
ATOM 7147 C CA . ILE A 1 955 ? 27.976 10.984 -50.502 1.00 96.44 955 ILE A CA 1
ATOM 7148 C C . ILE A 1 955 ? 29.281 11.737 -50.787 1.00 96.44 955 ILE A C 1
ATOM 7150 O O . ILE A 1 955 ? 29.949 11.469 -51.792 1.00 96.44 955 ILE A O 1
ATOM 7154 N N . ASP A 1 956 ? 29.667 12.638 -49.885 1.00 95.50 956 ASP A N 1
ATOM 7155 C CA . ASP A 1 956 ? 31.004 13.233 -49.866 1.00 95.50 956 ASP A CA 1
ATOM 7156 C C . ASP A 1 956 ? 31.944 12.264 -49.140 1.00 95.50 956 ASP A C 1
ATOM 7158 O O . ASP A 1 956 ? 31.737 11.957 -47.971 1.00 95.50 956 ASP A O 1
ATOM 7162 N N . SER A 1 957 ? 32.935 11.718 -49.835 1.00 94.19 957 SER A N 1
ATOM 7163 C CA . SER A 1 957 ? 33.876 10.754 -49.271 1.00 94.19 957 SER A CA 1
ATOM 7164 C C . SER A 1 957 ? 35.254 11.047 -49.818 1.00 94.19 957 SER A C 1
ATOM 7166 O O . SER A 1 957 ? 35.387 11.047 -51.033 1.00 94.19 957 SER A O 1
ATOM 7168 N N . ASP A 1 958 ? 36.256 11.281 -48.971 1.00 93.50 958 ASP A N 1
ATOM 7169 C CA . ASP A 1 958 ? 37.614 11.590 -49.435 1.00 93.50 958 ASP A CA 1
ATOM 7170 C C . ASP A 1 958 ? 38.694 11.216 -48.404 1.00 93.50 958 ASP A C 1
ATOM 7172 O O . ASP A 1 958 ? 38.436 11.153 -47.200 1.00 93.50 958 ASP A O 1
ATOM 7176 N N . TYR A 1 959 ? 39.928 11.010 -48.869 1.00 93.75 959 TYR A N 1
ATOM 7177 C CA . TYR A 1 959 ? 41.110 10.711 -48.043 1.00 93.75 959 TYR A CA 1
ATOM 7178 C C . TYR A 1 959 ? 40.989 9.490 -47.108 1.00 93.75 959 TYR A C 1
ATOM 7180 O O . TYR A 1 959 ? 41.685 9.402 -46.095 1.00 93.75 959 TYR A O 1
ATOM 7188 N N . ASN A 1 960 ? 40.129 8.523 -47.415 1.00 93.75 960 ASN A N 1
ATOM 7189 C CA . ASN A 1 960 ? 40.002 7.301 -46.624 1.00 93.75 960 ASN A CA 1
ATOM 7190 C C . ASN A 1 960 ? 41.091 6.288 -46.992 1.00 93.75 960 ASN A C 1
ATOM 7192 O O . ASN A 1 960 ? 41.487 6.175 -48.148 1.00 93.75 960 ASN A O 1
ATOM 7196 N N . LEU A 1 961 ? 41.541 5.502 -46.019 1.00 94.06 961 LEU A N 1
ATOM 7197 C CA . LEU A 1 961 ? 42.482 4.401 -46.206 1.00 94.06 961 LEU A CA 1
ATOM 7198 C C . LEU A 1 961 ? 41.749 3.079 -45.988 1.00 94.06 961 LEU A C 1
ATOM 7200 O O . LEU A 1 961 ? 41.360 2.765 -44.865 1.00 94.06 961 LEU A O 1
ATOM 7204 N N . MET A 1 962 ? 41.551 2.300 -47.051 1.00 91.31 962 MET A N 1
ATOM 7205 C CA . MET A 1 962 ? 40.785 1.054 -46.984 1.00 91.31 962 MET A CA 1
ATOM 7206 C C . MET A 1 962 ? 41.599 -0.108 -47.545 1.00 91.31 962 MET A C 1
ATOM 7208 O O . MET A 1 962 ? 42.049 -0.061 -48.687 1.00 91.31 962 MET A O 1
ATOM 7212 N N . ASN A 1 963 ? 41.729 -1.190 -46.780 1.00 89.62 963 ASN A N 1
ATOM 7213 C CA . ASN A 1 963 ? 42.404 -2.414 -47.211 1.00 89.62 963 ASN A CA 1
ATOM 7214 C C . ASN A 1 963 ? 41.583 -3.667 -46.893 1.00 89.62 963 ASN A C 1
ATOM 7216 O O . ASN A 1 963 ? 40.802 -3.672 -45.951 1.00 89.62 963 ASN A O 1
ATOM 7220 N N . GLY A 1 964 ? 41.783 -4.751 -47.646 1.00 86.81 964 GLY A N 1
ATOM 7221 C CA . GLY A 1 964 ? 41.172 -6.049 -47.350 1.00 86.81 964 GLY A CA 1
ATOM 7222 C C . GLY A 1 964 ? 39.671 -6.150 -47.644 1.00 86.81 964 GLY A C 1
ATOM 7223 O O . GLY A 1 964 ? 38.970 -6.850 -46.922 1.00 86.81 964 GLY A O 1
ATOM 7224 N N . PHE A 1 965 ? 39.155 -5.499 -48.689 1.00 88.12 965 PHE A N 1
ATOM 7225 C CA . PHE A 1 965 ? 37.761 -5.657 -49.128 1.00 88.12 965 PHE A CA 1
ATOM 7226 C C . PHE A 1 965 ? 37.682 -6.077 -50.598 1.00 88.12 965 PHE A C 1
ATOM 7228 O O . PHE A 1 965 ? 38.584 -5.794 -51.386 1.00 88.12 965 PHE A O 1
ATOM 7235 N N . ALA A 1 966 ? 36.593 -6.756 -50.966 1.00 88.75 966 ALA A N 1
ATOM 7236 C CA . ALA A 1 966 ? 36.316 -7.118 -52.357 1.00 88.75 966 ALA A CA 1
ATOM 7237 C C . ALA A 1 966 ? 35.675 -5.948 -53.121 1.00 88.75 966 ALA A C 1
ATOM 7239 O O . ALA A 1 966 ? 35.953 -5.753 -54.304 1.00 88.75 966 ALA A O 1
ATOM 7240 N N . THR A 1 967 ? 34.861 -5.159 -52.417 1.00 90.81 967 THR A N 1
ATOM 7241 C CA . THR A 1 967 ? 34.182 -3.967 -52.928 1.00 90.81 967 THR A CA 1
ATOM 7242 C C . THR A 1 967 ? 34.384 -2.821 -51.939 1.00 90.81 967 THR A C 1
ATOM 7244 O O . THR A 1 967 ? 34.132 -2.979 -50.747 1.00 90.81 967 THR A O 1
ATOM 7247 N N . TRP A 1 968 ? 34.837 -1.660 -52.414 1.00 91.12 968 TRP A N 1
ATOM 7248 C CA . TRP A 1 968 ? 35.068 -0.487 -51.558 1.00 91.12 968 TRP A CA 1
ATOM 7249 C C . TRP A 1 968 ? 33.791 0.332 -51.369 1.00 91.12 968 TRP A C 1
ATOM 7251 O O . TRP A 1 968 ? 33.356 0.550 -50.246 1.00 91.12 968 TRP A O 1
ATOM 7261 N N . TYR A 1 969 ? 33.147 0.691 -52.479 1.00 93.19 969 TYR A N 1
ATOM 7262 C CA . TYR A 1 969 ? 31.846 1.351 -52.505 1.00 93.19 969 TYR A CA 1
ATOM 7263 C C . TYR A 1 969 ? 30.876 0.492 -53.308 1.00 93.19 969 TYR A C 1
ATOM 7265 O O . TYR A 1 969 ? 31.194 0.111 -54.437 1.00 93.19 969 TYR A O 1
ATOM 7273 N N . ASP A 1 970 ? 29.722 0.178 -52.725 1.00 93.25 970 ASP A N 1
ATOM 7274 C CA . ASP A 1 970 ? 28.656 -0.584 -53.379 1.00 93.25 970 ASP A CA 1
ATOM 7275 C C . ASP A 1 970 ? 27.394 0.267 -53.601 1.00 93.25 970 ASP A C 1
ATOM 7277 O O . ASP A 1 970 ? 27.096 1.179 -52.822 1.00 93.25 970 ASP A O 1
ATOM 7281 N N . THR A 1 971 ? 26.672 -0.066 -54.676 1.00 92.50 971 THR A N 1
ATOM 7282 C CA . THR A 1 971 ? 25.396 0.496 -55.169 1.00 92.50 971 THR A CA 1
ATOM 7283 C C . THR A 1 971 ? 25.332 1.991 -55.526 1.00 92.50 971 THR A C 1
ATOM 7285 O O . THR A 1 971 ? 24.875 2.311 -56.625 1.00 92.50 971 THR A O 1
ATOM 7288 N N . GLY A 1 972 ? 25.738 2.905 -54.646 1.00 90.69 972 GLY A N 1
ATOM 7289 C CA . GLY A 1 972 ? 25.745 4.358 -54.885 1.00 90.69 972 GLY A CA 1
ATOM 7290 C C . GLY A 1 972 ? 27.102 4.881 -55.374 1.00 90.69 972 GLY A C 1
ATOM 7291 O O . GLY A 1 972 ? 27.971 4.110 -55.775 1.00 90.69 972 GLY A O 1
ATOM 7292 N N . THR A 1 973 ? 27.301 6.204 -55.355 1.00 92.44 973 THR A N 1
ATOM 7293 C CA . THR A 1 973 ? 28.560 6.839 -55.812 1.00 92.44 973 THR A CA 1
ATOM 7294 C C . THR A 1 973 ? 29.107 7.867 -54.815 1.00 92.44 973 THR A C 1
ATOM 7296 O O . THR A 1 973 ? 28.428 8.245 -53.864 1.00 92.44 973 THR A O 1
ATOM 7299 N N . THR A 1 974 ? 30.346 8.325 -55.007 1.00 91.62 974 THR A N 1
ATOM 7300 C CA . THR A 1 974 ? 30.973 9.378 -54.189 1.00 91.62 974 THR A CA 1
ATOM 7301 C C . THR A 1 974 ? 31.236 10.624 -55.039 1.00 91.62 974 THR A C 1
ATOM 7303 O O . THR A 1 974 ? 31.551 10.514 -56.225 1.00 91.62 974 THR A O 1
ATOM 7306 N N . SER A 1 975 ? 31.081 11.825 -54.469 1.00 85.19 975 SER A N 1
ATOM 7307 C CA . SER A 1 975 ? 31.293 13.092 -55.196 1.00 85.19 975 SER A CA 1
ATOM 7308 C C . SER A 1 975 ? 32.744 13.592 -55.191 1.00 85.19 975 SER A C 1
ATOM 7310 O O . SER A 1 975 ? 33.087 14.454 -55.999 1.00 85.19 975 SER A O 1
ATOM 7312 N N . SER A 1 976 ? 33.585 13.072 -54.295 1.00 79.62 976 SER A N 1
ATOM 7313 C CA . SER A 1 976 ? 34.925 13.600 -53.969 1.00 79.62 976 SER A CA 1
ATOM 7314 C C . SER A 1 976 ? 36.022 12.534 -53.823 1.00 79.62 976 SER A C 1
ATOM 7316 O O . SER A 1 976 ? 37.186 12.916 -53.746 1.00 79.62 976 SER A O 1
ATOM 7318 N N . GLY A 1 977 ? 35.696 11.231 -53.888 1.00 70.19 977 GLY A N 1
ATOM 7319 C CA . GLY A 1 977 ? 36.557 10.085 -53.499 1.00 70.19 977 GLY A CA 1
ATOM 7320 C C . GLY A 1 977 ? 37.781 9.791 -54.360 1.00 70.19 977 GLY A C 1
ATOM 7321 O O . GLY A 1 977 ? 38.235 8.656 -54.465 1.00 70.19 977 GLY A O 1
ATOM 7322 N N . THR A 1 978 ? 38.328 10.806 -55.019 1.00 80.00 978 THR A N 1
ATOM 7323 C CA . THR A 1 978 ? 39.536 10.702 -55.835 1.00 80.00 978 THR A CA 1
ATOM 7324 C C . THR A 1 978 ? 40.824 10.592 -55.022 1.00 80.00 978 THR A C 1
ATOM 7326 O O . THR A 1 978 ? 41.819 10.144 -55.591 1.00 80.00 978 THR A O 1
ATOM 7329 N N . ASN A 1 979 ? 40.834 10.965 -53.733 1.00 88.44 979 ASN A N 1
ATOM 7330 C CA . ASN A 1 979 ? 42.023 10.852 -52.877 1.00 88.44 979 ASN A CA 1
ATOM 7331 C C . ASN A 1 979 ? 41.959 9.672 -51.890 1.00 88.44 979 ASN A C 1
ATOM 7333 O O . ASN A 1 979 ? 42.821 9.572 -51.016 1.00 88.44 979 ASN A O 1
ATOM 7337 N N . ASP A 1 980 ? 40.985 8.766 -52.031 1.00 88.69 980 ASP A N 1
ATOM 7338 C CA . ASP A 1 980 ? 40.921 7.543 -51.229 1.00 88.69 980 ASP A CA 1
ATOM 7339 C C . ASP A 1 980 ? 42.075 6.580 -51.589 1.00 88.69 980 ASP A C 1
ATOM 7341 O O . ASP A 1 980 ? 42.342 6.266 -52.753 1.00 88.69 980 ASP A O 1
ATOM 7345 N N . LEU A 1 981 ? 42.764 6.075 -50.567 1.00 90.62 981 LEU A N 1
ATOM 7346 C CA . LEU A 1 981 ? 43.839 5.092 -50.658 1.00 90.62 981 LEU A CA 1
ATOM 7347 C C . LEU A 1 981 ? 43.258 3.674 -50.549 1.00 90.62 981 LEU A C 1
ATOM 7349 O O . LEU A 1 981 ? 43.195 3.078 -49.473 1.00 90.62 981 LEU A O 1
ATOM 7353 N N . LEU A 1 982 ? 42.823 3.132 -51.686 1.00 90.06 982 LEU A N 1
ATOM 7354 C CA . LEU A 1 982 ? 42.181 1.817 -51.778 1.00 90.06 982 LEU A CA 1
ATOM 7355 C C . LEU A 1 982 ? 43.206 0.690 -51.997 1.00 90.06 982 LEU A C 1
ATOM 7357 O O . LEU A 1 982 ? 44.056 0.768 -52.885 1.00 90.06 982 LEU A O 1
ATOM 7361 N N . GLY A 1 983 ? 43.108 -0.385 -51.212 1.00 84.81 983 GLY A N 1
ATOM 7362 C CA . GLY A 1 983 ? 44.004 -1.548 -51.255 1.00 84.81 983 GLY A CA 1
ATOM 7363 C C . GLY A 1 983 ? 45.401 -1.309 -50.669 1.00 84.81 983 GLY A C 1
ATOM 7364 O O . GLY A 1 983 ? 46.292 -2.136 -50.863 1.00 84.81 983 GLY A O 1
ATOM 7365 N N . VAL A 1 984 ? 45.612 -0.182 -49.984 1.00 85.31 984 VAL A N 1
ATOM 7366 C CA . VAL A 1 984 ? 46.882 0.168 -49.333 1.00 85.31 984 VAL A CA 1
ATOM 7367 C C . VAL A 1 984 ? 46.840 -0.327 -47.894 1.00 85.31 984 VAL A C 1
ATOM 7369 O O . VAL A 1 984 ? 45.958 0.069 -47.142 1.00 85.31 984 VAL A O 1
ATOM 7372 N N . ASP A 1 985 ? 47.793 -1.180 -47.513 1.00 79.56 985 ASP A N 1
ATOM 7373 C CA . ASP A 1 985 ? 47.866 -1.725 -46.156 1.00 79.56 985 ASP A CA 1
ATOM 7374 C C . ASP A 1 985 ? 48.050 -0.601 -45.116 1.00 79.56 985 ASP A C 1
ATOM 7376 O O . ASP A 1 985 ? 49.052 0.119 -45.173 1.00 79.56 985 ASP A O 1
ATOM 7380 N N . PRO A 1 986 ? 47.118 -0.442 -44.158 1.00 75.94 986 PRO A N 1
ATOM 7381 C CA . PRO A 1 986 ? 47.229 0.526 -43.072 1.00 75.94 986 PRO A CA 1
ATOM 7382 C C . PRO A 1 986 ? 48.323 0.200 -42.044 1.00 75.94 986 PRO A C 1
ATOM 7384 O O . PRO A 1 986 ? 48.538 0.991 -41.127 1.00 75.94 986 PRO A O 1
ATOM 7387 N N . MET A 1 987 ? 49.035 -0.924 -42.194 1.00 75.12 987 MET A N 1
ATOM 7388 C CA . MET A 1 987 ? 50.155 -1.340 -41.346 1.00 75.12 987 MET A CA 1
ATOM 7389 C C . MET A 1 987 ? 49.751 -1.496 -39.872 1.00 75.12 987 MET A C 1
ATOM 7391 O O . MET A 1 987 ? 50.399 -0.966 -38.968 1.00 75.12 987 MET A O 1
ATOM 7395 N N . PHE A 1 988 ? 48.677 -2.238 -39.597 1.00 68.50 988 PHE A N 1
ATOM 7396 C CA . PHE A 1 988 ? 48.325 -2.592 -38.220 1.00 68.50 988 PHE A CA 1
ATOM 7397 C C . PHE A 1 988 ? 49.308 -3.635 -37.653 1.00 68.50 988 PHE A C 1
ATOM 7399 O O . PHE A 1 988 ? 49.523 -4.685 -38.255 1.00 68.50 988 PHE A O 1
ATOM 7406 N N . ALA A 1 989 ? 49.871 -3.393 -36.463 1.00 60.19 989 ALA A N 1
ATOM 7407 C CA . ALA A 1 989 ? 50.606 -4.394 -35.685 1.0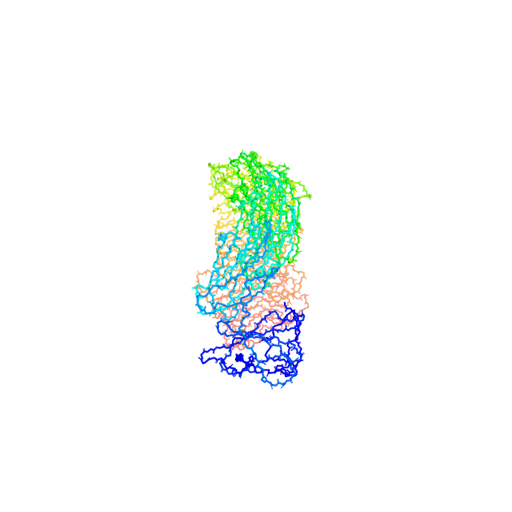0 60.19 989 ALA A CA 1
ATOM 7408 C C . ALA A 1 989 ? 49.952 -4.579 -34.313 1.00 60.19 989 ALA A C 1
ATOM 7410 O O . ALA A 1 989 ? 49.772 -3.619 -33.565 1.00 60.19 989 ALA A O 1
ATOM 7411 N N . ALA A 1 990 ? 49.593 -5.825 -33.986 1.00 59.00 990 ALA A N 1
ATOM 7412 C CA . ALA A 1 990 ? 48.901 -6.181 -32.742 1.00 59.00 990 ALA A CA 1
ATOM 7413 C C . ALA A 1 990 ? 47.635 -5.333 -32.461 1.00 59.00 990 ALA A C 1
ATOM 7415 O O . ALA A 1 990 ? 47.359 -4.987 -31.316 1.00 59.00 990 ALA A O 1
ATOM 7416 N N . GLY A 1 991 ? 46.876 -4.977 -33.507 1.00 55.44 991 GLY A N 1
ATOM 7417 C CA . GLY A 1 991 ? 45.631 -4.204 -33.388 1.00 55.44 991 GLY A CA 1
ATOM 7418 C C . GLY A 1 991 ? 45.803 -2.685 -33.257 1.00 55.44 991 GLY A C 1
ATOM 7419 O O . GLY A 1 991 ? 44.805 -1.978 -33.185 1.00 55.44 991 GLY A O 1
ATOM 7420 N N . ASN A 1 992 ? 47.037 -2.171 -33.277 1.00 56.91 992 ASN A N 1
ATOM 7421 C CA . ASN A 1 992 ? 47.329 -0.736 -33.297 1.00 56.91 992 ASN A CA 1
ATOM 7422 C C . ASN A 1 992 ? 47.899 -0.323 -34.656 1.00 56.91 992 ASN A C 1
ATOM 7424 O O . ASN A 1 992 ? 48.641 -1.090 -35.273 1.00 56.91 992 ASN A O 1
ATOM 7428 N N . LEU A 1 993 ? 47.576 0.889 -35.118 1.00 55.41 993 LEU A N 1
ATOM 7429 C CA . LEU A 1 993 ? 48.274 1.500 -36.254 1.00 55.41 993 LEU A CA 1
ATOM 7430 C C . LEU A 1 993 ? 49.759 1.593 -35.883 1.00 55.41 993 LEU A C 1
ATOM 7432 O O . LEU A 1 993 ? 50.095 2.187 -34.855 1.00 55.41 993 LEU A O 1
ATOM 7436 N N . LEU A 1 994 ? 50.649 0.990 -36.679 1.00 50.41 994 LEU A N 1
ATOM 7437 C CA . LEU A 1 994 ? 52.082 1.186 -36.487 1.00 50.41 994 LEU A CA 1
ATOM 7438 C C . LEU A 1 994 ? 52.372 2.682 -36.617 1.00 50.41 994 LEU A C 1
ATOM 7440 O O . LEU A 1 994 ? 52.212 3.263 -37.690 1.00 50.41 994 LEU A O 1
ATOM 7444 N N . GLN A 1 995 ? 52.843 3.312 -35.538 1.00 43.53 995 GLN A N 1
ATOM 7445 C CA . GLN A 1 995 ? 53.586 4.555 -35.692 1.00 43.53 995 GLN A CA 1
ATOM 7446 C C . GLN A 1 995 ? 54.818 4.217 -36.531 1.00 43.53 995 GLN A C 1
ATOM 7448 O O . GLN A 1 995 ? 55.733 3.542 -36.061 1.00 43.53 995 GLN A O 1
ATOM 7453 N N . LEU A 1 996 ? 54.830 4.662 -37.788 1.00 39.19 996 LEU A N 1
ATOM 7454 C CA . LEU A 1 996 ? 56.064 4.752 -38.553 1.00 39.19 996 LEU A CA 1
ATOM 7455 C C . LEU A 1 996 ? 57.003 5.657 -37.750 1.00 39.19 996 LEU A C 1
ATOM 7457 O O . LEU A 1 996 ? 56.780 6.867 -37.672 1.00 39.19 996 LEU A O 1
ATOM 7461 N N . GLU A 1 997 ? 58.024 5.076 -37.113 1.00 37.94 997 GLU A N 1
ATOM 7462 C CA . GLU A 1 997 ? 59.134 5.863 -36.583 1.00 37.94 997 GLU A CA 1
ATOM 7463 C C . GLU A 1 997 ? 59.635 6.763 -37.713 1.00 37.94 997 GLU A C 1
ATOM 7465 O O . GLU A 1 997 ? 59.832 6.304 -38.842 1.00 37.94 997 GLU A O 1
ATOM 7470 N N . ALA A 1 998 ? 59.765 8.060 -37.423 1.00 36.62 998 ALA A N 1
ATOM 7471 C CA . ALA A 1 998 ? 60.155 9.061 -38.400 1.00 36.62 998 ALA A CA 1
ATOM 7472 C C . ALA A 1 998 ? 61.393 8.580 -39.168 1.00 36.62 998 ALA A C 1
ATOM 7474 O O . ALA A 1 998 ? 62.479 8.461 -38.598 1.00 36.62 998 ALA A O 1
ATOM 7475 N N . ALA A 1 999 ? 61.217 8.290 -40.459 1.00 36.00 999 ALA A N 1
ATOM 7476 C CA . ALA A 1 999 ? 62.309 7.891 -41.323 1.00 36.00 999 ALA A CA 1
ATOM 7477 C C . ALA A 1 999 ? 63.388 8.982 -41.279 1.00 36.00 999 ALA A C 1
ATOM 7479 O O . ALA A 1 999 ? 63.169 10.119 -41.706 1.00 36.00 999 ALA A O 1
ATOM 7480 N N . SER A 1 1000 ? 64.555 8.641 -40.733 1.00 38.03 1000 SER A N 1
ATOM 7481 C CA . SER A 1 1000 ? 65.756 9.455 -40.859 1.00 38.03 1000 SER A CA 1
ATOM 7482 C C . SER A 1 1000 ? 66.030 9.678 -42.344 1.00 38.03 1000 SER A C 1
ATOM 7484 O O . SER A 1 1000 ? 66.189 8.711 -43.090 1.00 38.03 1000 SER A O 1
ATOM 7486 N N . GLN A 1 1001 ? 66.068 10.946 -42.753 1.00 33.78 1001 GLN A N 1
ATOM 7487 C CA . GLN A 1 1001 ? 66.446 11.367 -44.098 1.00 33.78 1001 GLN A CA 1
ATOM 7488 C C . GLN A 1 1001 ? 67.754 10.698 -44.547 1.00 33.78 1001 GLN A C 1
ATOM 7490 O O . GLN A 1 1001 ? 68.759 10.751 -43.833 1.00 33.78 1001 GLN A O 1
ATOM 7495 N N . GLY A 1 1002 ? 67.721 10.118 -45.747 1.00 31.34 1002 GLY A N 1
ATOM 7496 C CA . GLY A 1 1002 ? 68.872 9.910 -46.621 1.00 31.34 1002 GLY A CA 1
ATOM 7497 C C . GLY A 1 1002 ? 68.698 10.763 -47.865 1.00 31.34 1002 GLY A C 1
ATOM 7498 O O . GLY A 1 1002 ? 67.561 10.760 -48.391 1.00 31.34 1002 GLY A O 1
#

Mean predicted aligned error: 15.92 Å

Nearest PDB structures (foldseek):
  8kcx-assembly1_C  TM=6.367E-01  e=5.642E-07  Homo sapiens
  8jul-assembly1_B  TM=6.504E-01  e=2.388E-06  Homo sapiens
  8wor-assembly1_B  TM=6.042E-01  e=1.413E-06  Homo sapiens
  8v38-assembly1_B  TM=5.718E-01  e=2.844E-06  Homo sapiens
  8k1b-assembly1_B  TM=5.987E-01  e=7.440E-06  Homo sapiens

Secondary structure (DSSP, 8-state):
--EEEEEE-TTSTTSEEEEEE-S---GGG-S--SSPPBEEEEEEEEE-TTS-EEEEPPTT--EEEEEEE-STT--S---EEEEPTT------B-TTS-EEEEEEETTSSSEEEEEE---TT-EEEEEEEEBPPPP--SBPPSSEEEEEEE-STT-EEEEEEEE-TT-EEEEEEEEPTT---EEEEEEE-TTS-EEEEEEESTT-EEEEEE--SSEEEEEEEEEEES-SEEEEEEEEEPEEEE--TT-EEEEEE-TT-EEEEEEEE-TT-EEEEEEEE--S-SS---EEEEEE-TT--EEEEEEE-SSEEE---EE--SSEEEEEEEEESS--EEEEEEEEE--B--TTEEEEEEEETT-EEEEEEEE-TTEEEEEEE-GGG---EEEEEEETT--EEEE---TTT--BPPPEEE-S-EEEEEEEEE----TT-EEEEEEEEEE-PPPEEPPB-TTSEEEEEEEEE-STT-EEEEEEEE-TT-EEEEEEEESSTTT--TT-EEEEEE-TTSBTTB-SEEPPPSEEE---S-GGG-EEEEEEEE--SSEEEEEEEE--SS--EEEEEEEEEE---SEEEE-SSSSS-TT-SBS-HHHHHHHPPTT-EEEE-SEEEEEE--EEE-STT-EEEES-TTTEEEEE-SSSEEEEEESS--EEEEEEEEESSGGG-EEEEEES-TT-EEEEEEEEE-TTS--EEEEEEEEEEEES-EEES-EEESEEEEEEEEEES-EEES-EEESS--EEEEESS--EEES-EEEE-SSS-SEEEES----EEES-EEEE--S----STT--SEEEEE--SSS-SPPEEEES-EEEESS--EEEEE-STT-EEEEES-EEEE-SS---SEEEEE-SSS-EEEEEES-EEEEE-SS-SEEE--GGGEEEEEEES-EEEE-SSS---TT--SEEE-PPTT----EEEEEEEES-EEE--SSSEEEEEEEEEEEEEES-EEES-SEEEEEEEESSGGG-EET----EETTEE---------

Sequence (1002 aa):
EGTGIVVASEDSPTGLALRAQVTHFSWWNCDDFLGDPYLPVPECKIKDQDGLPTLDIPVGGTCYIEGQLLAPNGPTSRPSITLPPGGGVPLRLPPNLDVQLTASTANGTKRGVVVVNGPSDLMEVITIALDDPPVSENAIVLPADLEAAIDPAGEIDSYTFEATAGQFVNAYVSRISGSTLEGEMRIFAPDDTETHMSTFTVNGTSHVQEITQTGTWRIEVDGTANEPGAYQLVAEFAEAFDATVGAVIDGDLRPGRARIFNIPVTAGEWFSVNFLRRETVGFGTIGELRVESPSGAVLFEITFGLAAVDSRLIQATETGNYRVLLASRNIEAAYSLFVRDVPELVVGGVFAGSSDERAVRYFRFDAANGDFLRSALDKVVNFSGNVNFFDGDNNFISGSYDYSVADGTPPTLFNNAGSYFVKLESTFTTTRSSRDFRLSLNDILPPEPVSFDGAGRGLVHGGQIGLFGDMRLYQFTAPAGSGLVVDLRVGDLTSLEISTTTQVHRVGSGSYTDPIQTIEEDYSLNHYGDASLGLLQFGGYVLPSNDTYLVMINAPAPQDGEFDLTLELVAPSATLTVDDDLLDCPGADTRSLLAAGLVAPTGGTINVCAGTYSNLVGVTIKSPGVSLVGSSAAEVTLRMTSRGSVIYWENAPAYVANLTLENTQAQFSKGMYLTSSDNSVIEDLVIRPVLSSGALPTGIDLGGTSSGATFRRLQIENCDRSIEGRISDTLIEDCQFSTGFQALDLEGNSLTVQNNTWNSDRIGQVIILEKGAGHQVLNNQITIATPDFGAASNTKAVLVEDDDASDALPATVIRGNSITTNEAGFDLQLGRTGSSIICEQNLVLMTDRGKTALALIPRWDAPSTAVIRNNVFNGLSAFEGIHVRWADWYGSVEVTNNTMLVNTDGPLQLTYPTVRIDLRSGSTFTGALPVQFVNNVMQGAGNGVAVTIPTDTTIDSDYNLMNGFATWYDTGTTSSGTNDLLGVDPMFAAGNLLQLEAASQG

Foldseek 3Di:
DWDWDWDQDPPDPVRIDIDIDDPDDDPVPPPDDPAAFAWEFEAEFEADPVRHRDHKDDQPKKKKKWKDFPDPPGDPDTDIDIGGIPTDGTDGHHAQTWMKIWIAILQRQWIFIDTDHHHGPDYDYDYTYTYGFPAAPQEDEPQDKGKHWDPPPFDKGKYKYFDAQQWKKKKKKEFDPSRQWKWKKWKAAPVRDTPDIDIYGHLTDMDIDHRHHGDMMMIMTGTDDRPGHMMIMGMHTADEAEDEAQDKDKDWAAARHKHKYWYFDAAQFKKKKKKAFQDPDFDAQWKKKWKAAPVGHTPAIDIGRDRMDMSPMDGHRHGGTIMIMIHGSGDTTMMIMHIHGAAAAEEQHKDKDKDKAQDKHKHKYWDAAFWWKKKFKAPPFVFWWWKFKAAPVRDTQWTDDDRPDDGITQGGGDRHTDMMMIMITGHDDPRTDIIMMMMHMYGADAAAEFDADLQQKTKDFFDKPAFAFHKHKHKDWDAAQKKKKKWKFANDLPWDDQQKDKWKFFQPVHGPSDTPDTFDFPDWDSPPDDSVVRTNTITMGGHHHGGMMMIMITHRDDTIHTMMIMMWIADEDLEFEEELPCPQPVNGNHPDQQSNQSRHAALGEYEYEFDAQPQDQEREHEHANYAYEYPAQVRAEQEHADAEENYEYPLYAYHYEGHEFEYAQQDRYEPYEHEQHEQHEHERYEYAYDPPNAAHQEHYEYHDEYENYEAEHYEYERHQEDYEDEYEPYEYEHYEYEEHQQAPYYEEEQYEHEHYEYHYADFAANYHYPNYFQYHAYQYEEEYHYPDPDDDPDTEPYEHEHADAPLPHDAHEHENYEYEYCEEYYEYEYEYANHEYEYEHYEYHHDHQYEANYEYYYHDQYAYEYEAEHYEAEAHAEYEPYEDEQLVRHVAYEHAHYEHYYDQPDDGPADYENYEYYRPDVDPDAEEGRYAAEHYEYEENQEYEHYEDAARYEYAHDQYEYARYPHDYPRYYYPHHPHYRYNDDQCDDPNDRDPPDPPDDD